Protein 1WYD (pdb70)

Nearest PDB structures (foldseek):
  1wyd-assembly1_A  TM=1.002E+00  e=3.916E-92  Sulfurisphaera tokodaii str. 7
  1wyd-assembly1_B  TM=1.000E+00  e=1.146E-86  Sulfurisphaera tokodaii str. 7
  1b8a-assembly1_B  TM=9.618E-01  e=3.192E-58  Thermococcus kodakarensis KOD1
  3nen-assembly1_B  TM=9.620E-01  e=2.680E-58  Thermococcus kodakarensis
  6od8-assembly1_A  TM=9.080E-01  e=1.311E-40  Leishmania major

CATH classification: 2.40.50.140 (+1 more: 3.30.930.10)

Structure (mmCIF, N/CA/C/O backbone):
data_1WYD
#
_entry.id   1WYD
#
_cell.length_a   116.300
_cell.length_b   139.250
_cell.length_c   75.300
_cell.angle_alpha   90.00
_cell.angle_beta   90.00
_cell.angle_gamma   90.00
#
_symmetry.space_group_name_H-M   'P 21 21 2'
#
loop_
_entity.id
_entity.type
_entity.pdbx_description
1 polymer 'hypothetical aspartyl-tRNA synthetase'
2 non-polymer 'CHLORIDE ION'
3 non-polymer 'SULFATE ION'
4 non-polymer '4-(2-HYDROXYETHYL)-1-PIPERAZINE ETHANESULFONIC ACID'
5 water water
#
loop_
_atom_site.group_PDB
_atom_site.id
_atom_site.type_symbol
_atom_site.label_atom_id
_atom_site.label_alt_id
_atom_site.label_comp_id
_atom_site.label_asym_id
_atom_site.label_entity_id
_atom_site.label_seq_id
_atom_site.pdbx_PDB_ins_code
_atom_site.Cartn_x
_atom_site.Cartn_y
_atom_site.Cartn_z
_atom_site.occupancy
_atom_site.B_iso_or_equiv
_atom_site.auth_seq_id
_atom_site.auth_comp_id
_atom_site.auth_asym_id
_atom_site.auth_atom_id
_atom_site.pdbx_PDB_model_num
ATOM 1 N N . MET A 1 1 ? 11.418 68.794 12.392 1.00 78.20 1 MET A N 1
ATOM 2 C CA . MET A 1 1 ? 12.858 69.164 12.215 1.00 77.70 1 MET A CA 1
ATOM 3 C C . MET A 1 1 ? 13.300 69.077 10.732 1.00 76.26 1 MET A C 1
ATOM 4 O O . MET A 1 1 ? 12.629 69.648 9.849 1.00 76.62 1 MET A O 1
ATOM 9 N N . TYR A 1 2 ? 14.407 68.386 10.459 1.00 73.78 2 TYR A N 1
ATOM 10 C CA . TYR A 1 2 ? 14.929 68.275 9.092 1.00 71.49 2 TYR A CA 1
ATOM 11 C C . TYR A 1 2 ? 14.368 67.081 8.316 1.00 70.69 2 TYR A C 1
ATOM 12 O O . TYR A 1 2 ? 14.320 67.086 7.096 1.00 70.60 2 TYR A O 1
ATOM 21 N N . ARG A 1 3 ? 13.967 66.041 9.020 1.00 69.47 3 ARG A N 1
ATOM 22 C CA . ARG A 1 3 ? 13.423 64.880 8.355 1.00 68.63 3 ARG A CA 1
ATOM 23 C C . ARG A 1 3 ? 12.143 64.479 9.061 1.00 68.68 3 ARG A C 1
ATOM 24 O O . ARG A 1 3 ? 11.787 65.068 10.084 1.00 68.79 3 ARG A O 1
ATOM 32 N N . SER A 1 4 ? 11.442 63.499 8.500 1.00 68.23 4 SER A N 1
ATOM 33 C CA . SER A 1 4 ? 10.230 62.975 9.113 1.00 68.22 4 SER A CA 1
ATOM 34 C C . SER A 1 4 ? 10.469 61.494 9.336 1.00 67.85 4 SER A C 1
ATOM 35 O O . SER A 1 4 ? 9.813 60.857 10.163 1.00 67.99 4 SER A O 1
ATOM 38 N N . HIS A 1 5 ? 11.426 60.964 8.582 1.00 67.11 5 HIS A N 1
ATOM 39 C CA . HIS A 1 5 ? 11.759 59.560 8.607 1.00 66.53 5 HIS A CA 1
ATOM 40 C C . HIS A 1 5 ? 13.213 59.375 8.241 1.00 66.04 5 HIS A C 1
ATOM 41 O O . HIS A 1 5 ? 13.806 60.192 7.533 1.00 65.28 5 HIS A O 1
ATOM 48 N N . PHE A 1 6 ? 13.770 58.273 8.731 1.00 65.80 6 PHE A N 1
ATOM 49 C CA . PHE A 1 6 ? 15.073 57.795 8.303 1.00 65.44 6 PHE A CA 1
ATOM 50 C C . PHE A 1 6 ? 14.865 56.840 7.109 1.00 65.38 6 PHE A C 1
ATOM 51 O O . PHE A 1 6 ? 13.787 56.229 6.950 1.00 64.93 6 PHE A O 1
ATOM 59 N N . ILE A 1 7 ? 15.892 56.699 6.275 1.00 64.93 7 ILE A N 1
ATOM 60 C CA . ILE A 1 7 ? 15.728 55.924 5.065 1.00 64.88 7 ILE A CA 1
ATOM 61 C C . ILE A 1 7 ? 15.281 54.485 5.366 1.00 65.80 7 ILE A C 1
ATOM 62 O O . ILE A 1 7 ? 14.489 53.918 4.625 1.00 66.28 7 ILE A O 1
ATOM 67 N N . ALA A 1 8 ? 15.750 53.904 6.463 1.00 66.82 8 ALA A N 1
ATOM 68 C CA . ALA A 1 8 ? 15.423 52.514 6.766 1.00 68.10 8 ALA A CA 1
ATOM 69 C C . ALA A 1 8 ? 14.011 52.304 7.327 1.00 69.06 8 ALA A C 1
ATOM 70 O O . ALA A 1 8 ? 13.520 51.179 7.371 1.00 68.82 8 ALA A O 1
ATOM 72 N N . ASP A 1 9 ? 13.365 53.379 7.754 1.00 70.47 9 ASP A N 1
ATOM 73 C CA . ASP A 1 9 ? 12.012 53.275 8.288 1.00 72.46 9 ASP A CA 1
ATOM 74 C C . ASP A 1 9 ? 10.995 52.942 7.191 1.00 73.58 9 ASP A C 1
ATOM 75 O O . ASP A 1 9 ? 10.167 52.025 7.347 1.00 74.40 9 ASP A O 1
ATOM 80 N N . VAL A 1 10 ? 11.091 53.692 6.093 1.00 74.40 10 VAL A N 1
ATOM 81 C CA . VAL A 1 10 ? 10.203 53.619 4.935 1.00 75.13 10 VAL A CA 1
ATOM 82 C C . VAL A 1 10 ? 10.151 52.239 4.259 1.00 75.89 10 VAL A C 1
ATOM 83 O O . VAL A 1 10 ? 11.175 51.711 3.801 1.00 75.94 10 VAL A O 1
ATOM 87 N N . THR A 1 11 ? 8.943 51.675 4.199 1.00 76.76 11 THR A N 1
ATOM 88 C CA . THR A 1 11 ? 8.676 50.371 3.565 1.00 77.38 11 THR A CA 1
ATOM 89 C C . THR A 1 11 ? 7.655 50.550 2.430 1.00 77.84 11 THR A C 1
ATOM 90 O O . THR A 1 11 ? 7.059 51.631 2.319 1.00 77.56 11 THR A O 1
ATOM 94 N N . PRO A 1 12 ? 7.445 49.520 1.591 1.00 78.43 12 PRO A N 1
ATOM 95 C CA . PRO A 1 12 ? 6.388 49.565 0.560 1.00 78.96 12 PRO A CA 1
ATOM 96 C C . PRO A 1 12 ? 4.979 49.989 1.047 1.00 79.37 12 PRO A C 1
ATOM 97 O O . PRO A 1 12 ? 4.284 50.646 0.271 1.00 79.34 12 PRO A O 1
ATOM 101 N N . GLU A 1 13 ? 4.584 49.649 2.280 1.00 79.95 13 GLU A N 1
ATOM 102 C CA . GLU A 1 13 ? 3.281 50.050 2.839 1.00 80.51 13 GLU A CA 1
ATOM 103 C C . GLU A 1 13 ? 3.157 51.586 3.034 1.00 81.25 13 GLU A C 1
ATOM 104 O O . GLU A 1 13 ? 2.280 52.088 3.772 1.00 81.30 13 GLU A O 1
ATOM 106 N N . TYR A 1 14 ? 4.041 52.312 2.345 1.00 81.82 14 TYR A N 1
ATOM 107 C CA . TYR A 1 14 ? 4.145 53.770 2.411 1.00 82.39 14 TYR A CA 1
ATOM 108 C C . TYR A 1 14 ? 3.737 54.428 1.089 1.00 82.24 14 TYR A C 1
ATOM 109 O O . TYR A 1 14 ? 3.756 55.665 0.968 1.00 82.05 14 TYR A O 1
ATOM 118 N N . ASP A 1 15 ? 3.376 53.588 0.112 1.00 82.19 15 ASP A N 1
ATOM 119 C CA . ASP A 1 15 ? 3.092 54.015 -1.263 1.00 81.94 15 ASP A CA 1
ATOM 120 C C . ASP A 1 15 ? 2.143 55.189 -1.303 1.00 81.42 15 ASP A C 1
ATOM 121 O O . ASP A 1 15 ? 1.094 55.177 -0.670 1.00 81.24 15 ASP A O 1
ATOM 126 N N . GLY A 1 16 ? 2.541 56.218 -2.033 1.00 81.34 16 GLY A N 1
ATOM 127 C CA . GLY A 1 16 ? 1.717 57.398 -2.199 1.00 81.10 16 GLY A CA 1
ATOM 128 C C . GLY A 1 16 ? 1.908 58.447 -1.124 1.00 80.69 16 GLY A C 1
ATOM 129 O O . GLY A 1 16 ? 1.542 59.610 -1.328 1.00 80.65 16 GLY A O 1
ATOM 130 N N . LYS A 1 17 ? 2.477 58.040 0.012 1.00 80.26 17 LYS A N 1
ATOM 131 C CA . LYS A 1 17 ? 2.679 58.940 1.148 1.00 79.76 17 LYS A CA 1
ATOM 132 C C . LYS A 1 17 ? 3.882 59.880 0.941 1.00 79.09 17 LYS A C 1
ATOM 133 O O . LYS A 1 17 ? 4.857 59.535 0.253 1.00 79.05 17 LYS A O 1
ATOM 139 N N . GLU A 1 18 ? 3.786 61.071 1.530 1.00 77.87 18 GLU A N 1
ATOM 140 C CA . GLU A 1 18 ? 4.882 62.034 1.538 1.00 76.60 18 GLU A CA 1
ATOM 141 C C . GLU A 1 18 ? 5.850 61.782 2.702 1.00 75.65 18 GLU A C 1
ATOM 142 O O . GLU A 1 18 ? 5.449 61.397 3.805 1.00 76.01 18 GLU A O 1
ATOM 148 N N . VAL A 1 19 ? 7.130 62.005 2.443 1.00 74.09 19 VAL A N 1
ATOM 149 C CA . VAL A 1 19 ? 8.185 61.669 3.394 1.00 72.39 19 VAL A CA 1
ATOM 150 C C . VAL A 1 19 ? 9.288 62.716 3.270 1.00 70.92 19 VAL A C 1
ATOM 151 O O . VAL A 1 19 ? 9.612 63.162 2.154 1.00 70.66 19 VAL A O 1
ATOM 155 N N . ILE A 1 20 ? 9.838 63.139 4.409 1.00 68.64 20 ILE A N 1
ATOM 156 C CA . ILE A 1 20 ? 10.994 64.028 4.369 1.00 66.08 20 ILE A CA 1
ATOM 157 C C . ILE A 1 20 ? 12.275 63.309 4.794 1.00 64.79 20 ILE A C 1
ATOM 158 O O . ILE A 1 20 ? 12.374 62.764 5.895 1.00 64.62 20 ILE A O 1
ATOM 163 N N . TRP A 1 21 ? 13.234 63.284 3.876 1.00 62.51 21 TRP A N 1
ATOM 164 C CA . TRP A 1 21 ? 14.556 62.747 4.157 1.00 60.41 21 TRP A CA 1
ATOM 165 C C . TRP A 1 21 ? 15.551 63.871 4.332 1.00 59.15 21 TRP A C 1
ATOM 166 O O . TRP A 1 21 ? 15.405 64.940 3.742 1.00 58.99 21 TRP A O 1
ATOM 177 N N . ALA A 1 22 ? 16.541 63.631 5.182 1.00 57.89 22 ALA A N 1
ATOM 178 C CA . ALA A 1 22 ? 17.697 64.509 5.296 1.00 56.26 22 ALA A CA 1
ATOM 179 C C . ALA A 1 22 ? 18.870 63.601 5.209 1.00 55.04 22 ALA A C 1
ATOM 180 O O . ALA A 1 22 ? 18.842 62.493 5.742 1.00 54.88 22 ALA A O 1
ATOM 182 N N . GLY A 1 23 ? 19.916 64.056 4.541 1.00 54.29 23 GLY A N 1
ATOM 183 C CA . GLY A 1 23 ? 21.116 63.248 4.444 1.00 52.50 23 GLY A CA 1
ATOM 184 C C . GLY A 1 23 ? 22.155 63.783 3.494 1.00 51.58 23 GLY A C 1
ATOM 185 O O . GLY A 1 23 ? 22.137 64.947 3.108 1.00 50.82 23 GLY A O 1
ATOM 186 N N . TRP A 1 24 ? 23.051 62.882 3.112 1.00 50.93 24 TRP A N 1
ATOM 187 C CA . TRP A 1 24 ? 24.222 63.184 2.307 1.00 50.17 24 TRP A CA 1
ATOM 188 C C . TRP A 1 24 ? 24.055 62.668 0.856 1.00 50.12 24 TRP A C 1
ATOM 189 O O . TRP A 1 24 ? 23.525 61.563 0.610 1.00 49.49 24 TRP A O 1
ATOM 200 N N . VAL A 1 25 ? 24.540 63.456 -0.094 1.00 49.35 25 VAL A N 1
ATOM 201 C CA . VAL A 1 25 ? 24.478 63.063 -1.487 1.00 48.78 25 VAL A CA 1
ATOM 202 C C . VAL A 1 25 ? 25.618 62.093 -1.714 1.00 49.13 25 VAL A C 1
ATOM 203 O O . VAL A 1 25 ? 26.755 62.507 -1.904 1.00 49.52 25 VAL A O 1
ATOM 207 N N . HIS A 1 26 ? 25.301 60.802 -1.678 1.00 49.61 26 HIS A N 1
ATOM 208 C CA . HIS A 1 26 ? 26.277 59.732 -1.780 1.00 50.45 26 HIS A CA 1
ATOM 209 C C . HIS A 1 26 ? 26.711 59.555 -3.229 1.00 52.10 26 HIS A C 1
ATOM 210 O O . HIS A 1 26 ? 27.927 59.442 -3.515 1.00 52.02 26 HIS A O 1
ATOM 217 N N . LEU A 1 27 ? 25.719 59.528 -4.130 1.00 53.44 27 LEU A N 1
ATOM 218 C CA . LEU A 1 27 ? 25.926 59.314 -5.576 1.00 55.00 27 LEU A CA 1
ATOM 219 C C . LEU A 1 27 ? 24.899 60.050 -6.414 1.00 55.78 27 LEU A C 1
ATOM 220 O O . LEU A 1 27 ? 23.715 60.132 -6.048 1.00 55.25 27 LEU A O 1
ATOM 225 N N . LEU A 1 28 ? 25.376 60.581 -7.539 1.00 57.41 28 LEU A N 1
ATOM 226 C CA . LEU A 1 28 ? 24.538 61.206 -8.550 1.00 59.30 28 LEU A CA 1
ATOM 227 C C . LEU A 1 28 ? 24.792 60.528 -9.880 1.00 60.97 28 LEU A C 1
ATOM 228 O O . LEU A 1 28 ? 25.946 60.290 -10.259 1.00 61.60 28 LEU A O 1
ATOM 233 N N . ARG A 1 29 ? 23.717 60.216 -10.591 1.00 62.93 29 ARG A N 1
ATOM 234 C CA . ARG A 1 29 ? 23.806 59.734 -11.967 1.00 64.65 29 ARG A CA 1
ATOM 235 C C . ARG A 1 29 ? 22.559 60.211 -12.710 1.00 64.92 29 ARG A C 1
ATOM 236 O O . ARG A 1 29 ? 21.490 60.405 -12.103 1.00 64.74 29 ARG A O 1
ATOM 244 N N . ASP A 1 30 ? 22.711 60.433 -14.015 1.00 65.19 30 ASP A N 1
ATOM 245 C CA . ASP A 1 30 ? 21.585 60.779 -14.865 1.00 65.02 30 ASP A CA 1
ATOM 246 C C . ASP A 1 30 ? 21.286 59.625 -15.805 1.00 64.86 30 ASP A C 1
ATOM 247 O O . ASP A 1 30 ? 22.208 59.051 -16.382 1.00 64.77 30 ASP A O 1
ATOM 252 N N . LEU A 1 31 ? 19.996 59.290 -15.936 1.00 64.83 31 LEU A N 1
ATOM 253 C CA . LEU A 1 31 ? 19.516 58.213 -16.795 1.00 64.60 31 LEU A CA 1
ATOM 254 C C . LEU A 1 31 ? 18.102 58.483 -17.272 1.00 65.18 31 LEU A C 1
ATOM 255 O O . LEU A 1 31 ? 17.170 58.592 -16.461 1.00 65.03 31 LEU A O 1
ATOM 260 N N . GLY A 1 32 ? 17.960 58.583 -18.596 1.00 65.65 32 GLY A N 1
ATOM 261 C CA . GLY A 1 32 ? 16.674 58.703 -19.271 1.00 65.65 32 GLY A CA 1
ATOM 262 C C . GLY A 1 32 ? 15.978 60.032 -19.063 1.00 65.92 32 GLY A C 1
ATOM 263 O O . GLY A 1 32 ? 14.761 60.059 -18.904 1.00 65.82 32 GLY A O 1
ATOM 264 N N . GLY A 1 33 ? 16.744 61.127 -19.073 1.00 66.12 33 GLY A N 1
ATOM 265 C CA . GLY A 1 33 ? 16.232 62.435 -18.692 1.00 66.59 33 GLY A CA 1
ATOM 266 C C . GLY A 1 33 ? 15.927 62.546 -17.195 1.00 66.73 33 GLY A C 1
ATOM 267 O O . GLY A 1 33 ? 15.481 63.583 -16.731 1.00 67.24 33 GLY A O 1
ATOM 268 N N . LYS A 1 34 ? 16.162 61.476 -16.443 1.00 66.67 34 LYS A N 1
ATOM 269 C CA . LYS A 1 34 ? 15.892 61.463 -15.009 1.00 67.25 34 LYS A CA 1
ATOM 270 C C . LYS A 1 34 ? 17.161 61.542 -14.158 1.00 66.70 34 LYS A C 1
ATOM 271 O O . LYS A 1 34 ? 18.159 60.877 -14.472 1.00 66.71 34 LYS A O 1
ATOM 277 N N . LYS A 1 35 ? 17.132 62.344 -13.087 1.00 66.16 35 LYS A N 1
ATOM 278 C CA . LYS A 1 35 ? 18.264 62.381 -12.137 1.00 65.27 35 LYS A CA 1
ATOM 279 C C . LYS A 1 35 ? 18.130 61.379 -11.004 1.00 64.09 35 LYS A C 1
ATOM 280 O O . LYS A 1 35 ? 17.092 61.334 -10.334 1.00 63.92 35 LYS A O 1
ATOM 286 N N . PHE A 1 36 ? 19.188 60.590 -10.800 1.00 62.81 36 PHE A N 1
ATOM 287 C CA . PHE A 1 36 ? 19.266 59.640 -9.676 1.00 62.00 36 PHE A CA 1
ATOM 288 C C . PHE A 1 36 ? 20.183 60.127 -8.532 1.00 60.39 36 PHE A C 1
ATOM 289 O O . PHE A 1 36 ? 21.383 60.379 -8.732 1.00 60.27 36 PHE A O 1
ATOM 297 N N . ILE A 1 37 ? 19.609 60.246 -7.335 1.00 58.53 37 ILE A N 1
ATOM 298 C CA . ILE A 1 37 ? 20.373 60.616 -6.149 1.00 56.56 37 ILE A CA 1
ATOM 299 C C . ILE A 1 37 ? 20.383 59.496 -5.134 1.00 55.47 37 ILE A C 1
ATOM 300 O O . ILE A 1 37 ? 19.373 59.195 -4.503 1.00 54.99 37 ILE A O 1
ATOM 305 N N . ILE A 1 38 ? 21.540 58.877 -4.957 1.00 54.65 38 ILE A N 1
ATOM 306 C CA . ILE A 1 38 ? 21.677 58.015 -3.802 1.00 53.54 38 ILE A CA 1
ATOM 307 C C . ILE A 1 38 ? 21.946 58.864 -2.569 1.00 52.37 38 ILE A C 1
ATOM 308 O O . ILE A 1 38 ? 22.962 59.544 -2.466 1.00 53.08 38 ILE A O 1
ATOM 313 N N . LEU A 1 39 ? 20.979 58.852 -1.672 1.00 51.00 39 LEU A N 1
ATOM 314 C CA . LEU A 1 39 ? 21.018 59.595 -0.438 1.00 50.13 39 LEU A CA 1
ATOM 315 C C . LEU A 1 39 ? 21.539 58.658 0.627 1.00 49.21 39 LEU A C 1
ATOM 316 O O . LEU A 1 39 ? 21.320 57.450 0.560 1.00 48.30 39 LEU A O 1
ATOM 321 N N . ARG A 1 40 ? 22.229 59.232 1.608 1.00 48.29 40 ARG A N 1
ATOM 322 C CA . ARG A 1 40 ? 22.715 58.480 2.763 1.00 47.74 40 ARG A CA 1
ATOM 323 C C . ARG A 1 40 ? 22.372 59.192 4.070 1.00 46.81 40 ARG A C 1
ATOM 324 O O . ARG A 1 40 ? 22.305 60.420 4.111 1.00 45.84 40 ARG A O 1
ATOM 332 N N . ASP A 1 41 ? 22.162 58.400 5.127 1.00 46.60 41 ASP A N 1
ATOM 333 C CA . ASP A 1 41 ? 22.044 58.908 6.496 1.00 45.65 41 ASP A CA 1
ATOM 334 C C . ASP A 1 41 ? 22.453 57.795 7.438 1.00 45.31 41 ASP A C 1
ATOM 335 O O . ASP A 1 41 ? 22.917 56.743 6.966 1.00 44.03 41 ASP A O 1
ATOM 340 N N . LYS A 1 42 ? 22.263 57.993 8.752 1.00 44.88 42 LYS A N 1
ATOM 341 C CA . LYS A 1 42 ? 22.722 57.013 9.723 1.00 45.18 42 LYS A CA 1
ATOM 342 C C . LYS A 1 42 ? 22.169 55.577 9.517 1.00 45.27 42 LYS A C 1
ATOM 343 O O . LYS A 1 42 ? 22.812 54.585 9.905 1.00 44.13 42 LYS A O 1
ATOM 349 N N . THR A 1 43 ? 20.986 55.459 8.907 1.00 46.41 43 THR A N 1
ATOM 350 C CA . THR A 1 43 ? 20.380 54.131 8.681 1.00 47.31 43 THR A CA 1
ATOM 351 C C . THR A 1 43 ? 20.899 53.432 7.444 1.00 47.96 43 THR A C 1
ATOM 352 O O . THR A 1 43 ? 20.843 52.213 7.364 1.00 47.89 43 THR A O 1
ATOM 356 N N . GLY A 1 44 ? 21.368 54.202 6.462 1.00 48.93 44 GLY A N 1
ATOM 357 C CA . GLY A 1 44 ? 21.976 53.636 5.272 1.00 49.15 44 GLY A CA 1
ATOM 358 C C . GLY A 1 44 ? 21.690 54.405 4.001 1.00 49.71 44 GLY A C 1
ATOM 359 O O . GLY A 1 44 ? 21.555 55.623 4.015 1.00 49.37 44 GLY A O 1
ATOM 360 N N . LEU A 1 45 ? 21.604 53.674 2.894 1.00 50.98 45 LEU A N 1
ATOM 361 C CA . LEU A 1 45 ? 21.462 54.283 1.573 1.00 52.20 45 LEU A CA 1
ATOM 362 C C . LEU A 1 45 ? 20.043 54.162 0.981 1.00 53.37 45 LEU A C 1
ATOM 363 O O . LEU A 1 45 ? 19.436 53.077 1.003 1.00 53.37 45 LEU A O 1
ATOM 368 N N . GLY A 1 46 ? 19.547 55.274 0.443 1.00 54.35 46 GLY A N 1
ATOM 369 C CA . GLY A 1 46 ? 18.226 55.348 -0.170 1.00 56.49 46 GLY A CA 1
ATOM 370 C C . GLY A 1 46 ? 18.272 55.949 -1.569 1.00 57.93 46 GLY A C 1
ATOM 371 O O . GLY A 1 46 ? 19.256 56.609 -1.939 1.00 58.04 46 GLY A O 1
ATOM 372 N N . GLN A 1 47 ? 17.220 55.717 -2.359 1.00 58.94 47 GLN A N 1
ATOM 373 C CA . GLN A 1 47 ? 17.219 56.141 -3.761 1.00 59.82 47 GLN A CA 1
ATOM 374 C C . GLN A 1 47 ? 16.210 57.259 -3.964 1.00 60.90 47 GLN A C 1
ATOM 375 O O . GLN A 1 47 ? 15.009 57.077 -3.729 1.00 60.93 47 GLN A O 1
ATOM 381 N N . VAL A 1 48 ? 16.694 58.425 -4.360 1.00 61.55 48 VAL A N 1
ATOM 382 C CA . VAL A 1 48 ? 15.778 59.452 -4.793 1.00 63.28 48 VAL A CA 1
ATOM 383 C C . VAL A 1 48 ? 15.955 59.692 -6.296 1.00 65.01 48 VAL A C 1
ATOM 384 O O . VAL A 1 48 ? 17.075 59.617 -6.848 1.00 64.61 48 VAL A O 1
ATOM 388 N N . VAL A 1 49 ? 14.820 59.917 -6.954 1.00 66.72 49 VAL A N 1
ATOM 389 C CA . VAL A 1 49 ? 14.789 60.227 -8.378 1.00 68.80 49 VAL A CA 1
ATOM 390 C C . VAL A 1 49 ? 14.033 61.532 -8.595 1.00 69.86 49 VAL A C 1
ATOM 391 O O . VAL A 1 49 ? 12.972 61.757 -8.001 1.00 70.18 49 VAL A O 1
ATOM 395 N N . VAL A 1 50 ? 14.619 62.401 -9.413 1.00 71.65 50 VAL A N 1
ATOM 396 C CA . VAL A 1 50 ? 14.013 63.687 -9.756 1.00 73.14 50 VAL A CA 1
ATOM 397 C C . VAL A 1 50 ? 13.658 63.763 -11.250 1.00 74.67 50 VAL A C 1
ATOM 398 O O . VAL A 1 50 ? 14.540 63.729 -12.119 1.00 74.27 50 VAL A O 1
ATOM 402 N N . ASP A 1 51 ? 12.358 63.867 -11.525 1.00 76.72 51 ASP A N 1
ATOM 403 C CA . ASP A 1 51 ? 11.824 64.022 -12.887 1.00 78.58 51 ASP A CA 1
ATOM 404 C C . ASP A 1 51 ? 12.129 65.430 -13.414 1.00 79.05 51 ASP A C 1
ATOM 405 O O . ASP A 1 51 ? 12.267 66.376 -12.627 1.00 78.92 51 ASP A O 1
ATOM 410 N N . LYS A 1 52 ? 12.240 65.559 -14.739 1.00 80.20 52 LYS A N 1
ATOM 411 C CA . LYS A 1 52 ? 12.481 66.859 -15.383 1.00 81.32 52 LYS A CA 1
ATOM 412 C C . LYS A 1 52 ? 11.275 67.763 -15.187 1.00 81.66 52 LYS A C 1
ATOM 413 O O . LYS A 1 52 ? 11.401 68.985 -15.205 1.00 81.73 52 LYS A O 1
ATOM 419 N N . ASN A 1 53 ? 10.116 67.141 -14.975 1.00 82.20 53 ASN A N 1
ATOM 420 C CA . ASN A 1 53 ? 8.869 67.855 -14.727 1.00 83.03 53 ASN A CA 1
ATOM 421 C C . ASN A 1 53 ? 8.754 68.399 -13.293 1.00 83.26 53 ASN A C 1
ATOM 422 O O . ASN A 1 53 ? 7.724 68.981 -12.933 1.00 83.43 53 ASN A O 1
ATOM 424 N N . SER A 1 54 ? 9.803 68.223 -12.484 1.00 83.33 54 SER A N 1
ATOM 425 C CA . SER A 1 54 ? 9.767 68.641 -11.078 1.00 83.11 54 SER A CA 1
ATOM 426 C C . SER A 1 54 ? 10.405 70.003 -10.818 1.00 82.57 54 SER A C 1
ATOM 427 O O . SER A 1 54 ? 11.272 70.446 -11.571 1.00 82.49 54 SER A O 1
ATOM 430 N N . SER A 1 55 ? 9.953 70.667 -9.753 1.00 81.93 55 SER A N 1
ATOM 431 C CA . SER A 1 55 ? 10.524 71.951 -9.328 1.00 81.32 55 SER A CA 1
ATOM 432 C C . SER A 1 55 ? 11.841 71.742 -8.561 1.00 80.77 55 SER A C 1
ATOM 433 O O . SER A 1 55 ? 12.644 72.671 -8.379 1.00 80.46 55 SER A O 1
ATOM 436 N N . ALA A 1 56 ? 12.060 70.503 -8.132 1.00 80.16 56 ALA A N 1
ATOM 437 C CA . ALA A 1 56 ? 13.309 70.111 -7.507 1.00 79.41 56 ALA A CA 1
ATOM 438 C C . ALA A 1 56 ? 14.436 69.976 -8.530 1.00 79.28 56 ALA A C 1
ATOM 439 O O . ALA A 1 56 ? 15.609 70.003 -8.153 1.00 79.58 56 ALA A O 1
ATOM 441 N N . PHE A 1 57 ? 14.085 69.869 -9.817 1.00 78.83 57 PHE A N 1
ATOM 442 C CA . PHE A 1 57 ? 15.059 69.659 -10.906 1.00 78.49 57 PHE A CA 1
ATOM 443 C C . PHE A 1 57 ? 16.269 70.623 -10.969 1.00 78.03 57 PHE A C 1
ATOM 444 O O . PHE A 1 57 ? 17.424 70.182 -11.119 1.00 77.81 57 PHE A O 1
ATOM 452 N N . GLY A 1 58 ? 15.998 71.925 -10.859 1.00 77.26 58 GLY A N 1
ATOM 453 C CA . GLY A 1 58 ? 17.017 72.944 -11.051 1.00 76.39 58 GLY A CA 1
ATOM 454 C C . GLY A 1 58 ? 18.110 72.948 -10.002 1.00 75.70 58 GLY A C 1
ATOM 455 O O . GLY A 1 58 ? 19.291 73.090 -10.320 1.00 75.70 58 GLY A O 1
ATOM 456 N N . ILE A 1 59 ? 17.708 72.803 -8.746 1.00 75.06 59 ILE A N 1
ATOM 457 C CA . ILE A 1 59 ? 18.652 72.716 -7.639 1.00 74.13 59 ILE A CA 1
ATOM 458 C C . ILE A 1 59 ? 19.329 71.352 -7.681 1.00 73.14 59 ILE A C 1
ATOM 459 O O . ILE A 1 59 ? 20.505 71.220 -7.347 1.00 73.15 59 ILE A O 1
ATOM 464 N N . SER A 1 60 ? 18.581 70.353 -8.140 1.00 71.97 60 SER A N 1
ATOM 465 C CA . SER A 1 60 ? 19.100 69.008 -8.339 1.00 71.31 60 SER A CA 1
ATOM 466 C C . SER A 1 60 ? 20.314 69.008 -9.259 1.00 70.77 60 SER A C 1
ATOM 467 O O . SER A 1 60 ? 21.221 68.195 -9.099 1.00 70.39 60 SER A O 1
ATOM 470 N N . GLN A 1 61 ? 20.303 69.928 -10.221 1.00 70.17 61 GLN A N 1
ATOM 471 C CA . GLN A 1 61 ? 21.346 70.073 -11.224 1.00 69.71 61 GLN A CA 1
ATOM 472 C C . GLN A 1 61 ? 22.661 70.564 -10.643 1.00 69.23 61 GLN A C 1
ATOM 473 O O . GLN A 1 61 ? 23.709 70.374 -11.260 1.00 69.74 61 GLN A O 1
ATOM 479 N N . GLU A 1 62 ? 22.615 71.223 -9.487 1.00 68.07 62 GLU A N 1
ATOM 480 C CA . GLU A 1 62 ? 23.825 71.832 -8.929 1.00 67.20 62 GLU A CA 1
ATOM 481 C C . GLU A 1 62 ? 24.383 71.111 -7.705 1.00 65.49 62 GLU A C 1
ATOM 482 O O . GLU A 1 62 ? 25.340 71.575 -7.085 1.00 65.67 62 GLU A O 1
ATOM 488 N N . LEU A 1 63 ? 23.785 69.974 -7.367 1.00 63.20 63 LEU A N 1
ATOM 489 C CA . LEU A 1 63 ? 24.234 69.198 -6.236 1.00 60.86 63 LEU A CA 1
ATOM 490 C C . LEU A 1 63 ? 25.538 68.501 -6.524 1.00 58.97 63 LEU A C 1
ATOM 491 O O . LEU A 1 63 ? 25.759 68.015 -7.623 1.00 58.44 63 LEU A O 1
ATOM 496 N N . THR A 1 64 ? 26.402 68.487 -5.520 1.00 57.26 64 THR A N 1
ATOM 497 C CA . THR A 1 64 ? 27.656 67.724 -5.565 1.00 55.69 64 THR A CA 1
ATOM 498 C C . THR A 1 64 ? 27.647 66.601 -4.506 1.00 54.57 64 THR A C 1
ATOM 499 O O . THR A 1 64 ? 26.858 66.644 -3.547 1.00 54.23 64 THR A O 1
ATOM 503 N N . GLN A 1 65 ? 28.499 65.593 -4.683 1.00 52.96 65 GLN A N 1
ATOM 504 C CA . GLN A 1 65 ? 28.557 64.494 -3.726 1.00 51.84 65 GLN A CA 1
ATOM 505 C C . GLN A 1 65 ? 28.974 64.998 -2.347 1.00 51.28 65 GLN A C 1
ATOM 506 O O . GLN A 1 65 ? 29.775 65.940 -2.244 1.00 50.48 65 GLN A O 1
ATOM 512 N N . GLU A 1 66 ? 28.438 64.350 -1.308 1.00 49.82 66 GLU A N 1
ATOM 513 C CA . GLU A 1 66 ? 28.686 64.713 0.096 1.00 49.43 66 GLU A CA 1
ATOM 514 C C . GLU A 1 66 ? 27.996 66.006 0.612 1.00 48.99 66 GLU A C 1
ATOM 515 O O . GLU A 1 66 ? 28.109 66.366 1.786 1.00 49.07 66 GLU A O 1
ATOM 521 N N . SER A 1 67 ? 27.283 66.702 -0.259 1.00 49.22 67 SER A N 1
ATOM 522 C CA . SER A 1 67 ? 26.437 67.790 0.184 1.00 48.93 67 SER A CA 1
ATOM 523 C C . SER A 1 67 ? 25.346 67.208 1.065 1.00 49.31 67 SER A C 1
ATOM 524 O O . SER A 1 67 ? 24.918 66.062 0.874 1.00 48.32 67 SER A O 1
ATOM 527 N N . VAL A 1 68 ? 24.915 68.008 2.034 1.00 50.17 68 VAL A N 1
ATOM 528 C CA . VAL A 1 68 ? 23.860 67.630 2.944 1.00 50.52 68 VAL A CA 1
ATOM 529 C C . VAL A 1 68 ? 22.602 68.295 2.426 1.00 51.20 68 VAL A C 1
ATOM 530 O O . VAL A 1 68 ? 22.567 69.519 2.251 1.00 50.90 68 VAL A O 1
ATOM 534 N N . ILE A 1 69 ? 21.572 67.490 2.189 1.00 52.10 69 ILE A N 1
ATOM 535 C CA . ILE A 1 69 ? 20.305 68.000 1.686 1.00 53.04 69 ILE A CA 1
ATOM 536 C C . ILE A 1 69 ? 19.082 67.445 2.404 1.00 54.63 69 ILE A C 1
ATOM 537 O O . ILE A 1 69 ? 19.143 66.468 3.179 1.00 54.33 69 ILE A O 1
ATOM 542 N N . GLN A 1 70 ? 17.969 68.097 2.079 1.00 56.11 70 GLN A N 1
ATOM 543 C CA . GLN A 1 70 ? 16.627 67.786 2.541 1.00 57.91 70 GLN A CA 1
ATOM 544 C C . GLN A 1 70 ? 15.759 67.587 1.284 1.00 58.32 70 GLN A C 1
ATOM 545 O O . GLN A 1 70 ? 15.729 68.434 0.396 1.00 58.35 70 GLN A O 1
ATOM 551 N N . VAL A 1 71 ? 15.100 66.448 1.183 1.00 59.15 71 VAL A N 1
ATOM 552 C CA . VAL A 1 71 ? 14.308 66.144 0.015 1.00 59.86 71 VAL A CA 1
ATOM 553 C C . VAL A 1 71 ? 12.944 65.752 0.519 1.00 60.93 71 VAL A C 1
ATOM 554 O O . VAL A 1 71 ? 12.792 64.777 1.252 1.00 60.82 71 VAL A O 1
ATOM 558 N N . ARG A 1 72 ? 11.964 66.576 0.179 1.00 62.50 72 ARG A N 1
ATOM 559 C CA . ARG A 1 72 ? 10.556 66.270 0.410 1.00 63.52 72 ARG A CA 1
ATOM 560 C C . ARG A 1 72 ? 9.968 65.680 -0.869 1.00 64.33 72 ARG A C 1
ATOM 561 O O . ARG A 1 72 ? 9.992 66.336 -1.918 1.00 63.89 72 ARG A O 1
ATOM 569 N N . GLY A 1 73 ? 9.443 64.459 -0.775 1.00 65.47 73 GLY A N 1
ATOM 570 C CA . GLY A 1 73 ? 8.815 63.795 -1.904 1.00 67.47 73 GLY A CA 1
ATOM 571 C C . GLY A 1 73 ? 7.799 62.738 -1.510 1.00 69.11 73 GLY A C 1
ATOM 572 O O . GLY A 1 73 ? 7.408 62.643 -0.343 1.00 69.33 73 GLY A O 1
ATOM 573 N N . ILE A 1 74 ? 7.374 61.935 -2.485 1.00 70.70 74 ILE A N 1
ATOM 574 C CA . ILE A 1 74 ? 6.415 60.842 -2.254 1.00 71.91 74 ILE A CA 1
ATOM 575 C C . ILE A 1 74 ? 7.065 59.471 -2.494 1.00 73.14 74 ILE A C 1
ATOM 576 O O . ILE A 1 74 ? 7.823 59.296 -3.450 1.00 73.47 74 ILE A O 1
ATOM 581 N N . VAL A 1 75 ? 6.784 58.509 -1.616 1.00 74.69 75 VAL A N 1
ATOM 582 C CA . VAL A 1 75 ? 7.283 57.134 -1.774 1.00 76.01 75 VAL A CA 1
ATOM 583 C C . VAL A 1 75 ? 6.502 56.379 -2.854 1.00 77.04 75 VAL A C 1
ATOM 584 O O . VAL A 1 75 ? 5.269 56.439 -2.897 1.00 77.62 75 VAL A O 1
ATOM 588 N N . LYS A 1 76 ? 7.226 55.668 -3.715 1.00 78.16 76 LYS A N 1
ATOM 589 C CA . LYS A 1 76 ? 6.628 54.723 -4.655 1.00 79.24 76 LYS A CA 1
ATOM 590 C C . LYS A 1 76 ? 7.355 53.411 -4.471 1.00 79.76 76 LYS A C 1
ATOM 591 O O . LYS A 1 76 ? 8.576 53.412 -4.328 1.00 80.15 76 LYS A O 1
ATOM 593 N N . ALA A 1 77 ? 6.619 52.299 -4.440 1.00 80.55 77 ALA A N 1
ATOM 594 C CA . ALA A 1 77 ? 7.240 50.971 -4.330 1.00 81.18 77 ALA A CA 1
ATOM 595 C C . ALA A 1 77 ? 7.708 50.495 -5.697 1.00 81.81 77 ALA A C 1
ATOM 596 O O . ALA A 1 77 ? 7.088 50.807 -6.704 1.00 81.64 77 ALA A O 1
ATOM 598 N N . ASP A 1 78 ? 8.813 49.753 -5.729 1.00 83.09 78 ASP A N 1
ATOM 599 C CA . ASP A 1 78 ? 9.426 49.343 -6.991 1.00 84.26 78 ASP A CA 1
ATOM 600 C C . ASP A 1 78 ? 10.031 47.947 -6.933 1.00 84.95 78 ASP A C 1
ATOM 601 O O . ASP A 1 78 ? 10.014 47.227 -7.931 1.00 85.51 78 ASP A O 1
ATOM 606 N N . LYS A 1 79 ? 10.583 47.576 -5.780 1.00 85.63 79 LYS A N 1
ATOM 607 C CA . LYS A 1 79 ? 11.168 46.240 -5.567 1.00 86.16 79 LYS A CA 1
ATOM 608 C C . LYS A 1 79 ? 12.282 45.884 -6.558 1.00 86.40 79 LYS A C 1
ATOM 609 O O . LYS A 1 79 ? 12.848 44.787 -6.505 1.00 86.48 79 LYS A O 1
ATOM 611 N N . ARG A 1 80 ? 12.583 46.815 -7.462 1.00 86.57 80 ARG A N 1
ATOM 612 C CA . ARG A 1 80 ? 13.849 46.805 -8.185 1.00 86.67 80 ARG A CA 1
ATOM 613 C C . ARG A 1 80 ? 14.789 47.774 -7.476 1.00 86.73 80 ARG A C 1
ATOM 614 O O . ARG A 1 80 ? 16.008 47.730 -7.672 1.00 87.06 80 ARG A O 1
ATOM 616 N N . ALA A 1 81 ? 14.199 48.635 -6.642 1.00 86.45 81 ALA A N 1
ATOM 617 C CA . ALA A 1 81 ? 14.918 49.645 -5.858 1.00 86.12 81 ALA A CA 1
ATOM 618 C C . ALA A 1 81 ? 15.307 49.142 -4.447 1.00 85.75 81 ALA A C 1
ATOM 619 O O . ALA A 1 81 ? 14.800 48.105 -4.006 1.00 85.76 81 ALA A O 1
ATOM 621 N N . PRO A 1 82 ? 16.213 49.849 -3.754 1.00 85.29 82 PRO A N 1
ATOM 622 C CA . PRO A 1 82 ? 16.554 49.533 -2.358 1.00 84.76 82 PRO A CA 1
ATOM 623 C C . PRO A 1 82 ? 15.359 49.510 -1.401 1.00 83.82 82 PRO A C 1
ATOM 624 O O . PRO A 1 82 ? 14.530 50.426 -1.402 1.00 83.38 82 PRO A O 1
ATOM 628 N N . ARG A 1 83 ? 15.315 48.444 -0.596 1.00 83.24 83 ARG A N 1
ATOM 629 C CA . ARG A 1 83 ? 14.247 48.154 0.379 1.00 82.44 83 ARG A CA 1
ATOM 630 C C . ARG A 1 83 ? 12.855 48.195 -0.257 1.00 81.72 83 ARG A C 1
ATOM 631 O O . ARG A 1 83 ? 11.857 48.495 0.410 1.00 81.35 83 ARG A O 1
ATOM 639 N N . GLY A 1 84 ? 12.820 47.885 -1.554 1.00 80.95 84 GLY A N 1
ATOM 640 C CA . GLY A 1 84 ? 11.620 47.951 -2.362 1.00 79.75 84 GLY A CA 1
ATOM 641 C C . GLY A 1 84 ? 10.968 49.317 -2.474 1.00 79.03 84 GLY A C 1
ATOM 642 O O . GLY A 1 84 ? 9.757 49.386 -2.688 1.00 79.49 84 GLY A O 1
ATOM 643 N N . ILE A 1 85 ? 11.739 50.396 -2.321 1.00 78.04 85 ILE A N 1
ATOM 644 C CA . ILE A 1 85 ? 11.185 51.755 -2.433 1.00 76.91 85 ILE A CA 1
ATOM 645 C C . ILE A 1 85 ? 12.181 52.779 -2.948 1.00 76.31 85 ILE A C 1
ATOM 646 O O . ILE A 1 85 ? 13.398 52.580 -2.863 1.00 76.19 85 ILE A O 1
ATOM 651 N N . GLU A 1 86 ? 11.627 53.881 -3.454 1.00 75.37 86 GLU A N 1
ATOM 652 C CA . GLU A 1 86 ? 12.379 55.061 -3.851 1.00 74.95 86 GLU A CA 1
ATOM 653 C C . GLU A 1 86 ? 11.548 56.315 -3.596 1.00 74.39 86 GLU A C 1
ATOM 654 O O . GLU A 1 86 ? 10.341 56.236 -3.412 1.00 74.44 86 GLU A O 1
ATOM 660 N N . LEU A 1 87 ? 12.200 57.471 -3.614 1.00 74.03 87 LEU A N 1
ATOM 661 C CA . LEU A 1 87 ? 11.556 58.730 -3.292 1.00 73.56 87 LEU A CA 1
ATOM 662 C C . LEU A 1 87 ? 11.498 59.660 -4.498 1.00 73.62 87 LEU A C 1
ATOM 663 O O . LEU A 1 87 ? 12.528 60.133 -4.965 1.00 73.55 87 LEU A O 1
ATOM 668 N N . HIS A 1 88 ? 10.290 59.937 -4.990 1.00 73.82 88 HIS A N 1
ATOM 669 C CA . HIS A 1 88 ? 10.114 60.886 -6.088 1.00 74.17 88 HIS A CA 1
ATOM 670 C C . HIS A 1 88 ? 10.005 62.271 -5.484 1.00 73.72 88 HIS A C 1
ATOM 671 O O . HIS A 1 88 ? 9.028 62.587 -4.818 1.00 73.94 88 HIS A O 1
ATOM 678 N N . ALA A 1 89 ? 11.027 63.086 -5.715 1.00 73.44 89 ALA A N 1
ATOM 679 C CA . ALA A 1 89 ? 11.220 64.325 -4.971 1.00 72.95 89 ALA A CA 1
ATOM 680 C C . ALA A 1 89 ? 10.369 65.452 -5.505 1.00 72.75 89 ALA A C 1
ATOM 681 O O . ALA A 1 89 ? 10.238 65.603 -6.713 1.00 72.85 89 ALA A O 1
ATOM 683 N N . GLU A 1 90 ? 9.830 66.256 -4.592 1.00 72.48 90 GLU A N 1
ATOM 684 C CA . GLU A 1 90 ? 9.002 67.402 -4.936 1.00 72.44 90 GLU A CA 1
ATOM 685 C C . GLU A 1 90 ? 9.719 68.692 -4.587 1.00 71.51 90 GLU A C 1
ATOM 686 O O . GLU A 1 90 ? 9.648 69.672 -5.348 1.00 71.81 90 GLU A O 1
ATOM 692 N N . GLU A 1 91 ? 10.412 68.692 -3.445 1.00 70.01 91 GLU A N 1
ATOM 693 C CA . GLU A 1 91 ? 11.262 69.829 -3.057 1.00 68.63 91 GLU A CA 1
ATOM 694 C C . GLU A 1 91 ? 12.644 69.366 -2.577 1.00 67.14 91 GLU A C 1
ATOM 695 O O . GLU A 1 91 ? 12.758 68.329 -1.919 1.00 67.24 91 GLU A O 1
ATOM 701 N N . ILE A 1 92 ? 13.690 70.115 -2.919 1.00 65.09 92 ILE A N 1
ATOM 702 C CA . ILE A 1 92 ? 15.035 69.804 -2.430 1.00 62.94 92 ILE A CA 1
ATOM 703 C C . ILE A 1 92 ? 15.657 71.040 -1.802 1.00 61.58 92 ILE A C 1
ATOM 704 O O . ILE A 1 92 ? 15.775 72.075 -2.445 1.00 60.74 92 ILE A O 1
ATOM 709 N N . THR A 1 93 ? 16.040 70.918 -0.534 1.00 60.21 93 THR A N 1
ATOM 710 C CA . THR A 1 93 ? 16.660 72.015 0.196 1.00 59.28 93 THR A CA 1
ATOM 711 C C . THR A 1 93 ? 18.129 71.667 0.432 1.00 58.74 93 THR A C 1
ATOM 712 O O . THR A 1 93 ? 18.457 70.558 0.874 1.00 58.60 93 THR A O 1
ATOM 716 N N . LEU A 1 94 ? 19.001 72.619 0.111 1.00 57.99 94 LEU A N 1
ATOM 717 C CA . LEU A 1 94 ? 20.451 72.456 0.237 1.00 57.33 94 LEU A CA 1
ATOM 718 C C . LEU A 1 94 ? 20.905 72.962 1.596 1.00 56.53 94 LEU A C 1
ATOM 719 O O . LEU A 1 94 ? 21.013 74.164 1.801 1.00 56.63 94 LEU A O 1
ATOM 724 N N . LEU A 1 95 ? 21.199 72.062 2.523 1.00 55.92 95 LEU A N 1
ATOM 725 C CA . LEU A 1 95 ? 21.650 72.502 3.848 1.00 56.02 95 LEU A CA 1
ATOM 726 C C . LEU A 1 95 ? 23.131 72.917 3.888 1.00 56.04 95 LEU A C 1
ATOM 727 O O . LEU A 1 95 ? 23.474 74.005 4.340 1.00 56.15 95 LEU A O 1
ATOM 732 N N . SER A 1 96 ? 24.006 72.049 3.403 1.00 56.51 96 SER A N 1
ATOM 733 C CA . SER A 1 96 ? 25.445 72.298 3.430 1.00 56.02 96 SER A CA 1
ATOM 734 C C . SER A 1 96 ? 25.980 71.895 2.077 1.00 56.53 96 SER A C 1
ATOM 735 O O . SER A 1 96 ? 25.883 70.721 1.690 1.00 56.69 96 SER A O 1
ATOM 738 N N . LYS A 1 97 ? 26.505 72.873 1.349 1.00 56.98 97 LYS A N 1
ATOM 739 C CA . LYS A 1 97 ? 27.173 72.632 0.076 1.00 58.04 97 LYS A CA 1
ATOM 740 C C . LYS A 1 97 ? 28.638 72.207 0.278 1.00 58.27 97 LYS A C 1
ATOM 741 O O . LYS A 1 97 ? 29.410 72.929 0.930 1.00 58.91 97 LYS A O 1
ATOM 747 N N . ALA A 1 98 ? 29.019 71.054 -0.280 1.00 57.78 98 ALA A N 1
ATOM 748 C CA . ALA A 1 98 ? 30.399 70.564 -0.205 1.00 57.35 98 ALA A CA 1
ATOM 749 C C . ALA A 1 98 ? 31.225 70.967 -1.437 1.00 57.48 98 ALA A C 1
ATOM 750 O O . ALA A 1 98 ? 30.703 71.030 -2.531 1.00 58.38 98 ALA A O 1
ATOM 752 N N . LYS A 1 99 ? 32.518 71.223 -1.261 1.00 57.65 99 LYS A N 1
ATOM 753 C CA . LYS A 1 99 ? 33.392 71.588 -2.376 1.00 57.31 99 LYS A CA 1
ATOM 754 C C . LYS A 1 99 ? 33.606 70.404 -3.341 1.00 56.64 99 LYS A C 1
ATOM 755 O O . LYS A 1 99 ? 33.523 69.229 -2.927 1.00 56.66 99 LYS A O 1
ATOM 761 N N . ALA A 1 100 ? 33.823 70.729 -4.622 1.00 55.25 100 ALA A N 1
ATOM 762 C CA . ALA A 1 100 ? 34.110 69.744 -5.675 1.00 54.89 100 ALA A CA 1
ATOM 763 C C . ALA A 1 100 ? 35.514 69.969 -6.312 1.00 54.38 100 ALA A C 1
ATOM 764 O O . ALA A 1 100 ? 35.975 71.091 -6.381 1.00 54.67 100 ALA A O 1
ATOM 766 N N . PRO A 1 101 ? 36.220 68.917 -6.713 1.00 54.07 101 PRO A N 1
ATOM 767 C CA . PRO A 1 101 ? 35.807 67.531 -6.478 1.00 53.73 101 PRO A CA 1
ATOM 768 C C . PRO A 1 101 ? 36.186 67.129 -5.050 1.00 53.00 101 PRO A C 1
ATOM 769 O O . PRO A 1 101 ? 36.865 67.884 -4.352 1.00 52.73 101 PRO A O 1
ATOM 773 N N . LEU A 1 102 ? 35.754 65.938 -4.646 1.00 52.75 102 LEU A N 1
ATOM 774 C CA . LEU A 1 102 ? 36.152 65.333 -3.380 1.00 52.27 102 LEU A CA 1
ATOM 775 C C . LEU A 1 102 ? 37.613 64.860 -3.454 1.00 51.93 102 LEU A C 1
ATOM 776 O O . LEU A 1 102 ? 38.039 64.347 -4.490 1.00 51.98 102 LEU A O 1
ATOM 781 N N . PRO A 1 103 ? 38.384 65.061 -2.384 1.00 51.39 103 PRO A N 1
ATOM 782 C CA . PRO A 1 103 ? 39.763 64.548 -2.310 1.00 51.56 103 PRO A CA 1
ATOM 783 C C . PRO A 1 103 ? 39.847 63.040 -1.950 1.00 52.22 103 PRO A C 1
ATOM 784 O O . PRO A 1 103 ? 40.924 62.436 -1.978 1.00 52.58 103 PRO A O 1
ATOM 788 N N . LEU A 1 104 ? 38.708 62.458 -1.600 1.00 51.99 104 LEU A N 1
ATOM 789 C CA . LEU A 1 104 ? 38.603 61.061 -1.230 1.00 52.31 104 LEU A CA 1
ATOM 790 C C . LEU A 1 104 ? 37.176 60.582 -1.580 1.00 53.81 104 LEU A C 1
ATOM 791 O O . LEU A 1 104 ? 36.206 61.329 -1.438 1.00 53.12 104 LEU A O 1
ATOM 796 N N . ASP A 1 105 ? 37.045 59.344 -2.042 1.00 55.50 105 ASP A N 1
ATOM 797 C CA . ASP A 1 105 ? 35.747 58.854 -2.477 1.00 57.86 105 ASP A CA 1
ATOM 798 C C . ASP A 1 105 ? 35.067 58.089 -1.369 1.00 58.96 105 ASP A C 1
ATOM 799 O O . ASP A 1 105 ? 35.598 57.099 -0.877 1.00 59.89 105 ASP A O 1
ATOM 804 N N . VAL A 1 106 ? 33.887 58.560 -0.991 1.00 60.07 106 VAL A N 1
ATOM 805 C CA . VAL A 1 106 ? 33.069 57.887 -0.006 1.00 61.59 106 VAL A CA 1
ATOM 806 C C . VAL A 1 106 ? 32.314 56.707 -0.636 1.00 63.32 106 VAL A C 1
ATOM 807 O O . VAL A 1 106 ? 32.170 55.655 -0.007 1.00 63.61 106 VAL A O 1
ATOM 811 N N . SER A 1 107 ? 31.844 56.896 -1.871 1.00 65.09 107 SER A N 1
ATOM 812 C CA . SER A 1 107 ? 31.094 55.878 -2.610 1.00 67.03 107 SER A CA 1
ATOM 813 C C . SER A 1 107 ? 31.999 54.773 -3.155 1.00 68.44 107 SER A C 1
ATOM 814 O O . SER A 1 107 ? 31.521 53.707 -3.509 1.00 68.77 107 SER A O 1
ATOM 816 N N . GLY A 1 108 ? 33.298 55.033 -3.216 1.00 70.39 108 GLY A N 1
ATOM 817 C CA . GLY A 1 108 ? 34.231 54.129 -3.868 1.00 73.09 108 GLY A CA 1
ATOM 818 C C . GLY A 1 108 ? 34.803 53.019 -3.002 1.00 74.75 108 GLY A C 1
ATOM 819 O O . GLY A 1 108 ? 34.709 53.047 -1.767 1.00 75.25 108 GLY A O 1
ATOM 820 N N . LYS A 1 109 ? 35.386 52.016 -3.653 1.00 76.07 109 LYS A N 1
ATOM 821 C CA . LYS A 1 109 ? 36.195 51.048 -2.944 1.00 77.07 109 LYS A CA 1
ATOM 822 C C . LYS A 1 109 ? 37.524 51.765 -2.852 1.00 77.81 109 LYS A C 1
ATOM 823 O O . LYS A 1 109 ? 38.328 51.696 -3.779 1.00 78.18 109 LYS A O 1
ATOM 825 N N . VAL A 1 110 ? 37.725 52.496 -1.757 1.00 78.20 110 VAL A N 1
ATOM 826 C CA . VAL A 1 110 ? 38.811 53.464 -1.684 1.00 78.86 110 VAL A CA 1
ATOM 827 C C . VAL A 1 110 ? 40.141 52.850 -1.248 1.00 79.00 110 VAL A C 1
ATOM 828 O O . VAL A 1 110 ? 40.402 52.622 -0.057 1.00 79.35 110 VAL A O 1
ATOM 830 N N . LYS A 1 111 ? 40.948 52.552 -2.260 1.00 78.81 111 LYS A N 1
ATOM 831 C CA . LYS A 1 111 ? 42.307 52.077 -2.086 1.00 78.62 111 LYS A CA 1
ATOM 832 C C . LYS A 1 111 ? 43.220 53.295 -2.095 1.00 78.10 111 LYS A C 1
ATOM 833 O O . LYS A 1 111 ? 43.674 53.742 -3.153 1.00 78.52 111 LYS A O 1
ATOM 835 N N . ALA A 1 112 ? 43.457 53.842 -0.905 1.00 76.89 112 ALA A N 1
ATOM 836 C CA . ALA A 1 112 ? 44.343 54.980 -0.733 1.00 75.28 112 ALA A CA 1
ATOM 837 C C . ALA A 1 112 ? 45.330 54.708 0.411 1.00 74.45 112 ALA A C 1
ATOM 838 O O . ALA A 1 112 ? 45.178 53.746 1.181 1.00 74.47 112 ALA A O 1
ATOM 840 N N . ASP A 1 113 ? 46.348 55.552 0.511 1.00 72.91 113 ASP A N 1
ATOM 841 C CA . ASP A 1 113 ? 47.328 55.467 1.587 1.00 71.45 113 ASP A CA 1
ATOM 842 C C . ASP A 1 113 ? 46.715 55.853 2.961 1.00 69.39 113 ASP A C 1
ATOM 843 O O . ASP A 1 113 ? 45.814 56.689 3.027 1.00 68.64 113 ASP A O 1
ATOM 848 N N . ILE A 1 114 ? 47.199 55.246 4.048 1.00 67.38 114 ILE A N 1
ATOM 849 C CA . ILE A 1 114 ? 46.615 55.494 5.377 1.00 65.52 114 ILE A CA 1
ATOM 850 C C . ILE A 1 114 ? 46.694 56.953 5.804 1.00 64.43 114 ILE A C 1
ATOM 851 O O . ILE A 1 114 ? 45.721 57.507 6.316 1.00 63.87 114 ILE A O 1
ATOM 856 N N . ASP A 1 115 ? 47.853 57.561 5.572 1.00 63.00 115 ASP A N 1
ATOM 857 C CA . ASP A 1 115 ? 48.092 58.918 5.977 1.00 61.99 115 ASP A CA 1
ATOM 858 C C . ASP A 1 115 ? 47.351 59.866 5.060 1.00 60.96 115 ASP A C 1
ATOM 859 O O . ASP A 1 115 ? 46.926 60.957 5.483 1.00 60.57 115 ASP A O 1
ATOM 864 N N . THR A 1 116 ? 47.154 59.416 3.821 1.00 59.56 116 THR A N 1
ATOM 865 C CA . THR A 1 116 ? 46.275 60.096 2.864 1.00 58.12 116 THR A CA 1
ATOM 866 C C . THR A 1 116 ? 44.841 60.100 3.355 1.00 57.00 116 THR A C 1
ATOM 867 O O . THR A 1 116 ? 44.125 61.083 3.204 1.00 57.90 116 THR A O 1
ATOM 871 N N . ARG A 1 117 ? 44.413 58.997 3.935 1.00 55.84 117 ARG A N 1
ATOM 872 C CA . ARG A 1 117 ? 43.053 58.912 4.453 1.00 55.00 117 ARG A CA 1
ATOM 873 C C . ARG A 1 117 ? 42.894 59.699 5.758 1.00 53.74 117 ARG A C 1
ATOM 874 O O . ARG A 1 117 ? 41.826 60.231 6.041 1.00 53.03 117 ARG A O 1
ATOM 882 N N . LEU A 1 118 ? 43.969 59.765 6.539 1.00 52.48 118 LEU A N 1
ATOM 883 C CA . LEU A 1 118 ? 43.995 60.530 7.792 1.00 51.70 118 LEU A CA 1
ATOM 884 C C . LEU A 1 118 ? 43.821 62.018 7.508 1.00 51.00 118 LEU A C 1
ATOM 885 O O . LEU A 1 118 ? 43.029 62.698 8.170 1.00 50.91 118 LEU A O 1
ATOM 890 N N . ARG A 1 119 ? 44.511 62.490 6.474 1.00 50.12 119 ARG A N 1
ATOM 891 C CA . ARG A 1 119 ? 44.328 63.838 5.964 1.00 49.86 119 ARG A CA 1
ATOM 892 C C . ARG A 1 119 ? 42.855 64.175 5.692 1.00 48.66 119 ARG A C 1
ATOM 893 O O . ARG A 1 119 ? 42.461 65.322 5.821 1.00 47.97 119 ARG A O 1
ATOM 901 N N . GLU A 1 120 ? 42.062 63.183 5.286 1.00 48.00 120 GLU A N 1
ATOM 902 C CA . GLU A 1 120 ? 40.623 63.388 5.035 1.00 47.41 120 GLU A CA 1
ATOM 903 C C . GLU A 1 120 ? 39.749 62.381 5.778 1.00 46.40 120 GLU A C 1
ATOM 904 O O . GLU A 1 120 ? 38.837 61.777 5.207 1.00 46.76 120 GLU A O 1
ATOM 910 N N . ARG A 1 121 ? 40.000 62.260 7.073 1.00 45.26 121 ARG A N 1
ATOM 911 C CA . ARG A 1 121 ? 39.401 61.220 7.869 1.00 44.47 121 ARG A CA 1
ATOM 912 C C . ARG A 1 121 ? 37.880 61.258 7.926 1.00 44.26 121 ARG A C 1
ATOM 913 O O . ARG A 1 121 ? 37.260 60.187 7.951 1.00 44.60 121 ARG A O 1
ATOM 921 N N . VAL A 1 122 ? 37.269 62.439 7.937 1.00 43.03 122 VAL A N 1
ATOM 922 C CA . VAL A 1 122 ? 35.796 62.489 7.935 1.00 43.53 122 VAL A CA 1
ATOM 923 C C . VAL A 1 122 ? 35.201 61.768 6.734 1.00 43.01 122 VAL A C 1
ATOM 924 O O . VAL A 1 122 ? 34.313 60.961 6.908 1.00 43.78 122 VAL A O 1
ATOM 928 N N . LEU A 1 123 ? 35.712 62.014 5.527 1.00 42.89 123 LEU A N 1
ATOM 929 C CA . LEU A 1 123 ? 35.202 61.314 4.352 1.00 42.52 123 LEU A CA 1
ATOM 930 C C . LEU A 1 123 ? 35.474 59.811 4.438 1.00 42.94 123 LEU A C 1
ATOM 931 O O . LEU A 1 123 ? 34.615 58.976 4.107 1.00 42.97 123 LEU A O 1
ATOM 936 N N . ASP A 1 124 ? 36.674 59.477 4.891 1.00 42.67 124 ASP A N 1
ATOM 937 C CA . ASP A 1 124 ? 37.056 58.094 5.050 1.00 43.12 124 ASP A CA 1
ATOM 938 C C . ASP A 1 124 ? 36.106 57.311 5.949 1.00 42.59 124 ASP A C 1
ATOM 939 O O . ASP A 1 124 ? 35.638 56.238 5.573 1.00 43.42 124 ASP A O 1
ATOM 944 N N . LEU A 1 125 ? 35.848 57.855 7.134 1.00 41.26 125 LEU A N 1
ATOM 945 C CA . LEU A 1 125 ? 34.990 57.244 8.119 1.00 40.44 125 LEU A CA 1
ATOM 946 C C . LEU A 1 125 ? 33.523 57.125 7.638 1.00 40.16 125 LEU A C 1
ATOM 947 O O . LEU A 1 125 ? 32.759 56.342 8.190 1.00 39.52 125 LEU A O 1
ATOM 952 N N . ARG A 1 126 ? 33.159 57.885 6.612 1.00 40.24 126 ARG A N 1
ATOM 953 C CA . ARG A 1 126 ? 31.788 57.877 6.071 1.00 40.82 126 ARG A CA 1
ATOM 954 C C . ARG A 1 126 ? 31.583 56.667 5.153 1.00 41.24 126 ARG A C 1
ATOM 955 O O . ARG A 1 126 ? 30.460 56.313 4.807 1.00 40.62 126 ARG A O 1
ATOM 963 N N . ARG A 1 127 ? 32.672 56.027 4.757 1.00 41.76 127 ARG A N 1
ATOM 964 C CA . ARG A 1 127 ? 32.516 54.793 3.979 1.00 43.46 127 ARG A CA 1
ATOM 965 C C . ARG A 1 127 ? 31.719 53.784 4.825 1.00 43.81 127 ARG A C 1
ATOM 966 O O . ARG A 1 127 ? 31.864 53.723 6.059 1.00 44.57 127 ARG A O 1
ATOM 974 N N . GLN A 1 128 ? 30.875 53.011 4.168 1.00 44.49 128 GLN A N 1
ATOM 975 C CA . GLN A 1 128 ? 30.033 52.049 4.855 1.00 45.24 128 GLN A CA 1
ATOM 976 C C . GLN A 1 128 ? 30.873 51.138 5.759 1.00 44.85 128 GLN A C 1
ATOM 977 O O . GLN A 1 128 ? 30.503 50.865 6.897 1.00 44.89 128 GLN A O 1
ATOM 983 N N . GLU A 1 129 ? 32.030 50.714 5.269 1.00 44.90 129 GLU A N 1
ATOM 984 C CA . GLU A 1 129 ? 32.875 49.802 6.036 1.00 45.97 129 GLU A CA 1
ATOM 985 C C . GLU A 1 129 ? 33.350 50.389 7.339 1.00 44.27 129 GLU A C 1
ATOM 986 O O . GLU A 1 129 ? 33.437 49.674 8.332 1.00 44.84 129 GLU A O 1
ATOM 992 N N . MET A 1 130 ? 33.618 51.693 7.344 1.00 43.12 130 MET A N 1
ATOM 993 C CA . MET A 1 130 ? 34.066 52.405 8.543 1.00 41.40 130 MET A CA 1
ATOM 994 C C . MET A 1 130 ? 32.910 52.667 9.495 1.00 39.75 130 MET A C 1
ATOM 995 O O . MET A 1 130 ? 33.062 52.520 10.695 1.00 38.83 130 MET A O 1
ATOM 1000 N N . GLN A 1 131 ? 31.755 53.077 8.957 1.00 39.43 131 GLN A N 1
ATOM 1001 C CA . GLN A 1 131 ? 30.549 53.260 9.773 1.00 38.63 131 GLN A CA 1
ATOM 1002 C C . GLN A 1 131 ? 30.227 51.950 10.473 1.00 39.18 131 GLN A C 1
ATOM 1003 O O . GLN A 1 131 ? 29.994 51.919 11.706 1.00 39.50 131 GLN A O 1
ATOM 1009 N N . ALA A 1 132 ? 30.327 50.850 9.715 1.00 38.53 132 ALA A N 1
ATOM 1010 C CA . ALA A 1 132 ? 30.199 49.527 10.284 1.00 38.48 132 ALA A CA 1
ATOM 1011 C C . ALA A 1 132 ? 30.991 49.357 11.545 1.00 38.54 132 ALA A C 1
ATOM 1012 O O . ALA A 1 132 ? 30.410 48.985 12.576 1.00 39.16 132 ALA A O 1
ATOM 1014 N N . VAL A 1 133 ? 32.312 49.623 11.455 1.00 37.76 133 VAL A N 1
ATOM 1015 C CA . VAL A 1 133 ? 33.253 49.445 12.547 1.00 36.58 133 VAL A CA 1
ATOM 1016 C C . VAL A 1 133 ? 32.896 50.306 13.732 1.00 37.28 133 VAL A C 1
ATOM 1017 O O . VAL A 1 133 ? 32.959 49.846 14.883 1.00 38.25 133 VAL A O 1
ATOM 1021 N N . ILE A 1 134 ? 32.560 51.563 13.455 1.00 37.90 134 ILE A N 1
ATOM 1022 C CA . ILE A 1 134 ? 32.138 52.514 14.505 1.00 37.83 134 ILE A CA 1
ATOM 1023 C C . ILE A 1 134 ? 30.929 51.990 15.248 1.00 38.02 134 ILE A C 1
ATOM 1024 O O . ILE A 1 134 ? 30.856 52.034 16.486 1.00 38.38 134 ILE A O 1
ATOM 1029 N N . LYS A 1 135 ? 29.996 51.447 14.484 1.00 39.32 135 LYS A N 1
ATOM 1030 C CA . LYS A 1 135 ? 28.703 51.016 15.064 1.00 39.64 135 LYS A CA 1
ATOM 1031 C C . LYS A 1 135 ? 28.912 49.776 15.895 1.00 39.39 135 LYS A C 1
ATOM 1032 O O . LYS A 1 135 ? 28.339 49.668 16.969 1.00 39.32 135 LYS A O 1
ATOM 1038 N N . ILE A 1 136 ? 29.801 48.889 15.434 1.00 38.97 136 ILE A N 1
ATOM 1039 C CA . ILE A 1 136 ? 30.080 47.635 16.150 1.00 38.69 136 ILE A CA 1
ATOM 1040 C C . ILE A 1 136 ? 30.753 47.859 17.484 1.00 39.40 136 ILE A C 1
ATOM 1041 O O . ILE A 1 136 ? 30.491 47.121 18.435 1.00 39.93 136 ILE A O 1
ATOM 1046 N N . GLN A 1 137 ? 31.633 48.867 17.546 1.00 40.08 137 GLN A N 1
ATOM 1047 C CA . GLN A 1 137 ? 32.378 49.198 18.754 1.00 39.33 137 GLN A CA 1
ATOM 1048 C C . GLN A 1 137 ? 31.421 49.709 19.810 1.00 38.33 137 GLN A C 1
ATOM 1049 O O . GLN A 1 137 ? 31.530 49.402 20.991 1.00 39.31 137 GLN A O 1
ATOM 1055 N N . SER A 1 138 ? 30.439 50.471 19.385 1.00 38.51 138 SER A 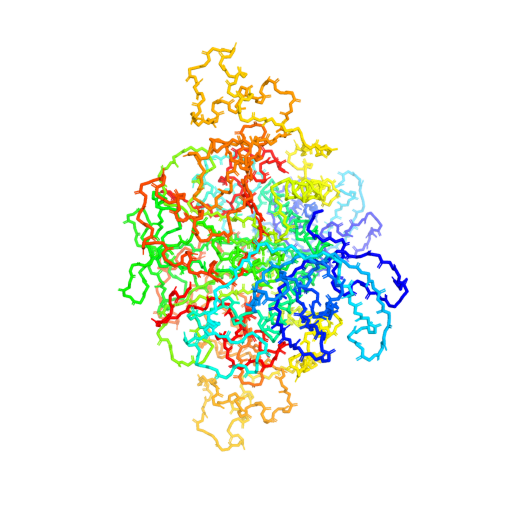N 1
ATOM 1056 C CA . SER A 1 138 ? 29.406 50.932 20.314 1.00 36.65 138 SER A CA 1
ATOM 1057 C C . SER A 1 138 ? 28.678 49.736 20.942 1.00 37.08 138 SER A C 1
ATOM 1058 O O . SER A 1 138 ? 28.528 49.652 22.171 1.00 37.47 138 SER A O 1
ATOM 1061 N N . LEU A 1 139 ? 28.317 48.774 20.095 1.00 37.39 139 LEU A N 1
ATOM 1062 C CA . LEU A 1 139 ? 27.574 47.572 20.486 1.00 37.25 139 LEU A CA 1
ATOM 1063 C C . LEU A 1 139 ? 28.401 46.714 21.401 1.00 37.94 139 LEU A C 1
ATOM 1064 O O . LEU A 1 139 ? 27.898 46.173 22.403 1.00 39.10 139 LEU A O 1
ATOM 1069 N N . ALA A 1 140 ? 29.697 46.598 21.076 1.00 37.93 140 ALA A N 1
ATOM 1070 C CA . ALA A 1 140 ? 30.642 45.890 21.921 1.00 37.16 140 ALA A CA 1
ATOM 1071 C C . ALA A 1 140 ? 30.688 46.470 23.330 1.00 36.79 140 ALA A C 1
ATOM 1072 O O . ALA A 1 140 ? 30.691 45.738 24.305 1.00 37.07 140 ALA A O 1
ATOM 1074 N N . LEU A 1 141 ? 30.683 47.794 23.430 1.00 37.20 141 LEU A N 1
ATOM 1075 C CA . LEU A 1 141 ? 30.804 48.470 24.723 1.00 37.30 141 LEU A CA 1
ATOM 1076 C C . LEU A 1 141 ? 29.576 48.244 25.566 1.00 37.30 141 LEU A C 1
ATOM 1077 O O . LEU A 1 141 ? 29.666 47.871 26.751 1.00 37.74 141 LEU A O 1
ATOM 1082 N N . LYS A 1 142 ? 28.415 48.451 24.955 1.00 37.75 142 LYS A N 1
ATOM 1083 C CA . LYS A 1 142 ? 27.152 48.146 25.622 1.00 38.04 142 LYS A CA 1
ATOM 1084 C C . LYS A 1 142 ? 27.169 46.692 26.103 1.00 37.76 142 LYS A C 1
ATOM 1085 O O . LYS A 1 142 ? 27.007 46.405 27.284 1.00 37.49 142 LYS A O 1
ATOM 1091 N N . ALA A 1 143 ? 27.443 45.754 25.217 1.00 37.41 143 ALA A N 1
ATOM 1092 C CA . ALA A 1 143 ? 27.395 44.380 25.671 1.00 37.22 143 ALA A CA 1
ATOM 1093 C C . ALA A 1 143 ? 28.311 44.117 26.840 1.00 37.48 143 ALA A C 1
ATOM 1094 O O . ALA A 1 143 ? 27.912 43.435 27.814 1.00 37.56 143 ALA A O 1
ATOM 1096 N N . PHE A 1 144 ? 29.551 44.634 26.751 1.00 37.31 144 PHE A N 1
ATOM 1097 C CA . PHE A 1 144 ? 30.536 44.480 27.814 1.00 35.86 144 PHE A CA 1
ATOM 1098 C C . PHE A 1 144 ? 30.007 44.918 29.176 1.00 36.36 144 PHE A C 1
ATOM 1099 O O . PHE A 1 144 ? 30.162 44.228 30.169 1.00 36.55 144 PHE A O 1
ATOM 1107 N N . ARG A 1 145 ? 29.435 46.107 29.241 1.00 37.97 145 ARG A N 1
ATOM 1108 C CA . ARG A 1 145 ? 28.984 46.650 30.522 1.00 39.72 145 ARG A CA 1
ATOM 1109 C C . ARG A 1 145 ? 27.756 45.880 31.003 1.00 41.00 145 ARG A C 1
ATOM 1110 O O . ARG A 1 145 ? 27.607 45.605 32.217 1.00 40.94 145 ARG A O 1
ATOM 1118 N N . GLU A 1 146 ? 26.901 45.505 30.044 1.00 42.11 146 GLU A N 1
ATOM 1119 C CA . GLU A 1 146 ? 25.655 44.752 30.331 1.00 41.98 146 GLU A CA 1
ATOM 1120 C C . GLU A 1 146 ? 25.984 43.491 31.090 1.00 41.61 146 GLU A C 1
ATOM 1121 O O . GLU A 1 146 ? 25.348 43.200 32.107 1.00 41.04 146 GLU A O 1
ATOM 1127 N N . THR A 1 147 ? 27.019 42.770 30.643 1.00 41.12 147 THR A N 1
ATOM 1128 C CA . THR A 1 147 ? 27.373 41.560 31.347 1.00 39.97 147 THR A CA 1
ATOM 1129 C C . THR A 1 147 ? 27.865 41.840 32.730 1.00 40.95 147 THR A C 1
ATOM 1130 O O . THR A 1 147 ? 27.741 40.996 33.615 1.00 42.21 147 THR A O 1
ATOM 1134 N N . LEU A 1 148 ? 28.431 43.025 32.931 1.00 41.50 148 LEU A N 1
ATOM 1135 C CA . LEU A 1 148 ? 29.167 43.267 34.171 1.00 40.47 148 LEU A CA 1
ATOM 1136 C C . LEU A 1 148 ? 28.190 43.795 35.176 1.00 39.45 148 LEU A C 1
ATOM 1137 O O . LEU A 1 148 ? 28.307 43.518 36.350 1.00 39.65 148 LEU A O 1
ATOM 1142 N N . TYR A 1 149 ? 27.230 44.564 34.702 1.00 40.29 149 TYR A N 1
ATOM 1143 C CA . TYR A 1 149 ? 26.085 44.972 35.519 1.00 40.99 149 TYR A CA 1
ATOM 1144 C C . TYR A 1 149 ? 25.364 43.761 36.130 1.00 42.64 149 TYR A C 1
ATOM 1145 O O . TYR A 1 149 ? 25.006 43.783 37.315 1.00 43.89 149 TYR A O 1
ATOM 1154 N N . LYS A 1 150 ? 25.177 42.701 35.339 1.00 43.94 150 LYS A N 1
ATOM 1155 C CA . LYS A 1 150 ? 24.418 41.533 35.767 1.00 44.14 150 LYS A CA 1
ATOM 1156 C C . LYS A 1 150 ? 25.093 40.905 36.953 1.00 44.75 150 LYS A C 1
ATOM 1157 O O . LYS A 1 150 ? 24.450 40.302 37.808 1.00 44.43 150 LYS A O 1
ATOM 1163 N N . GLU A 1 151 ? 26.411 41.063 37.017 1.00 44.94 151 GLU A N 1
ATOM 1164 C CA . GLU A 1 151 ? 27.181 40.464 38.083 1.00 45.02 151 GLU A CA 1
ATOM 1165 C C . GLU A 1 151 ? 27.495 41.433 39.211 1.00 44.55 151 GLU A C 1
ATOM 1166 O O . GLU A 1 151 ? 28.387 41.193 39.996 1.00 46.19 151 GLU A O 1
ATOM 1172 N N . GLY A 1 152 ? 26.781 42.539 39.290 1.00 43.68 152 GLY A N 1
ATOM 1173 C CA . GLY A 1 152 ? 27.036 43.515 40.328 1.00 42.62 152 GLY A CA 1
ATOM 1174 C C . GLY A 1 152 ? 28.237 44.478 40.199 1.00 42.29 152 GLY A C 1
ATOM 1175 O O . GLY A 1 152 ? 28.604 45.097 41.208 1.00 41.45 152 GLY A O 1
ATOM 1176 N N . PHE A 1 153 ? 28.815 44.658 39.003 1.00 40.86 153 PHE A N 1
ATOM 1177 C CA . PHE A 1 153 ? 30.045 45.462 38.899 1.00 40.10 153 PHE A CA 1
ATOM 1178 C C . PHE A 1 153 ? 29.700 46.903 38.798 1.00 39.71 153 PHE A C 1
ATOM 1179 O O . PHE A 1 153 ? 28.686 47.240 38.231 1.00 41.73 153 PHE A O 1
ATOM 1187 N N . ILE A 1 154 ? 30.537 47.748 39.390 1.00 39.09 154 ILE A N 1
ATOM 1188 C CA . ILE A 1 154 ? 30.311 49.195 39.501 1.00 36.76 154 ILE A CA 1
ATOM 1189 C C . ILE A 1 154 ? 31.291 49.945 38.573 1.00 37.37 154 ILE A C 1
ATOM 1190 O O . ILE A 1 154 ? 32.496 49.662 38.550 1.00 37.38 154 ILE A O 1
ATOM 1195 N N . GLU A 1 155 ? 30.795 50.900 37.802 1.00 37.33 155 GLU A N 1
ATOM 1196 C CA . GLU A 1 155 ? 31.668 51.661 36.951 1.00 38.49 155 GLU A CA 1
ATOM 1197 C C . GLU A 1 155 ? 32.469 52.723 37.697 1.00 38.77 155 GLU A C 1
ATOM 1198 O O . GLU A 1 155 ? 31.907 53.590 38.343 1.00 39.26 155 GLU A O 1
ATOM 1204 N N . ILE A 1 156 ? 33.789 52.610 37.617 1.00 38.56 156 ILE A N 1
ATOM 1205 C CA . ILE A 1 156 ? 34.682 53.618 38.145 1.00 38.11 156 ILE A CA 1
ATOM 1206 C C . ILE A 1 156 ? 35.439 54.386 37.053 1.00 38.72 156 ILE A C 1
ATOM 1207 O O . ILE A 1 156 ? 35.536 53.945 35.907 1.00 39.12 156 ILE A O 1
ATOM 1212 N N . PHE A 1 157 ? 35.950 55.555 37.445 1.00 38.69 157 PHE A N 1
ATOM 1213 C CA . PHE A 1 157 ? 36.967 56.313 36.708 1.00 38.04 157 PHE A CA 1
ATOM 1214 C C . PHE A 1 157 ? 38.144 56.570 37.625 1.00 37.44 157 PHE A C 1
ATOM 1215 O O . PHE A 1 157 ? 37.955 57.043 38.742 1.00 36.90 157 PHE A O 1
ATOM 1223 N N . THR A 1 158 ? 39.336 56.215 37.162 1.00 37.34 158 THR A N 1
ATOM 1224 C CA . THR A 1 158 ? 40.580 56.459 37.927 1.00 37.44 158 THR A CA 1
ATOM 1225 C C . THR A 1 158 ? 41.457 57.552 37.300 1.00 36.94 158 THR A C 1
ATOM 1226 O O . THR A 1 158 ? 41.329 57.845 36.089 1.00 36.95 158 THR A O 1
ATOM 1230 N N . PRO A 1 159 ? 42.378 58.109 38.097 1.00 36.73 159 PRO A N 1
ATOM 1231 C CA . PRO A 1 159 ? 43.185 59.252 37.651 1.00 36.70 159 PRO A CA 1
ATOM 1232 C C . PRO A 1 159 ? 44.016 58.872 36.471 1.00 36.23 159 PRO A C 1
ATOM 1233 O O . PRO A 1 159 ? 44.513 57.740 36.421 1.00 35.97 159 PRO A O 1
ATOM 1237 N N . LYS A 1 160 ? 44.140 59.811 35.548 1.00 36.58 160 LYS A N 1
ATOM 1238 C CA . LYS A 1 160 ? 44.930 59.649 34.353 1.00 37.47 160 LYS A CA 1
ATOM 1239 C C . LYS A 1 160 ? 46.326 60.273 34.468 1.00 38.03 160 LYS A C 1
ATOM 1240 O O . LYS A 1 160 ? 47.260 59.777 33.854 1.00 38.00 160 LYS A O 1
ATOM 1246 N N . ILE A 1 161 ? 46.441 61.383 35.209 1.00 39.01 161 ILE A N 1
ATOM 1247 C CA . ILE A 1 161 ? 47.730 62.000 35.534 1.00 39.29 161 ILE A CA 1
ATOM 1248 C C . ILE A 1 161 ? 48.188 61.456 36.882 1.00 40.63 161 ILE A C 1
ATOM 1249 O O . ILE A 1 161 ? 47.434 61.525 37.863 1.00 41.11 161 ILE A O 1
ATOM 1254 N N . ILE A 1 162 ? 49.422 60.946 36.918 1.00 41.22 162 ILE A N 1
ATOM 1255 C CA . ILE A 1 162 ? 50.014 60.288 38.068 1.00 42.26 162 ILE A CA 1
ATOM 1256 C C . ILE A 1 162 ? 51.434 60.787 38.327 1.00 43.40 162 ILE A C 1
ATOM 1257 O O . ILE A 1 162 ? 52.113 61.275 37.406 1.00 42.11 162 ILE A O 1
ATOM 1262 N N . ALA A 1 163 ? 51.847 60.693 39.588 1.00 44.77 163 ALA A N 1
ATOM 1263 C CA . ALA A 1 163 ? 53.147 61.166 40.037 1.00 47.65 163 ALA A CA 1
ATOM 1264 C C . ALA A 1 163 ? 54.267 60.310 39.528 1.00 49.74 163 ALA A C 1
ATOM 1265 O O . ALA A 1 163 ? 55.316 60.832 39.155 1.00 50.48 163 ALA A O 1
ATOM 1267 N N . SER A 1 164 ? 54.077 58.998 39.564 1.00 52.82 164 SER A N 1
ATOM 1268 C CA . SER A 1 164 ? 55.165 58.081 39.254 1.00 56.82 164 SER A CA 1
ATOM 1269 C C . SER A 1 164 ? 54.654 56.716 38.741 1.00 59.07 164 SER A C 1
ATOM 1270 O O . SER A 1 164 ? 53.483 56.365 38.933 1.00 59.64 164 SER A O 1
ATOM 1273 N N . ALA A 1 165 ? 55.544 55.958 38.099 1.00 61.31 165 ALA A N 1
ATOM 1274 C CA . ALA A 1 165 ? 55.176 54.714 37.417 1.00 63.21 165 ALA A CA 1
ATOM 1275 C C . ALA A 1 165 ? 54.954 53.544 38.391 1.00 64.57 165 ALA A C 1
ATOM 1276 O O . ALA A 1 165 ? 55.401 53.598 39.537 1.00 64.81 165 ALA A O 1
ATOM 1278 N N . THR A 1 166 ? 54.254 52.503 37.925 1.00 66.00 166 THR A N 1
ATOM 1279 C CA . THR A 1 166 ? 53.992 51.299 38.719 1.00 67.16 166 THR A CA 1
ATOM 1280 C C . THR A 1 166 ? 54.867 50.176 38.203 1.00 68.63 166 THR A C 1
ATOM 1281 O O . THR A 1 166 ? 55.434 49.394 38.972 1.00 69.17 166 THR A O 1
ATOM 1285 N N . GLU A 1 167 ? 54.917 50.086 36.878 1.00 70.06 167 GLU A N 1
ATOM 1286 C CA . GLU A 1 167 ? 55.864 49.256 36.157 1.00 71.39 167 GLU A CA 1
ATOM 1287 C C . GLU A 1 167 ? 57.072 50.156 35.881 1.00 71.55 167 GLU A C 1
ATOM 1288 O O . GLU A 1 167 ? 56.967 51.091 35.072 1.00 72.01 167 GLU A O 1
ATOM 1294 N N . GLY A 1 168 ? 58.189 49.898 36.581 1.00 71.34 168 GLY A N 1
ATOM 1295 C CA . GLY A 1 168 ? 59.451 50.598 36.358 1.00 70.13 168 GLY A CA 1
ATOM 1296 C C . GLY A 1 168 ? 59.974 50.211 34.990 1.00 69.40 168 GLY A C 1
ATOM 1297 O O . GLY A 1 168 ? 59.669 49.117 34.496 1.00 69.99 168 GLY A O 1
ATOM 1298 N N . GLY A 1 169 ? 60.727 51.097 34.347 1.00 68.06 169 GLY A N 1
ATOM 1299 C CA . GLY A 1 169 ? 61.220 50.801 33.013 1.00 66.26 169 GLY A CA 1
ATOM 1300 C C . GLY A 1 169 ? 60.161 50.871 31.919 1.00 64.99 169 GLY A C 1
ATOM 1301 O O . GLY A 1 169 ? 60.492 50.758 30.730 1.00 65.65 169 GLY A O 1
ATOM 1302 N N . ALA A 1 170 ? 58.893 51.039 32.299 1.00 62.72 170 ALA A N 1
ATOM 1303 C CA . ALA A 1 170 ? 57.852 51.395 31.335 1.00 60.24 170 ALA A CA 1
ATOM 1304 C C . ALA A 1 170 ? 57.954 52.874 31.005 1.00 58.35 170 ALA A C 1
ATOM 1305 O O . ALA A 1 170 ? 58.204 53.704 31.884 1.00 57.78 170 ALA A O 1
ATOM 1307 N N . GLN A 1 171 ? 57.753 53.193 29.734 1.00 55.95 171 GLN A N 1
ATOM 1308 C CA . GLN A 1 171 ? 57.913 54.561 29.255 1.00 53.83 171 GLN A CA 1
ATOM 1309 C C . GLN A 1 171 ? 56.588 55.312 29.231 1.00 50.84 171 GLN A C 1
ATOM 1310 O O . GLN A 1 171 ? 55.661 54.971 28.482 1.00 50.39 171 GLN A O 1
ATOM 1316 N N . LEU A 1 172 ? 56.511 56.351 30.047 1.00 47.61 172 LEU A N 1
ATOM 1317 C CA . LEU A 1 172 ? 55.290 57.138 30.145 1.00 44.82 172 LEU A CA 1
ATOM 1318 C C . LEU A 1 172 ? 55.506 58.538 29.574 1.00 44.03 172 LEU A C 1
ATOM 1319 O O . LEU A 1 172 ? 56.657 59.074 29.585 1.00 42.61 172 LEU A O 1
ATOM 1324 N N . PHE A 1 173 ? 54.410 59.130 29.085 1.00 42.63 173 PHE A N 1
ATOM 1325 C CA . PHE A 1 173 ? 54.411 60.496 28.558 1.00 42.03 173 PHE A CA 1
ATOM 1326 C C . PHE A 1 173 ? 54.479 61.503 29.716 1.00 41.55 173 PHE A C 1
ATOM 1327 O O . PHE A 1 173 ? 53.620 61.496 30.567 1.00 42.58 173 PHE A O 1
ATOM 1335 N N . PRO A 1 174 ? 55.502 62.351 29.758 1.00 40.62 174 PRO A N 1
ATOM 1336 C CA . PRO A 1 174 ? 55.547 63.463 30.714 1.00 39.40 174 PRO A CA 1
ATOM 1337 C C . PRO A 1 174 ? 54.419 64.497 30.519 1.00 37.90 174 PRO A C 1
ATOM 1338 O O . PRO A 1 174 ? 54.160 64.931 29.388 1.00 36.18 174 PRO A O 1
ATOM 1342 N N . VAL A 1 175 ? 53.802 64.900 31.628 1.00 36.27 175 VAL A N 1
ATOM 1343 C CA . VAL A 1 175 ? 52.871 66.019 31.629 1.00 35.69 175 VAL A CA 1
ATOM 1344 C C . VAL A 1 175 ? 53.361 67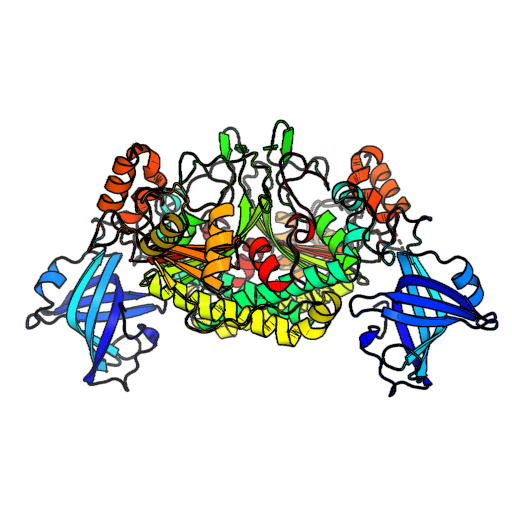.125 32.530 1.00 36.34 175 VAL A C 1
ATOM 1345 O O . VAL A 1 175 ? 53.728 66.861 33.661 1.00 36.92 175 VAL A O 1
ATOM 1349 N N . ILE A 1 176 ? 53.314 68.374 32.066 1.00 37.54 176 ILE A N 1
ATOM 1350 C CA . ILE A 1 176 ? 53.733 69.492 32.910 1.00 37.73 176 ILE A CA 1
ATOM 1351 C C . ILE A 1 176 ? 52.540 69.945 33.701 1.00 38.70 176 ILE A C 1
ATOM 1352 O O . ILE A 1 176 ? 51.648 70.593 33.200 1.00 39.50 176 ILE A O 1
ATOM 1357 N N . TYR A 1 177 ? 52.594 69.621 34.974 1.00 39.45 177 TYR A N 1
ATOM 1358 C CA . TYR A 1 177 ? 51.468 69.632 35.839 1.00 39.49 177 TYR A CA 1
ATOM 1359 C C . TYR A 1 177 ? 51.797 70.548 37.010 1.00 39.90 177 TYR A C 1
ATOM 1360 O O . TYR A 1 177 ? 52.391 70.105 37.989 1.00 40.44 177 TYR A O 1
ATOM 1369 N N . PHE A 1 178 ? 51.398 71.817 36.907 1.00 40.84 178 PHE A N 1
ATOM 1370 C CA . PHE A 1 178 ? 51.611 72.831 37.955 1.00 41.25 178 PHE A CA 1
ATOM 1371 C C . PHE A 1 178 ? 53.049 72.790 38.484 1.00 42.70 178 PHE A C 1
ATOM 1372 O O . PHE A 1 178 ? 53.284 72.591 39.697 1.00 42.62 178 PHE A O 1
ATOM 1380 N N . GLY A 1 179 ? 54.005 72.942 37.578 1.00 42.17 179 GLY A N 1
ATOM 1381 C CA . GLY A 1 179 ? 55.375 73.040 38.007 1.00 44.00 179 GLY A CA 1
ATOM 1382 C C . GLY A 1 179 ? 56.081 71.723 38.176 1.00 45.04 179 GLY A C 1
ATOM 1383 O O . GLY A 1 179 ? 57.319 71.708 38.285 1.00 46.19 179 GLY A O 1
ATOM 1384 N N . LYS A 1 180 ? 55.339 70.617 38.189 1.00 45.40 180 LYS A N 1
ATOM 1385 C CA . LYS A 1 180 ? 55.998 69.315 38.263 1.00 45.55 180 LYS A CA 1
ATOM 1386 C C . LYS A 1 180 ? 55.858 68.474 37.004 1.00 45.27 180 LYS A C 1
ATOM 1387 O O . LYS A 1 180 ? 54.948 68.663 36.192 1.00 45.25 180 LYS A O 1
ATOM 1393 N N . GLU A 1 181 ? 56.797 67.549 36.848 1.00 44.98 181 GLU A N 1
ATOM 1394 C CA . GLU A 1 181 ? 56.783 66.589 35.761 1.00 44.24 181 GLU A CA 1
ATOM 1395 C C . GLU A 1 181 ? 55.984 65.391 36.278 1.00 43.91 181 GLU A C 1
ATOM 1396 O O . GLU A 1 181 ? 56.473 64.640 37.111 1.00 44.01 181 GLU A O 1
ATOM 1402 N N . ALA A 1 182 ? 54.746 65.249 35.810 1.00 42.35 182 ALA A N 1
ATOM 1403 C CA . ALA A 1 182 ? 53.967 64.077 36.119 1.00 41.64 182 ALA A CA 1
ATOM 1404 C C . ALA A 1 182 ? 53.820 63.269 34.833 1.00 40.72 182 ALA A C 1
ATOM 1405 O O . ALA A 1 182 ? 54.410 63.605 33.813 1.00 40.67 182 ALA A O 1
ATOM 1407 N N . PHE A 1 183 ? 53.017 62.212 34.866 1.00 40.11 183 PHE A N 1
ATOM 1408 C CA . PHE A 1 183 ? 52.913 61.318 33.724 1.00 39.15 183 PHE A CA 1
ATOM 1409 C C . PHE A 1 183 ? 51.485 60.925 33.449 1.00 38.67 183 PHE A C 1
ATOM 1410 O O . PHE A 1 183 ? 50.650 61.018 34.325 1.00 37.54 183 PHE A O 1
ATOM 1418 N N . LEU A 1 184 ? 51.233 60.560 32.193 1.00 38.33 184 LEU A N 1
ATOM 1419 C CA . LEU A 1 184 ? 50.029 59.856 31.767 1.00 37.35 184 LEU A CA 1
ATOM 1420 C C . LEU A 1 184 ? 50.106 58.381 32.174 1.00 37.39 184 LEU A C 1
ATOM 1421 O O . LEU A 1 184 ? 51.153 57.704 31.940 1.00 37.98 184 LEU A O 1
ATOM 1426 N N . ALA A 1 185 ? 49.024 57.886 32.782 1.00 36.04 185 ALA A N 1
ATOM 1427 C CA . ALA A 1 185 ? 48.978 56.492 33.212 1.00 37.00 185 ALA A CA 1
ATOM 1428 C C . ALA A 1 185 ? 48.852 55.540 32.037 1.00 37.99 185 ALA A C 1
ATOM 1429 O O . ALA A 1 185 ? 48.270 55.849 31.014 1.00 37.82 185 ALA A O 1
ATOM 1431 N N . GLN A 1 186 ? 49.427 54.361 32.172 1.00 40.85 186 GLN A N 1
ATOM 1432 C CA . GLN A 1 186 ? 49.311 53.395 31.097 1.00 42.69 186 GLN A CA 1
ATOM 1433 C C . GLN A 1 186 ? 48.214 52.394 31.372 1.00 42.89 186 GLN A C 1
ATOM 1434 O O . GLN A 1 186 ? 47.922 51.559 30.526 1.00 44.08 186 GLN A O 1
ATOM 1440 N N . SER A 1 187 ? 47.593 52.478 32.536 1.00 43.12 187 SER A N 1
ATOM 1441 C CA . SER A 1 187 ? 46.541 51.528 32.882 1.00 43.25 187 SER A CA 1
ATOM 1442 C C . SER A 1 187 ? 46.054 51.953 34.246 1.00 43.34 187 SER A C 1
ATOM 1443 O O . SER A 1 187 ? 46.734 52.732 34.915 1.00 44.06 187 SER A O 1
ATOM 1446 N N . PRO A 1 188 ? 44.843 51.558 34.621 1.00 42.72 188 PRO A N 1
ATOM 1447 C CA . PRO A 1 188 ? 44.302 51.865 35.956 1.00 42.28 188 PRO A CA 1
ATOM 1448 C C . PRO A 1 188 ? 44.789 50.970 37.081 1.00 42.03 188 PRO A C 1
ATOM 1449 O O . PRO A 1 188 ? 44.496 51.225 38.261 1.00 42.96 188 PRO A O 1
ATOM 1453 N N . GLN A 1 189 ? 45.528 49.939 36.727 1.00 41.81 189 GLN A N 1
ATOM 1454 C CA . GLN A 1 189 ? 46.077 48.968 37.682 1.00 42.13 189 GLN A CA 1
ATOM 1455 C C . GLN A 1 189 ? 45.928 49.201 39.196 1.00 42.93 189 GLN A C 1
ATOM 1456 O O . GLN A 1 189 ? 44.981 48.680 39.821 1.00 43.66 189 GLN A O 1
ATOM 1462 N N . LEU A 1 190 ? 46.831 49.986 39.792 1.00 42.79 190 LEU A N 1
ATOM 1463 C CA . LEU A 1 190 ? 46.793 50.190 41.244 1.00 42.38 190 LEU A CA 1
ATOM 1464 C C . LEU A 1 190 ? 45.429 50.643 41.645 1.00 41.91 190 LEU A C 1
ATOM 1465 O O . LEU A 1 190 ? 44.881 50.134 42.603 1.00 42.08 190 LEU A O 1
ATOM 1470 N N . TYR A 1 191 ? 44.908 51.622 40.917 1.00 41.85 191 TYR A N 1
ATOM 1471 C CA . TYR A 1 191 ? 43.671 52.293 41.312 1.00 42.57 191 TYR A CA 1
ATOM 1472 C C . TYR A 1 191 ? 42.460 51.393 41.289 1.00 42.18 191 TYR A C 1
ATOM 1473 O O . TYR A 1 191 ? 41.628 51.518 42.176 1.00 43.80 191 TYR A O 1
ATOM 1482 N N . LYS A 1 192 ? 42.334 50.524 40.278 1.00 41.20 192 LYS A N 1
ATOM 1483 C CA . LYS A 1 192 ? 41.195 49.588 40.228 1.00 40.86 192 LYS A CA 1
ATOM 1484 C C . LYS A 1 192 ? 41.325 48.523 41.344 1.00 40.35 192 LYS A C 1
ATOM 1485 O O . LYS A 1 192 ? 40.315 48.120 41.949 1.00 39.80 192 LYS A O 1
ATOM 1491 N N . GLU A 1 193 ? 42.558 48.113 41.644 1.00 38.90 193 GLU A N 1
ATOM 1492 C CA . GLU A 1 193 ? 42.815 47.300 42.837 1.00 39.11 193 GLU A CA 1
ATOM 1493 C C . GLU A 1 193 ? 42.389 47.972 44.121 1.00 38.65 193 GLU A C 1
ATOM 1494 O O . GLU A 1 193 ? 41.803 47.292 44.953 1.00 39.05 193 GLU A O 1
ATOM 1500 N N . LEU A 1 194 ? 42.681 49.277 44.286 1.00 36.73 194 LEU A N 1
ATOM 1501 C CA . LEU A 1 194 ? 42.202 50.011 45.449 1.00 35.63 194 LEU A CA 1
ATOM 1502 C C . LEU A 1 194 ? 40.656 50.155 45.419 1.00 36.34 194 LEU A C 1
ATOM 1503 O O . LEU A 1 194 ? 40.010 50.020 46.460 1.00 34.57 194 LEU A O 1
ATOM 1508 N N . MET A 1 195 ? 40.066 50.460 44.264 1.00 36.01 195 MET A N 1
ATOM 1509 C CA . MET A 1 195 ? 38.597 50.504 44.219 1.00 38.58 195 MET A CA 1
ATOM 1510 C C . MET A 1 195 ? 37.925 49.130 44.569 1.00 38.91 195 MET A C 1
ATOM 1511 O O . MET A 1 195 ? 37.067 49.080 45.416 1.00 39.88 195 MET A O 1
ATOM 1516 N N . ALA A 1 196 ? 38.429 48.014 44.039 1.00 39.68 196 ALA A N 1
ATOM 1517 C CA . ALA A 1 196 ? 37.940 46.692 44.420 1.00 39.25 196 ALA A CA 1
ATOM 1518 C C . ALA A 1 196 ? 38.075 46.485 45.917 1.00 39.35 196 ALA A C 1
ATOM 1519 O O . ALA A 1 196 ? 37.307 45.716 46.519 1.00 40.06 196 ALA A O 1
ATOM 1521 N N . GLY A 1 197 ? 39.062 47.145 46.514 1.00 37.89 197 GLY A N 1
ATOM 1522 C CA . GLY A 1 197 ? 39.260 47.049 47.938 1.00 36.34 197 GLY A CA 1
ATOM 1523 C C . GLY A 1 197 ? 38.305 47.912 48.720 1.00 35.95 197 GLY A C 1
ATOM 1524 O O . GLY A 1 197 ? 38.370 47.916 49.967 1.00 36.14 197 GLY A O 1
ATOM 1525 N N . VAL A 1 198 ? 37.481 48.703 48.025 1.00 35.03 198 VAL A N 1
ATOM 1526 C CA . VAL A 1 198 ? 36.434 49.378 48.733 1.00 35.81 198 VAL A CA 1
ATOM 1527 C C . VAL A 1 198 ? 35.060 48.772 48.451 1.00 36.70 198 VAL A C 1
ATOM 1528 O O . VAL A 1 198 ? 34.374 48.419 49.410 1.00 38.15 198 VAL A O 1
ATOM 1532 N N . VAL A 1 199 ? 34.681 48.616 47.182 1.00 36.55 199 VAL A N 1
ATOM 1533 C CA . VAL A 1 199 ? 33.351 48.089 46.806 1.00 36.12 199 VAL A CA 1
ATOM 1534 C C . VAL A 1 199 ? 33.399 46.788 46.040 1.00 37.45 199 VAL A C 1
ATOM 1535 O O . VAL A 1 199 ? 32.504 46.529 45.284 1.00 39.63 199 VAL A O 1
ATOM 1539 N N . GLU A 1 200 ? 34.457 45.994 46.224 1.00 38.37 200 GLU A N 1
ATOM 1540 C CA . GLU A 1 200 ? 34.679 44.660 45.593 1.00 38.08 200 GLU A CA 1
ATOM 1541 C C . GLU A 1 200 ? 34.683 44.473 44.064 1.00 37.55 200 GLU A C 1
ATOM 1542 O O . GLU A 1 200 ? 35.535 43.701 43.547 1.00 36.48 200 GLU A O 1
ATOM 1548 N N . ARG A 1 201 ? 33.722 45.057 43.351 1.00 35.52 201 ARG A N 1
ATOM 1549 C CA . ARG A 1 201 ? 33.635 44.734 41.924 1.00 34.74 201 ARG A CA 1
ATOM 1550 C C . ARG A 1 201 ? 33.537 45.987 41.087 1.00 33.93 201 ARG A C 1
ATOM 1551 O O . ARG A 1 201 ? 32.551 46.743 41.185 1.00 34.20 201 ARG A O 1
ATOM 1559 N N . VAL A 1 202 ? 34.550 46.201 40.249 1.00 32.98 202 VAL A N 1
ATOM 1560 C CA . VAL A 1 202 ? 34.678 47.447 39.476 1.00 31.98 202 VAL A CA 1
ATOM 1561 C C . VAL A 1 202 ? 35.085 47.213 38.023 1.00 31.20 202 VAL A C 1
ATOM 1562 O O . VAL A 1 202 ? 35.586 46.185 37.687 1.00 30.70 202 VAL A O 1
ATOM 1566 N N . PHE A 1 203 ? 34.835 48.186 37.167 1.00 32.86 203 PHE A N 1
ATOM 1567 C CA . PHE A 1 203 ? 35.317 48.162 35.811 1.00 34.17 203 PHE A CA 1
ATOM 1568 C C . PHE A 1 203 ? 35.416 49.590 35.356 1.00 35.38 203 PHE A C 1
ATOM 1569 O O . PHE A 1 203 ? 34.757 50.467 35.933 1.00 36.75 203 PHE A O 1
ATOM 1577 N N . GLU A 1 204 ? 36.231 49.803 34.316 1.00 35.30 204 GLU A N 1
ATOM 1578 C CA . GLU A 1 204 ? 36.516 51.121 33.771 1.00 35.69 204 GLU A CA 1
ATOM 1579 C C . GLU A 1 204 ? 36.824 50.950 32.297 1.00 34.53 204 GLU A C 1
ATOM 1580 O O . GLU A 1 204 ? 37.349 49.933 31.904 1.00 36.52 204 GLU A O 1
ATOM 1586 N N . VAL A 1 205 ? 36.425 51.902 31.472 1.00 33.67 205 VAL A N 1
ATOM 1587 C CA . VAL A 1 205 ? 36.680 51.831 30.054 1.00 32.15 205 VAL A CA 1
ATOM 1588 C C . VAL A 1 205 ? 37.053 53.239 29.799 1.00 33.61 205 VAL A C 1
ATOM 1589 O O . VAL A 1 205 ? 36.218 54.155 29.886 1.00 30.84 205 VAL A O 1
ATOM 1593 N N . ALA A 1 206 ? 38.357 53.415 29.502 1.00 32.95 206 ALA A N 1
ATOM 1594 C CA . ALA A 1 206 ? 38.951 54.713 29.503 1.00 32.79 206 ALA A CA 1
ATOM 1595 C C . ALA A 1 206 ? 40.363 54.686 28.798 1.00 33.50 206 ALA A C 1
ATOM 1596 O O . ALA A 1 206 ? 40.969 53.593 28.604 1.00 31.51 206 ALA A O 1
ATOM 1598 N N . PRO A 1 207 ? 40.821 55.863 28.361 1.00 33.51 207 PRO A N 1
ATOM 1599 C CA . PRO A 1 207 ? 42.110 55.990 27.645 1.00 34.59 207 PRO A CA 1
ATOM 1600 C C . PRO A 1 207 ? 43.267 55.709 28.553 1.00 34.04 207 PRO A C 1
ATOM 1601 O O . PRO A 1 207 ? 43.233 55.967 29.747 1.00 33.15 207 PRO A O 1
ATOM 1605 N N . ALA A 1 208 ? 44.298 55.150 27.958 1.00 35.89 208 ALA A N 1
ATOM 1606 C CA . ALA A 1 208 ? 45.609 54.969 28.584 1.00 34.94 208 ALA A CA 1
ATOM 1607 C C . ALA A 1 208 ? 46.671 55.273 27.528 1.00 35.92 208 ALA A C 1
ATOM 1608 O O . ALA A 1 208 ? 46.362 55.358 26.344 1.00 35.85 208 ALA A O 1
ATOM 1610 N N . TRP A 1 209 ? 47.935 55.385 27.939 1.00 38.12 209 TRP A N 1
ATOM 1611 C CA . TRP A 1 209 ? 49.005 55.805 27.038 1.00 40.14 209 TRP A CA 1
ATOM 1612 C C . TRP A 1 209 ? 50.316 55.080 27.345 1.00 42.13 209 TRP A C 1
ATOM 1613 O O . TRP A 1 209 ? 50.663 54.826 28.497 1.00 41.92 209 TRP A O 1
ATOM 1624 N N . ARG A 1 210 ? 51.032 54.718 26.298 1.00 45.19 210 ARG A N 1
ATOM 1625 C CA . ARG A 1 210 ? 52.419 54.297 26.462 1.00 47.92 210 ARG A CA 1
ATOM 1626 C C . ARG A 1 210 ? 53.220 55.114 25.477 1.00 49.13 210 ARG A C 1
ATOM 1627 O O . ARG A 1 210 ? 52.710 55.500 24.433 1.00 48.25 210 ARG A O 1
ATOM 1635 N N . ALA A 1 211 ? 54.477 55.366 25.805 1.00 51.59 211 ALA A N 1
ATOM 1636 C CA . ALA A 1 211 ? 55.266 56.294 25.022 1.00 54.18 211 ALA A CA 1
ATOM 1637 C C . ALA A 1 211 ? 56.358 55.601 24.217 1.00 56.30 211 ALA A C 1
ATOM 1638 O O . ALA A 1 211 ? 57.169 56.269 23.567 1.00 57.41 211 ALA A O 1
ATOM 1640 N N . GLU A 1 212 ? 56.378 54.276 24.219 1.00 58.54 212 GLU A N 1
ATOM 1641 C CA . GLU A 1 212 ? 57.411 53.577 23.448 1.00 61.18 212 GLU A CA 1
ATOM 1642 C C . GLU A 1 212 ? 57.218 53.893 21.975 1.00 63.09 212 GLU A C 1
ATOM 1643 O O . GLU A 1 212 ? 56.087 54.200 21.531 1.00 63.19 212 GLU A O 1
ATOM 1649 N N . GLU A 1 213 ? 58.327 53.813 21.234 1.00 64.90 213 GLU A N 1
ATOM 1650 C CA . GLU A 1 213 ? 58.347 54.142 19.817 1.00 66.78 213 GLU A CA 1
ATOM 1651 C C . GLU A 1 213 ? 58.216 52.886 18.985 1.00 66.86 213 GLU A C 1
ATOM 1652 O O . GLU A 1 213 ? 59.066 52.608 18.141 1.00 67.29 213 GLU A O 1
ATOM 1658 N N . SER A 1 214 ? 57.160 52.115 19.195 1.00 67.36 214 SER A N 1
ATOM 1659 C CA . SER A 1 214 ? 57.088 50.861 18.461 1.00 68.07 214 SER A CA 1
ATOM 1660 C C . SER A 1 214 ? 56.873 51.102 16.967 1.00 67.86 214 SER A C 1
ATOM 1661 O O . SER A 1 214 ? 56.577 52.220 16.529 1.00 67.74 214 SER A O 1
ATOM 1664 N N . ASP A 1 215 ? 57.118 50.063 16.184 1.00 67.74 215 ASP A N 1
ATOM 1665 C CA . ASP A 1 215 ? 56.924 50.126 14.745 1.00 66.92 215 ASP A CA 1
ATOM 1666 C C . ASP A 1 215 ? 56.159 48.870 14.331 1.00 66.05 215 ASP A C 1
ATOM 1667 O O . ASP A 1 215 ? 55.872 48.662 13.154 1.00 66.36 215 ASP A O 1
ATOM 1669 N N . THR A 1 216 ? 55.834 48.032 15.311 1.00 64.56 216 THR A N 1
ATOM 1670 C CA . THR A 1 216 ? 55.048 46.843 15.052 1.00 63.54 216 THR A CA 1
ATOM 1671 C C . THR A 1 216 ? 53.561 47.222 14.993 1.00 61.80 216 THR A C 1
ATOM 1672 O O . THR A 1 216 ? 53.164 48.306 15.425 1.00 61.73 216 THR A O 1
ATOM 1676 N N . PRO A 1 217 ? 52.741 46.344 14.430 1.00 60.02 217 PRO A N 1
ATOM 1677 C CA . PRO A 1 217 ? 51.303 46.610 14.345 1.00 57.89 217 PRO A CA 1
ATOM 1678 C C . PRO A 1 217 ? 50.638 46.570 15.711 1.00 54.88 217 PRO A C 1
ATOM 1679 O O . PRO A 1 217 ? 51.156 45.944 16.639 1.00 54.71 217 PRO A O 1
ATOM 1683 N N . PHE A 1 218 ? 49.531 47.294 15.831 1.00 51.93 218 PHE A N 1
ATOM 1684 C CA . PHE A 1 218 ? 48.734 47.349 17.058 1.00 49.11 218 PHE A CA 1
ATOM 1685 C C . PHE A 1 218 ? 49.446 47.916 18.236 1.00 47.23 218 PHE A C 1
ATOM 1686 O O . PHE A 1 218 ? 49.471 47.316 19.304 1.00 46.63 218 PHE A O 1
ATOM 1694 N N . HIS A 1 219 ? 50.021 49.095 18.039 1.00 45.98 219 HIS A N 1
ATOM 1695 C CA . HIS A 1 219 ? 50.762 49.764 19.104 1.00 44.38 219 HIS A CA 1
ATOM 1696 C C . HIS A 1 219 ? 50.634 51.256 19.009 1.00 43.12 219 HIS A C 1
ATOM 1697 O O . HIS A 1 219 ? 51.654 52.012 18.981 1.00 42.62 219 HIS A O 1
ATOM 1704 N N . LEU A 1 220 ? 49.380 51.671 18.990 1.00 40.29 220 LEU A N 1
ATOM 1705 C CA . LEU A 1 220 ? 49.005 53.060 19.222 1.00 38.81 220 LEU A CA 1
ATOM 1706 C C . LEU A 1 220 ? 49.521 53.578 20.559 1.00 38.14 220 LEU A C 1
ATOM 1707 O O . LEU A 1 220 ? 49.690 52.807 21.523 1.00 38.09 220 LEU A O 1
ATOM 1712 N N . ALA A 1 221 ? 49.795 54.880 20.630 1.00 37.59 221 ALA A N 1
ATOM 1713 C CA . ALA A 1 221 ? 50.366 55.441 21.856 1.00 37.62 221 ALA A CA 1
ATOM 1714 C C . ALA A 1 221 ? 49.301 55.807 22.870 1.00 37.66 221 ALA A C 1
ATOM 1715 O O . ALA A 1 221 ? 49.580 55.887 24.082 1.00 37.44 221 ALA A O 1
ATOM 1717 N N . GLU A 1 222 ? 48.088 55.999 22.351 1.00 38.84 222 GLU A N 1
ATOM 1718 C CA . GLU A 1 222 ? 46.869 56.220 23.122 1.00 39.86 222 GLU A CA 1
ATOM 1719 C C . GLU A 1 222 ? 45.858 55.119 22.733 1.00 40.79 222 GLU A C 1
ATOM 1720 O O . GLU A 1 222 ? 45.611 54.885 21.534 1.00 40.91 222 GLU A O 1
ATOM 1726 N N . PHE A 1 223 ? 45.296 54.438 23.734 1.00 39.85 223 PHE A N 1
ATOM 1727 C CA . PHE A 1 223 ? 44.406 53.323 23.464 1.00 38.85 223 PHE A CA 1
ATOM 1728 C C . PHE A 1 223 ? 43.312 53.240 24.516 1.00 38.49 223 PHE A C 1
ATOM 1729 O O . PHE A 1 223 ? 43.532 53.597 25.692 1.00 38.42 223 PHE A O 1
ATOM 1737 N N . ILE A 1 224 ? 42.140 52.785 24.093 1.00 37.68 224 ILE A N 1
ATOM 1738 C CA . ILE A 1 224 ? 41.030 52.557 25.053 1.00 36.57 224 ILE A CA 1
ATOM 1739 C C . ILE A 1 224 ? 41.082 51.171 25.658 1.00 37.02 224 ILE A C 1
ATOM 1740 O O . ILE A 1 224 ? 41.160 50.171 24.958 1.00 36.61 224 ILE A O 1
ATOM 1745 N N . SER A 1 225 ? 41.056 51.128 26.982 1.00 38.01 225 SER A N 1
ATOM 1746 C CA . SER A 1 225 ? 41.436 49.951 27.740 1.00 38.29 225 SER A CA 1
ATOM 1747 C C . SER A 1 225 ? 40.231 49.610 28.607 1.00 37.53 225 SER A C 1
ATOM 1748 O O . SER A 1 225 ? 39.639 50.501 29.207 1.00 38.46 225 SER A O 1
ATOM 1751 N N . MET A 1 226 ? 39.808 48.345 28.597 1.00 36.27 226 MET A N 1
ATOM 1752 C CA . MET A 1 226 ? 38.621 47.915 29.344 1.00 35.75 226 MET A CA 1
ATOM 1753 C C . MET A 1 226 ? 39.115 47.072 30.509 1.00 35.26 226 MET A C 1
ATOM 1754 O O . MET A 1 226 ? 39.669 45.991 30.324 1.00 35.04 226 MET A O 1
ATOM 1759 N N . ASP A 1 227 ? 38.888 47.573 31.708 1.00 34.79 227 ASP A N 1
ATOM 1760 C CA . ASP A 1 227 ? 39.404 46.942 32.888 1.00 34.74 227 ASP A CA 1
ATOM 1761 C C . ASP A 1 227 ? 38.359 46.435 33.822 1.00 34.76 227 ASP A C 1
ATOM 1762 O O . ASP A 1 227 ? 37.359 47.080 34.026 1.00 34.02 227 ASP A O 1
ATOM 1767 N N . VAL A 1 228 ? 38.657 45.314 34.450 1.00 34.67 228 VAL A N 1
ATOM 1768 C CA . VAL A 1 228 ? 37.777 44.745 35.423 1.00 35.09 228 VAL A CA 1
ATOM 1769 C C . VAL A 1 228 ? 38.639 44.353 36.620 1.00 36.28 228 VAL A C 1
ATOM 1770 O O . VAL A 1 228 ? 39.649 43.685 36.423 1.00 38.29 228 VAL A O 1
ATOM 1774 N N . GLU A 1 229 ? 38.268 44.736 37.844 1.00 36.30 229 GLU A N 1
ATOM 1775 C CA . GLU A 1 229 ? 38.886 44.171 39.069 1.00 36.63 229 GLU A CA 1
ATOM 1776 C C . GLU A 1 229 ? 37.817 43.587 40.008 1.00 38.09 229 GLU A C 1
ATOM 1777 O O . GLU A 1 229 ? 36.706 44.155 40.133 1.00 37.78 229 GLU A O 1
ATOM 1783 N N . MET A 1 230 ? 38.146 42.483 40.681 1.00 38.94 230 MET A N 1
ATOM 1784 C CA . MET A 1 230 ? 37.144 41.701 41.423 1.00 39.60 230 MET A CA 1
ATOM 1785 C C . MET A 1 230 ? 37.702 41.154 42.726 1.00 40.05 230 MET A C 1
ATOM 1786 O O . MET A 1 230 ? 38.574 40.241 42.703 1.00 40.27 230 MET A O 1
ATOM 1791 N N . ALA A 1 231 ? 37.205 41.663 43.858 1.00 39.62 231 ALA A N 1
ATOM 1792 C CA . ALA A 1 231 ? 37.622 41.110 45.170 1.00 39.51 231 ALA A CA 1
ATOM 1793 C C . ALA A 1 231 ? 37.029 39.720 45.409 1.00 39.72 231 ALA A C 1
ATOM 1794 O O . ALA A 1 231 ? 36.028 39.358 44.822 1.00 38.66 231 ALA A O 1
ATOM 1796 N N . PHE A 1 232 ? 37.714 38.940 46.239 1.00 40.66 232 PHE A N 1
ATOM 1797 C CA . PHE A 1 232 ? 37.413 37.517 46.504 1.00 41.20 232 PHE A CA 1
ATOM 1798 C C . PHE A 1 232 ? 37.346 36.585 45.284 1.00 41.15 232 PHE A C 1
ATOM 1799 O O . PHE A 1 232 ? 36.637 35.589 45.292 1.00 40.76 232 PHE A O 1
ATOM 1807 N N . ALA A 1 233 ? 38.141 36.905 44.265 1.00 41.06 233 ALA A N 1
ATOM 1808 C CA . ALA A 1 233 ? 38.232 36.112 43.041 1.00 39.86 233 ALA A CA 1
ATOM 1809 C C . ALA A 1 233 ? 39.708 35.824 42.822 1.00 39.29 233 ALA A C 1
ATOM 1810 O O . ALA A 1 233 ? 40.522 36.565 43.302 1.00 38.79 233 ALA A O 1
ATOM 1812 N N . ASP A 1 234 ? 40.013 34.719 42.136 1.00 39.41 234 ASP A N 1
ATOM 1813 C CA . ASP A 1 234 ? 41.347 34.420 41.625 1.00 39.68 234 ASP A CA 1
ATOM 1814 C C . ASP A 1 234 ? 41.244 34.480 40.100 1.00 39.57 234 ASP A C 1
ATOM 1815 O O . ASP A 1 234 ? 40.153 34.834 39.535 1.00 36.89 234 ASP A O 1
ATOM 1820 N N . TYR A 1 235 ? 42.367 34.189 39.425 1.00 39.29 235 TYR A N 1
ATOM 1821 C CA . TYR A 1 235 ? 42.365 34.285 37.966 1.00 39.33 235 TYR A CA 1
ATOM 1822 C C . TYR A 1 235 ? 41.330 33.407 37.237 1.00 39.57 235 TYR A C 1
ATOM 1823 O O . TYR A 1 235 ? 40.856 33.783 36.142 1.00 38.85 235 TYR A O 1
ATOM 1832 N N . ASN A 1 236 ? 41.025 32.240 37.819 1.00 38.78 236 ASN A N 1
ATOM 1833 C CA . ASN A 1 236 ? 40.147 3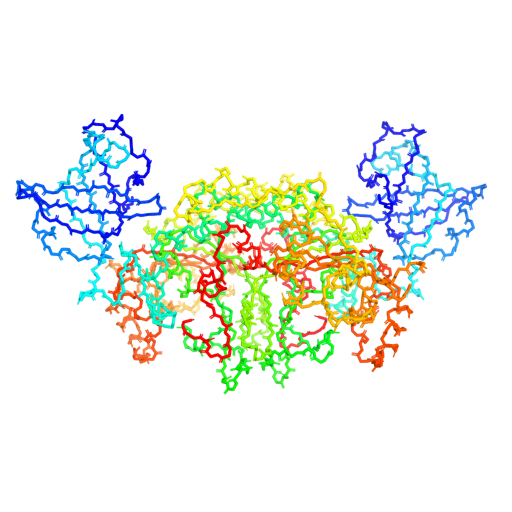1.291 37.168 1.00 39.57 236 ASN A CA 1
ATOM 1834 C C . ASN A 1 236 ? 38.736 31.852 37.201 1.00 39.21 236 ASN A C 1
ATOM 1835 O O . ASN A 1 236 ? 38.027 31.769 36.214 1.00 39.55 236 ASN A O 1
ATOM 1840 N N . ASP A 1 237 ? 38.357 32.463 38.314 1.00 39.40 237 ASP A N 1
ATOM 1841 C CA . ASP A 1 237 ? 37.065 33.193 38.374 1.00 41.47 237 ASP A CA 1
ATOM 1842 C C . ASP A 1 237 ? 36.988 34.341 37.366 1.00 41.95 237 ASP A C 1
ATOM 1843 O O . ASP A 1 237 ? 35.917 34.585 36.793 1.00 42.48 237 ASP A O 1
ATOM 1848 N N . VAL A 1 238 ? 38.094 35.060 37.178 1.00 40.37 238 VAL A N 1
ATOM 1849 C CA . VAL A 1 238 ? 38.043 36.236 36.330 1.00 41.28 238 VAL A CA 1
ATOM 1850 C C . VAL A 1 238 ? 38.083 35.811 34.834 1.00 40.68 238 VAL A C 1
ATOM 1851 O O . VAL A 1 238 ? 37.359 36.390 34.003 1.00 40.53 238 VAL A O 1
ATOM 1855 N N . MET A 1 239 ? 38.856 34.767 34.509 1.00 40.31 239 MET A N 1
ATOM 1856 C CA . MET A 1 239 ? 38.760 34.141 33.185 1.00 40.99 239 MET A CA 1
ATOM 1857 C C . MET A 1 239 ? 37.291 33.666 32.823 1.00 41.28 239 MET A C 1
ATOM 1858 O O . MET A 1 239 ? 36.804 33.925 31.705 1.00 41.07 239 MET A O 1
ATOM 1863 N N . GLN A 1 240 ? 36.597 33.046 33.782 1.00 40.78 240 GLN A N 1
ATOM 1864 C CA . GLN A 1 240 ? 35.186 32.621 33.591 1.00 41.74 240 GLN A CA 1
ATOM 1865 C C . GLN A 1 240 ? 34.311 33.797 33.231 1.00 39.96 240 GLN A C 1
ATOM 1866 O O . GLN A 1 240 ? 33.567 33.720 32.312 1.00 40.10 240 GLN A O 1
ATOM 1872 N N . LEU A 1 241 ? 34.399 34.869 34.000 1.00 39.52 241 LEU A N 1
ATOM 1873 C CA . LEU A 1 241 ? 33.751 36.152 33.697 1.00 39.40 241 LEU A CA 1
ATOM 1874 C C . LEU A 1 241 ? 34.131 36.713 32.331 1.00 38.50 241 LEU A C 1
ATOM 1875 O O . LEU A 1 241 ? 33.262 37.120 31.568 1.00 36.58 241 LEU A O 1
ATOM 1880 N N . LEU A 1 242 ? 35.433 36.714 32.021 1.00 39.23 242 LEU A N 1
ATOM 1881 C CA . LEU A 1 242 ? 35.901 37.203 30.734 1.00 40.28 242 LEU A CA 1
ATOM 1882 C C . LEU A 1 242 ? 35.177 36.476 29.593 1.00 40.88 242 LEU A C 1
ATOM 1883 O O . LEU A 1 242 ? 34.622 37.122 28.719 1.00 41.30 242 LEU A O 1
ATOM 1888 N N . GLU A 1 243 ? 35.179 35.140 29.638 1.00 42.17 243 GLU A N 1
ATOM 1889 C CA . GLU A 1 243 ? 34.409 34.296 28.714 1.00 43.98 243 GLU A CA 1
ATOM 1890 C C . GLU A 1 243 ? 32.965 34.755 28.620 1.00 43.86 243 GLU A C 1
ATOM 1891 O O . GLU A 1 243 ? 32.446 34.971 27.527 1.00 44.19 243 GLU A O 1
ATOM 1897 N N . LYS A 1 244 ? 32.315 34.888 29.766 1.00 44.16 244 LYS A N 1
ATOM 1898 C CA . LYS A 1 244 ? 30.892 35.269 29.793 1.00 45.85 244 LYS A CA 1
ATOM 1899 C C . LYS A 1 244 ? 30.669 36.629 29.098 1.00 44.88 244 LYS A C 1
ATOM 1900 O O . LYS A 1 244 ? 29.684 36.815 28.416 1.00 44.68 244 LYS A O 1
ATOM 1906 N N . ILE A 1 245 ? 31.664 37.525 29.195 1.00 44.35 245 ILE A N 1
ATOM 1907 C CA . ILE A 1 245 ? 31.615 38.837 28.568 1.00 42.66 245 ILE A CA 1
ATOM 1908 C C . ILE A 1 245 ? 31.743 38.718 27.047 1.00 42.72 245 ILE A C 1
ATOM 1909 O O . ILE A 1 245 ? 31.022 39.371 26.299 1.00 41.53 245 ILE A O 1
ATOM 1914 N N . LEU A 1 246 ? 32.688 37.883 26.612 1.00 42.80 246 LEU A N 1
ATOM 1915 C CA . LEU A 1 246 ? 33.077 37.817 25.215 1.00 43.27 246 LEU A CA 1
ATOM 1916 C C . LEU A 1 246 ? 31.967 37.107 24.456 1.00 43.24 246 LEU A C 1
ATOM 1917 O O . LEU A 1 246 ? 31.633 37.489 23.349 1.00 42.74 246 LEU A O 1
ATOM 1922 N N . HIS A 1 247 ? 31.397 36.085 25.103 1.00 44.32 247 HIS A N 1
ATOM 1923 C CA . HIS A 1 247 ? 30.183 35.398 24.625 1.00 44.33 247 HIS A CA 1
ATOM 1924 C C . HIS A 1 247 ? 29.077 36.388 24.332 1.00 43.21 247 HIS A C 1
ATOM 1925 O O . HIS A 1 247 ? 28.494 36.356 23.260 1.00 44.51 247 HIS A O 1
ATOM 1932 N N . ASN A 1 248 ? 28.785 37.269 25.276 1.00 42.46 248 ASN A N 1
ATOM 1933 C CA . ASN A 1 248 ? 27.705 38.243 25.079 1.00 41.96 248 ASN A CA 1
ATOM 1934 C C . ASN A 1 248 ? 28.037 39.286 24.000 1.00 41.75 248 ASN A C 1
ATOM 1935 O O . ASN A 1 248 ? 27.139 39.766 23.276 1.00 41.30 248 ASN A O 1
ATOM 1940 N N . ILE A 1 249 ? 29.322 39.643 23.886 1.00 41.09 249 ILE A N 1
ATOM 1941 C CA . ILE A 1 249 ? 29.694 40.671 22.930 1.00 40.69 249 ILE A CA 1
ATOM 1942 C C . ILE A 1 249 ? 29.486 40.109 21.513 1.00 40.63 249 ILE A C 1
ATOM 1943 O O . ILE A 1 249 ? 28.887 40.777 20.651 1.00 39.47 249 ILE A O 1
ATOM 1948 N N . VAL A 1 250 ? 29.943 38.864 21.316 1.00 40.75 250 VAL A N 1
ATOM 1949 C CA . VAL A 1 250 ? 29.859 38.194 20.022 1.00 41.13 250 VAL A CA 1
ATOM 1950 C C . VAL A 1 250 ? 28.384 37.992 19.633 1.00 42.08 250 VAL A C 1
ATOM 1951 O O . VAL A 1 250 ? 27.991 38.245 18.498 1.00 41.20 250 VAL A O 1
ATOM 1955 N N . LYS A 1 251 ? 27.571 37.591 20.602 1.00 43.54 251 LYS A N 1
ATOM 1956 C CA . LYS A 1 251 ? 26.140 37.399 20.394 1.00 45.52 251 LYS A CA 1
ATOM 1957 C C . LYS A 1 251 ? 25.458 38.695 20.038 1.00 45.43 251 LYS A C 1
ATOM 1958 O O . LYS A 1 251 ? 24.691 38.745 19.109 1.00 47.40 251 LYS A O 1
ATOM 1964 N N . THR A 1 252 ? 25.742 39.756 20.771 1.00 45.43 252 THR A N 1
ATOM 1965 C CA . THR A 1 252 ? 25.146 41.053 20.485 1.00 44.30 252 THR A CA 1
ATOM 1966 C C . THR A 1 252 ? 25.551 41.593 19.121 1.00 44.51 252 THR A C 1
ATOM 1967 O O . THR A 1 252 ? 24.722 42.175 18.403 1.00 44.29 252 THR A O 1
ATOM 1971 N N . ILE A 1 253 ? 26.824 41.409 18.762 1.00 43.86 253 ILE A N 1
ATOM 1972 C CA . ILE A 1 253 ? 27.299 41.836 17.461 1.00 43.94 253 ILE A CA 1
ATOM 1973 C C . ILE A 1 253 ? 26.582 41.018 16.385 1.00 44.07 253 ILE A C 1
ATOM 1974 O O . ILE A 1 253 ? 26.114 41.577 15.407 1.00 43.59 253 ILE A O 1
ATOM 1979 N N . LYS A 1 254 ? 26.478 39.700 16.583 1.00 45.23 254 LYS A N 1
ATOM 1980 C CA . LYS A 1 254 ? 25.833 38.825 15.585 1.00 46.66 254 LYS A CA 1
ATOM 1981 C C . LYS A 1 254 ? 24.349 39.102 15.439 1.00 47.39 254 LYS A C 1
ATOM 1982 O O . LYS A 1 254 ? 23.838 39.041 14.325 1.00 48.07 254 LYS A O 1
ATOM 1988 N N . GLU A 1 255 ? 23.669 39.432 16.533 1.00 48.10 255 GLU A N 1
ATOM 1989 C CA . GLU A 1 255 ? 22.226 39.756 16.469 1.00 50.20 255 GLU A CA 1
ATOM 1990 C C . GLU A 1 255 ? 21.955 41.213 16.114 1.00 50.13 255 GLU A C 1
ATOM 1991 O O . GLU A 1 255 ? 21.307 41.488 15.121 1.00 50.89 255 GLU A O 1
ATOM 1997 N N . GLU A 1 256 ? 22.479 42.144 16.909 1.00 50.44 256 GLU A N 1
ATOM 1998 C CA . GLU A 1 256 ? 22.308 43.577 16.632 1.00 49.91 256 GLU A CA 1
ATOM 1999 C C . GLU A 1 256 ? 23.199 44.194 15.552 1.00 49.36 256 GLU A C 1
ATOM 2000 O O . GLU A 1 256 ? 22.912 45.295 15.105 1.00 48.60 256 GLU A O 1
ATOM 2006 N N . GLY A 1 257 ? 24.284 43.522 15.144 1.00 49.59 257 GLY A N 1
ATOM 2007 C CA . GLY A 1 257 ? 25.181 44.107 14.157 1.00 49.52 257 GLY A CA 1
ATOM 2008 C C . GLY A 1 257 ? 25.226 43.395 12.812 1.00 50.52 257 GLY A C 1
ATOM 2009 O O . GLY A 1 257 ? 26.257 43.432 12.127 1.00 50.37 257 GLY A O 1
ATOM 2010 N N . LYS A 1 258 ? 24.107 42.767 12.441 1.00 51.05 258 LYS A N 1
ATOM 2011 C CA . LYS A 1 258 ? 23.968 41.911 11.267 1.00 51.49 258 LYS A CA 1
ATOM 2012 C C . LYS A 1 258 ? 24.457 42.573 10.000 1.00 51.23 258 LYS A C 1
ATOM 2013 O O . LYS A 1 258 ? 25.279 42.019 9.269 1.00 51.51 258 LYS A O 1
ATOM 2019 N N . GLU A 1 259 ? 23.900 43.741 9.718 1.00 50.99 259 GLU A N 1
ATOM 2020 C CA . GLU A 1 259 ? 24.231 44.463 8.504 1.00 50.57 259 GLU A CA 1
ATOM 2021 C C . GLU A 1 259 ? 25.699 44.912 8.522 1.00 49.98 259 GLU A C 1
ATOM 2022 O O . GLU A 1 259 ? 26.378 44.910 7.479 1.00 49.77 259 GLU A O 1
ATOM 2028 N N . GLU A 1 260 ? 26.194 45.239 9.715 1.00 48.07 260 GLU A N 1
ATOM 2029 C CA . GLU A 1 260 ? 27.576 45.630 9.863 1.00 46.53 260 GLU A CA 1
ATOM 2030 C C . GLU A 1 260 ? 28.520 44.472 9.489 1.00 45.73 260 GLU A C 1
ATOM 2031 O O . GLU A 1 260 ? 29.425 44.659 8.670 1.00 43.82 260 GLU A O 1
ATOM 2037 N N . LEU A 1 261 ? 28.280 43.281 10.034 1.00 45.14 261 LEU A N 1
ATOM 2038 C CA . LEU A 1 261 ? 29.072 42.106 9.655 1.00 45.78 261 LEU A CA 1
ATOM 2039 C C . LEU A 1 261 ? 28.952 41.765 8.158 1.00 46.29 261 LEU A C 1
ATOM 2040 O O . LEU A 1 261 ? 29.940 41.332 7.533 1.00 45.98 261 LEU A O 1
ATOM 2045 N N . LYS A 1 262 ? 27.756 41.964 7.604 1.00 46.42 262 LYS A N 1
ATOM 2046 C CA . LYS A 1 262 ? 27.515 41.823 6.178 1.00 48.14 262 LYS A CA 1
ATOM 2047 C C . LYS A 1 262 ? 28.450 42.753 5.372 1.00 48.09 262 LYS A C 1
ATOM 2048 O O . LYS A 1 262 ? 29.231 42.284 4.525 1.00 48.81 262 LYS A O 1
ATOM 2054 N N . ILE A 1 263 ? 28.400 44.055 5.667 1.00 46.55 263 ILE A N 1
ATOM 2055 C CA . ILE A 1 263 ? 29.210 45.059 4.982 1.00 44.88 263 ILE A CA 1
ATOM 2056 C C . ILE A 1 263 ? 30.684 44.740 5.089 1.00 44.27 263 ILE A C 1
ATOM 2057 O O . ILE A 1 263 ? 31.456 44.938 4.155 1.00 44.69 263 ILE A O 1
ATOM 2062 N N . LEU A 1 264 ? 31.047 44.166 6.208 1.00 43.33 264 LEU A N 1
ATOM 2063 C CA . LEU A 1 264 ? 32.413 43.853 6.508 1.00 42.23 264 LEU A CA 1
ATOM 2064 C C . LEU A 1 264 ? 32.859 42.477 6.007 1.00 41.90 264 LEU A C 1
ATOM 2065 O O . LEU A 1 264 ? 34.039 42.180 6.039 1.00 40.07 264 LEU A O 1
ATOM 2070 N N . ASN A 1 265 ? 31.925 41.645 5.525 1.00 42.59 265 ASN A N 1
ATOM 2071 C CA . ASN A 1 265 ? 32.266 40.290 5.040 1.00 42.64 265 ASN A CA 1
ATOM 2072 C C . ASN A 1 265 ? 32.953 39.414 6.083 1.00 43.30 265 ASN A C 1
ATOM 2073 O O . ASN A 1 265 ? 33.942 38.700 5.785 1.00 43.63 265 ASN A O 1
ATOM 2078 N N . TYR A 1 266 ? 32.421 39.449 7.299 1.00 43.35 266 TYR A N 1
ATOM 2079 C CA . TYR A 1 266 ? 33.115 38.879 8.425 1.00 43.56 266 TYR A CA 1
ATOM 2080 C C . TYR A 1 266 ? 32.198 38.152 9.383 1.00 45.04 266 TYR A C 1
ATOM 2081 O O . TYR A 1 266 ? 31.054 38.586 9.656 1.00 45.92 266 TYR A O 1
ATOM 2090 N N . GLU A 1 267 ? 32.720 37.069 9.939 1.00 46.25 267 GLU A N 1
ATOM 2091 C CA . GLU A 1 267 ? 32.007 36.317 10.961 1.00 47.39 267 GLU A CA 1
ATOM 2092 C C . GLU A 1 267 ? 32.890 36.237 12.205 1.00 46.97 267 GLU A C 1
ATOM 2093 O O . GLU A 1 267 ? 34.020 35.745 12.098 1.00 46.74 267 GLU A O 1
ATOM 2099 N N . PRO A 1 268 ? 32.436 36.764 13.353 1.00 47.27 268 PRO A N 1
ATOM 2100 C CA . PRO A 1 268 ? 33.173 36.613 14.628 1.00 47.65 268 PRO A CA 1
ATOM 2101 C C . PRO A 1 268 ? 33.404 35.155 15.020 1.00 48.81 268 PRO A C 1
ATOM 2102 O O . PRO A 1 268 ? 32.569 34.286 14.702 1.00 48.17 268 PRO A O 1
ATOM 2106 N N . PRO A 1 269 ? 34.529 34.861 15.678 1.00 50.23 269 PRO A N 1
ATOM 2107 C CA . PRO A 1 269 ? 34.776 33.485 16.126 1.00 51.62 269 PRO A CA 1
ATOM 2108 C C . PRO A 1 269 ? 33.674 33.043 17.083 1.00 52.70 269 PRO A C 1
ATOM 2109 O O . PRO A 1 269 ? 32.891 33.841 17.644 1.00 52.95 269 PRO A O 1
ATOM 2113 N N . GLU A 1 270 ? 33.596 31.744 17.259 1.00 54.04 270 GLU A N 1
ATOM 2114 C CA . GLU A 1 270 ? 32.675 31.230 18.232 1.00 55.80 270 GLU A CA 1
ATOM 2115 C C . GLU A 1 270 ? 33.409 31.193 19.560 1.00 55.45 270 GLU A C 1
ATOM 2116 O O . GLU A 1 270 ? 34.536 30.676 19.650 1.00 55.77 270 GLU A O 1
ATOM 2122 N N . VAL A 1 271 ? 32.775 31.780 20.568 1.00 55.04 271 VAL A N 1
ATOM 2123 C CA . VAL A 1 271 ? 33.249 31.723 21.937 1.00 55.30 271 VAL A CA 1
ATOM 2124 C C . VAL A 1 271 ? 32.740 30.427 22.547 1.00 55.98 271 VAL A C 1
ATOM 2125 O O . VAL A 1 271 ? 31.629 30.379 23.070 1.00 56.42 271 VAL A O 1
ATOM 2129 N N . LYS A 1 272 ? 33.560 29.388 22.468 1.00 57.04 272 LYS A N 1
ATOM 2130 C CA . LYS A 1 272 ? 33.198 28.061 22.949 1.00 58.75 272 LYS A CA 1
ATOM 2131 C C . LYS A 1 272 ? 33.501 27.954 24.442 1.00 59.79 272 LYS A C 1
ATOM 2132 O O . LYS A 1 272 ? 34.663 27.993 24.837 1.00 60.93 272 LYS A O 1
ATOM 2134 N N . ILE A 1 273 ? 32.462 27.826 25.271 1.00 60.51 273 ILE A N 1
ATOM 2135 C CA . ILE A 1 273 ? 32.641 27.751 26.736 1.00 60.72 273 ILE A CA 1
ATOM 2136 C C . ILE A 1 273 ? 32.812 26.301 27.252 1.00 59.82 273 ILE A C 1
ATOM 2137 O O . ILE A 1 273 ? 31.875 25.521 27.149 1.00 59.47 273 ILE A O 1
ATOM 2142 N N . PRO A 1 274 ? 33.987 25.943 27.806 1.00 58.83 274 PRO A N 1
ATOM 2143 C CA . PRO A 1 274 ? 35.114 26.869 28.079 1.00 57.87 274 PRO A CA 1
ATOM 2144 C C . PRO A 1 274 ? 36.139 27.055 26.951 1.00 56.99 274 PRO A C 1
ATOM 2145 O O . PRO A 1 274 ? 36.429 26.119 26.181 1.00 57.19 274 PRO A O 1
ATOM 2149 N N . ILE A 1 275 ? 36.690 28.266 26.869 1.00 55.74 275 ILE A N 1
ATOM 2150 C CA . ILE A 1 275 ? 37.784 28.564 25.944 1.00 54.62 275 ILE A CA 1
ATOM 2151 C C . ILE A 1 275 ? 39.015 27.790 26.365 1.00 54.23 275 ILE A C 1
ATOM 2152 O O . ILE A 1 275 ? 39.306 27.636 27.570 1.00 53.74 275 ILE A O 1
ATOM 2157 N N . LYS A 1 276 ? 39.739 27.307 25.369 1.00 53.87 276 LYS A N 1
ATOM 2158 C CA . LYS A 1 276 ? 40.931 26.509 25.613 1.00 53.78 276 LYS A CA 1
ATOM 2159 C C . LYS A 1 276 ? 41.923 27.201 26.535 1.00 53.00 276 LYS A C 1
ATOM 2160 O O . LYS A 1 276 ? 42.255 28.337 26.329 1.00 52.93 276 LYS A O 1
ATOM 2166 N N . ARG A 1 277 ? 42.377 26.506 27.560 1.00 53.15 277 ARG A N 1
ATOM 2167 C CA . ARG A 1 277 ? 43.438 26.999 28.435 1.00 53.35 277 ARG A CA 1
ATOM 2168 C C . ARG A 1 277 ? 44.757 26.266 28.157 1.00 53.66 277 ARG A C 1
ATOM 2169 O O . ARG A 1 277 ? 44.894 25.088 28.452 1.00 54.48 277 ARG A O 1
ATOM 2177 N N . LEU A 1 278 ? 45.727 26.949 27.576 1.00 54.17 278 LEU A N 1
ATOM 2178 C CA . LEU A 1 278 ? 47.014 26.319 27.296 1.00 54.55 278 LEU A CA 1
ATOM 2179 C C . LEU A 1 278 ? 48.062 26.786 28.304 1.00 55.06 278 LEU A C 1
ATOM 2180 O O . LEU A 1 278 ? 48.379 27.977 28.393 1.00 54.86 278 LEU A O 1
ATOM 2185 N N . LYS A 1 279 ? 48.562 25.857 29.100 1.00 55.60 279 LYS A N 1
ATOM 2186 C CA . LYS A 1 279 ? 49.592 26.194 30.070 1.00 57.00 279 LYS A CA 1
ATOM 2187 C C . LYS A 1 279 ? 50.839 26.689 29.344 1.00 57.65 279 LYS A C 1
ATOM 2188 O O . LYS A 1 279 ? 51.241 26.124 28.319 1.00 57.88 279 LYS A O 1
ATOM 2194 N N . TYR A 1 280 ? 51.440 27.756 29.869 1.00 58.29 280 TYR A N 1
ATOM 2195 C CA . TYR A 1 280 ? 52.661 28.288 29.289 1.00 58.80 280 TYR A CA 1
ATOM 2196 C C . TYR A 1 280 ? 53.606 27.136 29.110 1.00 59.90 280 TYR A C 1
ATOM 2197 O O . TYR A 1 280 ? 54.108 26.926 28.029 1.00 60.24 280 TYR A O 1
ATOM 2206 N N . THR A 1 281 ? 53.808 26.368 30.179 1.00 61.39 281 THR A N 1
ATOM 2207 C CA . THR A 1 281 ? 54.720 25.239 30.166 1.00 62.20 281 THR A CA 1
ATOM 2208 C C . THR A 1 281 ? 54.487 24.358 28.941 1.00 63.44 281 THR A C 1
ATOM 2209 O O . THR A 1 281 ? 55.443 24.035 28.226 1.00 63.27 281 THR A O 1
ATOM 2213 N N . GLU A 1 282 ? 53.227 24.000 28.681 1.00 64.67 282 GLU A N 1
ATOM 2214 C CA . GLU A 1 282 ? 52.918 23.206 27.496 1.00 66.12 282 GLU A CA 1
ATOM 2215 C C . GLU A 1 282 ? 53.101 23.951 26.177 1.00 66.12 282 GLU A C 1
ATOM 2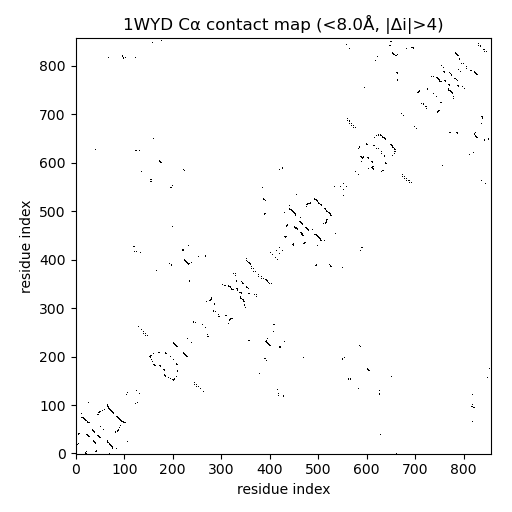216 O O . GLU A 1 282 ? 53.407 23.333 25.147 1.00 65.74 282 GLU A O 1
ATOM 2222 N N . ALA A 1 283 ? 52.926 25.270 26.214 1.00 66.34 283 ALA A N 1
ATOM 2223 C CA . ALA A 1 283 ? 53.104 26.088 25.022 1.00 66.86 283 ALA A CA 1
ATOM 2224 C C . ALA A 1 283 ? 54.545 26.003 24.510 1.00 67.52 283 ALA A C 1
ATOM 2225 O O . ALA A 1 283 ? 54.772 25.905 23.306 1.00 67.40 283 ALA A O 1
ATOM 2227 N N . ILE A 1 284 ? 55.499 26.022 25.436 1.00 68.89 284 ILE A N 1
ATOM 2228 C CA . ILE A 1 284 ? 56.921 25.871 25.133 1.00 70.86 284 ILE A CA 1
ATOM 2229 C C . ILE A 1 284 ? 57.229 24.473 24.600 1.00 71.95 284 ILE A C 1
ATOM 2230 O O . ILE A 1 284 ? 58.046 24.320 23.702 1.00 72.20 284 ILE A O 1
ATOM 2235 N N . GLU A 1 285 ? 56.567 23.464 25.160 1.00 73.43 285 GLU A N 1
ATOM 2236 C CA . GLU A 1 285 ? 56.786 22.073 24.770 1.00 74.78 285 GLU A CA 1
ATOM 2237 C C . GLU A 1 285 ? 56.249 21.771 23.377 1.00 75.33 285 GLU A C 1
ATOM 2238 O O . GLU A 1 285 ? 56.853 20.978 22.657 1.00 75.31 285 GLU A O 1
ATOM 2244 N N . ILE A 1 286 ? 55.124 22.395 23.007 1.00 75.98 286 ILE A N 1
ATOM 2245 C CA . ILE A 1 286 ? 54.597 22.297 21.647 1.00 76.53 286 ILE A CA 1
ATOM 2246 C C . ILE A 1 286 ? 55.581 22.950 20.685 1.00 77.59 286 ILE A C 1
ATOM 2247 O O . ILE A 1 286 ? 55.973 22.343 19.686 1.00 77.97 286 ILE A O 1
ATOM 2252 N N . LEU A 1 287 ? 55.989 24.180 20.992 1.00 78.70 287 LEU A N 1
ATOM 2253 C CA . LEU A 1 287 ? 56.904 24.913 20.122 1.00 79.96 287 LEU A CA 1
ATOM 2254 C C . LEU A 1 287 ? 58.199 24.103 19.874 1.00 81.25 287 LEU A C 1
ATOM 2255 O O . LEU A 1 287 ? 58.779 24.142 18.785 1.00 81.22 287 LEU A O 1
ATOM 2260 N N . ARG A 1 288 ? 58.600 23.338 20.887 1.00 82.84 288 ARG A N 1
ATOM 2261 C CA . ARG A 1 288 ? 59.729 22.415 20.807 1.00 84.35 288 ARG A CA 1
ATOM 2262 C C . ARG A 1 288 ? 59.396 21.109 20.056 1.00 85.50 288 ARG A C 1
ATOM 2263 O O . ARG A 1 288 ? 60.272 20.543 19.394 1.00 85.65 288 ARG A O 1
ATOM 2271 N N . SER A 1 289 ? 58.141 20.648 20.159 1.00 86.91 289 SER A N 1
ATOM 2272 C CA . SER A 1 289 ? 57.667 19.408 19.501 1.00 88.28 289 SER A CA 1
ATOM 2273 C C . SER A 1 289 ? 57.581 19.540 17.976 1.00 89.22 289 SER A C 1
ATOM 2274 O O . SER A 1 289 ? 57.681 18.550 17.253 1.00 89.39 289 SER A O 1
ATOM 2277 N N . LYS A 1 290 ? 57.360 20.764 17.507 1.00 90.27 290 LYS A N 1
ATOM 2278 C CA . LYS A 1 290 ? 57.685 21.134 16.139 1.00 90.99 290 LYS A CA 1
ATOM 2279 C C . LYS A 1 290 ? 59.065 21.795 16.209 1.00 91.54 290 LYS A C 1
ATOM 2280 O O . LYS A 1 290 ? 59.595 22.010 17.294 1.00 91.38 290 LYS A O 1
ATOM 2286 N N . GLY A 1 291 ? 59.664 22.090 15.066 1.00 92.38 291 GLY A N 1
ATOM 2287 C CA . GLY A 1 291 ? 61.052 22.518 15.058 1.00 93.55 291 GLY A CA 1
ATOM 2288 C C . GLY A 1 291 ? 61.276 23.973 15.420 1.00 94.25 291 GLY A C 1
ATOM 2289 O O . GLY A 1 291 ? 61.284 24.829 14.526 1.00 94.65 291 GLY A O 1
ATOM 2290 N N . TYR A 1 292 ? 61.471 24.257 16.711 1.00 94.50 292 TYR A N 1
ATOM 2291 C CA . TYR A 1 292 ? 61.726 25.633 17.138 1.00 94.91 292 TYR A CA 1
ATOM 2292 C C . TYR A 1 292 ? 62.789 25.825 18.226 1.00 94.54 292 TYR A C 1
ATOM 2293 O O . TYR A 1 292 ? 63.087 24.919 19.004 1.00 94.76 292 TYR A O 1
ATOM 2302 N N . ASN A 1 293 ? 63.337 27.036 18.261 1.00 93.94 293 ASN A N 1
ATOM 2303 C CA . ASN A 1 293 ? 64.524 27.372 19.034 1.00 93.23 293 ASN A CA 1
ATOM 2304 C C . ASN A 1 293 ? 64.188 28.133 20.321 1.00 92.41 293 ASN A C 1
ATOM 2305 O O . ASN A 1 293 ? 64.693 29.240 20.552 1.00 92.42 293 ASN A O 1
ATOM 2310 N N . ILE A 1 294 ? 63.339 27.522 21.152 1.00 91.22 294 ILE A N 1
ATOM 2311 C CA . ILE A 1 294 ? 62.823 28.135 22.392 1.00 89.92 294 ILE A CA 1
ATOM 2312 C C . ILE A 1 294 ? 63.038 27.252 23.654 1.00 88.88 294 ILE A C 1
ATOM 2313 O O . ILE A 1 294 ? 63.040 26.017 23.564 1.00 88.63 294 ILE A O 1
ATOM 2318 N N . LYS A 1 295 ? 63.238 27.893 24.810 1.00 87.46 295 LYS A N 1
ATOM 2319 C CA . LYS A 1 295 ? 63.439 27.192 26.085 1.00 86.34 295 LYS A CA 1
ATOM 2320 C C . LYS A 1 295 ? 62.481 27.721 27.163 1.00 85.33 295 LYS A C 1
ATOM 2321 O O . LYS A 1 295 ? 62.049 28.876 27.102 1.00 85.80 295 LYS A O 1
ATOM 2323 N N . PHE A 1 296 ? 62.145 26.884 28.143 1.00 83.68 296 PHE A N 1
ATOM 2324 C CA . PHE A 1 296 ? 61.258 27.288 29.238 1.00 81.98 296 PHE A CA 1
ATOM 2325 C C . PHE A 1 296 ? 61.776 28.552 29.919 1.00 80.66 296 PHE A C 1
ATOM 2326 O O . PHE A 1 296 ? 62.910 28.588 30.355 1.00 80.64 296 PHE A O 1
ATOM 2334 N N . GLY A 1 297 ? 60.945 29.584 30.013 1.00 79.33 297 GLY A N 1
ATOM 2335 C CA . GLY A 1 297 ? 61.353 30.827 30.651 1.00 77.40 297 GLY A CA 1
ATOM 2336 C C . GLY A 1 297 ? 61.468 31.962 29.661 1.00 76.39 297 GLY A C 1
ATOM 2337 O O . GLY A 1 297 ? 61.495 33.129 30.057 1.00 75.69 297 GLY A O 1
ATOM 2338 N N . ASP A 1 298 ? 61.537 31.600 28.376 1.00 75.61 298 ASP A N 1
ATOM 2339 C CA . ASP A 1 298 ? 61.618 32.550 27.261 1.00 74.95 298 ASP A CA 1
ATOM 2340 C C . ASP A 1 298 ? 60.246 33.138 26.991 1.00 74.21 298 ASP A C 1
ATOM 2341 O O . ASP A 1 298 ? 59.235 32.515 27.322 1.00 74.30 298 ASP A O 1
ATOM 2346 N N . ASP A 1 299 ? 60.199 34.327 26.386 1.00 73.32 299 ASP A N 1
ATOM 2347 C CA . ASP A 1 299 ? 58.919 34.951 26.035 1.00 72.01 299 ASP A CA 1
ATOM 2348 C C . ASP A 1 299 ? 58.288 34.309 24.812 1.00 70.97 299 ASP A C 1
ATOM 2349 O O . ASP A 1 299 ? 59.003 33.914 23.889 1.00 71.37 299 ASP A O 1
ATOM 2354 N N . ILE A 1 300 ? 56.959 34.184 24.810 1.00 69.23 300 ILE A N 1
ATOM 2355 C CA . ILE A 1 300 ? 56.248 33.792 23.598 1.00 67.63 300 ILE A CA 1
ATOM 2356 C C . ILE A 1 300 ? 55.781 35.063 22.908 1.00 67.32 300 ILE A C 1
ATOM 2357 O O . ILE A 1 300 ? 54.991 35.832 23.481 1.00 67.35 300 ILE A O 1
ATOM 2362 N N . GLY A 1 301 ? 56.273 35.265 21.685 1.00 66.46 301 GLY A N 1
ATOM 2363 C CA . GLY A 1 301 ? 55.918 36.407 20.865 1.00 66.25 301 GLY A CA 1
ATOM 2364 C C . GLY A 1 301 ? 55.058 36.041 19.669 1.00 66.19 301 GLY A C 1
ATOM 2365 O O . GLY A 1 301 ? 54.624 34.900 19.521 1.00 66.26 301 GLY A O 1
ATOM 2366 N N . THR A 1 302 ? 54.820 37.029 18.815 1.00 66.10 302 THR A N 1
ATOM 2367 C CA . THR A 1 302 ? 53.985 36.898 17.620 1.00 66.20 302 THR A CA 1
ATOM 2368 C C . THR A 1 302 ? 54.400 35.778 16.674 1.00 66.46 302 THR A C 1
ATOM 2369 O O . THR A 1 302 ? 53.538 35.086 16.138 1.00 66.58 302 THR A O 1
ATOM 2373 N N . PRO A 1 303 ? 55.698 35.585 16.435 1.00 67.18 303 PRO A N 1
ATOM 2374 C CA . PRO A 1 303 ? 56.095 34.456 15.586 1.00 67.27 303 PRO A CA 1
ATOM 2375 C C . PRO A 1 303 ? 55.557 33.179 16.237 1.00 67.17 303 PRO A C 1
ATOM 2376 O O . PRO A 1 303 ? 54.812 32.409 15.602 1.00 66.82 303 PRO A O 1
ATOM 2380 N N . GLU A 1 304 ? 55.878 33.021 17.524 1.00 66.89 304 GLU A N 1
ATOM 2381 C CA . GLU A 1 304 ? 55.526 31.847 18.305 1.00 66.48 304 GLU A CA 1
ATOM 2382 C C . GLU A 1 304 ? 54.010 31.650 18.359 1.00 66.36 304 GLU A C 1
ATOM 2383 O O . GLU A 1 304 ? 53.521 30.524 18.366 1.00 66.24 304 GLU A O 1
ATOM 2389 N N . LEU A 1 305 ? 53.272 32.757 18.380 1.00 66.49 305 LEU A N 1
ATOM 2390 C CA . LEU A 1 305 ? 51.815 32.722 18.441 1.00 66.16 305 LEU A CA 1
ATOM 2391 C C . LEU A 1 305 ? 51.192 32.274 17.124 1.00 67.49 305 LEU A C 1
ATOM 2392 O O . LEU A 1 305 ? 50.229 31.505 17.145 1.00 67.65 305 LEU A O 1
ATOM 2397 N N . ARG A 1 306 ? 51.716 32.750 15.988 1.00 69.05 306 ARG A N 1
ATOM 2398 C CA . ARG A 1 306 ? 51.211 32.296 14.672 1.00 70.98 306 ARG A CA 1
ATOM 2399 C C . ARG A 1 306 ? 51.282 30.772 14.651 1.00 71.69 306 ARG A C 1
ATOM 2400 O O . ARG A 1 306 ? 50.320 30.093 14.289 1.00 71.73 306 ARG A O 1
ATOM 2408 N N . ILE A 1 307 ? 52.419 30.257 15.111 1.00 72.86 307 ILE A N 1
ATOM 2409 C CA . ILE A 1 307 ? 52.670 28.822 15.198 1.00 74.20 307 ILE A CA 1
ATOM 2410 C C . ILE A 1 307 ? 51.690 28.121 16.153 1.00 74.71 307 ILE A C 1
ATOM 2411 O O . ILE A 1 307 ? 51.133 27.065 15.810 1.00 75.38 307 ILE A O 1
ATOM 2416 N N . LEU A 1 308 ? 51.460 28.712 17.327 1.00 74.99 308 LEU A N 1
ATOM 2417 C CA . LEU A 1 308 ? 50.499 28.160 18.289 1.00 75.03 308 LEU A CA 1
ATOM 2418 C C . LEU A 1 308 ? 49.078 28.162 17.745 1.00 75.39 308 LEU A C 1
ATOM 2419 O O . LEU A 1 308 ? 48.316 27.233 18.015 1.00 75.98 308 LEU A O 1
ATOM 2424 N N . ASN A 1 309 ? 48.727 29.190 16.975 1.00 75.56 309 ASN A N 1
ATOM 2425 C CA . ASN A 1 309 ? 47.406 29.254 16.354 1.00 75.75 309 ASN A CA 1
ATOM 2426 C C . ASN A 1 309 ? 47.132 28.002 15.503 1.00 75.94 309 ASN A C 1
ATOM 2427 O O . ASN A 1 309 ? 46.020 27.451 15.531 1.00 75.93 309 ASN A O 1
ATOM 2432 N N . GLU A 1 310 ? 48.157 27.563 14.770 1.00 75.89 310 GLU A N 1
ATOM 2433 C CA . GLU A 1 310 ? 48.074 26.368 13.925 1.00 76.19 310 GLU A CA 1
ATOM 2434 C C . GLU A 1 310 ? 47.958 25.099 14.763 1.00 75.63 310 GLU A C 1
ATOM 2435 O O . GLU A 1 310 ? 46.943 24.405 14.677 1.00 75.64 310 GLU A O 1
ATOM 2441 N N . GLU A 1 311 ? 48.974 24.833 15.593 1.00 74.87 311 GLU A N 1
ATOM 2442 C CA . GLU A 1 311 ? 49.058 23.607 16.402 1.00 73.72 311 GLU A CA 1
ATOM 2443 C C . GLU A 1 311 ? 47.811 23.299 17.234 1.00 73.12 311 GLU A C 1
ATOM 2444 O O . GLU A 1 311 ? 47.533 22.129 17.531 1.00 73.46 311 GLU A O 1
ATOM 2446 N N . LEU A 1 312 ? 47.057 24.339 17.595 1.00 72.03 312 LEU A N 1
ATOM 2447 C CA . LEU A 1 312 ? 45.965 24.204 18.565 1.00 70.47 312 LEU A CA 1
ATOM 2448 C C . LEU A 1 312 ? 44.590 24.081 17.937 1.00 69.30 312 LEU A C 1
ATOM 2449 O O . LEU A 1 312 ? 43.622 23.734 18.629 1.00 69.50 312 LEU A O 1
ATOM 2454 N N . LYS A 1 313 ? 44.495 24.394 16.645 1.00 67.50 313 LYS A N 1
ATOM 2455 C CA . LYS A 1 313 ? 43.222 24.375 15.924 1.00 65.93 313 LYS A CA 1
ATOM 2456 C C . LYS A 1 313 ? 42.116 25.103 16.708 1.00 64.58 313 LYS A C 1
ATOM 2457 O O . LYS A 1 313 ? 40.914 24.859 16.532 1.00 64.34 313 LYS A O 1
ATOM 2459 N N . GLU A 1 314 ? 42.541 25.991 17.591 1.00 62.44 314 GLU A N 1
ATOM 2460 C CA . GLU A 1 314 ? 41.620 26.858 18.291 1.00 60.91 314 GLU A CA 1
ATOM 2461 C C . GLU A 1 314 ? 42.054 28.290 17.971 1.00 59.14 314 GLU A C 1
ATOM 2462 O O . GLU A 1 314 ? 43.233 28.629 18.102 1.00 58.64 314 GLU A O 1
ATOM 2468 N N . ASP A 1 315 ? 41.121 29.104 17.494 1.00 56.78 315 ASP A N 1
ATOM 2469 C CA . ASP A 1 315 ? 41.401 30.527 17.267 1.00 55.73 315 ASP A CA 1
ATOM 2470 C C . ASP A 1 315 ? 41.389 31.425 18.513 1.00 54.98 315 ASP A C 1
ATOM 2471 O O . ASP A 1 315 ? 42.001 32.493 18.509 1.00 55.65 315 ASP A O 1
ATOM 2476 N N . LEU A 1 316 ? 40.669 31.021 19.555 1.00 53.50 316 LEU A N 1
ATOM 2477 C CA . LEU A 1 316 ? 40.606 31.779 20.783 1.00 51.70 316 LEU A CA 1
ATOM 2478 C C . LEU A 1 316 ? 41.155 30.908 21.885 1.00 51.30 316 LEU A C 1
ATOM 2479 O O . LEU A 1 316 ? 40.698 29.777 22.074 1.00 52.16 316 LEU A O 1
ATOM 2484 N N . TYR A 1 317 ? 42.159 31.395 22.603 1.00 49.93 317 TYR A N 1
ATOM 2485 C CA . TYR A 1 317 ? 42.762 30.570 23.641 1.00 48.24 317 TYR A CA 1
ATOM 2486 C C . TYR A 1 317 ? 43.564 31.362 24.650 1.00 46.98 317 TYR A C 1
ATOM 2487 O O . TYR A 1 317 ? 44.167 32.370 24.319 1.00 47.05 317 TYR A O 1
ATOM 2496 N N . PHE A 1 318 ? 43.555 30.879 25.879 1.00 45.03 318 PHE A N 1
ATOM 2497 C CA . PHE A 1 318 ? 44.315 31.441 26.969 1.00 44.27 318 PHE A CA 1
ATOM 2498 C C . PHE A 1 318 ? 45.698 30.774 27.011 1.00 43.37 318 PHE A C 1
ATOM 2499 O O . PHE A 1 318 ? 45.802 29.563 26.845 1.00 43.33 318 PHE A O 1
ATOM 2507 N N . ILE A 1 319 ? 46.752 31.554 27.210 1.00 42.90 319 ILE A N 1
ATOM 2508 C CA . ILE A 1 319 ? 48.028 30.991 27.680 1.00 42.30 319 ILE A CA 1
ATOM 2509 C C . ILE A 1 319 ? 48.121 31.340 29.161 1.00 42.61 319 ILE A C 1
ATOM 2510 O O . ILE A 1 319 ? 47.926 32.490 29.527 1.00 41.81 319 ILE A O 1
ATOM 2515 N N . VAL A 1 320 ? 48.333 30.336 30.017 1.00 43.32 320 VAL A N 1
ATOM 2516 C CA . VAL A 1 320 ? 48.202 30.527 31.471 1.00 44.30 320 VAL A CA 1
ATOM 2517 C C . VAL A 1 320 ? 49.459 30.108 32.225 1.00 45.77 320 VAL A C 1
ATOM 2518 O O . VAL A 1 320 ? 50.299 29.410 31.692 1.00 45.70 320 VAL A O 1
ATOM 2522 N N . ASP A 1 321 ? 49.584 30.539 33.467 1.00 47.86 321 ASP A N 1
ATOM 2523 C CA . ASP A 1 321 ? 50.732 30.143 34.296 1.00 50.19 321 ASP A CA 1
ATOM 2524 C C . ASP A 1 321 ? 52.048 30.502 33.629 1.00 50.57 321 ASP A C 1
ATOM 2525 O O . ASP A 1 321 ? 52.853 29.648 33.297 1.00 50.90 321 ASP A O 1
ATOM 2530 N N . TRP A 1 322 ? 52.234 31.799 33.427 1.00 51.58 322 TRP A N 1
ATOM 2531 C CA . TRP A 1 322 ? 53.441 32.321 32.816 1.00 51.75 322 TRP A CA 1
ATOM 2532 C C . TRP A 1 322 ? 54.479 32.273 33.892 1.00 53.06 322 TRP A C 1
ATOM 2533 O O . TRP A 1 322 ? 54.126 32.190 35.076 1.00 53.47 322 TRP A O 1
ATOM 2544 N N . PRO A 1 323 ? 55.756 32.279 33.526 1.00 53.97 323 PRO A N 1
ATOM 2545 C CA . PRO A 1 323 ? 56.787 32.250 34.567 1.00 54.60 323 PRO A CA 1
ATOM 2546 C C . PRO A 1 323 ? 56.570 33.465 35.451 1.00 55.10 323 PRO A C 1
ATOM 2547 O O . PRO A 1 323 ? 56.303 34.562 34.952 1.00 55.26 323 PRO A O 1
ATOM 2551 N N . SER A 1 324 ? 56.634 33.262 36.752 1.00 55.75 324 SER A N 1
ATOM 2552 C CA . SER A 1 324 ? 56.438 34.355 37.676 1.00 56.96 324 SER A CA 1
ATOM 2553 C C . SER A 1 324 ? 57.393 35.543 37.404 1.00 58.05 324 SER A C 1
ATOM 2554 O O . SER A 1 324 ? 56.983 36.705 37.536 1.00 58.16 324 SER A O 1
ATOM 2557 N N . ASP A 1 325 ? 58.632 35.270 36.990 1.00 58.33 325 ASP A N 1
ATOM 2558 C CA . ASP A 1 325 ? 59.557 36.369 36.701 1.00 58.81 325 ASP A CA 1
ATOM 2559 C C . ASP A 1 325 ? 59.331 37.076 35.354 1.00 58.15 325 ASP A C 1
ATOM 2560 O O . ASP A 1 325 ? 59.858 38.160 35.146 1.00 58.79 325 ASP A O 1
ATOM 2565 N N . ALA A 1 326 ? 58.539 36.502 34.451 1.00 57.16 326 ALA A N 1
ATOM 2566 C CA . ALA A 1 326 ? 58.036 37.280 33.296 1.00 55.87 326 ALA A CA 1
ATOM 2567 C C . ALA A 1 326 ? 56.811 38.196 33.605 1.00 55.17 326 ALA A C 1
ATOM 2568 O O . ALA A 1 326 ? 56.267 38.862 32.712 1.00 54.62 326 ALA A O 1
ATOM 2570 N N . ARG A 1 327 ? 56.384 38.227 34.862 1.00 53.76 327 ARG A N 1
ATOM 2571 C CA . ARG A 1 327 ? 55.123 38.847 35.223 1.00 52.79 327 ARG A CA 1
ATOM 2572 C C . ARG A 1 327 ? 55.297 39.928 36.278 1.00 52.12 327 ARG A C 1
ATOM 2573 O O . ARG A 1 327 ? 56.258 39.877 37.037 1.00 52.41 327 ARG A O 1
ATOM 2581 N N . PRO A 1 328 ? 54.391 40.908 36.323 1.00 51.70 328 PRO A N 1
ATOM 2582 C CA . PRO A 1 328 ? 54.546 42.053 37.222 1.00 51.93 328 PRO A CA 1
ATOM 2583 C C . PRO A 1 328 ? 54.704 41.651 38.697 1.00 52.13 328 PRO A C 1
ATOM 2584 O O . PRO A 1 328 ? 54.425 40.500 39.055 1.00 52.74 328 PRO A O 1
ATOM 2588 N N . PHE A 1 329 ? 55.169 42.579 39.538 1.00 51.81 329 PHE A N 1
ATOM 2589 C CA . PHE A 1 329 ? 55.389 42.278 40.952 1.00 51.00 329 PHE A CA 1
ATOM 2590 C C . PHE A 1 329 ? 54.099 42.038 41.708 1.00 50.85 329 PHE A C 1
ATOM 2591 O O . PHE A 1 329 ? 54.108 41.346 42.708 1.00 52.06 329 PHE A O 1
ATOM 2599 N N . TYR A 1 330 ? 53.005 42.630 41.237 1.00 50.05 330 TYR A N 1
ATOM 2600 C CA . TYR A 1 330 ? 51.705 42.519 41.873 1.00 48.80 330 TYR A CA 1
ATOM 2601 C C . TYR A 1 330 ? 50.943 41.246 41.482 1.00 48.88 330 TYR A C 1
ATOM 2602 O O . TYR A 1 330 ? 49.825 41.030 41.947 1.00 49.31 330 TYR A O 1
ATOM 2611 N N . THR A 1 331 ? 51.538 40.396 40.650 1.00 48.96 331 THR A N 1
ATOM 2612 C CA . THR A 1 331 ? 50.897 39.138 40.272 1.00 48.45 331 THR A CA 1
ATOM 2613 C C . THR A 1 331 ? 51.293 38.034 41.253 1.00 49.72 331 THR A C 1
ATOM 2614 O O . THR A 1 331 ? 52.486 37.854 41.584 1.00 49.21 331 THR A O 1
ATOM 2618 N N . LYS A 1 332 ? 50.287 37.299 41.721 1.00 50.39 332 LYS A N 1
ATOM 2619 C CA . LYS A 1 332 ? 50.498 36.296 42.751 1.00 52.32 332 LYS A CA 1
ATOM 2620 C C . LYS A 1 332 ? 51.116 35.055 42.143 1.00 53.45 332 LYS A C 1
ATOM 2621 O O . LYS A 1 332 ? 50.712 34.613 41.061 1.00 52.50 332 LYS A O 1
ATOM 2627 N N . SER A 1 333 ? 52.133 34.539 42.833 1.00 55.76 333 SER A N 1
ATOM 2628 C CA . SER A 1 333 ? 52.813 33.320 42.430 1.00 58.55 333 SER A CA 1
ATOM 2629 C C . SER A 1 333 ? 51.947 32.131 42.798 1.00 60.16 333 SER A C 1
ATOM 2630 O O . SER A 1 333 ? 51.112 32.230 43.707 1.00 60.88 333 SER A O 1
ATOM 2633 N N . LYS A 1 334 ? 52.131 31.020 42.085 1.00 62.15 334 LYS A N 1
ATOM 2634 C CA . LYS A 1 334 ? 51.394 29.787 42.365 1.00 64.21 334 LYS A CA 1
ATOM 2635 C C . LYS A 1 334 ? 51.840 29.144 43.685 1.00 66.03 334 LYS A C 1
ATOM 2636 O O . LYS A 1 334 ? 53.038 29.118 43.992 1.00 65.76 334 LYS A O 1
ATOM 2642 N N . SER A 1 335 ? 50.854 28.655 44.450 1.00 68.62 335 SER A N 1
ATOM 2643 C CA . SER A 1 335 ? 51.038 28.031 45.769 1.00 71.35 335 SER A CA 1
ATOM 2644 C C . SER A 1 335 ? 52.084 26.915 45.758 1.00 72.90 335 SER A C 1
ATOM 2645 O O . SER A 1 335 ? 52.937 26.834 46.645 1.00 73.28 335 SER A O 1
ATOM 2648 N N . GLU A 1 336 ? 52.010 26.077 44.730 1.00 74.60 336 GLU A N 1
ATOM 2649 C CA . GLU A 1 336 ? 52.901 24.940 44.549 1.00 76.39 336 GLU A CA 1
ATOM 2650 C C . GLU A 1 336 ? 53.888 25.194 43.398 1.00 76.62 336 GLU A C 1
ATOM 2651 O O . GLU A 1 336 ? 55.026 24.726 43.436 1.00 76.96 336 GLU A O 1
ATOM 2657 N N . PRO A 1 338 ? 55.805 28.365 42.281 1.00 67.92 338 PRO A N 1
ATOM 2658 C CA . PRO A 1 338 ? 56.288 29.735 42.520 1.00 67.60 338 PRO A CA 1
ATOM 2659 C C . PRO A 1 338 ? 57.221 30.232 41.432 1.00 67.38 338 PRO A C 1
ATOM 2660 O O . PRO A 1 338 ? 57.422 31.445 41.301 1.00 67.76 338 PRO A O 1
ATOM 2664 N N . GLU A 1 339 ? 57.803 29.316 40.667 1.00 66.72 339 GLU A N 1
ATOM 2665 C CA . GLU A 1 339 ? 58.489 29.704 39.439 1.00 65.92 339 GLU A CA 1
ATOM 2666 C C . GLU A 1 339 ? 57.380 30.104 38.456 1.00 64.32 339 GLU A C 1
ATOM 2667 O O . GLU A 1 339 ? 57.617 30.813 37.481 1.00 64.16 339 GLU A O 1
ATOM 2673 N N . LEU A 1 340 ? 56.164 29.649 38.751 1.00 62.10 340 LEU A N 1
ATOM 2674 C CA . LEU A 1 340 ? 54.991 29.962 37.958 1.00 59.90 340 LEU A CA 1
ATOM 2675 C C . LEU A 1 340 ? 54.111 30.982 38.661 1.00 57.90 340 LEU A C 1
ATOM 2676 O O . LEU A 1 340 ? 54.144 31.123 39.883 1.00 58.06 340 LEU A O 1
ATOM 2681 N N . SER A 1 341 ? 53.313 31.701 37.892 1.00 54.92 341 SER A N 1
ATOM 2682 C CA . SER A 1 341 ? 52.416 32.689 38.490 1.00 52.38 341 SER A CA 1
ATOM 2683 C C . SER A 1 341 ? 50.985 32.450 38.016 1.00 50.30 341 SER A C 1
ATOM 2684 O O . SER A 1 341 ? 50.779 31.835 36.977 1.00 50.22 341 SER A O 1
ATOM 2687 N N . GLU A 1 342 ? 50.012 32.933 38.784 1.00 48.77 342 GLU A N 1
ATOM 2688 C CA . GLU A 1 342 ? 48.575 32.886 38.412 1.00 46.60 342 GLU A CA 1
ATOM 2689 C C . GLU A 1 342 ? 48.242 34.027 37.481 1.00 45.21 342 GLU A C 1
ATOM 2690 O O . GLU A 1 342 ? 47.757 35.083 37.904 1.00 44.93 342 GLU A O 1
ATOM 2696 N N . SER A 1 343 ? 48.506 33.795 36.206 1.00 43.77 343 SER A N 1
ATOM 2697 C CA . SER A 1 343 ? 48.434 34.817 35.187 1.00 43.63 343 SER A CA 1
ATOM 2698 C C . SER A 1 343 ? 47.797 34.228 33.947 1.00 43.21 343 SER A C 1
ATOM 2699 O O . SER A 1 343 ? 47.775 33.000 33.787 1.00 43.58 343 SER A O 1
ATOM 2702 N N . PHE A 1 344 ? 47.265 35.068 33.063 1.00 41.24 344 PHE A N 1
ATOM 2703 C CA . PHE A 1 344 ? 46.818 34.530 31.780 1.00 40.43 344 PHE A CA 1
ATOM 2704 C C . PHE A 1 344 ? 46.876 35.612 30.731 1.00 39.99 344 PHE A C 1
ATOM 2705 O O . PHE A 1 344 ? 46.785 36.777 31.049 1.00 40.22 344 PHE A O 1
ATOM 2713 N N . ASP A 1 345 ? 47.000 35.217 29.480 1.00 41.00 345 ASP A N 1
ATOM 2714 C CA . ASP A 1 345 ? 46.789 36.133 28.363 1.00 42.96 345 ASP A CA 1
ATOM 2715 C C . ASP A 1 345 ? 45.740 35.477 27.515 1.00 42.75 345 ASP A C 1
ATOM 2716 O O . ASP A 1 345 ? 45.820 34.270 27.304 1.00 43.08 345 ASP A O 1
ATOM 2721 N N . LEU A 1 346 ? 44.754 36.247 27.054 1.00 42.15 346 LEU A N 1
ATOM 2722 C CA . LEU A 1 346 ? 43.830 35.751 26.049 1.00 43.04 346 LEU A CA 1
ATOM 2723 C C . LEU A 1 346 ? 44.321 36.089 24.654 1.00 43.90 346 LEU A C 1
ATOM 2724 O O . LEU A 1 346 ? 44.623 37.258 24.370 1.00 44.69 346 LEU A O 1
ATOM 2729 N N . ILE A 1 347 ? 44.356 35.071 23.783 1.00 44.13 347 ILE A N 1
ATOM 2730 C CA . ILE A 1 347 ? 44.855 35.203 22.415 1.00 44.55 347 ILE A CA 1
ATOM 2731 C C . ILE A 1 347 ? 43.798 34.927 21.365 1.00 44.80 347 ILE A C 1
ATOM 2732 O O . ILE A 1 347 ? 43.045 33.956 21.445 1.00 44.00 347 ILE A O 1
ATOM 2737 N N . TYR A 1 348 ? 43.779 35.770 20.349 1.00 45.39 348 TYR A N 1
ATOM 2738 C CA . TYR A 1 348 ? 42.995 35.484 19.189 1.00 46.17 348 TYR A CA 1
ATOM 2739 C C . TYR A 1 348 ? 43.955 35.297 18.050 1.00 46.51 348 TYR A C 1
ATOM 2740 O O . TYR A 1 348 ? 44.435 36.278 17.499 1.00 46.96 348 TYR A O 1
ATOM 2749 N N . LYS A 1 349 ? 44.229 34.030 17.728 1.00 46.93 349 LYS A N 1
ATOM 2750 C CA . LYS A 1 349 ? 45.024 33.648 16.576 1.00 47.97 349 LYS A CA 1
ATOM 2751 C C . LYS A 1 349 ? 46.477 33.890 16.931 1.00 48.67 349 LYS A C 1
ATOM 2752 O O . LYS A 1 349 ? 47.109 33.027 17.543 1.00 48.24 349 LYS A O 1
ATOM 2758 N N . PHE A 1 350 ? 46.958 35.100 16.618 1.00 49.41 350 PHE A N 1
ATOM 2759 C CA . PHE A 1 350 ? 48.319 35.531 16.922 1.00 50.48 350 PHE A CA 1
ATOM 2760 C C . PHE A 1 350 ? 48.379 36.899 17.638 1.00 49.47 350 PHE A C 1
ATOM 2761 O O . PHE A 1 350 ? 49.462 37.497 17.741 1.00 49.28 350 PHE A O 1
ATOM 2769 N N . LEU A 1 351 ? 47.232 37.421 18.076 1.00 47.06 351 LEU A N 1
ATOM 2770 C CA . LEU A 1 351 ? 47.192 38.743 18.693 1.00 44.87 351 LEU A CA 1
ATOM 2771 C C . LEU A 1 351 ? 46.750 38.691 20.162 1.00 44.95 351 LEU A C 1
ATOM 2772 O O . LEU A 1 351 ? 45.641 38.211 20.452 1.00 44.43 351 LEU A O 1
ATOM 2777 N N . GLU A 1 352 ? 47.572 39.215 21.083 1.00 43.76 352 GLU A N 1
ATOM 2778 C CA . GLU A 1 352 ? 47.191 39.258 22.502 1.00 42.81 352 GLU A CA 1
ATOM 2779 C C . GLU A 1 352 ? 45.992 40.175 22.717 1.00 41.91 352 GLU A C 1
ATOM 2780 O O . GLU A 1 352 ? 46.065 41.340 22.422 1.00 42.58 352 GLU A O 1
ATOM 2786 N N . ILE A 1 353 ? 44.880 39.664 23.221 1.00 41.56 353 ILE A N 1
ATOM 2787 C CA . ILE A 1 353 ? 43.707 40.530 23.421 1.00 40.36 353 ILE A CA 1
ATOM 2788 C C . ILE A 1 353 ? 43.506 41.035 24.874 1.00 38.80 353 ILE A C 1
ATOM 2789 O O . ILE A 1 353 ? 43.212 42.189 25.094 1.00 38.77 353 ILE A O 1
ATOM 2794 N N . VAL A 1 354 ? 43.706 40.179 25.855 1.00 36.54 354 VAL A N 1
ATOM 2795 C CA . VAL A 1 354 ? 43.501 40.538 27.247 1.00 35.16 354 VAL A CA 1
ATOM 2796 C C . VAL A 1 354 ? 44.668 39.938 28.025 1.00 34.90 354 VAL A C 1
ATOM 2797 O O . VAL A 1 354 ? 45.235 38.906 27.614 1.00 33.59 354 VAL A O 1
ATOM 2801 N N . SER A 1 355 ? 45.011 40.569 29.144 1.00 33.66 355 SER A N 1
ATOM 2802 C CA . SER A 1 355 ? 45.853 39.911 30.147 1.00 35.63 355 SER A CA 1
ATOM 2803 C C . SER A 1 355 ? 45.348 40.177 31.578 1.00 34.96 355 SER A C 1
ATOM 2804 O O . SER A 1 355 ? 44.791 41.214 31.859 1.00 34.20 355 SER A O 1
ATOM 2807 N N . GLY A 1 356 ? 45.527 39.220 32.481 1.00 37.17 356 GLY A N 1
ATOM 2808 C CA . GLY A 1 356 ? 45.159 39.464 33.867 1.00 38.51 356 GLY A CA 1
ATOM 2809 C C . GLY A 1 356 ? 45.795 38.460 34.787 1.00 40.10 356 GLY A C 1
ATOM 2810 O O . GLY A 1 356 ? 46.652 37.687 34.373 1.00 40.99 356 GLY A O 1
ATOM 2811 N N . SER A 1 357 ? 45.373 38.458 36.043 1.00 40.66 357 SER A N 1
ATOM 2812 C CA . SER A 1 357 ? 45.966 37.548 36.995 1.00 41.89 357 SER A CA 1
ATOM 2813 C C . SER A 1 357 ? 45.316 37.758 38.333 1.00 42.32 357 SER A C 1
ATOM 2814 O O . SER A 1 357 ? 44.671 38.783 38.555 1.00 43.93 357 SER A O 1
ATOM 2817 N N . THR A 1 358 ? 45.521 36.824 39.254 1.00 42.72 358 THR A N 1
ATOM 2818 C CA . THR A 1 358 ? 45.232 37.153 40.645 1.00 41.83 358 THR A CA 1
ATOM 2819 C C . THR A 1 358 ? 46.335 37.966 41.318 1.00 43.25 358 THR A C 1
ATOM 2820 O O . THR A 1 358 ? 47.511 37.821 41.005 1.00 42.98 358 THR A O 1
ATOM 2824 N N . ARG A 1 359 ? 45.948 38.865 42.209 1.00 43.98 359 ARG A N 1
ATOM 2825 C CA . ARG A 1 359 ? 46.910 39.844 42.673 1.00 44.98 359 ARG A CA 1
ATOM 2826 C C . ARG A 1 359 ? 47.375 39.395 44.002 1.00 46.05 359 ARG A C 1
ATOM 2827 O O . ARG A 1 359 ? 46.727 38.564 44.636 1.00 46.59 359 ARG A O 1
ATOM 2835 N N . ASN A 1 360 ? 48.528 39.906 44.404 1.00 47.73 360 ASN A N 1
ATOM 2836 C CA . ASN A 1 360 ? 48.973 39.754 45.774 1.00 49.32 360 ASN A CA 1
ATOM 2837 C C . ASN A 1 360 ? 48.150 40.730 46.625 1.00 49.98 360 ASN A C 1
ATOM 2838 O O . ASN A 1 360 ? 47.621 41.704 46.103 1.00 49.49 360 ASN A O 1
ATOM 2843 N N . HIS A 1 361 ? 48.027 40.465 47.918 1.00 51.35 361 HIS A N 1
ATOM 2844 C CA . HIS A 1 361 ? 47.243 41.326 48.817 1.00 53.40 361 HIS A CA 1
ATOM 2845 C C . HIS A 1 361 ? 47.914 41.483 50.184 1.00 54.18 361 HIS A C 1
ATOM 2846 O O . HIS A 1 361 ? 47.339 42.067 51.093 1.00 54.70 361 HIS A O 1
ATOM 2853 N N . LYS A 1 362 ? 49.113 40.923 50.328 1.00 55.23 362 LYS A N 1
ATOM 2854 C CA . LYS A 1 362 ? 49.910 41.042 51.546 1.00 56.86 362 LYS A CA 1
ATOM 2855 C C . LYS A 1 362 ? 51.088 41.964 51.268 1.00 56.93 362 LYS A C 1
ATOM 2856 O O . LYS A 1 362 ? 51.779 41.807 50.249 1.00 56.99 362 LYS A O 1
ATOM 2862 N N . ARG A 1 363 ? 51.323 42.921 52.166 1.00 57.47 363 ARG A N 1
ATOM 2863 C CA . ARG A 1 363 ? 52.443 43.859 52.023 1.00 57.82 363 ARG A CA 1
ATOM 2864 C C . ARG A 1 363 ? 53.766 43.115 51.886 1.00 58.60 363 ARG A C 1
ATOM 2865 O O . ARG A 1 363 ? 54.525 43.403 50.981 1.00 58.41 363 ARG A O 1
ATOM 2873 N N . GLU A 1 364 ? 54.012 42.166 52.787 1.00 59.88 364 GLU A N 1
ATOM 2874 C CA . GLU A 1 364 ? 55.249 41.375 52.813 1.00 62.35 364 GLU A CA 1
ATOM 2875 C C . GLU A 1 364 ? 55.611 40.739 51.464 1.00 61.93 364 GLU A C 1
ATOM 2876 O O . GLU A 1 364 ? 56.755 40.862 50.992 1.00 62.01 364 GLU A O 1
ATOM 2882 N N . VAL A 1 365 ? 54.641 40.062 50.850 1.00 61.57 365 VAL A N 1
ATOM 2883 C CA . VAL A 1 365 ? 54.908 39.337 49.613 1.00 61.19 365 VAL A CA 1
ATOM 2884 C C . VAL A 1 365 ? 55.086 40.266 48.420 1.00 61.16 365 VAL A C 1
ATOM 2885 O O . VAL A 1 365 ? 55.860 39.963 47.510 1.00 61.27 365 VAL A O 1
ATOM 2889 N N . LEU A 1 366 ? 54.406 41.410 48.452 1.00 60.90 366 LEU A N 1
ATOM 2890 C CA . LEU A 1 366 ? 54.597 42.456 47.446 1.00 61.17 366 LEU A CA 1
ATOM 2891 C C . LEU A 1 366 ? 56.022 43.035 47.514 1.00 61.61 366 LEU A C 1
ATOM 2892 O O . LEU A 1 366 ? 56.641 43.312 46.495 1.00 61.22 366 LEU A O 1
ATOM 2897 N N . GLU A 1 367 ? 56.507 43.242 48.735 1.00 62.48 367 GLU A N 1
ATOM 2898 C CA . GLU A 1 367 ? 57.827 43.796 48.978 1.00 63.22 367 GLU A CA 1
ATOM 2899 C C . GLU A 1 367 ? 58.874 42.828 48.482 1.00 64.20 367 GLU A C 1
ATOM 2900 O O . GLU A 1 367 ? 59.702 43.200 47.661 1.00 63.54 367 GLU A O 1
ATOM 2906 N N . GLU A 1 368 ? 58.797 41.580 48.962 1.00 65.85 368 GLU A N 1
ATOM 2907 C CA . GLU A 1 368 ? 59.658 40.509 48.496 1.00 67.59 368 GLU A CA 1
ATOM 2908 C C . GLU A 1 368 ? 59.671 40.481 46.971 1.00 69.04 368 GLU A C 1
ATOM 2909 O O . GLU A 1 368 ? 60.714 40.695 46.354 1.00 69.96 368 GLU A O 1
ATOM 2911 N N . ALA A 1 369 ? 58.515 40.255 46.355 1.00 70.27 369 ALA A N 1
ATOM 2912 C CA . ALA A 1 369 ? 58.434 40.243 44.901 1.00 70.93 369 ALA A CA 1
ATOM 2913 C C . ALA A 1 369 ? 59.216 41.396 44.267 1.00 71.81 369 ALA A C 1
ATOM 2914 O O . ALA A 1 369 ? 59.780 41.233 43.185 1.00 72.05 369 ALA A O 1
ATOM 2916 N N . LEU A 1 370 ? 59.252 42.550 44.935 1.00 72.45 370 LEU A N 1
ATOM 2917 C CA . LEU A 1 370 ? 59.958 43.712 44.409 1.00 73.47 370 LEU A CA 1
ATOM 2918 C C . LEU A 1 370 ? 61.481 43.614 44.602 1.00 74.82 370 LEU A C 1
ATOM 2919 O O . LEU A 1 370 ? 62.251 44.120 43.775 1.00 74.79 370 LEU A O 1
ATOM 2924 N N . LYS A 1 371 ? 61.896 42.981 45.701 1.00 75.93 371 LYS A N 1
ATOM 2925 C CA . LYS A 1 371 ? 63.300 42.695 45.972 1.00 77.05 371 LYS A CA 1
ATOM 2926 C C . LYS A 1 371 ? 63.837 41.694 44.946 1.00 77.92 371 LYS A C 1
ATOM 2927 O O . LYS A 1 371 ? 64.812 41.990 44.257 1.00 78.46 371 LYS A O 1
ATOM 2929 N N . LYS A 1 372 ? 63.172 40.542 44.817 1.00 78.87 372 LYS A N 1
ATOM 2930 C CA . LYS A 1 372 ? 63.522 39.483 43.850 1.00 79.53 372 LYS A CA 1
ATOM 2931 C C . LYS A 1 372 ? 63.483 39.860 42.353 1.00 79.77 372 LYS A C 1
ATOM 2932 O O . LYS A 1 372 ? 64.004 39.129 41.505 1.00 80.06 372 LYS A O 1
ATOM 2938 N N . LYS A 1 373 ? 62.850 40.976 42.025 1.00 79.87 373 LYS A N 1
ATOM 2939 C CA . LYS A 1 373 ? 62.968 41.530 40.687 1.00 79.95 373 LYS A CA 1
ATOM 2940 C C . LYS A 1 373 ? 64.073 42.590 40.672 1.00 80.12 373 LYS A C 1
ATOM 2941 O O . LYS A 1 373 ? 64.347 43.187 39.635 1.00 80.27 373 LYS A O 1
ATOM 2943 N N . GLY A 1 374 ? 64.707 42.817 41.825 1.00 80.36 374 GLY A N 1
ATOM 2944 C CA . GLY A 1 374 ? 65.780 43.796 41.951 1.00 80.53 374 GLY A CA 1
ATOM 2945 C C . GLY A 1 374 ? 65.325 45.244 41.877 1.00 80.76 374 GLY A C 1
ATOM 2946 O O . GLY A 1 374 ? 65.954 46.086 41.217 1.00 80.73 374 GLY A O 1
ATOM 2947 N N . LEU A 1 375 ? 64.205 45.525 42.543 1.00 80.93 375 LEU A N 1
ATOM 2948 C CA . LEU A 1 375 ? 63.702 46.886 42.731 1.00 80.49 375 LEU A CA 1
ATOM 2949 C C . LEU A 1 375 ? 63.729 47.175 44.246 1.00 80.08 375 LEU A C 1
ATOM 2950 O O . LEU A 1 375 ? 63.815 46.242 45.062 1.00 79.76 375 LEU A O 1
ATOM 2955 N N . LYS A 1 376 ? 63.684 48.455 44.621 1.00 79.51 376 LYS A N 1
ATOM 2956 C CA . LYS A 1 376 ? 63.744 48.840 46.034 1.00 78.84 376 LYS A CA 1
ATOM 2957 C C . LYS A 1 376 ? 62.366 49.257 46.557 1.00 78.07 376 LYS A C 1
ATOM 2958 O O . LYS A 1 376 ? 61.842 50.299 46.173 1.00 77.86 376 LYS A O 1
ATOM 2960 N N . PRO A 1 377 ? 61.788 48.431 47.433 1.00 77.68 377 PRO A N 1
ATOM 2961 C CA . PRO A 1 377 ? 60.456 48.675 48.012 1.00 77.32 377 PRO A CA 1
ATOM 2962 C C . PRO A 1 377 ? 60.150 50.124 48.371 1.00 76.88 377 PRO A C 1
ATOM 2963 O O . PRO A 1 377 ? 59.034 50.564 48.103 1.00 76.90 377 PRO A O 1
ATOM 2967 N N . GLU A 1 378 ? 61.108 50.855 48.933 1.00 76.32 378 GLU A N 1
ATOM 2968 C CA . GLU A 1 378 ? 60.864 52.249 49.321 1.00 76.06 378 GLU A CA 1
ATOM 2969 C C . GLU A 1 378 ? 60.330 53.127 48.167 1.00 75.62 378 GLU A C 1
ATOM 2970 O O . GLU A 1 378 ? 59.573 54.085 48.396 1.00 75.61 378 GLU A O 1
ATOM 2972 N N . SER A 1 379 ? 60.702 52.773 46.936 1.00 74.67 379 SER A N 1
ATOM 2973 C CA . SER A 1 379 ? 60.319 53.530 45.741 1.00 73.54 379 SER A CA 1
ATOM 2974 C C . SER A 1 379 ? 58.898 53.195 45.299 1.00 72.54 379 SER A C 1
ATOM 2975 O O . SER A 1 379 ? 58.299 53.891 44.461 1.00 72.31 379 SER A O 1
ATOM 2978 N N . PHE A 1 380 ? 58.374 52.117 45.872 1.00 71.32 380 PHE A N 1
ATOM 2979 C CA . PHE A 1 380 ? 57.058 51.611 45.521 1.00 70.22 380 PHE A CA 1
ATOM 2980 C C . PHE A 1 380 ? 56.069 51.740 46.669 1.00 68.57 380 PHE A C 1
ATOM 2981 O O . PHE A 1 380 ? 54.952 51.228 46.602 1.00 68.57 380 PHE A O 1
ATOM 2989 N N . GLU A 1 381 ? 56.495 52.459 47.702 1.00 66.22 381 GLU A N 1
ATOM 2990 C CA . GLU A 1 381 ? 55.711 52.718 48.897 1.00 64.35 381 GLU A CA 1
ATOM 2991 C C . GLU A 1 381 ? 54.291 53.250 48.641 1.00 63.08 381 GLU A C 1
ATOM 2992 O O . GLU A 1 381 ? 53.433 53.040 49.472 1.00 62.86 381 GLU A O 1
ATOM 2998 N N . PHE A 1 382 ? 54.048 53.926 47.513 1.00 61.71 382 PHE A N 1
ATOM 2999 C CA . PHE A 1 382 ? 52.711 54.471 47.196 1.00 60.51 382 PHE A CA 1
ATOM 3000 C C . PHE A 1 382 ? 51.767 53.366 46.714 1.00 59.72 382 PHE A C 1
ATOM 3001 O O . PHE A 1 382 ? 50.531 53.532 46.705 1.00 60.38 382 PHE A O 1
ATOM 3009 N N . PHE A 1 383 ? 52.355 52.249 46.303 1.00 57.68 383 PHE A N 1
ATOM 3010 C CA . PHE A 1 383 ? 51.589 51.057 46.006 1.00 56.29 383 PHE A CA 1
ATOM 3011 C C . PHE A 1 383 ? 51.354 50.285 47.309 1.00 55.00 383 PHE A C 1
ATOM 3012 O O . PHE A 1 383 ? 50.225 49.995 47.683 1.00 54.77 383 PHE A O 1
ATOM 3020 N N . LEU A 1 384 ? 52.444 49.959 47.991 1.00 53.31 384 LEU A N 1
ATOM 3021 C CA . LEU A 1 384 ? 52.404 49.107 49.178 1.00 52.10 384 LEU A CA 1
ATOM 3022 C C . LEU A 1 384 ? 51.517 49.589 50.339 1.00 51.06 384 LEU A C 1
ATOM 3023 O O . LEU A 1 384 ? 50.931 48.779 51.032 1.00 50.38 384 LEU A O 1
ATOM 3028 N N . LYS A 1 385 ? 51.450 50.898 50.554 1.00 50.10 385 LYS A N 1
ATOM 3029 C CA . LYS A 1 385 ? 50.862 51.456 51.764 1.00 50.25 385 LYS A CA 1
ATOM 3030 C C . LYS A 1 385 ? 49.447 50.971 52.038 1.00 49.57 385 LYS A C 1
ATOM 3031 O O . LYS A 1 385 ? 49.077 50.753 53.190 1.00 49.16 385 LYS A O 1
ATOM 3037 N N . TRP A 1 386 ? 48.679 50.763 50.974 1.00 49.16 386 TRP A N 1
ATOM 3038 C CA . TRP A 1 386 ? 47.246 50.480 51.111 1.00 48.33 386 TRP A CA 1
ATOM 3039 C C . TRP A 1 386 ? 47.042 49.086 51.601 1.00 47.64 386 TRP A C 1
ATOM 3040 O O . TRP A 1 386 ? 46.007 48.756 52.198 1.00 48.70 386 TRP A O 1
ATOM 3051 N N . PHE A 1 387 ? 48.040 48.253 51.364 1.00 46.28 387 PHE A N 1
ATOM 3052 C CA . PHE A 1 387 ? 47.926 46.859 51.707 1.00 45.54 387 PHE A CA 1
ATOM 3053 C C . PHE A 1 387 ? 48.134 46.609 53.194 1.00 45.60 387 PHE A C 1
ATOM 3054 O O . PHE A 1 387 ? 48.100 45.464 53.643 1.00 45.43 387 PHE A O 1
ATOM 3062 N N . ASP A 1 388 ? 48.312 47.692 53.955 1.00 45.45 388 ASP A N 1
ATOM 3063 C CA . ASP A 1 388 ? 48.444 47.629 55.406 1.00 45.53 388 ASP A CA 1
ATOM 3064 C C . ASP A 1 388 ? 47.108 47.533 56.138 1.00 46.31 388 ASP A C 1
ATOM 3065 O O . ASP A 1 388 ? 47.069 47.270 57.355 1.00 46.09 388 ASP A O 1
ATOM 3070 N N . TYR A 1 389 ? 46.017 47.764 55.407 1.00 46.36 389 TYR A N 1
ATOM 3071 C CA . TYR A 1 389 ? 44.714 47.935 56.024 1.00 46.49 389 TYR A CA 1
ATOM 3072 C C . TYR A 1 389 ? 43.656 47.147 55.300 1.00 45.50 389 TYR A C 1
ATOM 3073 O O . TYR A 1 389 ? 42.652 47.683 54.834 1.00 44.81 389 TYR A O 1
ATOM 3082 N N . GLY A 1 390 ? 43.923 45.857 55.170 1.00 45.32 390 GLY A N 1
ATOM 3083 C CA . GLY A 1 390 ? 42.956 44.919 54.632 1.00 43.46 390 GLY A CA 1
ATOM 3084 C C . GLY A 1 390 ? 42.640 44.958 53.158 1.00 42.16 390 GLY A C 1
ATOM 3085 O O . GLY A 1 390 ? 41.489 45.062 52.736 1.00 42.35 390 GLY A O 1
ATOM 3086 N N . MET A 1 391 ? 43.642 44.794 52.331 1.00 41.98 391 MET A N 1
ATOM 3087 C CA . MET A 1 391 ? 43.309 44.489 50.951 1.00 41.05 391 MET A CA 1
ATOM 3088 C C . MET A 1 391 ? 42.944 43.004 50.946 1.00 40.73 391 MET A C 1
ATOM 3089 O O . MET A 1 391 ? 43.656 42.183 51.558 1.00 39.66 391 MET A O 1
ATOM 3094 N N . PRO A 1 392 ? 41.795 42.709 50.324 1.00 40.00 392 PRO A N 1
ATOM 3095 C CA . PRO A 1 392 ? 41.283 41.366 50.197 1.00 39.93 392 PRO A CA 1
ATOM 3096 C C . PRO A 1 392 ? 41.880 40.694 48.986 1.00 39.14 392 PRO A C 1
ATOM 3097 O O . PRO A 1 392 ? 42.371 41.355 48.053 1.00 41.12 392 PRO A O 1
ATOM 3101 N N . PRO A 1 393 ? 41.785 39.386 48.946 1.00 36.93 393 PRO A N 1
ATOM 3102 C CA . PRO A 1 393 ? 42.090 38.691 47.714 1.00 36.49 393 PRO A CA 1
ATOM 3103 C C . PRO A 1 393 ? 41.320 39.286 46.547 1.00 36.68 393 PRO A C 1
ATOM 3104 O O . PRO A 1 393 ? 40.116 39.595 46.641 1.00 36.70 393 PRO A O 1
ATOM 3108 N N . HIS A 1 394 ? 42.010 39.393 45.424 1.00 37.76 394 HIS A N 1
ATOM 3109 C CA . HIS A 1 394 ? 41.434 39.939 44.223 1.00 38.14 394 HIS A CA 1
ATOM 3110 C C . HIS A 1 394 ? 42.173 39.541 43.005 1.00 38.48 394 HIS A C 1
ATOM 3111 O O . HIS A 1 394 ? 43.292 39.018 43.089 1.00 39.53 394 HIS A O 1
ATOM 3118 N N . ALA A 1 395 ? 41.556 39.826 41.863 1.00 38.42 395 ALA A N 1
ATOM 3119 C CA . ALA A 1 395 ? 42.122 39.529 40.564 1.00 38.37 395 ALA A CA 1
ATOM 3120 C C . ALA A 1 395 ? 41.436 40.384 39.535 1.00 38.25 395 ALA A C 1
ATOM 3121 O O . ALA A 1 395 ? 40.425 41.042 39.827 1.00 39.22 395 ALA A O 1
ATOM 3123 N N . GLY A 1 396 ? 41.957 40.362 38.310 1.00 37.31 396 GLY A N 1
ATOM 3124 C CA . GLY A 1 396 ? 41.415 41.242 37.295 1.00 37.06 396 GLY A CA 1
ATOM 3125 C C . GLY A 1 396 ? 42.077 41.099 35.951 1.00 36.20 396 GLY A C 1
ATOM 3126 O O . GLY A 1 396 ? 42.849 40.170 35.751 1.00 37.35 396 GLY A O 1
ATOM 3127 N N . PHE A 1 397 ? 41.778 42.015 35.041 1.00 35.68 397 PHE A N 1
ATOM 3128 C CA . PHE A 1 397 ? 42.295 41.962 33.681 1.00 35.62 397 PHE A CA 1
ATOM 3129 C C . PHE A 1 397 ? 42.090 43.271 32.949 1.00 35.81 397 PHE A C 1
ATOM 3130 O O . PHE A 1 397 ? 41.423 44.169 33.418 1.00 36.88 397 PHE A O 1
ATOM 3138 N N . GLY A 1 398 ? 42.685 43.378 31.779 1.00 36.58 398 GLY A N 1
ATOM 3139 C CA . GLY A 1 398 ? 42.611 44.605 31.004 1.00 35.26 398 GLY A CA 1
ATOM 3140 C C . GLY A 1 398 ? 42.543 44.079 29.592 1.00 35.90 398 GLY A C 1
ATOM 3141 O O . GLY A 1 398 ? 43.301 43.199 29.233 1.00 34.75 398 GLY A O 1
ATOM 3142 N N . MET A 1 399 ? 41.600 44.590 28.822 1.00 36.19 399 MET A N 1
ATOM 3143 C CA . MET A 1 399 ? 41.406 44.189 27.459 1.00 36.65 399 MET A CA 1
ATOM 3144 C C . MET A 1 399 ? 41.505 45.460 26.596 1.00 37.93 399 MET A C 1
ATOM 3145 O O . MET A 1 399 ? 40.780 46.473 26.843 1.00 39.02 399 MET A O 1
ATOM 3150 N N . GLY A 1 400 ? 42.335 45.401 25.551 1.00 37.56 400 GLY A N 1
ATOM 3151 C CA . GLY A 1 400 ? 42.392 46.474 24.582 1.00 36.03 400 GLY A CA 1
ATOM 3152 C C . GLY A 1 400 ? 41.160 46.491 23.689 1.00 35.71 400 GLY A C 1
ATOM 3153 O O . GLY A 1 400 ? 40.872 45.518 22.992 1.00 35.32 400 GLY A O 1
ATOM 3154 N N . LEU A 1 401 ? 40.445 47.608 23.696 1.00 35.48 401 LEU A N 1
ATOM 3155 C CA . LEU A 1 401 ? 39.211 47.744 22.909 1.00 35.24 401 LEU A CA 1
ATOM 3156 C C . LEU A 1 401 ? 39.495 47.529 21.424 1.00 37.32 401 LEU A C 1
ATOM 3157 O O . LEU A 1 401 ? 38.703 46.842 20.726 1.00 36.65 401 LEU A O 1
ATOM 3162 N N . ALA A 1 402 ? 40.651 48.069 20.956 1.00 37.28 402 ALA A N 1
ATOM 3163 C CA . ALA A 1 402 ? 40.961 48.065 19.523 1.00 37.56 402 ALA A CA 1
ATOM 3164 C C . ALA A 1 402 ? 41.354 46.664 19.093 1.00 37.67 402 ALA A C 1
ATOM 3165 O O . ALA A 1 402 ? 41.044 46.238 17.993 1.00 37.15 402 ALA A O 1
ATOM 3167 N N . ARG A 1 403 ? 42.030 45.957 19.985 1.00 38.61 403 ARG A N 1
ATOM 3168 C CA . ARG A 1 403 ? 42.488 44.591 19.717 1.00 38.68 403 ARG A CA 1
ATOM 3169 C C . ARG A 1 403 ? 41.260 43.655 19.759 1.00 38.22 403 ARG A C 1
ATOM 3170 O O . ARG A 1 403 ? 41.048 42.850 18.852 1.00 37.98 403 ARG A O 1
ATOM 3178 N N . LEU A 1 404 ? 40.416 43.796 20.771 1.00 37.67 404 LEU A N 1
ATOM 3179 C CA . LEU A 1 404 ? 39.107 43.123 20.709 1.00 36.31 404 LEU A CA 1
ATOM 3180 C C . LEU A 1 404 ? 38.528 43.347 19.330 1.00 36.93 404 LEU A C 1
ATOM 3181 O O . LEU A 1 404 ? 38.068 42.431 18.668 1.00 38.51 404 LEU A O 1
ATOM 3186 N N . MET A 1 405 ? 38.598 44.565 18.856 1.00 37.99 405 MET A N 1
ATOM 3187 C CA . MET A 1 405 ? 37.868 44.944 17.650 1.00 38.22 405 MET A CA 1
ATOM 3188 C C . MET A 1 405 ? 38.224 44.135 16.397 1.00 38.95 405 MET A C 1
ATOM 3189 O O . MET A 1 405 ? 37.416 43.995 15.459 1.00 38.35 405 MET A O 1
ATOM 3194 N N . VAL A 1 406 ? 39.458 43.636 16.382 1.00 39.65 406 VAL A N 1
ATOM 3195 C CA . VAL A 1 406 ? 39.975 42.791 15.326 1.00 40.88 406 VAL A CA 1
ATOM 3196 C C . VAL A 1 406 ? 39.201 41.474 15.287 1.00 41.76 406 VAL A C 1
ATOM 3197 O O . VAL A 1 406 ? 38.869 40.972 14.210 1.00 42.98 406 VAL A O 1
ATOM 3201 N N . MET A 1 407 ? 38.928 40.927 16.465 1.00 42.48 407 MET A N 1
ATOM 3202 C CA . MET A 1 407 ? 38.101 39.733 16.643 1.00 43.28 407 MET A CA 1
ATOM 3203 C C . MET A 1 407 ? 36.672 39.981 16.165 1.00 42.95 407 MET A C 1
ATOM 3204 O O . MET A 1 407 ? 35.994 39.028 15.733 1.00 43.35 407 MET A O 1
ATOM 3209 N N . LEU A 1 408 ? 36.207 41.230 16.254 1.00 41.14 408 LEU A N 1
ATOM 3210 C CA . LEU A 1 408 ? 34.796 41.531 15.918 1.00 41.33 408 LEU A CA 1
ATOM 3211 C C . LEU A 1 408 ? 34.572 41.955 14.465 1.00 41.97 408 LEU A C 1
ATOM 3212 O O . LEU A 1 408 ? 33.435 42.025 14.021 1.00 42.38 408 LEU A O 1
ATOM 3217 N N . THR A 1 409 ? 35.648 42.249 13.727 1.00 42.47 409 THR A N 1
ATOM 3218 C CA . THR A 1 409 ? 35.498 42.938 12.440 1.00 41.87 409 THR A CA 1
ATOM 3219 C C . THR A 1 409 ? 36.403 42.306 11.405 1.00 42.62 409 THR A C 1
ATOM 3220 O O . THR A 1 409 ? 36.238 42.489 10.211 1.00 42.74 409 THR A O 1
ATOM 3224 N N . GLY A 1 410 ? 37.406 41.593 11.872 1.00 43.49 410 GLY A N 1
ATOM 3225 C CA . GLY A 1 410 ? 38.386 41.062 10.949 1.00 44.11 410 GLY A CA 1
ATOM 3226 C C . GLY A 1 410 ? 39.416 42.027 10.420 1.00 43.98 410 GLY A C 1
ATOM 3227 O O . GLY A 1 410 ? 40.316 41.562 9.733 1.00 44.46 410 GLY A O 1
ATOM 3228 N N . ILE A 1 411 ? 39.325 43.320 10.769 1.00 43.49 411 ILE A N 1
ATOM 3229 C CA . ILE A 1 411 ? 40.262 44.317 10.286 1.00 43.94 411 ILE A CA 1
ATOM 3230 C C . ILE A 1 411 ? 41.652 44.124 10.916 1.00 44.86 411 ILE A C 1
ATOM 3231 O O . ILE A 1 411 ? 41.761 43.928 12.129 1.00 45.24 411 ILE A O 1
ATOM 3236 N N . GLN A 1 412 ? 42.702 44.160 10.099 1.00 45.32 412 GLN A N 1
ATOM 3237 C CA . GLN A 1 412 ? 44.053 43.786 10.564 1.00 46.37 412 GLN A CA 1
ATOM 3238 C C . GLN A 1 412 ? 44.932 44.979 10.868 1.00 47.02 412 GLN A C 1
ATOM 3239 O O . GLN A 1 412 ? 46.091 44.827 11.261 1.00 47.86 412 GLN A O 1
ATOM 3245 N N . SER A 1 413 ? 44.408 46.180 10.678 1.00 47.55 413 SER A N 1
ATOM 3246 C CA . SER A 1 413 ? 45.185 47.354 11.058 1.00 47.58 413 SER A CA 1
ATOM 3247 C C . SER A 1 413 ? 44.471 48.173 12.144 1.00 46.58 413 SER A C 1
ATOM 3248 O O . SER A 1 413 ? 43.312 48.567 11.993 1.00 46.01 413 SER A O 1
ATOM 3251 N N . VAL A 1 414 ? 45.153 48.366 13.263 1.00 46.20 414 VAL A N 1
ATOM 3252 C CA . VAL A 1 414 ? 44.682 49.248 14.332 1.00 47.09 414 VAL A CA 1
ATOM 3253 C C . VAL A 1 414 ? 44.360 50.665 13.846 1.00 48.30 414 VAL A C 1
ATOM 3254 O O . VAL A 1 414 ? 43.358 51.247 14.247 1.00 49.54 414 VAL A O 1
ATOM 3258 N N . LYS A 1 415 ? 45.152 51.211 12.932 1.00 49.22 415 LYS A N 1
ATOM 3259 C CA . LYS A 1 415 ? 44.777 52.503 12.359 1.00 49.77 415 LYS A CA 1
ATOM 3260 C C . LYS A 1 415 ? 43.564 52.475 11.429 1.00 49.82 415 LYS A C 1
ATOM 3261 O O . LYS A 1 415 ? 43.102 53.536 10.983 1.00 49.64 415 LYS A O 1
ATOM 3267 N N . GLU A 1 416 ? 43.063 51.287 11.108 1.00 49.75 416 GLU A N 1
ATOM 3268 C CA . GLU A 1 416 ? 41.797 51.229 10.381 1.00 50.38 416 GLU A CA 1
ATOM 3269 C C . GLU A 1 416 ? 40.642 51.000 11.343 1.00 48.63 416 GLU A C 1
ATOM 3270 O O . GLU A 1 416 ? 39.505 50.849 10.915 1.00 50.40 416 GLU A O 1
ATOM 3276 N N . ILE A 1 417 ? 40.919 50.969 12.639 1.00 46.14 417 ILE A N 1
ATOM 3277 C CA . ILE A 1 417 ? 39.852 50.724 13.596 1.00 43.27 417 ILE A CA 1
ATOM 3278 C C . ILE A 1 417 ? 39.608 51.988 14.414 1.00 42.84 417 ILE A C 1
ATOM 3279 O O . ILE A 1 417 ? 38.467 52.424 14.593 1.00 42.55 417 ILE A O 1
ATOM 3284 N N . VAL A 1 418 ? 40.694 52.596 14.863 1.00 40.84 418 VAL A N 1
ATOM 3285 C CA . VAL A 1 418 ? 40.627 53.796 15.668 1.00 39.96 418 VAL A CA 1
ATOM 3286 C C . VAL A 1 418 ? 40.428 55.020 14.747 1.00 39.67 418 VAL A C 1
ATOM 3287 O O . VAL A 1 418 ? 41.182 55.234 13.825 1.00 39.31 418 VAL A O 1
ATOM 3291 N N . PRO A 1 419 ? 39.381 55.797 14.984 1.00 39.00 419 PRO A N 1
ATOM 3292 C CA . PRO A 1 419 ? 39.106 56.984 14.170 1.00 38.73 419 PRO A CA 1
ATOM 3293 C C . PRO A 1 419 ? 40.318 57.932 14.100 1.00 39.10 419 PRO A C 1
ATOM 3294 O O . PRO A 1 419 ? 40.817 58.229 13.008 1.00 38.73 419 PRO A O 1
ATOM 3298 N N . PHE A 1 420 ? 40.755 58.422 15.256 1.00 38.97 420 PHE A N 1
ATOM 3299 C CA . PHE A 1 420 ? 41.847 59.374 15.296 1.00 40.15 420 PHE A CA 1
ATOM 3300 C C . PHE A 1 420 ? 43.044 58.763 16.009 1.00 39.76 420 PHE A C 1
ATOM 3301 O O . PHE A 1 420 ? 43.226 58.929 17.223 1.00 40.96 420 PHE A O 1
ATOM 3309 N N . PRO A 1 421 ? 43.812 57.979 15.263 1.00 39.61 421 PRO A N 1
ATOM 3310 C CA . PRO A 1 421 ? 44.908 57.186 15.846 1.00 40.31 421 PRO A CA 1
ATOM 3311 C C . PRO A 1 421 ? 46.040 58.067 16.350 1.00 40.30 421 PRO A C 1
ATOM 3312 O O . PRO A 1 421 ? 46.169 59.157 15.837 1.00 40.17 421 PRO A O 1
ATOM 3316 N N . ARG A 1 422 ? 46.821 57.599 17.322 1.00 40.83 422 ARG A N 1
ATOM 3317 C CA . ARG A 1 422 ? 47.951 58.341 17.896 1.00 41.23 422 ARG A CA 1
ATOM 3318 C C . ARG A 1 422 ? 49.158 57.437 17.993 1.00 42.24 422 ARG A C 1
ATOM 3319 O O . ARG A 1 422 ? 49.073 56.390 18.642 1.00 42.70 422 ARG A O 1
ATOM 3327 N N . ASP A 1 423 ? 50.274 57.844 17.372 1.00 43.71 423 ASP A N 1
ATOM 3328 C CA . ASP A 1 423 ? 51.587 57.168 17.504 1.00 44.99 423 ASP A CA 1
ATOM 3329 C C . ASP A 1 423 ? 52.789 58.107 17.210 1.00 45.89 423 ASP A C 1
ATOM 3330 O O . ASP A 1 423 ? 52.604 59.309 16.969 1.00 45.70 423 ASP A O 1
ATOM 3335 N N . LYS A 1 424 ? 54.008 57.561 17.183 1.00 47.24 424 LYS A N 1
ATOM 3336 C CA . LYS A 1 424 ? 55.207 58.393 17.047 1.00 48.89 424 LYS A CA 1
ATOM 3337 C C . LYS A 1 424 ? 55.158 59.370 15.865 1.00 49.47 424 LYS A C 1
ATOM 3338 O O . LYS A 1 424 ? 55.616 60.502 15.962 1.00 49.80 424 LYS A O 1
ATOM 3344 N N . LYS A 1 425 ? 54.597 58.965 14.746 1.00 49.73 425 LYS A N 1
ATOM 3345 C CA . LYS A 1 425 ? 54.506 59.951 13.686 1.00 49.85 425 LYS A CA 1
ATOM 3346 C C . LYS A 1 425 ? 53.073 60.402 13.379 1.00 49.26 425 LYS A C 1
ATOM 3347 O O . LYS A 1 425 ? 52.812 60.934 12.306 1.00 49.48 425 LYS A O 1
ATOM 3353 N N . ARG A 1 426 ? 52.154 60.211 14.328 1.00 48.62 426 ARG A N 1
ATOM 3354 C CA . ARG A 1 426 ? 50.761 60.657 14.123 1.00 47.97 426 ARG A CA 1
ATOM 3355 C C . ARG A 1 426 ? 50.155 61.378 15.332 1.00 47.03 426 ARG A C 1
ATOM 3356 O O . ARG A 1 426 ? 50.016 60.796 16.417 1.00 45.93 426 ARG A O 1
ATOM 3364 N N . LEU A 1 427 ? 49.812 62.654 15.117 1.00 46.81 427 LEU A N 1
ATOM 3365 C CA . LEU A 1 427 ? 49.267 63.532 16.164 1.00 47.07 427 LEU A CA 1
ATOM 3366 C C . LEU A 1 427 ? 48.031 64.313 15.706 1.00 46.60 427 LEU A C 1
ATOM 3367 O O . LEU A 1 427 ? 47.176 64.675 16.511 1.00 46.16 427 LEU A O 1
ATOM 3372 N N . THR A 1 428 ? 47.958 64.593 14.413 1.00 46.72 428 THR A N 1
ATOM 3373 C CA . THR A 1 428 ? 46.802 65.278 13.856 1.00 46.43 428 THR A CA 1
ATOM 3374 C C . THR A 1 428 ? 46.423 64.572 12.572 1.00 46.43 428 THR A C 1
ATOM 3375 O O . THR A 1 428 ? 47.310 64.236 11.800 1.00 46.66 428 THR A O 1
ATOM 3379 N N . PRO A 1 429 ? 45.124 64.359 12.343 1.00 45.56 429 PRO A N 1
ATOM 3380 C CA . PRO A 1 429 ? 44.071 64.874 13.219 1.00 45.81 429 PRO A CA 1
ATOM 3381 C C . PRO A 1 429 ? 44.033 64.179 14.574 1.00 46.44 429 PRO A C 1
ATOM 3382 O O . PRO A 1 429 ? 43.640 64.781 15.570 1.00 46.40 429 PRO A O 1
ATOM 3387 N N . MET B 1 1 ? 33.265 31.153 45.722 1.00 62.43 1 MET B N 1
ATOM 3388 C CA . MET B 1 1 ? 34.620 31.774 45.884 1.00 62.45 1 MET B CA 1
ATOM 3389 C C . MET B 1 1 ? 34.989 31.822 47.376 1.00 61.24 1 MET B C 1
ATOM 3390 O O . MET B 1 1 ? 35.411 30.804 47.932 1.00 61.68 1 MET B O 1
ATOM 3395 N N . TYR B 1 2 ? 34.811 32.954 48.046 1.00 59.14 2 TYR B N 1
ATOM 3396 C CA . TYR B 1 2 ? 35.197 32.977 49.459 1.00 57.21 2 TYR B CA 1
ATOM 3397 C C . TYR B 1 2 ? 33.987 32.993 50.380 1.00 56.03 2 TYR B C 1
ATOM 3398 O O . TYR B 1 2 ? 34.109 33.080 51.601 1.00 55.68 2 TYR B O 1
ATOM 3407 N N . ARG B 1 3 ? 32.821 32.917 49.774 1.00 55.24 3 ARG B N 1
ATOM 3408 C CA . ARG B 1 3 ? 31.571 33.023 50.486 1.00 54.74 3 ARG B CA 1
ATOM 3409 C C . ARG B 1 3 ? 30.553 32.207 49.732 1.00 55.44 3 ARG B C 1
ATOM 3410 O O . ARG B 1 3 ? 30.780 31.881 48.578 1.00 55.20 3 ARG B O 1
ATOM 3418 N N . SER B 1 4 ? 29.430 31.909 50.390 1.00 56.21 4 SER B N 1
ATOM 3419 C CA . SER B 1 4 ? 28.247 31.379 49.723 1.00 56.66 4 SER B CA 1
ATOM 3420 C C . SER B 1 4 ? 27.244 32.506 49.516 1.00 56.35 4 SER B C 1
ATOM 3421 O O . SER B 1 4 ? 26.580 32.553 48.481 1.00 57.20 4 SER B O 1
ATOM 3424 N N . HIS B 1 5 ? 27.113 33.405 50.491 1.00 55.30 5 HIS B N 1
ATOM 3425 C CA . HIS B 1 5 ? 26.147 34.505 50.363 1.00 54.53 5 HIS B CA 1
ATOM 3426 C C . HIS B 1 5 ? 26.746 35.868 50.704 1.00 54.30 5 HIS B C 1
ATOM 3427 O O . HIS B 1 5 ? 27.631 35.990 51.563 1.00 54.53 5 HIS B O 1
ATOM 3434 N N . PHE B 1 6 ? 26.264 36.888 50.015 1.00 53.83 6 PHE B N 1
ATOM 3435 C CA . PHE B 1 6 ? 26.444 38.258 50.444 1.00 54.03 6 PHE B CA 1
ATOM 3436 C C . PHE B 1 6 ? 25.526 38.511 51.621 1.00 54.74 6 PHE B C 1
ATOM 3437 O O . PHE B 1 6 ? 24.444 37.924 51.704 1.00 54.89 6 PHE B O 1
ATOM 3445 N N . ILE B 1 7 ? 25.934 39.398 52.521 1.00 54.98 7 ILE B N 1
ATOM 3446 C CA . ILE B 1 7 ? 25.198 39.602 53.761 1.00 55.73 7 ILE B CA 1
ATOM 3447 C C . ILE B 1 7 ? 23.714 39.823 53.481 1.00 56.84 7 ILE B C 1
ATOM 3448 O O . ILE B 1 7 ? 22.861 39.168 54.076 1.00 57.51 7 ILE B O 1
ATOM 3453 N N . ALA B 1 8 ? 23.434 40.721 52.548 1.00 57.86 8 ALA B N 1
ATOM 3454 C CA . ALA B 1 8 ? 22.087 41.132 52.192 1.00 59.54 8 ALA B CA 1
ATOM 3455 C C . ALA B 1 8 ? 21.223 40.002 51.572 1.00 60.48 8 ALA B C 1
ATOM 3456 O O . ALA B 1 8 ? 20.003 40.111 51.536 1.00 60.87 8 ALA B O 1
ATOM 3458 N N . ASP B 1 9 ? 21.869 38.938 51.102 1.00 61.48 9 ASP B N 1
ATOM 3459 C CA . ASP B 1 9 ? 21.208 37.769 50.511 1.00 62.57 9 ASP B CA 1
ATOM 3460 C C . ASP B 1 9 ? 20.390 36.925 51.510 1.00 64.31 9 ASP B C 1
ATOM 3461 O O . ASP B 1 9 ? 19.514 36.138 51.099 1.00 64.71 9 ASP B O 1
ATOM 3466 N N . VAL B 1 10 ? 20.720 37.059 52.801 1.00 65.42 10 VAL B N 1
ATOM 3467 C CA . VAL B 1 10 ? 20.152 36.256 53.889 1.00 66.33 10 VAL B CA 1
ATOM 3468 C C . VAL B 1 10 ? 18.875 36.894 54.478 1.00 67.01 10 VAL B C 1
ATOM 3469 O O . VAL B 1 10 ? 18.870 38.078 54.823 1.00 67.28 10 VAL B O 1
ATOM 3473 N N . THR B 1 11 ? 17.796 36.110 54.566 1.00 67.67 11 THR B N 1
ATOM 3474 C CA . THR B 1 11 ? 16.520 36.551 55.166 1.00 68.33 11 THR B CA 1
ATOM 3475 C C . THR B 1 11 ? 16.179 35.673 56.376 1.00 68.66 11 THR B C 1
ATOM 3476 O O . THR B 1 11 ? 16.742 34.572 56.500 1.00 68.17 11 THR B O 1
ATOM 3480 N N . PRO B 1 12 ? 15.262 36.137 57.251 1.00 69.39 12 PRO B N 1
ATOM 3481 C CA . PRO B 1 12 ? 14.781 35.318 58.387 1.00 69.86 12 PRO B CA 1
ATOM 3482 C C . PRO B 1 12 ? 14.421 33.902 57.957 1.00 70.46 12 PRO B C 1
ATOM 3483 O O . PRO B 1 12 ? 14.624 32.965 58.737 1.00 70.32 12 PRO B O 1
ATOM 3487 N N . GLU B 1 13 ? 13.952 33.758 56.713 1.00 71.36 13 GLU B N 1
ATOM 3488 C CA . GLU B 1 13 ? 13.692 32.457 56.097 1.00 72.05 13 GLU B CA 1
ATOM 3489 C C . GLU B 1 13 ? 14.934 31.578 55.930 1.00 71.52 13 GLU B C 1
ATOM 3490 O O . GLU B 1 13 ? 14.912 30.626 55.151 1.00 71.38 13 GLU B O 1
ATOM 3496 N N . TYR B 1 14 ? 16.008 31.898 56.658 1.00 71.59 14 TYR B N 1
ATOM 3497 C CA . TYR B 1 14 ? 17.286 31.176 56.561 1.00 71.06 14 TYR B CA 1
ATOM 3498 C C . TYR B 1 14 ? 17.682 30.558 57.899 1.00 70.65 14 TYR B C 1
ATOM 3499 O O . TYR B 1 14 ? 18.758 29.941 58.022 1.00 69.94 14 TYR B O 1
ATOM 3508 N N . ASP B 1 15 ? 16.801 30.731 58.888 1.00 70.20 15 ASP B N 1
ATOM 3509 C CA . ASP B 1 15 ? 16.994 30.218 60.251 1.00 70.07 15 ASP B CA 1
ATOM 3510 C C . ASP B 1 15 ? 17.463 28.770 60.230 1.00 69.21 15 ASP B C 1
ATOM 3511 O O . ASP B 1 15 ? 16.981 27.948 59.447 1.00 68.66 15 ASP B O 1
ATOM 3516 N N . GLY B 1 16 ? 18.428 28.483 61.090 1.00 68.64 16 GLY B N 1
ATOM 3517 C CA . GLY B 1 16 ? 19.035 27.171 61.161 1.00 67.88 16 GLY B CA 1
ATOM 3518 C C . GLY B 1 16 ? 19.931 26.807 59.993 1.00 67.45 16 GLY B C 1
ATOM 3519 O O . GLY B 1 16 ? 20.492 25.718 59.988 1.00 67.46 16 GLY B O 1
ATOM 3520 N N . LYS B 1 17 ? 20.085 27.689 59.009 1.00 67.35 17 LYS B N 1
ATOM 3521 C CA . LYS B 1 17 ? 20.905 27.331 57.847 1.00 67.82 17 LYS B CA 1
ATOM 3522 C C . LYS B 1 17 ? 22.387 27.757 57.934 1.00 66.85 17 LYS B C 1
ATOM 3523 O O . LYS B 1 17 ? 22.720 28.761 58.563 1.00 66.77 17 LYS B O 1
ATOM 3529 N N . GLU B 1 18 ? 23.268 26.961 57.331 1.00 65.87 18 GLU B N 1
ATOM 3530 C CA . GLU B 1 18 ? 24.690 27.302 57.269 1.00 65.26 18 GLU B CA 1
ATOM 3531 C C . GLU B 1 18 ? 25.034 28.211 56.091 1.00 64.31 18 GLU B C 1
ATOM 3532 O O . GLU B 1 18 ? 24.707 27.919 54.940 1.00 64.49 18 GLU B O 1
ATOM 3538 N N . VAL B 1 19 ? 25.710 29.310 56.397 1.00 63.06 19 VAL B N 1
ATOM 3539 C CA . VAL B 1 19 ? 26.052 30.311 55.396 1.00 61.74 19 VAL B CA 1
ATOM 3540 C C . VAL B 1 19 ? 27.534 30.650 55.534 1.00 60.39 19 VAL B C 1
ATOM 3541 O O . VAL B 1 19 ? 28.120 30.510 56.619 1.00 60.33 19 VAL B O 1
ATOM 3545 N N . ILE B 1 20 ? 28.156 31.052 54.429 1.00 58.74 20 ILE B N 1
ATOM 3546 C CA . ILE B 1 20 ? 29.510 31.589 54.494 1.00 56.84 20 ILE B CA 1
ATOM 3547 C C . ILE B 1 20 ? 29.512 33.037 54.042 1.00 55.84 20 ILE B C 1
ATOM 3548 O O . ILE B 1 20 ? 29.182 33.337 52.894 1.00 55.39 20 ILE B O 1
ATOM 3553 N N . TRP B 1 21 ? 29.847 33.926 54.974 1.00 54.45 21 TRP B N 1
ATOM 3554 C CA . TRP B 1 21 ? 30.062 35.335 54.677 1.00 53.15 21 TRP B CA 1
ATOM 3555 C C . TRP B 1 21 ? 31.540 35.604 54.488 1.00 52.51 21 TRP B C 1
ATOM 3556 O O . TRP B 1 21 ? 32.384 34.903 55.092 1.00 53.18 21 TRP B O 1
ATOM 3567 N N . ALA B 1 22 ? 31.860 36.598 53.649 1.00 50.67 22 ALA B N 1
ATOM 3568 C CA . ALA B 1 22 ? 33.229 37.145 53.610 1.00 49.15 22 ALA B CA 1
ATOM 3569 C C . ALA B 1 22 ? 33.214 38.670 53.616 1.00 47.89 22 ALA B C 1
ATOM 3570 O O . ALA B 1 22 ? 32.267 39.305 53.116 1.00 47.70 22 ALA B O 1
ATOM 3572 N N . GLY B 1 23 ? 34.251 39.259 54.193 1.00 45.73 23 GLY B N 1
ATOM 3573 C CA . GLY B 1 23 ? 34.319 40.700 54.200 1.00 44.36 23 GLY B CA 1
ATOM 3574 C C . GLY B 1 23 ? 35.221 41.297 55.240 1.00 43.32 23 GLY B C 1
ATOM 3575 O O . GLY B 1 23 ? 36.159 40.662 55.695 1.00 43.72 23 GLY B O 1
ATOM 3576 N N . TRP B 1 24 ? 34.903 42.537 55.598 1.00 42.86 24 TRP B N 1
ATOM 3577 C CA . TRP B 1 24 ? 35.704 43.369 56.474 1.00 41.96 24 TRP B CA 1
ATOM 3578 C C . TRP B 1 24 ? 35.114 43.461 57.876 1.00 41.68 24 TRP B C 1
ATOM 3579 O O . TRP B 1 24 ? 33.908 43.642 58.068 1.00 41.14 24 TRP B O 1
ATOM 3590 N N . VAL B 1 25 ? 35.990 43.323 58.855 1.00 41.94 25 VAL B N 1
ATOM 3591 C CA . VAL B 1 25 ? 35.696 43.643 60.236 1.00 41.44 25 VAL B CA 1
ATOM 3592 C C . VAL B 1 25 ? 35.398 45.134 60.375 1.00 42.08 25 VAL B C 1
ATOM 3593 O O . VAL B 1 25 ? 36.309 45.959 60.485 1.00 40.89 25 VAL B O 1
ATOM 3597 N N . HIS B 1 26 ? 34.101 45.460 60.394 1.00 42.26 26 HIS B N 1
ATOM 3598 C CA . HIS B 1 26 ? 33.623 46.830 60.597 1.00 42.38 26 HIS B CA 1
ATOM 3599 C C . HIS B 1 26 ? 33.686 47.329 62.057 1.00 43.43 26 HIS B C 1
ATOM 3600 O O . HIS B 1 26 ? 34.109 48.466 62.318 1.00 43.21 26 HIS B O 1
ATOM 3607 N N . LEU B 1 27 ? 33.199 46.508 62.992 1.00 44.47 27 LEU B N 1
ATOM 3608 C CA . LEU B 1 27 ? 33.215 46.821 64.420 1.00 46.15 27 LEU B CA 1
ATOM 3609 C C . LEU B 1 27 ? 33.360 45.550 65.204 1.00 46.69 27 LEU B C 1
ATOM 3610 O O . LEU B 1 27 ? 33.021 44.473 64.723 1.00 47.15 27 LEU B O 1
ATOM 3615 N N . LEU B 1 28 ? 33.811 45.706 66.442 1.00 47.66 28 LEU B N 1
ATOM 3616 C CA . LEU B 1 28 ? 34.146 44.603 67.310 1.00 49.32 28 LEU B CA 1
ATOM 3617 C C . LEU B 1 28 ? 33.718 45.046 68.718 1.00 50.59 28 LEU B C 1
ATOM 3618 O O . LEU B 1 28 ? 34.267 46.010 69.264 1.00 50.55 28 LEU B O 1
ATOM 3623 N N . ARG B 1 29 ? 32.700 44.388 69.283 1.00 52.29 29 ARG B N 1
ATOM 3624 C CA . ARG B 1 29 ? 32.312 44.650 70.670 1.00 54.05 29 ARG B CA 1
ATOM 3625 C C . ARG B 1 29 ? 32.167 43.352 71.453 1.00 54.36 29 ARG B C 1
ATOM 3626 O O . ARG B 1 29 ? 31.965 42.280 70.877 1.00 53.67 29 ARG B O 1
ATOM 3634 N N . ASP B 1 30 ? 32.309 43.455 72.771 1.00 55.54 30 ASP B N 1
ATOM 3635 C CA . ASP B 1 30 ? 32.154 42.310 73.671 1.00 56.54 30 ASP B CA 1
ATOM 3636 C C . ASP B 1 30 ? 31.069 42.609 74.691 1.00 57.05 30 ASP B C 1
ATOM 3637 O O . ASP B 1 30 ? 31.105 43.646 75.358 1.00 57.36 30 ASP B O 1
ATOM 3642 N N . LEU B 1 31 ? 30.097 41.708 74.799 1.00 57.35 31 LEU B N 1
ATOM 3643 C CA . LEU B 1 31 ? 29.002 41.855 75.762 1.00 57.22 31 LEU B CA 1
ATOM 3644 C C . LEU B 1 31 ? 28.519 40.490 76.253 1.00 57.51 31 LEU B C 1
ATOM 3645 O O . LEU B 1 31 ? 28.157 39.613 75.452 1.00 58.05 31 LEU B O 1
ATOM 3650 N N . GLY B 1 32 ? 28.557 40.308 77.567 1.00 57.15 32 GLY B N 1
ATOM 3651 C CA . GLY B 1 32 ? 28.091 39.085 78.190 1.00 57.74 32 GLY B CA 1
ATOM 3652 C C . GLY B 1 32 ? 28.930 37.862 77.847 1.00 58.16 32 GLY B C 1
ATOM 3653 O O . GLY B 1 32 ? 28.391 36.758 77.733 1.00 57.77 32 GLY B O 1
ATOM 3654 N N . GLY B 1 33 ? 30.252 38.046 77.720 1.00 58.08 33 GLY B N 1
ATOM 3655 C CA . GLY B 1 33 ? 31.127 36.979 77.276 1.00 57.95 33 GLY B CA 1
ATOM 3656 C C . GLY B 1 33 ? 30.939 36.581 75.807 1.00 58.58 33 GLY B C 1
ATOM 3657 O O . GLY B 1 33 ? 31.551 35.624 75.343 1.00 58.62 33 GLY B O 1
ATOM 3658 N N . LYS B 1 34 ? 30.091 37.302 75.075 1.00 58.98 34 LYS B N 1
ATOM 3659 C CA . LYS B 1 34 ? 29.968 37.102 73.625 1.00 59.23 34 LYS B CA 1
ATOM 3660 C C . LYS B 1 34 ? 30.691 38.199 72.851 1.00 58.57 34 LYS B C 1
ATOM 3661 O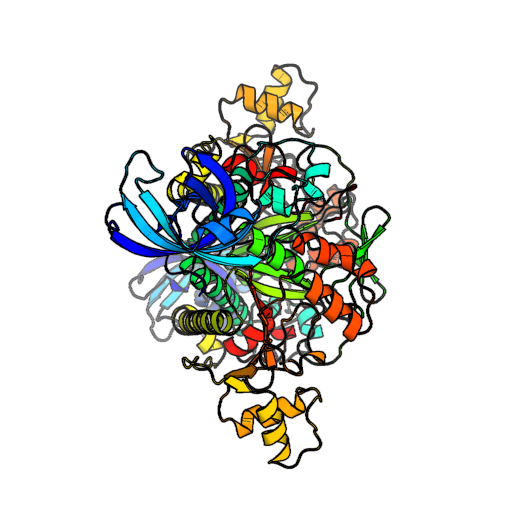 O . LYS B 1 34 ? 30.720 39.356 73.275 1.00 58.38 34 LYS B O 1
ATOM 3667 N N . LYS B 1 35 ? 31.284 37.805 71.728 1.00 57.72 35 LYS B N 1
ATOM 3668 C CA . LYS B 1 35 ? 31.948 38.727 70.821 1.00 57.14 35 LYS B CA 1
ATOM 3669 C C . LYS B 1 35 ? 31.025 39.031 69.657 1.00 56.17 35 LYS B C 1
ATOM 3670 O O . LYS B 1 35 ? 30.550 38.121 68.970 1.00 55.35 35 LYS B O 1
ATOM 3676 N N . PHE B 1 36 ? 30.786 40.315 69.432 1.00 55.08 36 PHE B N 1
ATOM 3677 C CA . PHE B 1 36 ? 29.958 40.720 68.326 1.00 54.58 36 PHE B CA 1
ATOM 3678 C C . PHE B 1 36 ? 30.822 41.324 67.217 1.00 53.18 36 PHE B C 1
ATOM 3679 O O . PHE B 1 36 ? 31.569 42.252 67.456 1.00 52.98 36 PHE B O 1
ATOM 3687 N N . ILE B 1 37 ? 30.735 40.776 66.012 1.00 51.55 37 ILE B N 1
ATOM 3688 C CA . ILE B 1 37 ? 31.440 41.359 64.882 1.00 50.15 37 ILE B CA 1
ATOM 3689 C C . ILE B 1 37 ? 30.445 41.921 63.895 1.00 49.41 37 ILE B C 1
ATOM 3690 O O . ILE B 1 37 ? 29.687 41.161 63.319 1.00 48.84 37 ILE B O 1
ATOM 3695 N N . ILE B 1 38 ? 30.435 43.249 63.704 1.00 48.48 38 ILE B N 1
ATOM 3696 C CA . ILE B 1 38 ? 29.760 43.804 62.551 1.00 47.21 38 ILE B CA 1
ATOM 3697 C C . ILE B 1 38 ? 30.718 43.595 61.355 1.00 47.28 38 ILE B C 1
ATOM 3698 O O . ILE B 1 38 ? 31.858 44.094 61.331 1.00 47.13 38 ILE B O 1
ATOM 3703 N N . LEU B 1 39 ? 30.254 42.811 60.392 1.00 46.14 39 LEU B N 1
ATOM 3704 C CA . LEU B 1 39 ? 30.992 42.542 59.175 1.00 45.28 39 LEU B CA 1
ATOM 3705 C C . LEU B 1 39 ? 30.454 43.409 58.054 1.00 45.30 39 LEU B C 1
ATOM 3706 O O . LEU B 1 39 ? 29.256 43.756 58.043 1.00 46.12 39 LEU B O 1
ATOM 3711 N N . ARG B 1 40 ? 31.334 43.781 57.118 1.00 44.80 40 ARG B N 1
ATOM 3712 C CA . ARG B 1 40 ? 30.958 44.599 55.953 1.00 43.72 40 ARG B CA 1
ATOM 3713 C C . ARG B 1 40 ? 31.382 43.911 54.674 1.00 43.43 40 ARG B C 1
ATOM 3714 O O . ARG B 1 40 ? 32.506 43.414 54.586 1.00 44.20 40 ARG B O 1
ATOM 3722 N N . ASP B 1 41 ? 30.483 43.886 53.702 1.00 42.83 41 ASP B N 1
ATOM 3723 C CA . ASP B 1 41 ? 30.734 43.401 52.346 1.00 42.71 41 ASP B CA 1
ATOM 3724 C C . ASP B 1 41 ? 30.065 44.394 51.430 1.00 43.08 41 ASP B C 1
ATOM 3725 O O . ASP B 1 41 ? 29.508 45.391 51.915 1.00 43.32 41 ASP B O 1
ATOM 3730 N N . LYS B 1 42 ? 30.107 44.155 50.124 1.00 44.04 42 LYS B N 1
ATOM 3731 C CA . LYS B 1 42 ? 29.603 45.171 49.190 1.00 45.04 42 LYS B CA 1
ATOM 3732 C C . LYS B 1 42 ? 28.080 45.425 49.322 1.00 45.30 42 LYS B C 1
ATOM 3733 O O . LYS B 1 42 ? 27.609 46.470 48.903 1.00 45.18 42 LYS B O 1
ATOM 3739 N N . THR B 1 43 ? 27.315 44.482 49.895 1.00 46.13 43 THR B N 1
ATOM 3740 C CA . THR B 1 43 ? 25.847 44.700 50.090 1.00 46.52 43 THR B CA 1
ATOM 3741 C C . THR B 1 43 ? 25.458 45.426 51.369 1.00 46.79 43 THR B C 1
ATOM 3742 O O . THR B 1 43 ? 24.343 45.935 51.480 1.00 46.91 43 THR B O 1
ATOM 3746 N N . GLY B 1 44 ? 26.365 45.440 52.345 1.00 47.19 44 GLY B N 1
ATOM 3747 C CA . GLY B 1 44 ? 26.199 46.256 53.536 1.00 46.05 44 GLY B CA 1
ATOM 3748 C C . GLY B 1 44 ? 26.751 45.552 54.741 1.00 46.13 44 GLY B C 1
ATOM 3749 O O . GLY B 1 44 ? 27.775 44.836 54.656 1.00 46.29 44 GLY B O 1
ATOM 3750 N N . LEU B 1 45 ? 26.057 45.736 55.857 1.00 45.72 45 LEU B N 1
ATOM 3751 C CA . LEU B 1 45 ? 26.562 45.383 57.175 1.00 45.76 45 LEU B CA 1
ATOM 3752 C C . LEU B 1 45 ? 25.734 44.290 57.816 1.00 46.55 45 LEU B C 1
ATOM 3753 O O . LEU B 1 45 ? 24.521 44.434 57.975 1.00 47.26 45 LEU B O 1
ATOM 3758 N N . GLY B 1 46 ? 26.379 43.190 58.165 1.00 46.71 46 GLY B N 1
ATOM 3759 C CA . GLY B 1 46 ? 25.750 42.163 58.954 1.00 47.99 46 GLY B CA 1
ATOM 3760 C C . GLY B 1 46 ? 26.270 42.117 60.378 1.00 48.72 46 GLY B C 1
ATOM 3761 O O . GLY B 1 46 ? 27.184 42.850 60.739 1.00 49.05 46 GLY B O 1
ATOM 3762 N N . GLN B 1 47 ? 25.680 41.243 61.188 1.00 49.96 47 GLN B N 1
ATOM 3763 C CA . GLN B 1 47 ? 26.068 41.060 62.590 1.00 50.52 47 GLN B CA 1
ATOM 3764 C C . GLN B 1 47 ? 26.438 39.608 62.756 1.00 50.94 47 GLN B C 1
ATOM 3765 O O . GLN B 1 47 ? 25.642 38.734 62.431 1.00 51.28 47 GLN B O 1
ATOM 3771 N N . VAL B 1 48 ? 27.640 39.340 63.243 1.00 51.44 48 VAL B N 1
ATOM 3772 C CA . VAL B 1 48 ? 27.992 37.979 63.576 1.00 52.21 48 VAL B CA 1
ATOM 3773 C C . VAL B 1 48 ? 28.251 37.864 65.068 1.00 53.47 48 VAL B C 1
ATOM 3774 O O . VAL B 1 48 ? 28.737 38.800 65.698 1.00 54.01 48 VAL B O 1
ATOM 3778 N N . VAL B 1 49 ? 27.890 36.716 65.626 1.00 55.17 49 VAL B N 1
ATOM 3779 C CA . VAL B 1 49 ? 28.108 36.414 67.034 1.00 56.42 49 VAL B CA 1
ATOM 3780 C C . VAL B 1 49 ? 29.082 35.222 67.174 1.00 57.14 49 VAL B C 1
ATOM 3781 O O . VAL B 1 49 ? 29.048 34.269 66.397 1.00 56.55 49 VAL B O 1
ATOM 3785 N N . VAL B 1 50 ? 29.979 35.329 68.144 1.00 58.97 50 VAL B N 1
ATOM 3786 C CA . VAL B 1 50 ? 30.891 34.255 68.505 1.00 61.32 50 VAL B CA 1
ATOM 3787 C C . VAL B 1 50 ? 30.719 34.082 70.001 1.00 63.66 50 VAL B C 1
ATOM 3788 O O . VAL B 1 50 ? 31.192 34.917 70.779 1.00 63.80 50 VAL B O 1
ATOM 3792 N N . ASP B 1 51 ? 30.022 33.024 70.413 1.00 66.77 51 ASP B N 1
ATOM 3793 C CA . ASP B 1 51 ? 29.881 32.756 71.839 1.00 69.37 51 ASP B CA 1
ATOM 3794 C C . ASP B 1 51 ? 31.125 32.068 72.378 1.00 70.49 51 ASP B C 1
ATOM 3795 O O . ASP B 1 51 ? 31.981 31.623 71.607 1.00 70.20 51 ASP B O 1
ATOM 3800 N N . LYS B 1 52 ? 31.218 32.018 73.705 1.00 72.13 52 LYS B N 1
ATOM 3801 C CA . LYS B 1 52 ? 32.398 31.521 74.403 1.00 73.74 52 LYS B CA 1
ATOM 3802 C C . LYS B 1 52 ? 32.877 30.142 73.942 1.00 73.99 52 LYS B C 1
ATOM 3803 O O . LYS B 1 52 ? 34.074 29.934 73.782 1.00 74.31 52 LYS B O 1
ATOM 3809 N N . ASN B 1 53 ? 31.960 29.205 73.739 1.00 74.52 53 ASN B N 1
ATOM 3810 C CA . ASN B 1 53 ? 32.382 27.819 73.533 1.00 75.60 53 ASN B CA 1
ATOM 3811 C C . ASN B 1 53 ? 32.565 27.397 72.065 1.00 75.39 53 ASN B C 1
ATOM 3812 O O . ASN B 1 53 ? 32.836 26.224 71.783 1.00 75.58 53 ASN B O 1
ATOM 3817 N N . SER B 1 54 ? 32.465 28.362 71.144 1.00 74.73 54 SER B N 1
ATOM 3818 C CA . SER B 1 54 ? 32.764 28.131 69.723 1.00 73.73 54 SER B CA 1
ATOM 3819 C C . SER B 1 54 ? 34.284 27.973 69.476 1.00 72.98 54 SER B C 1
ATOM 3820 O O . SER B 1 54 ? 35.094 28.545 70.212 1.00 72.43 54 SER B O 1
ATOM 3823 N N . SER B 1 55 ? 34.671 27.196 68.458 1.00 72.09 55 SER B N 1
ATOM 3824 C CA . SER B 1 55 ? 36.097 27.083 68.097 1.00 71.39 55 SER B CA 1
ATOM 3825 C C . SER B 1 55 ? 36.631 28.360 67.418 1.00 70.39 55 SER B C 1
ATOM 3826 O O . SER B 1 55 ? 37.839 28.563 67.347 1.00 70.39 55 SER B O 1
ATOM 3829 N N . ALA B 1 56 ? 35.725 29.226 66.955 1.00 68.92 56 ALA B N 1
ATOM 3830 C CA . ALA B 1 56 ? 36.094 30.513 66.348 1.00 67.35 56 ALA B CA 1
ATOM 3831 C C . ALA B 1 56 ? 36.428 31.620 67.365 1.00 66.40 56 ALA B C 1
ATOM 3832 O O . ALA B 1 56 ? 36.902 32.701 66.993 1.00 65.58 56 ALA B O 1
ATOM 3834 N N . PHE B 1 57 ? 36.187 31.349 68.648 1.00 65.28 57 PHE B N 1
ATOM 3835 C CA . PHE B 1 57 ? 36.380 32.360 69.680 1.00 64.03 57 PHE B CA 1
ATOM 3836 C C . PHE B 1 57 ? 37.834 32.806 69.752 1.00 63.04 57 PHE B C 1
ATOM 3837 O O . PHE B 1 57 ? 38.111 33.997 69.873 1.00 63.63 57 PHE B O 1
ATOM 3845 N N . GLY B 1 58 ? 38.749 31.848 69.651 1.00 61.81 58 GLY B N 1
ATOM 3846 C CA . GLY B 1 58 ? 40.174 32.098 69.788 1.00 60.50 58 GLY B CA 1
ATOM 3847 C C . GLY B 1 58 ? 40.696 33.078 68.756 1.00 60.00 58 GLY B C 1
ATOM 3848 O O . GLY B 1 58 ? 41.351 34.062 69.109 1.00 59.84 58 GLY B O 1
ATOM 3849 N N . ILE B 1 59 ? 40.397 32.825 67.484 1.00 59.21 59 ILE B N 1
ATOM 3850 C CA . ILE B 1 59 ? 40.869 33.708 66.435 1.00 58.62 59 ILE B CA 1
ATOM 3851 C C . ILE B 1 59 ? 40.141 35.059 66.489 1.00 58.28 59 ILE B C 1
ATOM 3852 O O . ILE B 1 59 ? 40.768 36.093 66.342 1.00 58.13 59 ILE B O 1
ATOM 3857 N N . SER B 1 60 ? 38.851 35.050 66.811 1.00 58.09 60 SER B N 1
ATOM 3858 C CA . SER B 1 60 ? 38.062 36.287 66.881 1.00 57.87 60 SER B CA 1
ATOM 3859 C C . SER B 1 60 ? 38.681 37.318 67.827 1.00 57.89 60 SER B C 1
ATOM 3860 O O . SER B 1 60 ? 38.418 38.511 67.704 1.00 57.70 60 SER B O 1
ATOM 3863 N N . GLN B 1 61 ? 39.518 36.846 68.746 1.00 58.29 61 GLN B N 1
ATOM 3864 C CA . GLN B 1 61 ? 40.128 37.692 69.768 1.00 58.61 61 GLN B CA 1
ATOM 3865 C C . GLN B 1 61 ? 41.318 38.456 69.229 1.00 57.93 61 GLN B C 1
ATOM 3866 O O . GLN B 1 61 ? 41.745 39.432 69.829 1.00 58.12 61 GLN B O 1
ATOM 3872 N N . GLU B 1 62 ? 41.859 38.019 68.099 1.00 57.16 62 GLU B N 1
ATOM 3873 C CA . GLU B 1 62 ? 43.037 38.679 67.550 1.00 56.29 62 GLU B CA 1
ATOM 3874 C C . GLU B 1 62 ? 42.691 39.617 66.375 1.00 53.84 62 GLU B C 1
ATOM 3875 O O . GLU B 1 62 ? 43.550 40.357 65.882 1.00 52.83 62 GLU B O 1
ATOM 3881 N N . LEU B 1 63 ? 41.410 39.591 65.992 1.00 50.36 63 LEU B N 1
ATOM 3882 C CA . LEU B 1 63 ? 40.850 40.387 64.908 1.00 47.38 63 LEU B CA 1
ATOM 3883 C C . LEU B 1 63 ? 40.859 41.890 65.186 1.00 45.78 63 LEU B C 1
ATOM 3884 O O . LEU B 1 63 ? 40.699 42.343 66.324 1.00 45.16 63 LEU B O 1
ATOM 3889 N N . THR B 1 64 ? 41.011 42.672 64.127 1.00 44.80 64 THR B N 1
ATOM 3890 C CA . THR B 1 64 ? 41.148 44.112 64.245 1.00 44.34 64 THR B CA 1
ATOM 3891 C C . THR B 1 64 ? 40.322 44.694 63.163 1.00 44.51 64 THR B C 1
ATOM 3892 O O . THR B 1 64 ? 40.072 44.017 62.167 1.00 45.34 64 THR B O 1
ATOM 3896 N N . GLN B 1 65 ? 39.926 45.953 63.319 1.00 44.86 65 GLN B N 1
ATOM 3897 C CA . GLN B 1 65 ? 39.066 46.593 62.332 1.00 44.82 65 GLN B CA 1
ATOM 3898 C C . GLN B 1 65 ? 39.795 46.684 60.994 1.00 44.27 65 GLN B C 1
ATOM 3899 O O . GLN B 1 65 ? 41.023 46.926 60.940 1.00 44.57 65 GLN B O 1
ATOM 3905 N N . GLU B 1 66 ? 39.024 46.447 59.937 1.00 43.03 66 GLU B N 1
ATOM 3906 C CA . GLU B 1 66 ? 39.444 46.427 58.520 1.00 41.39 66 GLU B CA 1
ATOM 3907 C C . GLU B 1 66 ? 40.210 45.187 58.052 1.00 41.02 66 GLU B C 1
ATOM 3908 O O . GLU B 1 66 ? 40.533 45.081 56.872 1.00 41.35 66 GLU B O 1
ATOM 3914 N N . SER B 1 67 ? 40.485 44.244 58.942 1.00 40.70 67 SER B N 1
ATOM 3915 C CA . SER B 1 67 ? 40.910 42.912 58.507 1.00 40.31 67 SER B CA 1
ATOM 3916 C C . SER B 1 67 ? 39.848 42.229 57.664 1.00 40.75 67 SER B C 1
ATOM 3917 O O . SER B 1 67 ? 38.621 42.435 57.840 1.00 39.24 67 SER B O 1
ATOM 3920 N N . VAL B 1 68 ? 40.315 41.412 56.740 1.00 41.23 68 VAL B N 1
ATOM 3921 C CA . VAL B 1 68 ? 39.423 40.736 55.829 1.00 42.07 68 VAL B CA 1
ATOM 3922 C C . VAL B 1 68 ? 39.249 39.313 56.320 1.00 43.32 68 VAL B C 1
ATOM 3923 O O . VAL B 1 68 ? 40.240 38.588 56.507 1.00 42.76 68 VAL B O 1
ATOM 3927 N N . ILE B 1 69 ? 37.993 38.918 56.556 1.00 43.88 69 ILE B N 1
ATOM 3928 C CA . ILE B 1 69 ? 37.742 37.580 57.050 1.00 45.15 69 ILE B CA 1
ATOM 3929 C C . ILE B 1 69 ? 36.721 36.795 56.233 1.00 46.99 69 ILE B C 1
ATOM 3930 O O . ILE B 1 69 ? 35.914 37.359 55.487 1.00 47.45 69 ILE B O 1
ATOM 3935 N N . GLN B 1 70 ? 36.809 35.478 56.387 1.00 49.11 70 GLN B N 1
ATOM 3936 C CA . GLN B 1 70 ? 35.802 34.519 55.965 1.00 51.29 70 GLN B CA 1
ATOM 3937 C C . GLN B 1 70 ? 35.127 34.045 57.237 1.00 51.70 70 GLN B C 1
ATOM 3938 O O . GLN B 1 70 ? 35.800 33.699 58.213 1.00 50.81 70 GLN B O 1
ATOM 3944 N N . VAL B 1 71 ? 33.799 34.039 57.245 1.00 53.14 71 VAL B N 1
ATOM 3945 C CA . VAL B 1 71 ? 33.070 33.453 58.376 1.00 54.42 71 VAL B CA 1
ATOM 3946 C C . VAL B 1 71 ? 31.965 32.460 57.969 1.00 54.76 71 VAL B C 1
ATOM 3947 O O . VAL B 1 71 ? 31.029 32.793 57.252 1.00 55.66 71 VAL B O 1
ATOM 3951 N N . ARG B 1 72 ? 32.126 31.218 58.413 1.00 55.26 72 ARG B N 1
ATOM 3952 C CA . ARG B 1 72 ? 31.119 30.176 58.280 1.00 54.88 72 ARG B CA 1
ATOM 3953 C C . ARG B 1 72 ? 30.360 30.024 59.607 1.00 55.17 72 ARG B C 1
ATOM 3954 O O . ARG B 1 72 ? 30.973 29.819 60.660 1.00 54.55 72 ARG B O 1
ATOM 3962 N N . GLY B 1 73 ? 29.035 30.150 59.562 1.00 55.05 73 GLY B N 1
ATOM 3963 C CA . GLY B 1 73 ? 28.215 29.902 60.731 1.00 56.05 73 GLY B CA 1
ATOM 3964 C C . GLY B 1 73 ? 26.757 29.573 60.397 1.00 57.38 73 GLY B C 1
ATOM 3965 O O . GLY B 1 73 ? 26.395 29.353 59.231 1.00 56.84 73 GLY B O 1
ATOM 3966 N N . ILE B 1 74 ? 25.910 29.557 61.424 1.00 57.99 74 ILE B N 1
ATOM 3967 C CA . ILE B 1 74 ? 24.513 29.192 61.240 1.00 59.41 74 ILE B CA 1
ATOM 3968 C C . ILE B 1 74 ? 23.647 30.408 61.444 1.00 59.87 74 ILE B C 1
ATOM 3969 O O . ILE B 1 74 ? 23.801 31.118 62.413 1.00 60.28 74 ILE B O 1
ATOM 3974 N N . VAL B 1 75 ? 22.750 30.664 60.506 1.00 61.55 75 VAL B N 1
ATOM 3975 C CA . VAL B 1 75 ? 21.814 31.796 60.616 1.00 62.50 75 VAL B CA 1
ATOM 3976 C C . VAL B 1 75 ? 20.853 31.631 61.807 1.00 63.37 75 VAL B C 1
ATOM 3977 O O . VAL B 1 75 ? 20.434 30.512 62.125 1.00 63.13 75 VAL B O 1
ATOM 3981 N N . LYS B 1 76 ? 20.567 32.750 62.475 1.00 64.65 76 LYS B N 1
ATOM 3982 C CA . LYS B 1 76 ? 19.640 32.819 63.592 1.00 66.39 76 LYS B CA 1
ATOM 3983 C C . LYS B 1 76 ? 18.741 34.012 63.351 1.00 67.47 76 LYS B C 1
ATOM 3984 O O . LYS B 1 76 ? 19.237 35.127 63.254 1.00 67.98 76 LYS B O 1
ATOM 3986 N N . ALA B 1 77 ? 17.430 33.791 63.240 1.00 68.86 77 ALA B N 1
ATOM 3987 C CA . ALA B 1 77 ? 16.471 34.899 63.072 1.00 70.26 77 ALA B CA 1
ATOM 3988 C C . ALA B 1 77 ? 16.250 35.589 64.424 1.00 71.30 77 ALA B C 1
ATOM 3989 O O . ALA B 1 77 ? 16.358 34.932 65.452 1.00 71.76 77 ALA B O 1
ATOM 3991 N N . ASP B 1 78 ? 15.975 36.898 64.434 1.00 72.59 78 ASP B N 1
ATOM 3992 C CA . ASP B 1 78 ? 15.913 37.656 65.698 1.00 73.87 78 ASP B CA 1
ATOM 3993 C C . ASP B 1 78 ? 14.997 38.885 65.705 1.00 74.70 78 ASP B C 1
ATOM 3994 O O . ASP B 1 78 ? 14.255 39.098 66.668 1.00 74.86 78 ASP B O 1
ATOM 3999 N N . LYS B 1 79 ? 15.073 39.699 64.655 1.00 75.62 79 LYS B N 1
ATOM 4000 C CA . LYS B 1 79 ? 14.279 40.935 64.557 1.00 76.38 79 LYS B CA 1
ATOM 4001 C C . LYS B 1 79 ? 14.861 42.083 65.396 1.00 76.68 79 LYS B C 1
ATOM 4002 O O . LYS B 1 79 ? 14.795 43.254 64.984 1.00 77.11 79 LYS B O 1
ATOM 4004 N N . ARG B 1 80 ? 15.435 41.757 66.557 1.00 76.43 80 ARG B N 1
ATOM 4005 C CA . ARG B 1 80 ? 16.260 42.721 67.287 1.00 76.13 80 ARG B CA 1
ATOM 4006 C C . ARG B 1 80 ? 17.588 42.945 66.537 1.00 76.10 80 ARG B C 1
ATOM 4007 O O . ARG B 1 80 ? 18.347 43.867 66.859 1.00 76.49 80 ARG B O 1
ATOM 4009 N N . ALA B 1 81 ? 17.851 42.102 65.533 1.00 75.24 81 ALA B N 1
ATOM 4010 C CA . ALA B 1 81 ? 19.097 42.123 64.770 1.00 74.34 81 ALA B CA 1
ATOM 4011 C C . ALA B 1 81 ? 18.890 42.675 63.345 1.00 73.86 81 ALA B C 1
ATOM 4012 O O . ALA B 1 81 ? 17.758 42.673 62.856 1.00 73.88 81 ALA B O 1
ATOM 4014 N N . PRO B 1 82 ? 19.971 43.106 62.671 1.00 73.14 82 PRO B N 1
ATOM 4015 C CA . PRO B 1 82 ? 19.872 43.755 61.352 1.00 72.32 82 PRO B CA 1
ATOM 4016 C C . PRO B 1 82 ? 19.136 42.892 60.332 1.00 71.65 82 PRO B C 1
ATOM 4017 O O . PRO B 1 82 ? 19.447 41.691 60.221 1.00 71.33 82 PRO B O 1
ATOM 4021 N N . ARG B 1 83 ? 18.188 43.491 59.605 1.00 70.57 83 ARG B N 1
ATOM 4022 C CA . ARG B 1 83 ? 17.394 42.755 58.614 1.00 70.12 83 ARG B CA 1
ATOM 4023 C C . ARG B 1 83 ? 16.762 41.497 59.213 1.00 69.15 83 ARG B C 1
ATOM 4024 O O . ARG B 1 83 ? 16.384 40.574 58.484 1.00 69.14 83 ARG B O 1
ATOM 4032 N N . GLY B 1 84 ? 16.691 41.450 60.539 1.00 68.14 84 GLY B N 1
ATOM 4033 C CA . GLY B 1 84 ? 16.112 40.319 61.241 1.00 67.26 84 GLY B CA 1
ATOM 4034 C C . GLY B 1 84 ? 16.994 39.098 61.459 1.00 66.24 84 GLY B C 1
ATOM 4035 O O . GLY B 1 84 ? 16.493 38.069 61.917 1.00 66.75 84 GLY B O 1
ATOM 4036 N N . ILE B 1 85 ? 18.288 39.194 61.155 1.00 65.00 85 ILE B N 1
ATOM 4037 C CA . ILE B 1 85 ? 19.190 38.059 61.358 1.00 63.72 85 ILE B CA 1
ATOM 4038 C C . ILE B 1 85 ? 20.572 38.388 61.916 1.00 63.15 85 ILE B C 1
ATOM 4039 O O . ILE B 1 85 ? 20.981 39.550 62.022 1.00 62.89 85 ILE B O 1
ATOM 4044 N N . GLU B 1 86 ? 21.269 37.305 62.253 1.00 62.19 86 GLU B N 1
ATOM 4045 C CA . GLU B 1 86 ? 22.655 37.310 62.655 1.00 61.54 86 GLU B CA 1
ATOM 4046 C C . GLU B 1 86 ? 23.243 35.929 62.359 1.00 60.89 86 GLU B C 1
ATOM 4047 O O . GLU B 1 86 ? 22.518 34.934 62.305 1.00 59.86 86 GLU B O 1
ATOM 4053 N N . LEU B 1 87 ? 24.564 35.904 62.167 1.00 60.58 87 LEU B N 1
ATOM 4054 C CA . LEU B 1 87 ? 25.339 34.712 61.877 1.00 59.91 87 LEU B CA 1
ATOM 4055 C C . LEU B 1 87 ? 26.036 34.280 63.145 1.00 60.56 87 LEU B C 1
ATOM 4056 O O . LEU B 1 87 ? 26.756 35.070 63.750 1.00 60.42 87 LEU B O 1
ATOM 4061 N N . HIS B 1 88 ? 25.844 33.025 63.545 1.00 61.11 88 HIS B N 1
ATOM 4062 C CA . HIS B 1 88 ? 26.482 32.509 64.747 1.00 61.82 88 HIS B CA 1
ATOM 4063 C C . HIS B 1 88 ? 27.747 31.802 64.317 1.00 61.54 88 HIS B C 1
ATOM 4064 O O . HIS B 1 88 ? 27.694 30.747 63.708 1.00 62.03 88 HIS B O 1
ATOM 4071 N N . ALA B 1 89 ? 28.895 32.393 64.603 1.00 61.50 89 ALA B N 1
ATOM 4072 C CA . ALA B 1 89 ? 30.119 31.931 63.962 1.00 61.49 89 ALA B CA 1
ATOM 4073 C C . ALA B 1 89 ? 30.560 30.545 64.446 1.00 61.97 89 ALA B C 1
ATOM 4074 O O . ALA B 1 89 ? 30.470 30.240 65.655 1.00 62.48 89 ALA B O 1
ATOM 4076 N N . GLU B 1 90 ? 31.030 29.714 63.511 1.00 61.58 90 GLU B N 1
ATOM 4077 C CA . GLU B 1 90 ? 31.616 28.418 63.853 1.00 62.16 90 GLU B CA 1
ATOM 4078 C C . GLU B 1 90 ? 33.091 28.372 63.461 1.00 61.41 90 GLU B C 1
ATOM 4079 O O . GLU B 1 90 ? 33.916 27.721 64.122 1.00 61.09 90 GLU B O 1
ATOM 4085 N N . GLU B 1 91 ? 33.413 29.068 62.372 1.00 60.61 91 GLU B N 1
ATOM 4086 C CA . GLU B 1 91 ? 34.774 29.114 61.844 1.00 59.55 91 GLU B CA 1
ATOM 4087 C C . GLU B 1 91 ? 35.029 30.455 61.184 1.00 58.12 91 GLU B C 1
ATOM 4088 O O . GLU B 1 91 ? 34.178 30.944 60.430 1.00 57.42 91 GLU B O 1
ATOM 4094 N N . ILE B 1 92 ? 36.198 31.030 61.488 1.00 56.18 92 ILE B N 1
ATOM 4095 C CA . ILE B 1 92 ? 36.644 32.282 60.921 1.00 54.72 92 ILE B CA 1
ATOM 4096 C C . ILE B 1 92 ? 38.070 32.121 60.388 1.00 55.46 92 ILE B C 1
ATOM 4097 O O . ILE B 1 92 ? 38.975 31.635 61.085 1.00 55.42 92 ILE B O 1
ATOM 4102 N N . THR B 1 93 ? 38.260 32.515 59.139 1.00 55.12 93 THR B N 1
ATOM 4103 C CA . THR B 1 93 ? 39.576 32.519 58.540 1.00 55.37 93 THR B CA 1
ATOM 4104 C C . THR B 1 93 ? 40.048 33.951 58.306 1.00 54.82 93 THR B C 1
ATOM 4105 O O . THR B 1 93 ? 39.285 34.802 57.831 1.00 55.06 93 THR B O 1
ATOM 4109 N N . LEU B 1 94 ? 41.297 34.207 58.676 1.00 54.02 94 LEU B N 1
ATOM 4110 C CA . LEU B 1 94 ? 41.947 35.493 58.478 1.00 53.22 94 LEU B CA 1
ATOM 4111 C C . LEU B 1 94 ? 42.559 35.519 57.077 1.00 53.20 94 LEU B C 1
ATOM 4112 O O . LEU B 1 94 ? 43.505 34.770 56.784 1.00 53.44 94 LEU B O 1
ATOM 4117 N N . LEU B 1 95 ? 42.015 36.356 56.199 1.00 52.41 95 LEU B N 1
ATOM 4118 C CA . LEU B 1 95 ? 42.494 36.380 54.820 1.00 51.61 95 LEU B CA 1
ATOM 4119 C C . LEU B 1 95 ? 43.614 37.379 54.725 1.00 52.64 95 LEU B C 1
ATOM 4120 O O . LEU B 1 95 ? 44.624 37.140 54.067 1.00 53.18 95 LEU B O 1
ATOM 4125 N N . SER B 1 96 ? 43.424 38.502 55.406 1.00 53.08 96 SER B N 1
ATOM 4126 C CA . SER B 1 96 ? 44.344 39.614 55.360 1.00 53.71 96 SER B CA 1
ATOM 4127 C C . SER B 1 96 ? 44.161 40.462 56.650 1.00 54.30 96 SER B C 1
ATOM 4128 O O . SER B 1 96 ? 43.088 41.055 56.887 1.00 53.28 96 SER B O 1
ATOM 4131 N N . LYS B 1 97 ? 45.209 40.488 57.472 1.00 54.58 97 LYS B N 1
ATOM 4132 C CA . LYS B 1 97 ? 45.179 41.153 58.767 1.00 56.02 97 LYS B CA 1
ATOM 4133 C C . LYS B 1 97 ? 45.553 42.615 58.560 1.00 55.91 97 LYS B C 1
ATOM 4134 O O . LYS B 1 97 ? 46.381 42.917 57.733 1.00 56.53 97 LYS B O 1
ATOM 4140 N N . ALA B 1 98 ? 44.900 43.523 59.265 1.00 56.04 98 ALA B N 1
ATOM 4141 C CA . ALA B 1 98 ? 45.213 44.945 59.155 1.00 56.12 98 ALA B CA 1
ATOM 4142 C C . ALA B 1 98 ? 46.008 45.429 60.368 1.00 56.36 98 ALA B C 1
ATO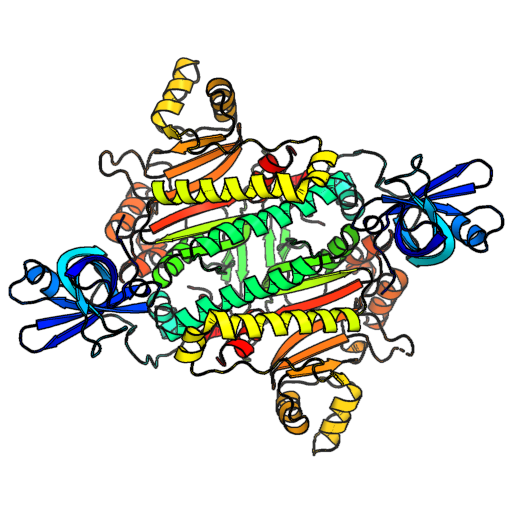M 4143 O O . ALA B 1 98 ? 45.704 45.071 61.496 1.00 56.49 98 ALA B O 1
ATOM 4145 N N . LYS B 1 99 ? 47.032 46.237 60.123 1.00 57.00 99 LYS B N 1
ATOM 4146 C CA . LYS B 1 99 ? 47.703 46.975 61.186 1.00 57.73 99 LYS B CA 1
ATOM 4147 C C . LYS B 1 99 ? 46.699 47.751 62.059 1.00 57.19 99 LYS B C 1
ATOM 4148 O O . LYS B 1 99 ? 45.615 48.160 61.610 1.00 57.11 99 LYS B O 1
ATOM 4154 N N . ALA B 1 100 ? 47.073 47.938 63.320 1.00 56.59 100 ALA B N 1
ATOM 4155 C CA . ALA B 1 100 ? 46.221 48.607 64.291 1.00 55.22 100 ALA B CA 1
ATOM 4156 C C . ALA B 1 100 ? 47.122 49.551 65.066 1.00 54.49 100 ALA B C 1
ATOM 4157 O O . ALA B 1 100 ? 48.293 49.237 65.250 1.00 53.83 100 ALA B O 1
ATOM 4159 N N . PRO B 1 101 ? 46.600 50.703 65.492 1.00 53.48 101 PRO B N 1
ATOM 4160 C CA . PRO B 1 101 ? 45.223 51.107 65.206 1.00 52.84 101 PRO B CA 1
ATOM 4161 C C . PRO B 1 101 ? 45.138 51.705 63.816 1.00 52.31 101 PRO B C 1
ATOM 4162 O O . PRO B 1 101 ? 46.173 51.958 63.169 1.00 52.86 101 PRO B O 1
ATOM 4166 N N . LEU B 1 102 ? 43.911 51.969 63.385 1.00 51.30 102 LEU B N 1
ATOM 4167 C CA . LEU B 1 102 ? 43.637 52.587 62.090 1.00 49.80 102 LEU B CA 1
ATOM 4168 C C . LEU B 1 102 ? 43.953 54.067 62.151 1.00 49.11 102 LEU B C 1
ATOM 4169 O O . LEU B 1 102 ? 43.734 54.714 63.185 1.00 48.92 102 LEU B O 1
ATOM 4174 N N . PRO B 1 103 ? 44.460 54.602 61.049 1.00 48.35 103 PRO B N 1
ATOM 4175 C CA . PRO B 1 103 ? 44.671 56.045 60.929 1.00 49.00 103 PRO B CA 1
ATOM 4176 C C . PRO B 1 103 ? 43.372 56.776 60.560 1.00 49.62 103 PRO B C 1
ATOM 4177 O O . PRO B 1 103 ? 43.280 58.000 60.702 1.00 49.53 103 PRO B O 1
ATOM 4181 N N . LEU B 1 104 ? 42.391 56.040 60.061 1.00 50.06 104 LEU B N 1
ATOM 4182 C CA . LEU B 1 104 ? 41.100 56.635 59.756 1.00 51.37 104 LEU B CA 1
ATOM 4183 C C . LEU B 1 104 ? 40.012 55.661 60.164 1.00 51.96 104 LEU B C 1
ATOM 4184 O O . LEU B 1 104 ? 40.109 54.470 59.884 1.00 51.62 104 LEU B O 1
ATOM 4189 N N . ASP B 1 105 ? 38.969 56.179 60.804 1.00 53.44 105 ASP B N 1
ATOM 4190 C CA . ASP B 1 105 ? 37.870 55.353 61.290 1.00 54.98 105 ASP B CA 1
ATOM 4191 C C . ASP B 1 105 ? 36.780 55.155 60.258 1.00 55.11 105 ASP B C 1
ATOM 4192 O O . ASP B 1 105 ? 36.029 56.085 59.942 1.00 55.44 105 ASP B O 1
ATOM 4197 N N . VAL B 1 106 ? 36.679 53.931 59.751 1.00 55.24 106 VAL B N 1
ATOM 4198 C CA . VAL B 1 106 ? 35.706 53.624 58.701 1.00 56.19 106 VAL B CA 1
ATOM 4199 C C . VAL B 1 106 ? 34.249 53.763 59.192 1.00 57.60 106 VAL B C 1
ATOM 4200 O O . VAL B 1 106 ? 33.327 53.989 58.407 1.00 57.34 106 VAL B O 1
ATOM 4204 N N . SER B 1 107 ? 34.050 53.644 60.494 1.00 59.97 107 SER B N 1
ATOM 4205 C CA . SER B 1 107 ? 32.714 53.846 61.074 1.00 62.18 107 SER B CA 1
ATOM 4206 C C . SER B 1 107 ? 32.595 55.012 62.062 1.00 63.99 107 SER B C 1
ATOM 4207 O O . SER B 1 107 ? 31.533 55.180 62.661 1.00 64.68 107 SER B O 1
ATOM 4210 N N . GLY B 1 108 ? 33.661 55.805 62.228 1.00 65.91 108 GLY B N 1
ATOM 4211 C CA . GLY B 1 108 ? 33.693 56.885 63.214 1.00 68.40 108 GLY B CA 1
ATOM 4212 C C . GLY B 1 108 ? 33.035 58.252 62.947 1.00 70.19 108 GLY B C 1
ATOM 4213 O O . GLY B 1 108 ? 32.955 59.085 63.872 1.00 70.68 108 GLY B O 1
ATOM 4214 N N . LYS B 1 109 ? 32.542 58.481 61.726 1.00 71.66 109 LYS B N 1
ATOM 4215 C CA . LYS B 1 109 ? 32.114 59.819 61.238 1.00 73.19 109 LYS B CA 1
ATOM 4216 C C . LYS B 1 109 ? 33.292 60.714 60.825 1.00 74.01 109 LYS B C 1
ATOM 4217 O O . LYS B 1 109 ? 34.406 60.597 61.365 1.00 74.22 109 LYS B O 1
ATOM 4219 N N . VAL B 1 110 ? 33.021 61.601 59.868 1.00 74.59 110 VAL B N 1
ATOM 4220 C CA . VAL B 1 110 ? 34.041 62.449 59.255 1.00 75.50 110 VAL B CA 1
ATOM 4221 C C . VAL B 1 110 ? 34.850 63.264 60.267 1.00 75.58 110 VAL B C 1
ATOM 4222 O O . VAL B 1 110 ? 34.389 64.292 60.778 1.00 75.68 110 VAL B O 1
ATOM 4226 N N . LYS B 1 111 ? 36.056 62.790 60.557 1.00 75.67 111 LYS B N 1
ATOM 4227 C CA . LYS B 1 111 ? 37.025 63.607 61.276 1.00 75.74 111 LYS B CA 1
ATOM 4228 C C . LYS B 1 111 ? 38.197 63.906 60.338 1.00 75.64 111 LYS B C 1
ATOM 4229 O O . LYS B 1 111 ? 38.485 63.134 59.391 1.00 75.76 111 LYS B O 1
ATOM 4231 N N . ALA B 1 112 ? 38.856 65.032 60.617 1.00 75.02 112 ALA B N 1
ATOM 4232 C CA . ALA B 1 112 ? 39.954 65.568 59.805 1.00 73.97 112 ALA B CA 1
ATOM 4233 C C . ALA B 1 112 ? 39.516 66.076 58.424 1.00 72.89 112 ALA B C 1
ATOM 4234 O O . ALA B 1 112 ? 38.478 65.670 57.880 1.00 73.19 112 ALA B O 1
ATOM 4236 N N . ASP B 1 113 ? 40.325 66.981 57.889 1.00 70.99 113 ASP B N 1
ATOM 4237 C CA . ASP B 1 113 ? 40.109 67.595 56.590 1.00 69.04 113 ASP B CA 1
ATOM 4238 C C . ASP B 1 113 ? 40.283 66.601 55.445 1.00 67.06 113 ASP B C 1
ATOM 4239 O O . ASP B 1 113 ? 40.882 65.522 55.596 1.00 66.40 113 ASP B O 1
ATOM 4244 N N . ILE B 1 114 ? 39.787 67.028 54.289 1.00 64.54 114 ILE B N 1
ATOM 4245 C CA . ILE B 1 114 ? 39.992 66.368 53.015 1.00 61.93 114 ILE B CA 1
ATOM 4246 C C . ILE B 1 114 ? 41.432 65.811 52.811 1.00 60.26 114 ILE B C 1
ATOM 4247 O O . ILE B 1 114 ? 41.634 64.639 52.452 1.00 58.98 114 ILE B O 1
ATOM 4252 N N . ASP B 1 115 ? 42.435 66.631 53.086 1.00 58.58 115 ASP B N 1
ATOM 4253 C CA . ASP B 1 115 ? 43.811 66.208 52.806 1.00 56.59 115 ASP B CA 1
ATOM 4254 C C . ASP B 1 115 ? 44.331 65.101 53.687 1.00 55.16 115 ASP B C 1
ATOM 4255 O O . ASP B 1 115 ? 45.054 64.239 53.203 1.00 55.32 115 ASP B O 1
ATOM 4260 N N . THR B 1 116 ? 43.927 65.095 54.954 1.00 54.01 116 THR B N 1
ATOM 4261 C CA . THR B 1 116 ? 44.175 63.964 55.856 1.00 53.07 116 THR B CA 1
ATOM 4262 C C . THR B 1 116 ? 43.462 62.676 55.439 1.00 52.91 116 THR B C 1
ATOM 4263 O O . THR B 1 116 ? 43.977 61.584 55.651 1.00 52.96 116 THR B O 1
ATOM 4267 N N . ARG B 1 117 ? 42.259 62.811 54.894 1.00 52.22 117 ARG B N 1
ATOM 4268 C CA . ARG B 1 117 ? 41.526 61.672 54.383 1.00 52.02 117 ARG B CA 1
ATOM 4269 C C . ARG B 1 117 ? 42.113 61.092 53.098 1.00 51.35 117 ARG B C 1
ATOM 4270 O O . ARG B 1 117 ? 42.119 59.872 52.914 1.00 50.76 117 ARG B O 1
ATOM 4278 N N . LEU B 1 118 ? 42.578 61.971 52.208 1.00 50.81 118 LEU B N 1
ATOM 4279 C CA . LEU B 1 118 ? 43.275 61.570 50.991 1.00 50.05 118 LEU B CA 1
ATOM 4280 C C . LEU B 1 118 ? 44.578 60.795 51.247 1.00 50.38 118 LEU B C 1
ATOM 4281 O O . LEU B 1 118 ? 45.011 60.015 50.393 1.00 50.97 118 LEU B O 1
ATOM 4286 N N . ARG B 1 119 ? 45.208 60.976 52.401 1.00 50.29 119 ARG B N 1
ATOM 4287 C CA . ARG B 1 119 ? 46.339 60.095 52.745 1.00 51.01 119 ARG B CA 1
ATOM 4288 C C . ARG B 1 119 ? 45.846 58.679 53.049 1.00 50.09 119 ARG B C 1
ATOM 4289 O O . ARG B 1 119 ? 46.626 57.713 53.020 1.00 49.32 119 ARG B O 1
ATOM 4297 N N . GLU B 1 120 ? 44.557 58.562 53.378 1.00 48.87 120 GLU B N 1
ATOM 4298 C CA . GLU B 1 120 ? 43.982 57.266 53.739 1.00 48.37 120 GLU B CA 1
ATOM 4299 C C . GLU B 1 120 ? 42.647 57.136 53.031 1.00 47.11 120 GLU B C 1
ATOM 4300 O O . GLU B 1 120 ? 41.591 56.872 53.623 1.00 46.23 120 GLU B O 1
ATOM 4306 N N . ARG B 1 121 ? 42.728 57.340 51.726 1.00 45.95 121 ARG B N 1
ATOM 4307 C CA . ARG B 1 121 ? 41.559 57.526 50.903 1.00 44.93 121 ARG B CA 1
ATOM 4308 C C . ARG B 1 121 ? 40.707 56.262 50.828 1.00 43.84 121 ARG B C 1
ATOM 4309 O O . ARG B 1 121 ? 39.480 56.329 50.875 1.00 43.58 121 ARG B O 1
ATOM 4317 N N . VAL B 1 122 ? 41.371 55.118 50.724 1.00 43.21 122 VAL B N 1
ATOM 4318 C CA . VAL B 1 122 ? 40.702 53.822 50.752 1.00 42.48 122 VAL B CA 1
ATOM 4319 C C . VAL B 1 122 ? 39.862 53.643 52.016 1.00 42.49 122 VAL B C 1
ATOM 4320 O O . VAL B 1 122 ? 38.698 53.242 51.957 1.00 43.25 122 VAL B O 1
ATOM 4324 N N . LEU B 1 123 ? 40.436 53.972 53.155 1.00 41.41 123 LEU B N 1
ATOM 4325 C CA . LEU B 1 123 ? 39.693 53.868 54.371 1.00 41.34 123 LEU B CA 1
ATOM 4326 C C . LEU B 1 123 ? 38.547 54.864 54.347 1.00 41.68 123 LEU B C 1
ATOM 4327 O O . LEU B 1 123 ? 37.434 54.548 54.753 1.00 42.18 123 LEU B O 1
ATOM 4332 N N . ASP B 1 124 ? 38.816 56.053 53.840 1.00 41.65 124 ASP B N 1
ATOM 4333 C CA . ASP B 1 124 ? 37.781 57.039 53.724 1.00 42.70 124 ASP B CA 1
ATOM 4334 C C . ASP B 1 124 ? 36.679 56.605 52.753 1.00 42.72 124 ASP B C 1
ATOM 4335 O O . ASP B 1 124 ? 35.537 56.762 53.054 1.00 43.65 124 ASP B O 1
ATOM 4340 N N . LEU B 1 125 ? 37.044 56.057 51.598 1.00 42.98 125 LEU B N 1
ATOM 4341 C CA . LEU B 1 125 ? 36.093 55.609 50.576 1.00 41.85 125 LEU B CA 1
ATOM 4342 C C . LEU B 1 125 ? 35.220 54.472 51.077 1.00 41.69 125 LEU B C 1
ATOM 4343 O O . LEU B 1 125 ? 34.061 54.340 50.636 1.00 40.21 125 LEU B O 1
ATOM 4348 N N . ARG B 1 126 ? 35.777 53.660 51.990 1.00 40.38 126 ARG B N 1
ATOM 4349 C CA . ARG B 1 126 ? 35.009 52.546 52.551 1.00 40.88 126 ARG B CA 1
ATOM 4350 C C . ARG B 1 126 ? 33.806 52.981 53.401 1.00 40.59 126 ARG B C 1
ATOM 4351 O O . ARG B 1 126 ? 32.976 52.169 53.742 1.00 39.13 126 ARG B O 1
ATOM 4359 N N . ARG B 1 127 ? 33.723 54.261 53.749 1.00 41.08 127 ARG B N 1
ATOM 4360 C CA . ARG B 1 127 ? 32.684 54.671 54.651 1.00 42.35 127 ARG B CA 1
ATOM 4361 C C . ARG B 1 127 ? 31.356 54.543 53.888 1.00 42.48 127 ARG B C 1
ATOM 4362 O O . ARG B 1 127 ? 31.303 54.772 52.673 1.00 41.94 127 ARG B O 1
ATOM 4370 N N . GLN B 1 128 ? 30.284 54.207 54.604 1.00 43.81 128 GLN B N 1
ATOM 4371 C CA . GLN B 1 128 ? 28.959 54.028 53.968 1.00 44.14 128 GLN B CA 1
ATOM 4372 C C . GLN B 1 128 ? 28.657 55.148 52.988 1.00 43.80 128 GLN B C 1
ATOM 4373 O O . GLN B 1 128 ? 28.402 54.905 51.811 1.00 44.19 128 GLN B O 1
ATOM 4379 N N . GLU B 1 129 ? 28.760 56.374 53.468 1.00 44.94 129 GLU B N 1
ATOM 4380 C CA . GLU B 1 129 ? 28.514 57.579 52.691 1.00 46.20 129 GLU B CA 1
ATOM 4381 C C . GLU B 1 129 ? 29.267 57.633 51.346 1.00 45.10 129 GLU B C 1
ATOM 4382 O O . GLU B 1 129 ? 28.691 58.002 50.331 1.00 44.97 129 GLU B O 1
ATOM 4388 N N . MET B 1 130 ? 30.546 57.271 51.340 1.00 44.00 130 MET B N 1
ATOM 4389 C CA . MET B 1 130 ? 31.338 57.363 50.122 1.00 43.40 130 MET B CA 1
ATOM 4390 C C . MET B 1 130 ? 30.965 56.213 49.208 1.00 42.56 130 MET B C 1
ATOM 4391 O O . MET B 1 130 ? 30.770 56.396 47.996 1.00 42.42 130 MET B O 1
ATOM 4396 N N . GLN B 1 131 ? 30.876 55.033 49.796 1.00 41.45 131 GLN B N 1
ATOM 4397 C CA . GLN B 1 131 ? 30.360 53.865 49.085 1.00 41.79 131 GLN B CA 1
ATOM 4398 C C . GLN B 1 131 ? 29.072 54.168 48.323 1.00 41.23 131 GLN B C 1
ATOM 4399 O O . GLN B 1 131 ? 28.955 53.800 47.156 1.00 41.03 131 GLN B O 1
ATOM 4405 N N . ALA B 1 132 ? 28.159 54.912 48.951 1.00 41.63 132 ALA B N 1
ATOM 4406 C CA . ALA B 1 132 ? 26.881 55.297 48.311 1.00 41.88 132 ALA B CA 1
ATOM 440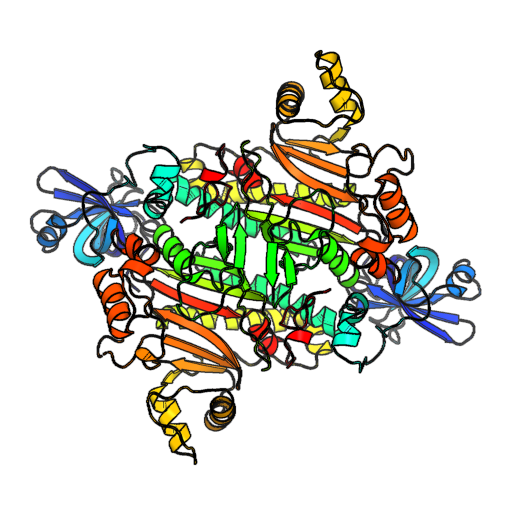7 C C . ALA B 1 132 ? 27.098 56.230 47.114 1.00 41.97 132 ALA B C 1
ATOM 4408 O O . ALA B 1 132 ? 26.399 56.148 46.091 1.00 41.65 132 ALA B O 1
ATOM 4410 N N . VAL B 1 133 ? 28.087 57.109 47.243 1.00 41.98 133 VAL B N 1
ATOM 4411 C CA . VAL B 1 133 ? 28.447 58.011 46.156 1.00 41.48 133 VAL B CA 1
ATOM 4412 C C . VAL B 1 133 ? 28.968 57.213 44.977 1.00 41.36 133 VAL B C 1
ATOM 4413 O O . VAL B 1 133 ? 28.587 57.443 43.845 1.00 42.24 133 VAL B O 1
ATOM 4417 N N . ILE B 1 134 ? 29.812 56.236 45.260 1.00 41.59 134 ILE B N 1
ATOM 4418 C CA . ILE B 1 134 ? 30.480 55.473 44.224 1.00 40.86 134 ILE B CA 1
ATOM 4419 C C . ILE B 1 134 ? 29.410 54.681 43.464 1.00 40.46 134 ILE B C 1
ATOM 4420 O O . ILE B 1 134 ? 29.409 54.596 42.237 1.00 40.86 134 ILE B O 1
ATOM 4425 N N . LYS B 1 135 ? 28.482 54.126 44.219 1.00 40.00 135 LYS B N 1
ATOM 4426 C CA . LYS B 1 135 ? 27.351 53.387 43.647 1.00 38.87 135 LYS B CA 1
ATOM 4427 C C . LYS B 1 135 ? 26.420 54.229 42.779 1.00 37.96 135 LYS B C 1
ATOM 4428 O O . LYS B 1 135 ? 26.028 53.795 41.703 1.00 37.73 135 LYS B O 1
ATOM 4434 N N . ILE B 1 136 ? 26.119 55.448 43.213 1.00 38.03 136 ILE B N 1
ATOM 4435 C CA . ILE B 1 136 ? 25.168 56.314 42.504 1.00 37.12 136 ILE B CA 1
ATOM 4436 C C . ILE B 1 136 ? 25.735 56.792 41.180 1.00 38.03 136 ILE B C 1
ATOM 4437 O O . ILE B 1 136 ? 24.989 56.910 40.185 1.00 38.10 136 ILE B O 1
ATOM 4442 N N . GLN B 1 137 ? 27.033 57.129 41.184 1.00 37.07 137 GLN B N 1
ATOM 4443 C CA . GLN B 1 137 ? 27.713 57.528 39.984 1.00 36.50 137 GLN B CA 1
ATOM 4444 C C . GLN B 1 137 ? 27.574 56.456 38.910 1.00 36.36 137 GLN B C 1
ATOM 4445 O O . GLN B 1 137 ? 27.357 56.777 37.759 1.00 36.61 137 GLN B O 1
ATOM 4451 N N . SER B 1 138 ? 27.680 55.185 39.291 1.00 37.01 138 SER B N 1
ATOM 4452 C CA . SER B 1 138 ? 27.708 54.098 38.330 1.00 38.13 138 SER B CA 1
ATOM 4453 C C . SER B 1 138 ? 26.334 53.916 37.696 1.00 39.88 138 SER B C 1
ATOM 4454 O O . SER B 1 138 ? 26.199 53.658 36.477 1.00 39.94 138 SER B O 1
ATOM 4457 N N . LEU B 1 139 ? 25.322 54.093 38.537 1.00 40.55 139 LEU B N 1
ATOM 4458 C CA . LEU B 1 139 ? 23.930 54.022 38.142 1.00 40.78 139 LEU B CA 1
ATOM 4459 C C . LEU B 1 139 ? 23.634 55.238 37.314 1.00 41.44 139 LEU B C 1
ATOM 4460 O O . LEU B 1 139 ? 22.770 55.200 36.437 1.00 42.06 139 LEU B O 1
ATOM 4465 N N . ALA B 1 140 ? 24.318 56.354 37.591 1.00 41.05 140 ALA B N 1
ATOM 4466 C CA . ALA B 1 140 ? 24.006 57.545 36.833 1.00 41.19 140 ALA B CA 1
ATOM 4467 C C . ALA B 1 140 ? 24.512 57.409 35.394 1.00 41.26 140 ALA B C 1
ATOM 4468 O O . ALA B 1 140 ? 23.939 57.967 34.463 1.00 41.31 140 ALA B O 1
ATOM 4470 N N . LEU B 1 141 ? 25.590 56.669 35.222 1.00 41.27 141 LEU B N 1
ATOM 4471 C CA . LEU B 1 141 ? 26.175 56.536 33.900 1.00 42.62 141 LEU B CA 1
ATOM 4472 C C . LEU B 1 141 ? 25.359 55.558 33.041 1.00 42.42 141 LEU B C 1
ATOM 4473 O O . LEU B 1 141 ? 25.167 55.758 31.818 1.00 42.78 141 LEU B O 1
ATOM 4478 N N . LYS B 1 142 ? 24.910 54.498 33.701 1.00 41.87 142 LYS B N 1
ATOM 4479 C CA . LYS B 1 142 ? 24.066 53.487 33.104 1.00 42.77 142 LYS B CA 1
ATOM 4480 C C . LYS B 1 142 ? 22.806 54.182 32.559 1.00 42.00 142 LYS B C 1
ATOM 4481 O O . LYS B 1 142 ? 22.465 54.008 31.397 1.00 42.04 142 LYS B O 1
ATOM 4487 N N . ALA B 1 143 ? 22.180 55.026 33.372 1.00 41.58 143 ALA B N 1
ATOM 4488 C CA . ALA B 1 143 ? 20.905 55.648 32.993 1.00 42.45 143 ALA B CA 1
ATOM 4489 C C . ALA B 1 143 ? 21.133 56.640 31.888 1.00 42.95 143 ALA B C 1
ATOM 4490 O O . ALA B 1 143 ? 20.238 56.867 31.051 1.00 43.78 143 ALA B O 1
ATOM 4492 N N . PHE B 1 144 ? 22.333 57.221 31.877 1.00 42.18 144 PHE B N 1
ATOM 4493 C CA . PHE B 1 144 ? 22.701 58.203 30.870 1.00 41.33 144 PHE B CA 1
ATOM 4494 C C . PHE B 1 144 ? 22.776 57.496 29.528 1.00 41.29 144 PHE B C 1
ATOM 4495 O O . PHE B 1 144 ? 22.258 57.975 28.547 1.00 40.81 144 PHE B O 1
ATOM 4503 N N . ARG B 1 145 ? 23.453 56.354 29.483 1.00 42.23 145 ARG B N 1
ATOM 4504 C CA . ARG B 1 145 ? 23.701 55.707 28.212 1.00 42.21 145 ARG B CA 1
ATOM 4505 C C . ARG B 1 145 ? 22.396 55.068 27.721 1.00 42.58 145 ARG B C 1
ATOM 4506 O O . ARG B 1 145 ? 22.065 55.130 26.536 1.00 42.38 145 ARG B O 1
ATOM 4514 N N . GLU B 1 146 ? 21.647 54.487 28.647 1.00 42.58 146 GLU B N 1
ATOM 4515 C CA . GLU B 1 146 ? 20.367 53.844 28.331 1.00 43.56 146 GLU B CA 1
ATOM 4516 C C . GLU B 1 146 ? 19.441 54.748 27.516 1.00 42.82 146 GLU B C 1
ATOM 4517 O O . GLU B 1 146 ? 18.988 54.362 26.443 1.00 43.13 146 GLU B O 1
ATOM 4523 N N . THR B 1 147 ? 19.230 55.980 27.993 1.00 42.87 147 THR B N 1
ATOM 4524 C CA . THR B 1 147 ? 18.410 56.960 27.306 1.00 41.91 147 THR B CA 1
ATOM 4525 C C . THR B 1 147 ? 18.937 57.223 25.915 1.00 42.05 147 THR B C 1
ATOM 4526 O O . THR B 1 147 ? 18.154 57.348 24.949 1.00 41.85 147 THR B O 1
ATOM 4530 N N . LEU B 1 148 ? 20.269 57.297 25.814 1.00 41.25 148 LEU B N 1
ATOM 4531 C CA . LEU B 1 148 ? 20.926 57.650 24.567 1.00 39.94 148 LEU B CA 1
ATOM 4532 C C . LEU B 1 148 ? 20.825 56.558 23.510 1.00 39.74 148 LEU B C 1
ATOM 4533 O O . LEU B 1 148 ? 20.643 56.871 22.313 1.00 38.91 148 LEU B O 1
ATOM 4538 N N . TYR B 1 149 ? 20.951 55.294 23.947 1.00 39.99 149 TYR B N 1
ATOM 4539 C CA . TYR B 1 149 ? 20.816 54.129 23.077 1.00 41.54 149 TYR B CA 1
ATOM 4540 C C . TYR B 1 149 ? 19.417 54.064 22.543 1.00 43.50 149 TYR B C 1
ATOM 4541 O O . TYR B 1 149 ? 19.220 53.715 21.396 1.00 44.38 149 TYR B O 1
ATOM 4550 N N . LYS B 1 150 ? 18.442 54.407 23.381 1.00 45.88 150 LYS B N 1
ATOM 4551 C CA . LYS B 1 150 ? 17.032 54.450 22.953 1.00 47.97 150 LYS B CA 1
ATOM 4552 C C . LYS B 1 150 ? 16.831 55.445 21.811 1.00 47.75 150 LYS B C 1
ATOM 4553 O O . LYS B 1 150 ? 15.932 55.265 20.996 1.00 46.83 150 LYS B O 1
ATOM 4559 N N . GLU B 1 151 ? 17.680 56.478 21.741 1.00 47.72 151 GLU B N 1
ATOM 4560 C CA . GLU B 1 151 ? 17.541 57.497 20.689 1.00 47.67 151 GLU B CA 1
ATOM 4561 C C . GLU B 1 151 ? 18.468 57.204 19.531 1.00 47.08 151 GLU B C 1
ATOM 4562 O O . GLU B 1 151 ? 18.596 57.992 18.592 1.00 47.35 151 GLU B O 1
ATOM 4568 N N . GLY B 1 152 ? 19.087 56.035 19.587 1.00 46.50 152 GLY B N 1
ATOM 4569 C CA . GLY B 1 152 ? 20.047 55.621 18.585 1.00 45.54 152 GLY B CA 1
ATOM 4570 C C . GLY B 1 152 ? 21.372 56.381 18.619 1.00 44.05 152 GLY B C 1
ATOM 4571 O O . GLY B 1 152 ? 22.001 56.562 17.587 1.00 44.44 152 GLY B O 1
ATOM 4572 N N . PHE B 1 153 ? 21.801 56.817 19.795 1.00 41.98 153 PHE B N 1
ATOM 4573 C CA . PHE B 1 153 ? 23.125 57.410 19.902 1.00 40.33 153 PHE B CA 1
ATOM 4574 C C . PHE B 1 153 ? 24.230 56.331 19.962 1.00 39.65 153 PHE B C 1
ATOM 4575 O O . PHE B 1 153 ? 24.055 55.275 20.545 1.00 40.16 153 PHE B O 1
ATOM 4583 N N . ILE B 1 154 ? 25.345 56.606 19.309 1.00 38.31 154 ILE B N 1
ATOM 4584 C CA . ILE B 1 154 ? 26.481 55.690 19.201 1.00 37.03 154 ILE B CA 1
ATOM 4585 C C . ILE B 1 154 ? 27.567 56.196 20.139 1.00 36.63 154 ILE B C 1
ATOM 4586 O O . ILE B 1 154 ? 27.810 57.411 20.179 1.00 35.60 154 ILE B O 1
ATOM 4591 N N . GLU B 1 155 ? 28.130 55.294 20.949 1.00 35.68 155 GLU B N 1
ATOM 4592 C CA . GLU B 1 155 ? 29.182 55.642 21.884 1.00 37.10 155 GLU B CA 1
ATOM 4593 C C . GLU B 1 155 ? 30.532 55.712 21.144 1.00 37.00 155 GLU B C 1
ATOM 4594 O O . GLU B 1 155 ? 30.815 54.829 20.300 1.00 35.63 155 GLU B O 1
ATOM 4600 N N . ILE B 1 156 ? 31.335 56.757 21.465 1.00 37.07 156 ILE B N 1
ATOM 4601 C CA . ILE B 1 156 ? 32.672 56.999 20.849 1.00 35.84 156 ILE B CA 1
ATOM 4602 C C . ILE B 1 156 ? 33.841 57.331 21.823 1.00 36.56 156 ILE B C 1
ATOM 4603 O O . ILE B 1 156 ? 33.632 57.609 23.001 1.00 36.80 156 ILE B O 1
ATOM 4608 N N . PHE B 1 157 ? 35.071 57.309 21.302 1.00 36.58 157 PHE B N 1
ATOM 4609 C CA . PHE B 1 157 ? 36.263 57.707 22.058 1.00 37.70 157 PHE B CA 1
ATOM 4610 C C . PHE B 1 157 ? 37.172 58.560 21.144 1.00 37.39 157 PHE B C 1
ATOM 4611 O O . PHE B 1 157 ? 37.647 58.060 20.118 1.00 36.63 157 PHE B O 1
ATOM 4619 N N . THR B 1 158 ? 37.334 59.845 21.498 1.00 35.74 158 THR B N 1
ATOM 4620 C CA . THR B 1 158 ? 38.109 60.776 20.711 1.00 34.97 158 THR B CA 1
ATOM 4621 C C . THR B 1 158 ? 39.513 61.021 21.359 1.00 34.60 158 THR B C 1
ATOM 4622 O O . THR B 1 158 ? 39.755 60.640 22.530 1.00 33.32 158 THR B O 1
ATOM 4626 N N . PRO B 1 159 ? 40.452 61.560 20.577 1.00 34.24 159 PRO B N 1
ATOM 4627 C CA . PRO B 1 159 ? 41.843 61.705 21.068 1.00 34.42 159 PRO B CA 1
ATOM 4628 C C . PRO B 1 159 ? 41.895 62.628 22.275 1.00 34.87 159 PRO B C 1
ATOM 4629 O O . PRO B 1 159 ? 41.203 63.662 22.338 1.00 34.02 159 PRO B O 1
ATOM 4633 N N . LYS B 1 160 ? 42.686 62.224 23.251 1.00 35.45 160 LYS B N 1
ATOM 4634 C CA . LYS B 1 160 ? 42.860 63.038 24.431 1.00 35.72 160 LYS B CA 1
ATOM 4635 C C . LYS B 1 160 ? 44.118 63.926 24.310 1.00 36.27 160 LYS B C 1
ATOM 4636 O O . LYS B 1 160 ? 44.171 65.003 24.905 1.00 36.05 160 LYS B O 1
ATOM 4642 N N . ILE B 1 161 ? 45.113 63.464 23.565 1.00 36.35 161 ILE B N 1
ATOM 4643 C CA . ILE B 1 161 ? 46.291 64.272 23.272 1.00 35.89 161 ILE B CA 1
ATOM 4644 C C . ILE B 1 161 ? 46.143 64.933 21.921 1.00 36.40 161 ILE B C 1
ATOM 4645 O O . ILE B 1 161 ? 45.964 64.233 20.915 1.00 36.31 161 ILE B O 1
ATOM 4650 N N . ILE B 1 162 ? 46.241 66.268 21.898 1.00 36.62 162 ILE B N 1
ATOM 4651 C CA . ILE B 1 162 ? 45.985 67.043 20.691 1.00 37.77 162 ILE B CA 1
ATOM 4652 C C . ILE B 1 162 ? 47.115 68.016 20.378 1.00 39.85 162 ILE B C 1
ATOM 4653 O O . ILE B 1 162 ? 47.891 68.357 21.263 1.00 39.64 162 ILE B O 1
ATOM 4658 N N . ALA B 1 163 ? 47.196 68.461 19.133 1.00 41.24 163 ALA B N 1
ATOM 4659 C CA . ALA B 1 163 ? 48.252 69.362 18.742 1.00 43.94 163 ALA B CA 1
ATOM 4660 C C . ALA B 1 163 ? 48.056 70.783 19.279 1.00 45.86 163 ALA B C 1
ATOM 4661 O O . ALA B 1 163 ? 48.954 71.333 19.874 1.00 45.49 163 ALA B O 1
ATOM 4663 N N . SER B 1 164 ? 46.895 71.383 19.042 1.00 49.10 164 SER B N 1
ATOM 4664 C CA . SER B 1 164 ? 46.673 72.758 19.471 1.00 52.56 164 SER B CA 1
ATOM 4665 C C . SER B 1 164 ? 45.270 72.898 19.999 1.00 54.04 164 SER B C 1
ATOM 4666 O O . SER B 1 164 ? 44.422 72.090 19.689 1.00 55.36 164 SER B O 1
ATOM 4669 N N . ALA B 1 165 ? 45.035 73.929 20.799 1.00 56.37 165 ALA B N 1
ATOM 4670 C CA . ALA B 1 165 ? 43.760 74.149 21.474 1.00 57.44 165 ALA B CA 1
ATOM 4671 C C . ALA B 1 165 ? 42.658 74.555 20.517 1.00 58.99 165 ALA B C 1
ATOM 4672 O O . ALA B 1 165 ? 42.921 75.170 19.473 1.00 59.44 165 ALA B O 1
ATOM 4674 N N . THR B 1 166 ? 41.416 74.256 20.893 1.00 60.40 166 THR B N 1
ATOM 4675 C CA . THR B 1 166 ? 40.269 74.600 20.060 1.00 61.39 166 THR B CA 1
ATOM 4676 C C . THR B 1 166 ? 39.803 76.015 20.376 1.00 62.59 166 THR B C 1
ATOM 4677 O O . THR B 1 166 ? 39.393 76.757 19.486 1.00 63.15 166 THR B O 1
ATOM 4681 N N . GLU B 1 167 ? 39.877 76.389 21.645 1.00 64.02 167 GLU B N 1
ATOM 4682 C CA . GLU B 1 167 ? 39.613 77.767 22.048 1.00 66.08 167 GLU B CA 1
ATOM 4683 C C . GLU B 1 167 ? 40.836 78.387 22.742 1.00 66.23 167 GLU B C 1
ATOM 4684 O O . GLU B 1 167 ? 41.116 78.065 23.898 1.00 66.36 167 GLU B O 1
ATOM 4690 N N . GLY B 1 168 ? 41.560 79.255 22.015 1.00 66.81 168 GLY B N 1
ATOM 4691 C CA . GLY B 1 168 ? 42.708 80.009 22.537 1.00 66.26 168 GLY B CA 1
ATOM 4692 C C . GLY B 1 168 ? 42.316 80.857 23.738 1.00 65.85 168 GLY B C 1
ATOM 4693 O O . GLY B 1 168 ? 41.242 81.465 23.736 1.00 66.65 168 GLY B O 1
ATOM 4694 N N . GLY B 1 169 ? 43.162 80.881 24.770 1.00 65.30 169 GLY B N 1
ATOM 4695 C CA . GLY B 1 169 ? 42.782 81.436 26.066 1.00 63.92 169 GLY B CA 1
ATOM 4696 C C . GLY B 1 169 ? 42.585 80.357 27.127 1.00 63.34 169 GLY B C 1
ATOM 4697 O O . GLY B 1 169 ? 42.871 80.570 28.319 1.00 63.33 169 GLY B O 1
ATOM 4698 N N . ALA B 1 170 ? 42.087 79.194 26.703 1.00 61.90 170 ALA B N 1
ATOM 4699 C CA . ALA B 1 170 ? 42.034 78.033 27.581 1.00 60.33 170 ALA B CA 1
ATOM 4700 C C . ALA B 1 170 ? 43.455 77.553 27.847 1.00 59.08 170 ALA B C 1
ATOM 4701 O O . ALA B 1 170 ? 44.311 77.534 26.947 1.00 58.43 170 ALA B O 1
ATOM 4703 N N . GLN B 1 171 ? 43.689 77.176 29.095 1.00 57.32 171 GLN B N 1
ATOM 4704 C CA . GLN B 1 171 ? 44.997 76.749 29.542 1.00 55.66 171 GLN B CA 1
ATOM 4705 C C . GLN B 1 171 ? 45.012 75.231 29.607 1.00 53.89 171 GLN B C 1
ATOM 4706 O O . GLN B 1 171 ? 44.207 74.614 30.327 1.00 53.76 171 GLN B O 1
ATOM 4712 N N . LEU B 1 172 ? 45.944 74.635 28.866 1.00 51.30 172 LEU B N 1
ATOM 4713 C CA . LEU B 1 172 ? 46.010 73.192 28.692 1.00 48.33 172 LEU B CA 1
ATOM 4714 C C . LEU B 1 172 ? 47.290 72.637 29.250 1.00 47.24 172 LEU B C 1
ATOM 4715 O O . LEU B 1 172 ? 48.315 73.315 29.289 1.00 47.60 172 LEU B O 1
ATOM 4720 N N . PHE B 1 173 ? 47.249 71.397 29.712 1.00 45.44 173 PHE B N 1
ATOM 4721 C CA . PHE B 1 173 ? 48.469 70.773 30.180 1.00 43.90 173 PHE B CA 1
ATOM 4722 C C . PHE B 1 173 ? 49.377 70.384 29.030 1.00 42.25 173 PHE B C 1
ATOM 4723 O O . PHE B 1 173 ? 48.956 69.713 28.095 1.00 41.45 173 PHE B O 1
ATOM 4731 N N . PRO B 1 174 ? 50.622 70.860 29.070 1.00 41.67 174 PRO B N 1
ATOM 4732 C CA . PRO B 1 174 ? 51.661 70.392 28.142 1.00 39.60 174 PRO B CA 1
ATOM 4733 C C . PRO B 1 174 ? 51.878 68.886 28.267 1.00 37.96 174 PRO B C 1
ATOM 4734 O O . PRO B 1 174 ? 52.036 68.396 29.376 1.00 37.13 174 PRO B O 1
ATOM 4738 N N . VAL B 1 175 ? 51.843 68.176 27.149 1.00 36.60 175 VAL B N 1
ATOM 4739 C CA . VAL B 1 175 ? 52.322 66.798 27.087 1.00 37.11 175 VAL B CA 1
ATOM 4740 C C . VAL B 1 175 ? 53.585 66.731 26.186 1.00 36.22 175 VAL B C 1
ATOM 4741 O O . VAL B 1 175 ? 53.590 67.208 25.048 1.00 36.61 175 VAL B O 1
ATOM 4745 N N . ILE B 1 176 ? 54.676 66.195 26.705 1.00 36.25 176 ILE B N 1
ATOM 4746 C CA . ILE B 1 176 ? 55.857 66.040 25.853 1.00 35.66 176 ILE B CA 1
ATOM 4747 C C . ILE B 1 176 ? 55.649 64.740 25.046 1.00 37.00 176 ILE B C 1
ATOM 4748 O O . ILE B 1 176 ? 55.708 63.632 25.592 1.00 35.63 176 ILE B O 1
ATOM 4753 N N . TYR B 1 177 ? 55.418 64.897 23.746 1.00 37.86 177 TYR B N 1
ATOM 4754 C CA . TYR B 1 177 ? 54.913 63.827 22.894 1.00 39.15 177 TYR B CA 1
ATOM 4755 C C . TYR B 1 177 ? 55.846 63.538 21.696 1.00 39.68 177 TYR B C 1
ATOM 4756 O O . TYR B 1 177 ? 55.793 64.207 20.658 1.00 40.83 177 TYR B O 1
ATOM 4765 N N . PHE B 1 178 ? 56.720 62.551 21.842 1.00 40.31 178 PHE B N 1
ATOM 4766 C CA . PHE B 1 178 ? 57.668 62.216 20.774 1.00 40.65 178 PHE B CA 1
ATOM 4767 C C . PHE B 1 178 ? 58.350 63.513 20.200 1.00 40.85 178 PHE B C 1
ATOM 4768 O O . PHE B 1 178 ? 58.405 63.744 18.968 1.00 39.30 178 PHE B O 1
ATOM 4776 N N . GLY B 1 179 ? 58.804 64.372 21.118 1.00 40.75 179 GLY B N 1
ATOM 4777 C CA . GLY B 1 179 ? 59.577 65.561 20.757 1.00 41.13 179 GLY B CA 1
ATOM 4778 C C . GLY B 1 179 ? 58.800 66.838 20.488 1.00 41.62 179 GLY B C 1
ATOM 4779 O O . GLY B 1 179 ? 59.351 67.839 20.010 1.00 41.92 179 GLY B O 1
ATOM 4780 N N . LYS B 1 180 ? 57.497 66.802 20.746 1.00 41.98 180 LYS B N 1
ATOM 4781 C CA . LYS B 1 180 ? 56.658 67.939 20.460 1.00 40.89 180 LYS B CA 1
ATOM 4782 C C . LYS B 1 180 ? 55.943 68.322 21.735 1.00 39.14 180 LYS B C 1
ATOM 4783 O O . LYS B 1 180 ? 55.787 67.523 22.641 1.00 38.34 180 LYS B O 1
ATOM 4789 N N . GLU B 1 181 ? 55.584 69.583 21.845 1.00 37.28 181 GLU B N 1
ATOM 4790 C CA . GLU B 1 181 ? 54.852 69.991 22.983 1.00 37.49 181 GLU B CA 1
ATOM 4791 C C . GLU B 1 181 ? 53.386 69.812 22.520 1.00 37.38 181 GLU B C 1
ATOM 4792 O O . GLU B 1 181 ? 52.899 70.611 21.741 1.00 36.78 181 GLU B O 1
ATOM 4798 N N . ALA B 1 182 ? 52.753 68.707 22.899 1.00 37.44 182 ALA B N 1
ATOM 4799 C CA . ALA B 1 182 ? 51.277 68.591 22.689 1.00 37.89 182 ALA B CA 1
ATOM 4800 C C . ALA B 1 182 ? 50.550 68.874 23.977 1.00 37.60 182 ALA B C 1
ATOM 4801 O O . ALA B 1 182 ? 51.162 69.251 24.977 1.00 38.49 182 ALA B O 1
ATOM 4803 N N . PHE B 1 183 ? 49.238 68.718 23.962 1.00 39.30 183 PHE B N 1
ATOM 4804 C CA . PHE B 1 183 ? 48.424 69.033 25.116 1.00 38.92 183 PHE B CA 1
ATOM 4805 C C . PHE B 1 183 ? 47.239 68.034 25.384 1.00 38.90 183 PHE B C 1
ATOM 4806 O O . PHE B 1 183 ? 46.780 67.281 24.502 1.00 37.83 183 PHE B O 1
ATOM 4814 N N . LEU B 1 184 ? 46.759 68.084 26.622 1.00 36.86 184 LEU B N 1
ATOM 4815 C CA . LEU B 1 184 ? 45.649 67.324 27.060 1.00 36.78 184 LEU B CA 1
ATOM 4816 C C . LEU B 1 184 ? 44.334 68.088 26.681 1.00 35.46 184 LEU B C 1
ATOM 4817 O O . LEU B 1 184 ? 44.127 69.285 27.027 1.00 35.00 184 LEU B O 1
ATOM 4822 N N . ALA B 1 185 ? 43.469 67.400 25.961 1.00 34.24 185 ALA B N 1
ATOM 4823 C CA . ALA B 1 185 ? 42.184 67.983 25.539 1.00 34.75 185 ALA B CA 1
ATOM 4824 C C . ALA B 1 185 ? 41.348 68.481 26.706 1.00 34.01 185 ALA B C 1
ATOM 4825 O O . ALA B 1 185 ? 41.362 67.884 27.764 1.00 33.67 185 ALA B O 1
ATOM 4827 N N . GLN B 1 186 ? 40.590 69.558 26.518 1.00 35.16 186 GLN B N 1
ATOM 4828 C CA . GLN B 1 186 ? 39.637 69.970 27.574 1.00 35.28 186 GLN B CA 1
ATOM 4829 C C . GLN B 1 186 ? 38.220 69.474 27.317 1.00 36.57 186 GLN B C 1
ATOM 4830 O O . GLN B 1 186 ? 37.333 69.649 28.143 1.00 36.94 186 GLN B O 1
ATOM 4836 N N . SER B 1 187 ? 37.982 68.888 26.159 1.00 38.45 187 SER B N 1
ATOM 4837 C CA . SER B 1 187 ? 36.632 68.475 25.829 1.00 40.54 187 SER B CA 1
ATOM 4838 C C . SER B 1 187 ? 36.760 67.775 24.501 1.00 41.42 187 SER B C 1
ATOM 4839 O O . SER B 1 187 ? 37.745 68.008 23.817 1.00 43.35 187 SER B O 1
ATOM 4842 N N . PRO B 1 188 ? 35.842 66.890 24.133 1.00 41.07 188 PRO B N 1
ATOM 4843 C CA . PRO B 1 188 ? 35.950 66.243 22.829 1.00 41.72 188 PRO B CA 1
ATOM 4844 C C . PRO B 1 188 ? 35.449 67.131 21.680 1.00 42.94 188 PRO B C 1
ATOM 4845 O O . PRO B 1 188 ? 35.503 66.661 20.520 1.00 43.60 188 PRO B O 1
ATOM 4849 N N . GLN B 1 189 ? 35.028 68.375 22.003 1.00 43.20 189 GLN B N 1
ATOM 4850 C CA . GLN B 1 189 ? 34.349 69.321 21.094 1.00 42.72 189 GLN B CA 1
ATOM 4851 C C . GLN B 1 189 ? 34.471 69.093 19.581 1.00 43.13 189 GLN B C 1
ATOM 4852 O O . GLN B 1 189 ? 33.476 68.752 18.927 1.00 44.09 189 GLN B O 1
ATOM 4858 N N . LEU B 1 190 ? 35.644 69.339 19.020 1.00 42.60 190 LEU B N 1
ATOM 4859 C CA . LEU B 1 190 ? 35.833 69.218 17.588 1.00 43.58 190 LEU B CA 1
ATOM 4860 C C . LEU B 1 190 ? 35.564 67.803 17.096 1.00 43.28 190 LEU B C 1
ATOM 4861 O O . LEU B 1 190 ? 34.904 67.625 16.071 1.00 44.16 190 LEU B O 1
ATOM 4866 N N . TYR B 1 191 ? 36.041 66.804 17.839 1.00 43.04 191 TYR B N 1
ATOM 4867 C CA . TYR B 1 191 ? 35.968 65.421 17.387 1.00 42.83 191 TYR B CA 1
ATOM 4868 C C . TYR B 1 191 ? 34.549 64.862 17.365 1.00 43.28 191 TYR B C 1
ATOM 4869 O O . TYR B 1 191 ? 34.212 64.084 16.455 1.00 43.65 191 TYR B O 1
ATOM 4878 N N . LYS B 1 192 ? 33.717 65.282 18.316 1.00 42.04 192 LYS B N 1
ATOM 4879 C CA . LYS B 1 192 ? 32.361 64.754 18.404 1.00 42.33 192 LYS B CA 1
ATOM 4880 C C . LYS B 1 192 ? 31.505 65.407 17.331 1.00 42.52 192 LYS B C 1
ATOM 4881 O O . LYS B 1 192 ? 30.621 64.771 16.766 1.00 43.49 192 LYS B O 1
ATOM 4887 N N . GLU B 1 193 ? 31.815 66.659 16.995 1.00 42.84 193 GLU B N 1
ATOM 4888 C CA . GLU B 1 193 ? 31.171 67.304 15.851 1.00 41.89 193 GLU B CA 1
ATOM 4889 C C . GLU B 1 193 ? 31.493 66.518 14.603 1.00 42.02 193 GLU B C 1
ATOM 4890 O O . GLU B 1 193 ? 30.600 66.213 13.813 1.00 42.44 193 GLU B O 1
ATOM 4896 N N . LEU B 1 194 ? 32.775 66.177 14.448 1.00 40.93 194 LEU B N 1
ATOM 4897 C CA . LEU B 1 194 ? 33.247 65.410 13.314 1.00 40.04 194 LEU B CA 1
ATOM 4898 C C . LEU B 1 194 ? 32.527 64.079 13.197 1.00 39.75 194 LEU B C 1
ATOM 4899 O O . LEU B 1 194 ? 32.106 63.695 12.093 1.00 38.95 194 LEU B O 1
ATOM 4904 N N . MET B 1 195 ? 32.448 63.364 14.319 1.00 39.00 195 MET B N 1
ATOM 4905 C CA . MET B 1 195 ? 31.827 62.052 14.348 1.00 39.42 195 MET B CA 1
ATOM 4906 C C . MET B 1 195 ? 30.319 62.193 14.210 1.00 40.09 195 MET B C 1
ATOM 4907 O O . MET B 1 195 ? 29.668 61.264 13.757 1.00 40.77 195 MET B O 1
ATOM 4912 N N . ALA B 1 196 ? 29.762 63.341 14.596 1.00 40.10 196 ALA B N 1
ATOM 4913 C CA . ALA B 1 196 ? 28.359 63.589 14.291 1.00 40.69 196 ALA B CA 1
ATOM 4914 C C . ALA B 1 196 ? 28.213 63.760 12.774 1.00 40.89 196 ALA B C 1
ATOM 4915 O O . ALA B 1 196 ? 27.128 63.507 12.202 1.00 41.46 196 ALA B O 1
ATOM 4917 N N . GLY B 1 197 ? 29.304 64.160 12.114 1.00 39.35 197 GLY B N 1
ATOM 4918 C CA . GLY B 1 197 ? 29.259 64.475 10.699 1.00 38.43 197 GLY B CA 1
ATOM 4919 C C . GLY B 1 197 ? 29.422 63.213 9.879 1.00 39.22 197 GLY B C 1
ATOM 4920 O O . GLY B 1 197 ? 29.462 63.268 8.665 1.00 39.74 197 GLY B O 1
ATOM 4921 N N . VAL B 1 198 ? 29.526 62.075 10.552 1.00 40.01 198 VAL B N 1
ATOM 4922 C CA . VAL B 1 198 ? 29.661 60.789 9.908 1.00 40.89 198 VAL B CA 1
ATOM 4923 C C . VAL B 1 198 ? 28.534 59.833 10.334 1.00 41.82 198 VAL B C 1
ATOM 4924 O O . VAL B 1 198 ? 27.853 59.248 9.477 1.00 42.27 198 VAL B O 1
ATOM 4928 N N . VAL B 1 199 ? 28.332 59.656 11.637 1.00 40.88 199 VAL B N 1
ATOM 4929 C CA . VAL B 1 199 ? 27.238 58.798 12.039 1.00 40.78 199 VAL B CA 1
ATOM 4930 C C . VAL B 1 199 ? 26.101 59.500 12.734 1.00 39.92 199 VAL B C 1
ATOM 4931 O O . VAL B 1 199 ? 25.371 58.844 13.415 1.00 41.51 199 VAL B O 1
ATOM 4935 N N . GLU B 1 200 ? 25.997 60.819 12.607 1.00 39.27 200 GLU B N 1
ATOM 4936 C CA . GLU B 1 200 ? 24.870 61.610 13.149 1.00 38.68 200 GLU B CA 1
ATOM 4937 C C . GLU B 1 200 ? 24.702 61.734 14.673 1.00 38.09 200 GLU B C 1
ATOM 4938 O O . GLU B 1 200 ? 24.526 62.844 15.195 1.00 36.75 200 GLU B O 1
ATOM 4944 N N . ARG B 1 201 ? 24.720 60.620 15.393 1.00 37.33 201 ARG B N 1
ATOM 4945 C CA . ARG B 1 201 ? 24.330 60.674 16.809 1.00 37.60 201 ARG B CA 1
ATOM 4946 C C . ARG B 1 201 ? 25.348 60.022 17.712 1.00 36.30 201 ARG B C 1
ATOM 4947 O O . ARG B 1 201 ? 25.427 58.819 17.723 1.00 36.02 201 ARG B O 1
ATOM 4955 N N . VAL B 1 202 ? 26.091 60.811 18.505 1.00 35.89 202 VAL B N 1
ATOM 4956 C CA . VAL B 1 202 ? 27.236 60.248 19.249 1.00 35.02 202 VAL B CA 1
ATOM 4957 C C . VAL B 1 202 ? 27.334 60.704 20.694 1.00 34.26 202 VAL B C 1
ATOM 4958 O O . VAL B 1 202 ? 27.066 61.822 20.996 1.00 35.30 202 VAL B O 1
ATOM 4962 N N . PHE B 1 203 ? 27.738 59.847 21.597 1.00 34.13 203 PHE B N 1
ATOM 4963 C CA . PHE B 1 203 ? 28.146 60.370 22.897 1.00 34.35 203 PHE B CA 1
ATOM 4964 C C . PHE B 1 203 ? 29.540 59.875 23.316 1.00 34.64 203 PHE B C 1
ATOM 4965 O O . PHE B 1 203 ? 30.023 58.868 22.803 1.00 33.61 203 PHE B O 1
ATOM 4973 N N . GLU B 1 204 ? 30.114 60.551 24.313 1.00 34.52 204 GLU B N 1
ATOM 4974 C CA . GLU B 1 204 ? 31.296 60.045 24.959 1.00 35.40 204 GLU B CA 1
ATOM 4975 C C . GLU B 1 204 ? 31.294 60.436 26.434 1.00 35.63 204 GLU B C 1
ATOM 4976 O O . GLU B 1 204 ? 30.943 61.551 26.801 1.00 36.46 204 GLU B O 1
ATOM 4982 N N . VAL B 1 205 ? 31.644 59.501 27.292 1.00 35.65 205 VAL B N 1
ATOM 4983 C CA . VAL B 1 205 ? 31.866 59.802 28.694 1.00 36.14 205 VAL B CA 1
ATOM 4984 C C . VAL B 1 205 ? 33.368 59.504 28.867 1.00 35.39 205 VAL B C 1
ATOM 4985 O O . VAL B 1 205 ? 33.801 58.380 28.603 1.00 34.82 205 VAL B O 1
ATOM 4989 N N . ALA B 1 206 ? 34.150 60.482 29.309 1.00 34.71 206 ALA B N 1
ATOM 4990 C CA . ALA B 1 206 ? 35.618 60.294 29.313 1.00 34.40 206 ALA B CA 1
ATOM 4991 C C . ALA B 1 206 ? 36.324 61.438 30.011 1.00 34.46 206 ALA B C 1
ATOM 4992 O O . ALA B 1 206 ? 35.753 62.534 30.153 1.00 33.99 206 ALA B O 1
ATOM 4994 N N . PRO B 1 207 ? 37.588 61.220 30.405 1.00 34.20 207 PRO B N 1
ATOM 4995 C CA . PRO B 1 207 ? 38.347 62.274 31.074 1.00 32.92 207 PRO B CA 1
ATOM 4996 C C . PRO B 1 207 ? 38.580 63.469 30.146 1.00 33.02 207 PRO B C 1
ATOM 4997 O O . PRO B 1 207 ? 38.665 63.321 28.928 1.00 31.75 207 PRO B O 1
ATOM 5001 N N . ALA B 1 208 ? 38.599 64.659 30.748 1.00 33.21 208 ALA B N 1
ATOM 5002 C CA . ALA B 1 208 ? 39.171 65.867 30.164 1.00 34.15 208 ALA B CA 1
ATOM 5003 C C . ALA B 1 208 ? 40.032 66.668 31.218 1.00 34.75 208 ALA B C 1
ATOM 5004 O O . ALA B 1 208 ? 40.119 66.335 32.418 1.00 33.01 208 ALA B O 1
ATOM 5006 N N . TRP B 1 209 ? 40.677 67.737 30.773 1.00 36.30 209 TRP B N 1
ATOM 5007 C CA . TRP B 1 209 ? 41.600 68.421 31.685 1.00 36.67 209 TRP B CA 1
ATOM 5008 C C . TRP B 1 209 ? 41.734 69.908 31.442 1.00 38.89 209 TRP B C 1
ATOM 5009 O O . TRP B 1 209 ? 41.717 70.380 30.310 1.00 37.48 209 TRP B O 1
ATOM 5020 N N . ARG B 1 210 ? 41.888 70.646 32.532 1.00 42.75 210 ARG B N 1
ATOM 5021 C CA . ARG B 1 210 ? 42.085 72.093 32.426 1.00 46.47 210 ARG B CA 1
ATOM 5022 C C . ARG B 1 210 ? 43.194 72.537 33.339 1.00 48.17 210 ARG B C 1
ATOM 5023 O O . ARG B 1 210 ? 43.266 72.090 34.492 1.00 49.62 210 ARG B O 1
ATOM 5031 N N . ALA B 1 211 ? 44.050 73.430 32.856 1.00 51.15 211 ALA B N 1
ATOM 5032 C CA . ALA B 1 211 ? 45.242 73.805 33.652 1.00 53.71 211 ALA B CA 1
ATOM 5033 C C . ALA B 1 211 ? 45.205 75.100 34.491 1.00 55.65 211 ALA B C 1
ATOM 5034 O O . ALA B 1 211 ? 46.257 75.571 34.898 1.00 56.39 211 ALA B O 1
ATOM 5036 N N . GLU B 1 212 ? 44.036 75.672 34.765 1.00 58.12 212 GLU B N 1
ATOM 5037 C CA . GLU B 1 212 ? 43.996 76.929 35.526 1.00 60.95 212 GLU B CA 1
ATOM 5038 C C . GLU B 1 212 ? 44.221 76.674 36.988 1.00 62.71 212 GLU B C 1
ATOM 5039 O O . GLU B 1 212 ? 44.065 75.544 37.472 1.00 63.09 212 GLU B O 1
ATOM 5045 N N . GLU B 1 213 ? 44.550 77.745 37.703 1.00 64.92 213 GLU B N 1
ATOM 5046 C CA . GLU B 1 213 ? 44.726 77.659 39.144 1.00 66.47 213 GLU B CA 1
ATOM 5047 C C . GLU B 1 213 ? 43.529 78.197 39.978 1.00 67.15 213 GLU B C 1
ATOM 5048 O O . GLU B 1 213 ? 43.665 78.453 41.174 1.00 67.78 213 GLU B O 1
ATOM 5054 N N . SER B 1 214 ? 42.349 78.318 39.358 1.00 67.92 214 SER B N 1
ATOM 5055 C CA . SER B 1 214 ? 41.135 78.743 40.077 1.00 68.33 214 SER B CA 1
ATOM 5056 C C . SER B 1 214 ? 40.889 77.835 41.299 1.00 68.48 214 SER B C 1
ATOM 5057 O O . SER B 1 214 ? 40.794 76.610 41.150 1.00 69.12 214 SER B O 1
ATOM 5060 N N . ASP B 1 215 ? 40.817 78.448 42.485 1.00 67.87 215 ASP B N 1
ATOM 5061 C CA . ASP B 1 215 ? 40.626 77.757 43.763 1.00 66.87 215 ASP B CA 1
ATOM 5062 C C . ASP B 1 215 ? 39.175 77.768 44.270 1.00 66.50 215 ASP B C 1
ATOM 5063 O O . ASP B 1 215 ? 38.935 77.513 45.450 1.00 67.08 215 ASP B O 1
ATOM 5065 N N . THR B 1 216 ? 38.210 78.092 43.415 1.00 65.45 216 THR B N 1
ATOM 5066 C CA . THR B 1 216 ? 36.799 78.043 43.818 1.00 64.65 216 THR B CA 1
ATOM 5067 C C . THR B 1 216 ? 36.316 76.586 43.939 1.00 63.29 216 THR B C 1
ATOM 5068 O O . THR B 1 216 ? 37.045 75.653 43.609 1.00 63.14 216 THR B O 1
ATOM 5072 N N . PRO B 1 217 ? 35.115 76.369 44.457 1.00 62.06 217 PRO B N 1
ATOM 5073 C CA . PRO B 1 217 ? 34.586 75.006 44.517 1.00 60.46 217 PRO B CA 1
ATOM 5074 C C . PRO B 1 217 ? 34.352 74.441 43.126 1.00 59.06 217 PRO B C 1
ATOM 5075 O O . PRO B 1 217 ? 34.140 75.203 42.166 1.00 59.08 217 PRO B O 1
ATOM 5079 N N . PHE B 1 218 ? 34.472 73.119 43.016 1.00 56.57 218 PHE B N 1
ATOM 5080 C CA . PHE B 1 218 ? 34.207 72.413 41.773 1.00 54.55 218 PHE B CA 1
ATOM 5081 C C . PHE B 1 218 ? 35.064 72.817 40.619 1.00 52.87 218 PHE B C 1
ATOM 5082 O O . PHE B 1 218 ? 34.561 73.156 39.551 1.00 52.56 218 PHE B O 1
ATOM 5090 N N . HIS B 1 219 ? 36.375 72.763 40.825 1.00 50.92 219 HIS B N 1
ATOM 5091 C CA . HIS B 1 219 ? 37.275 73.087 39.761 1.00 49.05 219 HIS B CA 1
ATOM 5092 C C . HIS B 1 219 ? 38.493 72.178 39.742 1.00 47.94 219 HIS B C 1
ATOM 5093 O O . HIS B 1 219 ? 39.625 72.676 39.674 1.00 47.92 219 HIS B O 1
ATOM 5100 N N . LEU B 1 220 ? 38.263 70.867 39.765 1.00 45.16 220 LEU B N 1
ATOM 5101 C CA . LEU B 1 220 ? 39.343 69.883 39.571 1.00 42.54 220 LEU B CA 1
ATOM 5102 C C . LEU B 1 220 ? 40.085 70.067 38.229 1.00 40.33 220 LEU B C 1
ATOM 5103 O O . LEU B 1 220 ? 39.507 70.583 37.289 1.00 38.92 220 LEU B O 1
ATOM 5108 N N . ALA B 1 221 ? 41.375 69.708 38.164 1.00 37.23 221 ALA B N 1
ATOM 5109 C CA . ALA B 1 221 ? 42.125 69.860 36.932 1.00 36.24 221 ALA B CA 1
ATOM 5110 C C . ALA B 1 221 ? 41.855 68.708 35.964 1.00 35.27 221 ALA B C 1
ATOM 5111 O O . ALA B 1 221 ? 41.924 68.872 34.732 1.00 34.40 221 ALA B O 1
ATOM 5113 N N . GLU B 1 222 ? 41.589 67.539 36.542 1.00 34.86 222 GLU B N 1
ATOM 5114 C CA . GLU B 1 222 ? 41.045 66.385 35.823 1.00 35.10 222 GLU B CA 1
ATOM 5115 C C . GLU B 1 222 ? 39.548 66.127 36.144 1.00 34.92 222 GLU B C 1
ATOM 5116 O O . GLU B 1 222 ? 39.131 66.155 37.289 1.00 33.30 222 GLU B O 1
ATOM 5122 N N . PHE B 1 223 ? 38.770 65.800 35.122 1.00 36.02 223 PHE B N 1
ATOM 5123 C CA . PHE B 1 223 ? 37.330 65.683 35.299 1.00 36.62 223 PHE B CA 1
ATOM 5124 C C . PHE B 1 223 ? 36.700 64.860 34.184 1.00 36.99 223 PHE B C 1
ATOM 5125 O O . PHE B 1 223 ? 37.163 64.904 33.054 1.00 38.09 223 PHE B O 1
ATOM 5133 N N . ILE B 1 224 ? 35.641 64.133 34.516 1.00 36.29 224 ILE B N 1
ATOM 5134 C CA . ILE B 1 224 ? 34.892 63.356 33.535 1.00 37.34 224 ILE B CA 1
ATOM 5135 C C . ILE B 1 224 ? 33.777 64.165 32.910 1.00 38.05 224 ILE B C 1
ATOM 5136 O O . ILE B 1 224 ? 32.967 64.764 33.600 1.00 38.84 224 ILE B O 1
ATOM 5141 N N . SER B 1 225 ? 33.753 64.180 31.587 1.00 39.05 225 SER B N 1
ATOM 5142 C CA . SER B 1 225 ? 32.833 64.966 30.820 1.00 38.88 225 SER B CA 1
ATOM 5143 C C . SER B 1 225 ? 31.906 63.975 30.085 1.00 39.78 225 SER B C 1
ATOM 5144 O O . SER B 1 225 ? 32.356 62.936 29.578 1.00 39.61 225 SER B O 1
ATOM 5147 N N . MET B 1 226 ? 30.605 64.305 30.084 1.00 39.13 226 MET B N 1
ATOM 5148 C CA . MET B 1 226 ? 29.546 63.505 29.476 1.00 38.61 226 MET B CA 1
ATOM 5149 C C . MET B 1 226 ? 28.996 64.309 28.301 1.00 38.43 226 MET B C 1
ATOM 5150 O O . MET B 1 226 ? 28.215 65.259 28.490 1.00 38.11 226 MET B O 1
ATOM 5155 N N . ASP B 1 227 ? 29.369 63.889 27.096 1.00 38.32 227 ASP B N 1
ATOM 5156 C CA . ASP B 1 227 ? 29.190 64.680 25.867 1.00 39.02 227 ASP B CA 1
ATOM 5157 C C . ASP B 1 227 ? 28.294 64.023 24.866 1.00 39.39 227 ASP B C 1
ATOM 5158 O O . ASP B 1 227 ? 28.327 62.781 24.686 1.00 40.20 227 ASP B O 1
ATOM 5163 N N . VAL B 1 228 ? 27.556 64.865 24.151 1.00 39.63 228 VAL B N 1
ATOM 5164 C CA . VAL B 1 228 ? 26.542 64.413 23.223 1.00 39.21 228 VAL B CA 1
ATOM 5165 C C . VAL B 1 228 ? 26.499 65.366 22.072 1.00 39.50 228 VAL B C 1
ATOM 5166 O O . VAL B 1 228 ? 26.500 66.570 22.277 1.00 40.56 228 VAL B O 1
ATOM 5170 N N . GLU B 1 229 ? 26.456 64.838 20.861 1.00 39.15 229 GLU B N 1
ATOM 5171 C CA . GLU B 1 229 ? 26.464 65.674 19.676 1.00 40.02 229 GLU B CA 1
ATOM 5172 C C . GLU B 1 229 ? 25.448 65.054 18.733 1.00 40.80 229 GLU B C 1
ATOM 5173 O O . GLU B 1 229 ? 25.451 63.843 18.540 1.00 42.45 229 GLU B O 1
ATOM 5179 N N . MET B 1 230 ? 24.552 65.866 18.187 1.00 41.29 230 MET B N 1
ATOM 5180 C CA . MET B 1 230 ? 23.397 65.365 17.451 1.00 41.67 230 MET B CA 1
ATOM 5181 C C . MET B 1 230 ? 23.242 66.102 16.123 1.00 41.44 230 MET B C 1
ATOM 5182 O O . MET B 1 230 ? 22.998 67.295 16.092 1.00 40.67 230 MET B O 1
ATOM 5187 N N . ALA B 1 231 ? 23.452 65.394 15.019 1.00 41.93 231 ALA B N 1
ATOM 5188 C CA . ALA B 1 231 ? 23.202 65.980 13.705 1.00 42.48 231 ALA B CA 1
ATOM 5189 C C . ALA B 1 231 ? 21.698 66.139 13.429 1.00 43.23 231 ALA B C 1
ATOM 5190 O O . ALA B 1 231 ? 20.869 65.356 13.949 1.00 42.34 231 ALA B O 1
ATOM 5192 N N . PHE B 1 232 ? 21.391 67.189 12.653 1.00 44.17 232 PHE B N 1
ATOM 5193 C CA . PHE B 1 232 ? 20.024 67.622 12.298 1.00 46.01 232 PHE B CA 1
ATOM 5194 C C . PHE B 1 232 ? 19.220 67.933 13.536 1.00 46.59 232 PHE B C 1
ATOM 5195 O O . PHE B 1 232 ? 18.125 67.426 13.737 1.00 48.28 232 PHE B O 1
ATOM 5203 N N . ALA B 1 233 ? 19.785 68.799 14.359 1.00 46.47 233 ALA B N 1
ATOM 5204 C CA . ALA B 1 233 ? 19.233 69.110 15.647 1.00 45.93 233 ALA B CA 1
ATOM 5205 C C . ALA B 1 233 ? 19.799 70.463 15.928 1.00 46.21 233 ALA B C 1
ATOM 5206 O O . ALA B 1 233 ? 20.948 70.750 15.508 1.00 46.90 233 ALA B O 1
ATOM 5208 N N . ASP B 1 234 ? 19.016 71.308 16.609 1.00 45.29 234 ASP B N 1
ATOM 5209 C CA . ASP B 1 234 ? 19.548 72.546 17.155 1.00 44.35 234 ASP B CA 1
ATOM 5210 C C . ASP B 1 234 ? 19.482 72.465 18.650 1.00 43.74 234 ASP B C 1
ATOM 5211 O O . ASP B 1 234 ? 19.194 71.389 19.184 1.00 42.97 234 ASP B O 1
ATOM 5216 N N . TYR B 1 235 ? 19.703 73.596 19.319 1.00 43.97 235 TYR B N 1
ATOM 5217 C CA . TYR B 1 235 ? 19.817 73.592 20.765 1.00 45.44 235 TYR B CA 1
ATOM 5218 C C . TYR B 1 235 ? 18.523 73.287 21.502 1.00 46.18 235 TYR B C 1
ATOM 5219 O O . TYR B 1 235 ? 18.559 72.709 22.589 1.00 47.19 235 TYR B O 1
ATOM 5228 N N . ASN B 1 236 ? 17.375 73.619 20.918 1.00 46.77 236 ASN B N 1
ATOM 5229 C CA . ASN B 1 236 ? 16.122 73.229 21.544 1.00 46.74 236 ASN B CA 1
ATOM 5230 C C . ASN B 1 236 ? 15.962 71.715 21.537 1.00 47.27 236 ASN B C 1
ATOM 5231 O O . ASN B 1 236 ? 15.519 71.127 22.524 1.00 47.65 236 ASN B O 1
ATOM 5236 N N . ASP B 1 237 ? 16.381 71.060 20.452 1.00 48.34 237 ASP B N 1
ATOM 5237 C CA . ASP B 1 237 ? 16.279 69.591 20.373 1.00 48.80 237 ASP B CA 1
ATOM 5238 C C . ASP B 1 237 ? 17.079 68.850 21.440 1.00 48.77 237 ASP B C 1
ATOM 5239 O O . ASP B 1 237 ? 16.581 67.898 22.063 1.00 48.19 237 ASP B O 1
ATOM 5244 N N . VAL B 1 238 ? 18.335 69.278 21.610 1.00 48.11 238 VAL B N 1
ATOM 5245 C CA . VAL B 1 238 ? 19.232 68.657 22.560 1.00 47.41 238 VAL B CA 1
ATOM 5246 C C . VAL B 1 238 ? 18.835 68.977 24.009 1.00 47.29 238 VAL B C 1
ATOM 5247 O O . VAL B 1 238 ? 18.910 68.110 24.902 1.00 46.49 238 VAL B O 1
ATOM 5251 N N . MET B 1 239 ? 18.380 70.200 24.240 1.00 47.43 239 MET B N 1
ATOM 5252 C CA . MET B 1 239 ? 17.815 70.523 25.553 1.00 48.65 239 MET B CA 1
ATOM 5253 C C . MET B 1 239 ? 16.680 69.544 25.936 1.00 49.31 239 MET B C 1
ATOM 5254 O O . MET B 1 239 ? 16.657 69.027 27.061 1.00 50.25 239 MET B O 1
ATOM 5259 N N . GLN B 1 240 ? 15.807 69.222 24.984 1.00 49.38 240 GLN B N 1
ATOM 5260 C CA . GLN B 1 240 ? 14.774 68.194 25.203 1.00 50.33 240 GLN B CA 1
ATOM 5261 C C . GLN B 1 240 ? 15.292 66.762 25.345 1.00 49.64 240 GLN B C 1
ATOM 5262 O O . GLN B 1 240 ? 14.669 65.921 25.999 1.00 49.41 240 GLN B O 1
ATOM 5268 N N . LEU B 1 241 ? 16.400 66.462 24.675 1.00 49.48 241 LEU B N 1
ATOM 5269 C CA . LEU B 1 241 ? 17.057 65.169 24.862 1.00 48.16 241 LEU B CA 1
ATOM 5270 C C . LEU B 1 241 ? 17.578 65.092 26.301 1.00 47.78 241 LEU B C 1
ATOM 5271 O O . LEU B 1 241 ? 17.369 64.088 27.003 1.00 48.08 241 LEU B O 1
ATOM 5276 N N . LEU B 1 242 ? 18.244 66.164 26.740 1.00 46.33 242 LEU B N 1
ATOM 5277 C CA . LEU B 1 242 ? 18.910 66.168 28.033 1.00 45.57 242 LEU B CA 1
ATOM 5278 C C . LEU B 1 242 ? 17.862 66.053 29.138 1.00 45.53 242 LEU B C 1
ATOM 5279 O O . LEU B 1 242 ? 18.025 65.268 30.057 1.00 45.30 242 LEU B O 1
ATOM 5284 N N . GLU B 1 243 ? 16.782 66.817 29.016 1.00 46.00 243 GLU B N 1
ATOM 5285 C CA . GLU B 1 243 ? 15.615 66.701 29.895 1.00 46.61 243 GLU B CA 1
ATOM 5286 C C . GLU B 1 243 ? 15.257 65.230 30.108 1.00 46.84 243 GLU B C 1
ATOM 5287 O O . GLU B 1 243 ? 15.155 64.753 31.240 1.00 47.42 243 GLU B O 1
ATOM 5293 N N . LYS B 1 244 ? 15.103 64.496 29.023 1.00 46.58 244 LYS B N 1
ATOM 5294 C CA . LYS B 1 244 ? 14.737 63.093 29.138 1.00 47.53 244 LYS B CA 1
ATOM 5295 C C . LYS B 1 244 ? 15.813 62.232 29.805 1.00 46.41 244 LYS B C 1
ATOM 5296 O O . LYS B 1 244 ? 15.500 61.309 30.565 1.00 46.49 244 LYS B O 1
ATOM 5302 N N . ILE B 1 245 ? 17.076 62.529 29.479 1.00 45.86 245 ILE B N 1
ATOM 5303 C CA . ILE B 1 245 ? 18.254 61.922 30.105 1.00 44.11 245 ILE B CA 1
ATOM 5304 C C . ILE B 1 245 ? 18.228 62.129 31.629 1.00 43.50 245 ILE B C 1
ATOM 5305 O O . ILE B 1 245 ? 18.258 61.178 32.399 1.00 42.48 245 ILE B O 1
ATOM 5310 N N . LEU B 1 246 ? 18.147 63.386 32.041 1.00 43.89 246 LEU B N 1
ATOM 5311 C CA . LEU B 1 246 ? 18.190 63.757 33.458 1.00 45.08 246 LEU B CA 1
ATOM 5312 C C . LEU B 1 246 ? 17.052 63.141 34.222 1.00 45.60 246 LEU B C 1
ATOM 5313 O O . LEU B 1 246 ? 17.206 62.715 35.356 1.00 46.51 246 LEU B O 1
ATOM 5318 N N . HIS B 1 247 ? 15.907 63.079 33.570 1.00 46.52 247 HIS B N 1
ATOM 5319 C CA . HIS B 1 247 ? 14.737 62.451 34.129 1.00 46.41 247 HIS B CA 1
ATOM 5320 C C . HIS B 1 247 ? 14.988 60.969 34.346 1.00 46.21 247 HIS B C 1
ATOM 5321 O O . HIS B 1 247 ? 14.639 60.411 35.401 1.00 46.98 247 HIS B O 1
ATOM 5328 N N . ASN B 1 248 ? 15.594 60.304 33.376 1.00 45.30 248 ASN B N 1
ATOM 5329 C CA . ASN B 1 248 ? 15.835 58.871 33.571 1.00 45.04 248 ASN B CA 1
ATOM 5330 C C . ASN B 1 248 ? 16.898 58.616 34.647 1.00 45.43 248 ASN B C 1
ATOM 5331 O O . ASN B 1 248 ? 16.863 57.577 35.354 1.00 46.21 248 ASN B O 1
ATOM 5336 N N . ILE B 1 249 ? 17.830 59.575 34.764 1.00 44.79 249 ILE B N 1
ATOM 5337 C CA . ILE B 1 249 ? 18.880 59.550 35.758 1.00 44.06 249 ILE B CA 1
ATOM 5338 C C . ILE B 1 249 ? 18.266 59.633 37.151 1.00 44.35 249 ILE B C 1
ATOM 5339 O O . ILE B 1 249 ? 18.402 58.717 37.935 1.00 43.77 249 ILE B O 1
ATOM 5344 N N . VAL B 1 250 ? 17.587 60.725 37.464 1.00 45.69 250 VAL B N 1
ATOM 5345 C CA . VAL B 1 250 ? 17.006 60.855 38.802 1.00 47.25 250 VAL B CA 1
ATOM 5346 C C . VAL B 1 250 ? 16.021 59.721 39.122 1.00 48.28 250 VAL B C 1
ATOM 5347 O O . VAL B 1 250 ? 16.012 59.173 40.253 1.00 48.27 250 VAL B O 1
ATOM 5351 N N . LYS B 1 251 ? 15.258 59.305 38.113 1.00 48.85 251 LYS B N 1
ATOM 5352 C CA . LYS B 1 251 ? 14.364 58.156 38.282 1.00 50.36 251 LYS B CA 1
ATOM 5353 C C . LYS B 1 251 ? 15.127 56.878 38.633 1.00 50.24 251 LYS B C 1
ATOM 5354 O O . LYS B 1 251 ? 14.693 56.107 39.483 1.00 50.84 251 LYS B O 1
ATOM 5360 N N . THR B 1 252 ? 16.261 56.639 37.985 1.00 50.09 252 THR B N 1
ATOM 5361 C CA . THR B 1 252 ? 17.051 55.451 38.322 1.00 49.26 252 THR B CA 1
ATOM 5362 C C . THR B 1 252 ? 17.631 55.516 39.741 1.00 50.17 252 THR B C 1
ATOM 5363 O O . THR B 1 252 ? 17.663 54.506 40.467 1.00 50.13 252 THR B O 1
ATOM 5367 N N . ILE B 1 253 ? 18.107 56.693 40.135 1.00 51.12 253 ILE B N 1
ATOM 5368 C CA . ILE B 1 253 ? 18.686 56.854 41.454 1.00 51.89 253 ILE B CA 1
ATOM 5369 C C . ILE B 1 253 ? 17.571 56.591 42.465 1.00 52.78 253 ILE B C 1
ATOM 5370 O O . ILE B 1 253 ? 17.754 55.788 43.375 1.00 53.27 253 ILE B O 1
ATOM 5375 N N . LYS B 1 254 ? 16.414 57.235 42.272 1.00 53.93 254 LYS B N 1
ATOM 5376 C CA . LYS B 1 254 ? 15.207 57.025 43.119 1.00 54.88 254 LYS B CA 1
ATOM 5377 C C . LYS B 1 254 ? 14.703 55.589 43.299 1.00 55.08 254 LYS B C 1
ATOM 5378 O O . LYS B 1 254 ? 14.215 55.242 44.365 1.00 55.66 254 LYS B O 1
ATOM 5384 N N . GLU B 1 255 ? 14.846 54.746 42.286 1.00 56.11 255 GLU B N 1
ATOM 5385 C CA . GLU B 1 255 ? 14.408 53.351 42.369 1.00 56.86 255 GLU B CA 1
ATOM 5386 C C . GLU B 1 255 ? 15.505 52.362 42.734 1.00 56.80 255 GLU B C 1
ATOM 5387 O O . GLU B 1 255 ? 15.319 51.508 43.592 1.00 58.40 255 GLU B O 1
ATOM 5393 N N . GLU B 1 256 ? 16.634 52.458 42.053 1.00 56.55 256 GLU B N 1
ATOM 5394 C CA . GLU B 1 256 ? 17.738 51.520 42.211 1.00 55.70 256 GLU B CA 1
ATOM 5395 C C . GLU B 1 256 ? 18.778 51.976 43.242 1.00 55.26 256 GLU B C 1
ATOM 5396 O O . GLU B 1 256 ? 19.603 51.192 43.671 1.00 53.63 256 GLU B O 1
ATOM 5402 N N . GLY B 1 257 ? 18.727 53.246 43.633 1.00 55.50 257 GLY B N 1
ATOM 5403 C CA . GLY B 1 257 ? 19.574 53.737 44.701 1.00 57.24 257 GLY B CA 1
ATOM 5404 C C . GLY B 1 257 ? 18.864 54.219 45.956 1.00 57.79 257 GLY B C 1
ATOM 5405 O O . GLY B 1 257 ? 19.341 55.143 46.623 1.00 58.63 257 GLY B O 1
ATOM 5406 N N . LYS B 1 258 ? 17.722 53.607 46.259 1.00 58.36 258 LYS B N 1
ATOM 5407 C CA . LYS B 1 258 ? 16.868 53.954 47.394 1.00 58.41 258 LYS B CA 1
ATOM 5408 C C . LYS B 1 258 ? 17.683 53.943 48.667 1.00 57.76 258 LYS B C 1
ATOM 5409 O O . LYS B 1 258 ? 17.655 54.904 49.441 1.00 57.50 258 LYS B O 1
ATOM 5415 N N . GLU B 1 259 ? 18.420 52.843 48.844 1.00 56.99 259 GLU B N 1
ATOM 5416 C CA . GLU B 1 259 ? 19.246 52.569 50.020 1.00 56.13 259 GLU B CA 1
ATOM 5417 C C . GLU B 1 259 ? 20.396 53.581 50.133 1.00 54.22 259 GLU B C 1
ATOM 5418 O O . GLU B 1 259 ? 20.699 54.075 51.221 1.00 53.75 259 GLU B O 1
ATOM 5424 N N . GLU B 1 260 ? 20.975 53.939 48.992 1.00 52.71 260 GLU B N 1
ATOM 5425 C CA . GLU B 1 260 ? 22.113 54.846 48.934 1.00 51.02 260 GLU B CA 1
ATOM 5426 C C . GLU B 1 260 ? 21.678 56.259 49.292 1.00 50.35 260 GLU B C 1
ATOM 5427 O O . GLU B 1 260 ? 22.317 56.924 50.112 1.00 50.12 260 GLU B O 1
ATOM 5433 N N . LEU B 1 261 ? 20.559 56.694 48.729 1.00 49.27 261 LEU B N 1
ATOM 5434 C CA . LEU B 1 261 ? 19.957 57.969 49.108 1.00 49.16 261 LEU B CA 1
ATOM 5435 C C . LEU B 1 261 ? 19.599 58.056 50.606 1.00 49.43 261 LEU B C 1
ATOM 5436 O O . LEU B 1 261 ? 19.733 59.126 51.257 1.00 48.94 261 LEU B O 1
ATOM 5441 N N . LYS B 1 262 ? 19.142 56.921 51.137 1.00 49.39 262 LYS B N 1
ATOM 5442 C CA . LYS B 1 262 ? 18.824 56.779 52.549 1.00 49.38 262 LYS B CA 1
ATOM 5443 C C . LYS B 1 262 ? 20.086 57.060 53.381 1.00 48.35 262 LYS B C 1
ATOM 5444 O O . LYS B 1 262 ? 20.083 57.958 54.211 1.00 47.63 262 LYS B O 1
ATOM 5450 N N . ILE B 1 263 ? 21.166 56.331 53.124 1.00 47.59 263 ILE B N 1
ATOM 5451 C CA . ILE B 1 263 ? 22.465 56.614 53.768 1.00 47.59 263 ILE B CA 1
ATOM 5452 C C . ILE B 1 263 ? 22.901 58.082 53.643 1.00 47.84 263 ILE B C 1
ATOM 5453 O O . ILE B 1 263 ? 23.530 58.628 54.549 1.00 48.48 263 ILE B O 1
ATOM 5458 N N . LEU B 1 264 ? 22.522 58.724 52.544 1.00 47.87 264 LEU B N 1
ATOM 5459 C CA . LEU B 1 264 ? 22.890 60.111 52.262 1.00 48.00 264 LEU B CA 1
ATOM 5460 C C . LEU B 1 264 ? 21.941 61.213 52.803 1.00 47.79 264 LEU B C 1
ATOM 5461 O O . LEU B 1 264 ? 22.246 62.415 52.718 1.00 45.52 264 LEU B O 1
ATOM 5466 N N . ASN B 1 265 ? 20.785 60.801 53.328 1.00 48.79 265 ASN B N 1
ATOM 5467 C CA . ASN B 1 265 ? 19.727 61.738 53.748 1.00 49.19 265 ASN B CA 1
ATOM 5468 C C . ASN B 1 265 ? 19.369 62.739 52.667 1.00 49.19 265 ASN B C 1
ATOM 5469 O O . ASN B 1 265 ? 19.330 63.945 52.894 1.00 49.24 265 ASN B O 1
ATOM 5474 N N . TYR B 1 266 ? 19.120 62.242 51.468 1.00 49.58 266 TYR B N 1
ATOM 5475 C CA . TYR B 1 266 ? 19.061 63.131 50.321 1.00 49.62 266 TYR B CA 1
ATOM 5476 C C . TYR B 1 266 ? 18.002 62.658 49.334 1.00 50.89 266 TYR B C 1
ATOM 5477 O O . TYR B 1 266 ? 17.776 61.463 49.162 1.00 50.82 266 TYR B O 1
ATOM 5486 N N . GLU B 1 267 ? 17.350 63.625 48.704 1.00 53.20 267 GLU B N 1
ATOM 5487 C CA . GLU B 1 267 ? 16.312 63.380 47.713 1.00 54.22 267 GLU B CA 1
ATOM 5488 C C . GLU B 1 267 ? 16.655 64.266 46.530 1.00 53.78 267 GLU B C 1
ATOM 5489 O O . GLU B 1 267 ? 16.615 65.483 46.659 1.00 54.37 267 GLU B O 1
ATOM 5495 N N . PRO B 1 268 ? 17.047 63.687 45.394 1.00 53.39 268 PRO B N 1
ATOM 5496 C CA . PRO B 1 268 ? 17.333 64.493 44.194 1.00 53.59 268 PRO B CA 1
ATOM 5497 C C . PRO B 1 268 ? 16.098 65.274 43.734 1.00 54.15 268 PRO B C 1
ATOM 5498 O O . PRO B 1 268 ? 14.987 64.818 43.955 1.00 54.38 268 PRO B O 1
ATOM 5502 N N . PRO B 1 269 ? 16.265 66.431 43.110 1.00 55.44 269 PRO B N 1
ATOM 5503 C CA . PRO B 1 269 ? 15.093 67.213 42.681 1.00 56.38 269 PRO B CA 1
ATOM 5504 C C . PRO B 1 269 ? 14.199 66.422 41.727 1.00 57.11 269 PRO B C 1
ATOM 5505 O O . PRO B 1 269 ? 14.663 65.454 41.123 1.00 57.41 269 PRO B O 1
ATOM 5509 N N . GLU B 1 270 ? 12.930 66.821 41.620 1.00 57.84 270 GLU B N 1
ATOM 5510 C CA . GLU B 1 270 ? 12.079 66.416 40.505 1.00 57.71 270 GLU B CA 1
ATOM 5511 C C . GLU B 1 270 ? 12.567 67.123 39.253 1.00 57.35 270 GLU B C 1
ATOM 5512 O O . GLU B 1 270 ? 12.924 68.315 39.283 1.00 56.55 270 GLU B O 1
ATOM 5514 N N . VAL B 1 271 ? 12.584 66.362 38.164 1.00 57.42 271 VAL B N 1
ATOM 5515 C CA . VAL B 1 271 ? 12.797 66.895 36.830 1.00 57.23 271 VAL B CA 1
ATOM 5516 C C . VAL B 1 271 ? 11.415 67.044 36.185 1.00 57.90 271 VAL B C 1
ATOM 5517 O O . VAL B 1 271 ? 10.830 66.071 35.673 1.00 57.17 271 VAL B O 1
ATOM 5521 N N . LYS B 1 272 ? 10.907 68.276 36.250 1.00 58.64 272 LYS B N 1
ATOM 5522 C CA . LYS B 1 272 ? 9.649 68.648 35.622 1.00 59.74 272 LYS B CA 1
ATOM 5523 C C . LYS B 1 272 ? 9.965 69.001 34.167 1.00 60.06 272 LYS B C 1
ATOM 5524 O O . LYS B 1 272 ? 11.004 69.614 33.886 1.00 61.24 272 LYS B O 1
ATOM 5526 N N . ILE B 1 273 ? 9.104 68.569 33.251 1.00 59.61 273 ILE B N 1
ATOM 5527 C CA . ILE B 1 273 ? 9.300 68.750 31.819 1.00 59.42 273 ILE B CA 1
ATOM 5528 C C . ILE B 1 273 ? 8.138 69.587 31.290 1.00 59.42 273 ILE B C 1
ATOM 5529 O O . ILE B 1 273 ? 6.980 69.162 31.368 1.00 59.44 273 ILE B O 1
ATOM 5534 N N . PRO B 1 274 ? 8.439 70.766 30.749 1.00 59.03 274 PRO B N 1
ATOM 5535 C CA . PRO B 1 274 ? 9.823 71.206 30.521 1.00 58.27 274 PRO B CA 1
ATOM 5536 C C . PRO B 1 274 ? 10.466 71.821 31.756 1.00 57.69 274 PRO B C 1
ATOM 5537 O O . PRO B 1 274 ? 9.759 72.261 32.678 1.00 58.28 274 PRO B O 1
ATOM 5541 N N . ILE B 1 275 ? 11.797 71.824 31.782 1.00 56.39 275 ILE B N 1
ATOM 5542 C CA . ILE B 1 275 ? 12.526 72.557 32.787 1.00 55.28 275 ILE B CA 1
ATOM 5543 C C . ILE B 1 275 ? 12.326 74.044 32.477 1.00 55.58 275 ILE B C 1
ATOM 5544 O O . ILE B 1 275 ? 12.294 74.435 31.321 1.00 55.69 275 ILE B O 1
ATOM 5549 N N . LYS B 1 276 ? 12.172 74.869 33.506 1.00 55.79 276 LYS B N 1
ATOM 5550 C CA . LYS B 1 276 ? 12.054 76.307 33.305 1.00 56.29 276 LYS B CA 1
ATOM 5551 C C . LYS B 1 276 ? 13.186 76.841 32.418 1.00 56.20 276 LYS B C 1
ATOM 5552 O O . LYS B 1 276 ? 14.356 76.518 32.674 1.00 56.22 276 LYS B O 1
ATOM 5558 N N . ARG B 1 277 ? 12.842 77.602 31.363 1.00 55.91 277 ARG B N 1
ATOM 5559 C CA . ARG B 1 277 ? 13.843 78.362 30.582 1.00 55.47 277 ARG B CA 1
ATOM 5560 C C . ARG B 1 277 ? 13.781 79.824 30.924 1.00 55.45 277 ARG B C 1
ATOM 5561 O O . ARG B 1 277 ? 12.703 80.410 31.003 1.00 55.87 277 ARG B O 1
ATOM 5569 N N . LEU B 1 278 ? 14.952 80.411 31.110 1.00 54.30 278 LEU B N 1
ATOM 5570 C CA . LEU B 1 278 ? 15.068 81.800 31.411 1.00 53.43 278 LEU B CA 1
ATOM 5571 C C . LEU B 1 278 ? 16.084 82.332 30.440 1.00 54.12 278 LEU B C 1
ATOM 5572 O O . LEU B 1 278 ? 17.206 81.801 30.363 1.00 54.76 278 LEU B O 1
ATOM 5577 N N . LYS B 1 279 ? 15.705 83.354 29.673 1.00 53.90 279 LYS B N 1
ATOM 5578 C CA . LYS B 1 279 ? 16.634 83.999 28.743 1.00 53.80 279 LYS B CA 1
ATOM 5579 C C . LYS B 1 279 ? 17.661 84.736 29.551 1.00 53.43 279 LYS B C 1
ATOM 5580 O O . LYS B 1 279 ? 17.368 85.189 30.647 1.00 53.20 279 LYS B O 1
ATOM 5586 N N . TYR B 1 280 ? 18.879 84.825 29.014 1.00 53.85 280 TYR B N 1
ATOM 5587 C CA . TYR B 1 280 ? 19.983 85.524 29.666 1.00 53.79 280 TYR B CA 1
ATOM 5588 C C . TYR B 1 280 ? 19.591 86.996 29.895 1.00 55.17 280 TYR B C 1
ATOM 5589 O O . TYR B 1 280 ? 19.789 87.534 30.977 1.00 54.64 280 TYR B O 1
ATOM 5598 N N . THR B 1 281 ? 19.028 87.611 28.849 1.00 56.61 281 THR B N 1
ATOM 5599 C CA . THR B 1 281 ? 18.446 88.970 28.869 1.00 58.13 281 THR B CA 1
ATOM 5600 C C . THR B 1 281 ? 17.598 89.258 30.118 1.00 58.63 281 THR B C 1
ATOM 5601 O O . THR B 1 281 ? 17.765 90.288 30.790 1.00 59.22 281 THR B O 1
ATOM 5605 N N . GLU B 1 282 ? 16.697 88.327 30.401 1.00 59.20 282 GLU B N 1
ATOM 5606 C CA . GLU B 1 282 ? 15.802 88.358 31.538 1.00 60.33 282 GLU B CA 1
ATOM 5607 C C . GLU B 1 282 ? 16.546 88.145 32.862 1.00 60.21 282 GLU B C 1
ATOM 5608 O O . GLU B 1 282 ? 16.208 88.772 33.877 1.00 60.61 282 GLU B O 1
ATOM 5614 N N . ALA B 1 283 ? 17.534 87.244 32.858 1.00 59.73 283 ALA B N 1
ATOM 5615 C CA . ALA B 1 283 ? 18.380 87.015 34.030 1.00 59.03 283 ALA B CA 1
ATOM 5616 C C . ALA B 1 283 ? 19.094 88.300 34.380 1.00 58.45 283 ALA B C 1
ATOM 5617 O O . ALA B 1 283 ? 19.180 88.682 35.541 1.00 57.95 283 ALA B O 1
ATOM 5619 N N . ILE B 1 284 ? 19.605 88.975 33.363 1.00 58.18 284 ILE B N 1
ATOM 5620 C CA . ILE B 1 284 ? 20.269 90.241 33.587 1.00 58.01 284 ILE B CA 1
ATOM 5621 C C . ILE B 1 284 ? 19.323 91.266 34.239 1.00 58.38 284 ILE B C 1
ATOM 5622 O O . ILE B 1 284 ? 19.732 91.982 35.162 1.00 58.10 284 ILE B O 1
ATOM 5627 N N . GLU B 1 285 ? 18.071 91.317 33.773 1.00 58.14 285 GLU B N 1
ATOM 5628 C CA . GLU B 1 285 ? 17.099 92.251 34.347 1.00 58.74 285 GLU B CA 1
ATOM 5629 C C . GLU B 1 285 ? 16.700 91.905 35.798 1.00 57.95 285 GLU B C 1
ATOM 5630 O O . GLU B 1 285 ? 16.548 92.808 36.626 1.00 58.83 285 GLU B O 1
ATOM 5636 N N . ILE B 1 286 ? 16.550 90.620 36.118 1.00 56.89 286 ILE B N 1
ATOM 5637 C CA . ILE B 1 286 ? 16.235 90.240 37.495 1.00 54.90 286 ILE B CA 1
ATOM 5638 C C . ILE B 1 286 ? 17.346 90.738 38.390 1.00 54.75 286 ILE B C 1
ATOM 5639 O O . ILE B 1 286 ? 17.096 91.279 39.472 1.00 54.87 286 ILE B O 1
ATOM 5644 N N . LEU B 1 287 ? 18.581 90.598 37.917 1.00 54.25 287 LEU B N 1
ATOM 5645 C CA . LEU B 1 287 ? 19.720 91.018 38.715 1.00 53.34 287 LEU B CA 1
ATOM 5646 C C . LEU B 1 287 ? 19.739 92.523 38.902 1.00 53.33 287 LEU B C 1
ATOM 5647 O O . LEU B 1 287 ? 19.793 93.014 40.037 1.00 53.23 287 LEU B O 1
ATOM 5652 N N . ARG B 1 288 ? 19.660 93.244 37.789 1.00 53.09 288 ARG B N 1
ATOM 5653 C CA . ARG B 1 288 ? 19.675 94.697 37.794 1.00 53.21 288 ARG B CA 1
ATOM 5654 C C . ARG B 1 288 ? 18.615 95.291 38.727 1.00 53.25 288 ARG B C 1
ATOM 5655 O O . ARG B 1 288 ? 18.887 96.234 39.470 1.00 52.07 288 ARG B O 1
ATOM 5663 N N . SER B 1 289 ? 17.423 94.706 38.671 1.00 53.57 289 SER B N 1
ATOM 5664 C CA . SER B 1 289 ? 16.274 95.179 39.405 1.00 54.67 289 SER B CA 1
ATOM 5665 C C . SER B 1 289 ? 16.373 94.896 40.906 1.00 55.65 289 SER B C 1
ATOM 5666 O O . SER B 1 289 ? 15.590 95.421 41.687 1.00 56.21 289 SER B O 1
ATOM 5669 N N . LYS B 1 290 ? 17.322 94.049 41.298 1.00 57.01 290 LYS B N 1
ATOM 5670 C CA . LYS B 1 290 ? 17.650 93.810 42.711 1.00 57.27 290 LYS B CA 1
ATOM 5671 C C . LYS B 1 290 ? 18.859 94.633 43.153 1.00 57.29 290 LYS B C 1
ATOM 5672 O O . LYS B 1 290 ? 19.249 94.577 44.328 1.00 57.42 290 LYS B O 1
ATOM 5678 N N . GLY B 1 291 ? 19.457 95.368 42.216 1.00 56.83 291 GLY B N 1
ATOM 5679 C CA . GLY B 1 291 ? 20.510 96.320 42.531 1.00 57.34 291 GLY B CA 1
ATOM 5680 C C . GLY B 1 291 ? 21.960 95.932 42.298 1.00 58.29 291 GLY B C 1
ATOM 5681 O O . GLY B 1 291 ? 22.870 96.595 42.805 1.00 58.66 291 GLY B O 1
ATOM 5682 N N . TYR B 1 292 ? 22.186 94.865 41.538 1.00 58.96 292 TYR B N 1
ATOM 5683 C CA . TYR B 1 292 ? 23.541 94.405 41.250 1.00 59.35 292 TYR B CA 1
ATOM 5684 C C . TYR B 1 292 ? 24.057 95.144 40.051 1.00 60.16 292 TYR B C 1
ATOM 5685 O O . TYR B 1 292 ? 23.300 95.477 39.124 1.00 60.25 292 TYR B O 1
ATOM 5694 N N . ASN B 1 293 ? 25.348 95.440 40.103 1.00 61.26 293 ASN B N 1
ATOM 5695 C CA . ASN B 1 293 ? 26.006 96.163 39.030 1.00 62.59 293 ASN B CA 1
ATOM 5696 C C . ASN B 1 293 ? 26.355 95.218 37.882 1.00 62.44 293 ASN B C 1
ATOM 5697 O O . ASN B 1 293 ? 27.505 94.752 37.766 1.00 62.27 293 ASN B O 1
ATOM 5702 N N . ILE B 1 294 ? 25.339 94.954 37.054 1.00 62.11 294 ILE B N 1
ATOM 5703 C CA . ILE B 1 294 ? 25.422 93.978 35.976 1.00 61.88 294 ILE B CA 1
ATOM 5704 C C . ILE B 1 294 ? 24.756 94.499 34.688 1.00 61.82 294 ILE B C 1
ATOM 5705 O O . ILE B 1 294 ? 23.566 94.851 34.662 1.00 61.21 294 ILE B O 1
ATOM 5710 N N . LYS B 1 295 ? 25.564 94.568 33.633 1.00 61.65 295 LYS B N 1
ATOM 5711 C CA . LYS B 1 295 ? 25.157 95.096 32.339 1.00 61.40 295 LYS B CA 1
ATOM 5712 C C . LYS B 1 295 ? 24.997 93.952 31.355 1.00 61.34 295 LYS B C 1
ATOM 5713 O O . LYS B 1 295 ? 25.785 92.999 31.380 1.00 61.38 295 LYS B O 1
ATOM 5715 N N . PHE B 1 296 ? 24.017 94.062 30.462 1.00 60.66 296 PHE B N 1
ATOM 5716 C CA . PHE B 1 296 ? 23.990 93.190 29.297 1.00 60.54 296 PHE B CA 1
ATOM 5717 C C . PHE B 1 296 ? 25.416 92.950 28.739 1.00 60.70 296 PHE B C 1
ATOM 5718 O O . PHE B 1 296 ? 26.194 93.889 28.531 1.00 60.19 296 PHE B O 1
ATOM 5726 N N . GLY B 1 297 ? 25.741 91.682 28.507 1.00 60.63 297 GLY B N 1
ATOM 5727 C CA . GLY B 1 297 ? 27.058 91.316 28.031 1.00 61.20 297 GLY B CA 1
ATOM 5728 C C . GLY B 1 297 ? 27.949 90.736 29.123 1.00 61.16 297 GLY B C 1
ATOM 5729 O O . GLY B 1 297 ? 28.854 89.974 28.826 1.00 61.29 297 GLY B O 1
ATOM 5730 N N . ASP B 1 298 ? 27.694 91.089 30.379 1.00 61.39 298 ASP B N 1
ATOM 5731 C CA . ASP B 1 298 ? 28.486 90.591 31.502 1.00 61.63 298 ASP B CA 1
ATOM 5732 C C . ASP B 1 298 ? 28.233 89.124 31.783 1.00 61.57 298 ASP B C 1
ATOM 5733 O O . ASP B 1 298 ? 27.208 88.576 31.420 1.00 61.94 298 ASP B O 1
ATOM 5738 N N . ASP B 1 299 ? 29.185 88.488 32.442 1.00 61.87 299 ASP B N 1
ATOM 5739 C CA . ASP B 1 299 ? 29.035 87.098 32.835 1.00 61.41 299 ASP B CA 1
ATOM 5740 C C . ASP B 1 299 ? 28.061 86.993 33.998 1.00 60.73 299 ASP B C 1
ATOM 5741 O O . ASP B 1 299 ? 27.767 87.982 34.649 1.00 60.98 299 ASP B O 1
ATOM 5746 N N . ILE B 1 300 ? 27.538 85.796 34.236 1.00 60.20 300 ILE B N 1
ATOM 5747 C CA . ILE B 1 300 ? 26.672 85.543 35.373 1.00 59.13 300 ILE B CA 1
ATOM 5748 C C . ILE B 1 300 ? 27.389 84.584 36.325 1.00 59.16 300 ILE B C 1
ATOM 5749 O O . ILE B 1 300 ? 27.352 83.378 36.155 1.00 59.19 300 ILE B O 1
ATOM 5754 N N . GLY B 1 301 ? 28.047 85.146 37.329 1.00 59.34 301 GLY B N 1
ATOM 5755 C CA . GLY B 1 301 ? 28.817 84.367 38.274 1.00 59.37 301 GLY B CA 1
ATOM 5756 C C . GLY B 1 301 ? 27.985 83.638 39.310 1.00 59.16 301 GLY B C 1
ATOM 5757 O O . GLY B 1 301 ? 26.756 83.827 39.410 1.00 58.96 301 GLY B O 1
ATOM 5758 N N . THR B 1 302 ? 28.674 82.801 40.091 1.00 58.58 302 THR B N 1
ATOM 5759 C CA . THR B 1 302 ? 28.037 82.056 41.169 1.00 57.74 302 THR B CA 1
ATOM 5760 C C . THR B 1 302 ? 27.215 82.970 42.057 1.00 57.83 302 THR B C 1
ATOM 5761 O O . THR B 1 302 ? 26.016 82.686 42.281 1.00 57.39 302 THR B O 1
ATOM 5765 N N . PRO B 1 303 ? 27.824 84.067 42.548 1.00 57.85 303 PRO B N 1
ATOM 5766 C CA . PRO B 1 303 ? 27.090 85.035 43.379 1.00 57.99 303 PRO B CA 1
ATOM 5767 C C . PRO B 1 303 ? 25.756 85.390 42.720 1.00 57.88 303 PRO B C 1
ATOM 5768 O O . PRO B 1 303 ? 24.753 85.335 43.432 1.00 58.43 303 PRO B O 1
ATOM 5772 N N . GLU B 1 304 ? 25.730 85.651 41.404 1.00 57.60 304 GLU B N 1
ATOM 5773 C CA . GLU B 1 304 ? 24.475 85.905 40.668 1.00 57.38 304 GLU B CA 1
ATOM 5774 C C . GLU B 1 304 ? 23.516 84.712 40.587 1.00 56.95 304 GLU B C 1
ATOM 5775 O O . GLU B 1 304 ? 22.283 84.880 40.705 1.00 56.43 304 GLU B O 1
ATOM 5781 N N . LEU B 1 305 ? 24.075 83.518 40.370 1.00 57.01 305 LEU B N 1
ATOM 5782 C CA . LEU B 1 305 ? 23.273 82.292 40.292 1.00 56.70 305 LEU B CA 1
ATOM 5783 C C . LEU B 1 305 ? 22.547 82.044 41.603 1.00 57.23 305 LEU B C 1
ATOM 5784 O O . LEU B 1 305 ? 21.412 81.551 41.614 1.00 57.05 305 LEU B O 1
ATOM 5789 N N . ARG B 1 306 ? 23.185 82.415 42.706 1.00 58.19 306 ARG B N 1
ATOM 5790 C CA . ARG B 1 306 ? 22.514 82.354 44.012 1.00 59.92 306 ARG B CA 1
ATOM 5791 C C . ARG B 1 306 ? 21.230 83.179 44.047 1.00 59.82 306 ARG B C 1
ATOM 5792 O O . ARG B 1 306 ? 20.183 82.670 44.441 1.00 59.66 306 ARG B O 1
ATOM 5800 N N . ILE B 1 307 ? 21.318 84.428 43.593 1.00 60.14 307 ILE B N 1
ATOM 5801 C CA . ILE B 1 307 ? 20.179 85.334 43.603 1.00 59.94 307 ILE B CA 1
ATOM 5802 C C . ILE B 1 307 ? 19.160 84.826 42.587 1.00 60.27 307 ILE B C 1
ATOM 5803 O O . ILE B 1 307 ? 17.942 84.830 42.850 1.00 60.03 307 ILE B O 1
ATOM 5808 N N . LEU B 1 308 ? 19.650 84.361 41.434 1.00 60.14 308 LEU B N 1
ATOM 5809 C CA . LEU B 1 308 ? 18.745 83.805 40.419 1.00 59.56 308 LEU B CA 1
ATOM 5810 C C . LEU B 1 308 ? 17.971 82.634 40.996 1.00 60.12 308 LEU B C 1
ATOM 5811 O O . LEU B 1 308 ? 16.760 82.528 40.819 1.00 59.84 308 LEU B O 1
ATOM 5816 N N . ASN B 1 309 ? 18.687 81.769 41.703 1.00 61.44 309 ASN B N 1
ATOM 5817 C CA . ASN B 1 309 ? 18.092 80.629 42.400 1.00 63.11 309 ASN B CA 1
ATOM 5818 C C . ASN B 1 309 ? 17.094 81.084 43.474 1.00 64.70 309 ASN B C 1
ATOM 5819 O O . ASN B 1 309 ? 15.956 80.576 43.538 1.00 64.80 309 ASN B O 1
ATOM 5824 N N . GLU B 1 310 ? 17.520 82.049 44.295 1.00 66.13 310 GLU B N 1
ATOM 5825 C CA . GLU B 1 310 ? 16.670 82.610 45.351 1.00 67.99 310 GLU B CA 1
ATOM 5826 C C . GLU B 1 310 ? 15.394 83.311 44.830 1.00 68.39 310 GLU B C 1
ATOM 5827 O O . GLU B 1 310 ? 14.492 83.601 45.609 1.00 68.98 310 GLU B O 1
ATOM 5833 N N . GLU B 1 311 ? 15.327 83.566 43.523 1.00 68.74 311 GLU B N 1
ATOM 5834 C CA . GLU B 1 311 ? 14.259 84.357 42.921 1.00 69.03 311 GLU B CA 1
ATOM 5835 C C . GLU B 1 311 ? 13.334 83.566 42.021 1.00 68.98 311 GLU B C 1
ATOM 5836 O O . GLU B 1 311 ? 12.206 83.993 41.746 1.00 69.23 311 GLU B O 1
ATOM 5842 N N . LEU B 1 312 ? 13.811 82.429 41.534 1.00 68.73 312 LEU B N 1
ATOM 5843 C CA . LEU B 1 312 ? 13.059 81.675 40.549 1.00 68.11 312 LEU B CA 1
ATOM 5844 C C . LEU B 1 312 ? 12.130 80.661 41.194 1.00 67.75 312 LEU B C 1
ATOM 5845 O O . LEU B 1 312 ? 11.173 80.203 40.567 1.00 67.90 312 LEU B O 1
ATOM 5850 N N . LYS B 1 313 ? 12.404 80.302 42.444 1.00 66.90 313 LYS B N 1
ATOM 5851 C CA . LYS B 1 313 ? 11.608 79.268 43.106 1.00 65.96 313 LYS B CA 1
ATOM 5852 C C . LYS B 1 313 ? 11.740 77.955 42.329 1.00 65.06 313 LYS B C 1
ATOM 5853 O O . LYS B 1 313 ? 10.909 77.050 42.438 1.00 64.98 313 LYS B O 1
ATOM 5855 N N . GLU B 1 314 ? 12.814 77.886 41.540 1.00 63.36 314 GLU B N 1
ATOM 5856 C CA . GLU B 1 314 ? 13.205 76.699 40.808 1.00 61.50 314 GLU B CA 1
ATOM 5857 C C . GLU B 1 314 ? 14.663 76.422 41.122 1.00 59.73 314 GLU B C 1
ATOM 5858 O O . GLU B 1 314 ? 15.496 77.337 41.116 1.00 59.42 314 GLU B O 1
ATOM 5864 N N . ASP B 1 315 ? 14.956 75.162 41.422 1.00 57.51 315 ASP B N 1
ATOM 5865 C CA . ASP B 1 315 ? 16.331 74.696 41.612 1.00 55.66 315 ASP B CA 1
ATOM 5866 C C . ASP B 1 315 ? 16.975 74.307 40.285 1.00 53.95 315 ASP B C 1
ATOM 5867 O O . ASP B 1 315 ? 18.189 74.241 40.168 1.00 53.77 315 ASP B O 1
ATOM 5872 N N . LEU B 1 316 ? 16.148 74.053 39.283 1.00 52.16 316 LEU B N 1
ATOM 5873 C CA . LEU B 1 316 ? 16.617 73.461 38.052 1.00 51.08 316 LEU B CA 1
ATOM 5874 C C . LEU B 1 316 ? 16.067 74.231 36.868 1.00 50.48 316 LEU B C 1
ATOM 5875 O O . LEU B 1 316 ? 14.868 74.141 36.552 1.00 50.92 316 LEU B O 1
ATOM 5880 N N . TYR B 1 317 ? 16.938 75.023 36.252 1.00 48.63 317 TYR B N 1
ATOM 5881 C CA . TYR B 1 317 ? 16.556 75.868 35.159 1.00 47.61 317 TYR B CA 1
ATOM 5882 C C . TYR B 1 317 ? 17.688 75.991 34.122 1.00 48.57 317 TYR B C 1
ATOM 5883 O O . TYR B 1 317 ? 18.884 75.888 34.459 1.00 48.78 317 TYR B O 1
ATOM 5892 N N . PHE B 1 318 ? 17.316 76.198 32.864 1.00 48.26 318 PHE B N 1
ATOM 5893 C CA . PHE B 1 318 ? 18.275 76.544 31.813 1.00 48.21 318 PHE B CA 1
ATOM 5894 C C . PHE B 1 318 ? 18.441 78.062 31.729 1.00 48.73 318 PHE B C 1
ATOM 5895 O O . PHE B 1 318 ? 17.461 78.794 31.792 1.00 48.71 318 PHE B O 1
ATOM 5903 N N . ILE B 1 319 ? 19.674 78.542 31.561 1.00 49.29 319 ILE B N 1
ATOM 5904 C CA . ILE B 1 319 ? 19.879 79.885 31.042 1.00 48.81 319 ILE B CA 1
ATOM 5905 C C . ILE B 1 319 ? 20.264 79.840 29.551 1.00 49.47 319 ILE B C 1
ATOM 5906 O O . ILE B 1 319 ? 21.426 79.556 29.191 1.00 49.40 319 ILE B O 1
ATOM 5911 N N . VAL B 1 320 ? 19.283 80.180 28.714 1.00 49.90 320 VAL B N 1
ATOM 5912 C CA . VAL B 1 320 ? 19.365 80.120 27.253 1.00 49.55 320 VAL B CA 1
ATOM 5913 C C . VAL B 1 320 ? 19.690 81.461 26.571 1.00 50.05 320 VAL B C 1
ATOM 5914 O O . VAL B 1 320 ? 19.625 82.533 27.180 1.00 50.19 320 VAL B O 1
ATOM 5918 N N . ASP B 1 321 ? 20.027 81.390 25.293 1.00 50.49 321 ASP B N 1
ATOM 5919 C CA . ASP B 1 321 ? 20.236 82.573 24.481 1.00 51.93 321 ASP B CA 1
ATOM 5920 C C . ASP B 1 321 ? 21.279 83.577 25.056 1.00 52.13 321 ASP B C 1
ATOM 5921 O O . ASP B 1 321 ? 20.996 84.778 25.149 1.00 52.12 321 ASP B O 1
ATOM 5926 N N . TRP B 1 322 ? 22.486 83.108 25.396 1.00 51.85 322 TRP B N 1
ATOM 5927 C CA . TRP B 1 322 ? 23.583 84.031 25.802 1.00 51.92 322 TRP B CA 1
ATOM 5928 C C . TRP B 1 322 ? 24.086 84.994 24.674 1.00 52.14 322 TRP B C 1
ATOM 5929 O O . TRP B 1 322 ? 23.842 84.740 23.488 1.00 51.76 322 TRP B O 1
ATOM 5940 N N . PRO B 1 323 ? 24.781 86.091 25.020 1.00 52.54 323 PRO B N 1
ATOM 5941 C CA . PRO B 1 323 ? 25.488 86.891 23.998 1.00 52.91 323 PRO B CA 1
ATOM 5942 C C . PRO B 1 323 ? 26.529 86.094 23.220 1.00 53.19 323 PRO B C 1
ATOM 5943 O O . PRO B 1 323 ? 27.313 85.335 23.816 1.00 53.56 323 PRO B O 1
ATOM 5947 N N . SER B 1 324 ? 26.517 86.277 21.903 1.00 53.33 324 SER B N 1
ATOM 5948 C CA . SER B 1 324 ? 27.416 85.595 20.988 1.00 54.23 324 SER B CA 1
ATOM 5949 C C . SER B 1 324 ? 28.842 85.885 21.360 1.00 54.80 324 SER B C 1
ATOM 5950 O O . SER B 1 324 ? 29.729 85.073 21.169 1.00 55.31 324 SER B O 1
ATOM 5953 N N . ASP B 1 325 ? 29.045 87.063 21.918 1.00 55.55 325 ASP B N 1
ATOM 5954 C CA . ASP B 1 325 ? 30.367 87.579 22.201 1.00 56.16 325 ASP B CA 1
ATOM 5955 C C . ASP B 1 325 ? 31.013 86.848 23.389 1.00 54.60 325 ASP B C 1
ATOM 5956 O O . ASP B 1 325 ? 32.218 86.939 23.589 1.00 55.03 325 ASP B O 1
ATOM 5961 N N . ALA B 1 326 ? 30.209 86.106 24.153 1.00 52.60 326 ALA B N 1
ATOM 5962 C CA . ALA B 1 326 ? 30.686 85.351 25.314 1.00 50.85 326 ALA B CA 1
ATOM 5963 C C . ALA B 1 326 ? 30.710 83.808 25.109 1.00 49.63 326 ALA B C 1
ATOM 5964 O O . ALA B 1 326 ? 30.897 83.057 26.051 1.00 48.10 326 ALA B O 1
ATOM 5966 N N . ARG B 1 327 ? 30.508 83.356 23.879 1.00 48.98 327 ARG B N 1
ATOM 5967 C CA . ARG B 1 327 ? 30.396 81.933 23.580 1.00 48.86 327 ARG B CA 1
ATOM 5968 C C . ARG B 1 327 ? 31.385 81.621 22.463 1.00 48.74 327 ARG B C 1
ATOM 5969 O O . ARG B 1 327 ? 31.746 82.521 21.734 1.00 48.20 327 ARG B O 1
ATOM 5977 N N . PRO B 1 328 ? 31.854 80.372 22.344 1.00 48.75 328 PRO B N 1
ATOM 5978 C CA . PRO B 1 328 ? 32.832 80.009 21.310 1.00 48.54 328 PRO B CA 1
ATOM 5979 C C . PRO B 1 328 ? 32.466 80.415 19.885 1.00 48.40 328 PRO B C 1
ATOM 5980 O O . PRO B 1 328 ? 31.308 80.702 19.582 1.00 49.07 328 PRO B O 1
ATOM 5984 N N . PHE B 1 329 ? 33.471 80.432 19.018 1.00 48.26 329 PHE B N 1
ATOM 5985 C CA . PHE B 1 329 ? 33.279 80.699 17.593 1.00 48.02 329 PHE B CA 1
ATOM 5986 C C . PHE B 1 329 ? 32.439 79.609 16.928 1.00 47.31 329 PHE B C 1
ATOM 5987 O O . PHE B 1 329 ? 31.906 79.808 15.838 1.00 47.88 329 PHE B O 1
ATOM 5995 N N . TYR B 1 330 ? 32.377 78.434 17.542 1.00 46.37 330 TYR B N 1
ATOM 5996 C CA . TYR B 1 330 ? 31.710 77.306 16.902 1.00 45.68 330 TYR B CA 1
ATOM 5997 C C . TYR B 1 330 ? 30.201 77.310 17.187 1.00 46.25 330 TYR B C 1
ATOM 5998 O O . TYR B 1 330 ? 29.478 76.458 16.678 1.00 45.59 330 TYR B O 1
ATOM 6007 N N . THR B 1 331 ? 29.742 78.283 17.981 1.00 47.50 331 THR B N 1
ATOM 6008 C CA . THR B 1 331 ? 28.331 78.402 18.387 1.00 48.39 331 THR B CA 1
ATOM 6009 C C . THR B 1 331 ? 27.508 79.280 17.414 1.00 49.47 331 THR B C 1
ATOM 6010 O O . THR B 1 331 ? 27.877 80.392 17.120 1.00 48.54 331 THR B O 1
ATOM 6014 N N . LYS B 1 332 ? 26.408 78.742 16.889 1.00 52.47 332 LYS B N 1
ATOM 6015 C CA . LYS B 1 332 ? 25.536 79.481 15.953 1.00 54.81 332 LYS B CA 1
ATOM 6016 C C . LYS B 1 332 ? 24.907 80.704 16.632 1.00 55.96 332 LYS B C 1
ATOM 6017 O O . LYS B 1 332 ? 24.503 80.633 17.790 1.00 55.80 332 LYS B O 1
ATOM 6023 N N . SER B 1 333 ? 24.897 81.837 15.930 1.00 57.93 333 SER B N 1
ATOM 6024 C CA . SER B 1 333 ? 24.295 83.071 16.447 1.00 59.59 333 SER B CA 1
ATOM 6025 C C . SER B 1 333 ? 22.812 83.030 16.137 1.00 60.73 333 SER B C 1
ATOM 6026 O O . SER B 1 333 ? 22.373 82.224 15.326 1.00 60.61 333 SER B O 1
ATOM 6029 N N . LYS B 1 334 ? 22.030 83.879 16.787 1.00 62.77 334 LYS B N 1
ATOM 6030 C CA . LYS B 1 334 ? 20.600 83.913 16.492 1.00 64.29 334 LYS B CA 1
ATOM 6031 C C . LYS B 1 334 ? 20.402 84.697 15.197 1.00 65.36 334 LYS B C 1
ATOM 6032 O O . LYS B 1 334 ? 21.100 85.689 14.952 1.00 65.76 334 LYS B O 1
ATOM 6038 N N . SER B 1 335 ? 19.486 84.206 14.364 1.00 67.09 335 SER B N 1
ATOM 6039 C CA . SER B 1 335 ? 19.172 84.779 13.052 1.00 68.45 335 SER B CA 1
ATOM 6040 C C . SER B 1 335 ? 18.466 86.127 13.201 1.00 69.40 335 SER B C 1
ATOM 6041 O O . SER B 1 335 ? 18.829 87.098 12.530 1.00 69.29 335 SER B O 1
ATOM 6043 N N . GLU B 1 336 ? 17.477 86.170 14.103 1.00 70.76 336 GLU B N 1
ATOM 6044 C CA . GLU B 1 336 ? 16.743 87.399 14.451 1.00 71.78 336 GLU B CA 1
ATOM 6045 C C . GLU B 1 336 ? 17.543 88.438 15.282 1.00 72.34 336 GLU B C 1
ATOM 6046 O O . GLU B 1 336 ? 17.079 89.576 15.445 1.00 73.09 336 GLU B O 1
ATOM 6048 N N . ASN B 1 337 ? 18.724 88.058 15.788 1.00 72.23 337 ASN B N 1
ATOM 6049 C CA . ASN B 1 337 ? 19.667 88.991 16.431 1.00 72.07 337 ASN B CA 1
ATOM 6050 C C . ASN B 1 337 ? 21.087 88.407 16.582 1.00 71.60 337 ASN B C 1
ATOM 6051 O O . ASN B 1 337 ? 21.330 87.513 17.406 1.00 71.19 337 ASN B O 1
ATOM 6056 N N . PRO B 1 338 ? 22.024 88.935 15.799 1.00 70.99 338 PRO B N 1
ATOM 6057 C CA . PRO B 1 338 ? 23.404 88.442 15.818 1.00 70.36 338 PRO B CA 1
ATOM 6058 C C . PRO B 1 338 ? 24.108 88.582 17.181 1.00 69.58 338 PRO B C 1
ATOM 6059 O O . PRO B 1 338 ? 25.105 87.894 17.448 1.00 70.14 338 PRO B O 1
ATOM 6061 N N . GLU B 1 339 ? 23.600 89.465 18.035 1.00 67.93 339 GLU B N 1
ATOM 6062 C CA . GLU B 1 339 ? 24.232 89.740 19.321 1.00 65.80 339 GLU B CA 1
ATOM 6063 C C . GLU B 1 339 ? 24.019 88.593 20.319 1.00 64.31 339 GLU B C 1
ATOM 6064 O O . GLU B 1 339 ? 24.814 88.424 21.253 1.00 64.33 339 GLU B O 1
ATOM 6066 N N . LEU B 1 340 ? 22.943 87.832 20.119 1.00 62.11 340 LEU B N 1
ATOM 6067 C CA . LEU B 1 340 ? 22.616 86.674 20.948 1.00 60.46 340 LEU B CA 1
ATOM 6068 C C . LEU B 1 340 ? 23.073 85.352 20.298 1.00 59.77 340 LEU B C 1
ATOM 6069 O O . LEU B 1 340 ? 23.435 85.310 19.120 1.00 59.73 340 LEU B O 1
ATOM 6074 N N . SER B 1 341 ? 23.048 84.259 21.052 1.00 58.42 341 SER B N 1
ATOM 6075 C CA . SER B 1 341 ? 23.506 82.987 20.506 1.00 56.77 341 SER B CA 1
ATOM 6076 C C . SER B 1 341 ? 22.582 81.861 20.866 1.00 55.24 341 SER B C 1
ATOM 6077 O O . SER B 1 341 ? 21.876 81.921 21.863 1.00 55.36 341 SER B O 1
ATOM 6080 N N . GLU B 1 342 ? 22.576 80.833 20.042 1.00 53.98 342 GLU B N 1
ATOM 6081 C CA . GLU B 1 342 ? 21.734 79.684 20.291 1.00 53.13 342 GLU B CA 1
ATOM 6082 C C . GLU B 1 342 ? 22.427 78.738 21.289 1.00 52.11 342 GLU B C 1
ATOM 6083 O O . GLU B 1 342 ? 22.830 77.639 20.953 1.00 51.34 342 GLU B O 1
ATOM 6089 N N . SER B 1 343 ? 22.522 79.179 22.537 1.00 51.42 343 SER B N 1
ATOM 6090 C CA . SER B 1 343 ? 23.239 78.440 23.558 1.00 50.89 343 SER B CA 1
ATOM 6091 C C . SER B 1 343 ? 22.433 78.323 24.808 1.00 49.86 343 SER B C 1
ATOM 6092 O O . SER B 1 343 ? 21.455 79.034 24.980 1.00 49.74 343 SER B O 1
ATOM 6095 N N . PHE B 1 344 ? 22.854 77.404 25.683 1.00 49.19 344 PHE B N 1
ATOM 6096 C CA . PHE B 1 344 ? 22.240 77.243 26.998 1.00 47.09 344 PHE B CA 1
ATOM 6097 C C . PHE B 1 344 ? 23.239 76.801 28.045 1.00 47.29 344 PHE B C 1
ATOM 6098 O O . PHE B 1 344 ? 24.179 76.093 27.743 1.00 47.41 344 PHE B O 1
ATOM 6106 N N . ASP B 1 345 ? 23.026 77.225 29.281 1.00 47.23 345 ASP B N 1
ATOM 6107 C CA . ASP B 1 345 ? 23.586 76.527 30.438 1.00 46.66 345 ASP B CA 1
ATOM 6108 C C . ASP B 1 345 ? 22.441 75.869 31.194 1.00 46.43 345 ASP B C 1
ATOM 6109 O O . ASP B 1 345 ? 21.346 76.433 31.257 1.00 46.10 345 ASP B O 1
ATOM 6114 N N . LEU B 1 346 ? 22.676 74.673 31.739 1.00 45.59 346 LEU B N 1
ATOM 6115 C CA . LEU B 1 346 ? 21.754 74.130 32.729 1.00 45.59 346 LEU B CA 1
ATOM 6116 C C . LEU B 1 346 ? 22.322 74.325 34.116 1.00 45.62 346 LEU B C 1
ATOM 6117 O O . LEU B 1 346 ? 23.401 73.801 34.431 1.00 45.61 346 LEU B O 1
ATOM 6122 N N . ILE B 1 347 ? 21.580 75.079 34.933 1.00 45.50 347 ILE B N 1
ATOM 6123 C CA . ILE B 1 347 ? 21.912 75.316 36.336 1.00 44.69 347 ILE B CA 1
ATOM 6124 C C . ILE B 1 347 ? 21.080 74.475 37.282 1.00 45.25 347 ILE B C 1
ATOM 6125 O O . ILE B 1 347 ? 19.828 74.406 37.154 1.00 46.32 347 ILE B O 1
ATOM 6130 N N . TYR B 1 348 ? 21.762 73.870 38.249 1.00 44.40 348 TYR B N 1
ATOM 6131 C CA . TYR B 1 348 ? 21.122 73.341 39.452 1.00 44.70 348 TYR B CA 1
ATOM 6132 C C . TYR B 1 348 ? 21.445 74.181 40.679 1.00 44.42 348 TYR B C 1
ATOM 6133 O O . TYR B 1 348 ? 22.586 74.176 41.153 1.00 44.39 348 TYR B O 1
ATOM 6142 N N . LYS B 1 349 ? 20.423 74.852 41.210 1.00 45.32 349 LYS B N 1
ATOM 6143 C CA . LYS B 1 349 ? 20.545 75.928 42.223 1.00 46.10 349 LYS B CA 1
ATOM 6144 C C . LYS B 1 349 ? 21.521 77.048 41.843 1.00 46.69 349 LYS B C 1
ATOM 6145 O O . LYS B 1 349 ? 21.147 77.998 41.183 1.00 46.94 349 LYS B O 1
ATOM 6151 N N . PHE B 1 350 ? 22.786 76.935 42.229 1.00 48.66 350 PHE B N 1
ATOM 6152 C CA . PHE B 1 350 ? 23.790 77.898 41.786 1.00 49.93 350 PHE B CA 1
ATOM 6153 C C . PHE B 1 350 ? 24.992 77.217 41.136 1.00 49.89 350 PHE B C 1
ATOM 6154 O O . PHE B 1 350 ? 26.089 77.782 41.110 1.00 50.28 350 PHE B O 1
ATOM 6162 N N . LEU B 1 351 ? 24.808 76.017 40.609 1.00 49.51 351 LEU B N 1
ATOM 6163 C CA . LEU B 1 351 ? 25.930 75.324 39.970 1.00 49.01 351 LEU B CA 1
ATOM 6164 C C . LEU B 1 351 ? 25.632 75.026 38.504 1.00 48.53 351 LEU B C 1
ATOM 6165 O O . LEU B 1 351 ? 24.518 74.605 38.165 1.00 48.39 351 LEU B O 1
ATOM 6170 N N . GLU B 1 352 ? 26.604 75.268 37.630 1.00 47.63 352 GLU B N 1
ATOM 6171 C CA . GLU B 1 352 ? 26.432 74.955 36.209 1.00 47.53 352 GLU B CA 1
ATOM 6172 C C . GLU B 1 352 ? 26.703 73.469 36.005 1.00 46.80 352 GLU B C 1
ATOM 6173 O O . GLU B 1 352 ? 27.711 72.939 36.446 1.00 47.20 352 GLU B O 1
ATOM 6179 N N . ILE B 1 353 ? 25.784 72.784 35.369 1.00 45.72 353 ILE B N 1
ATOM 6180 C CA . ILE B 1 353 ? 25.881 71.343 35.318 1.00 45.91 353 ILE B CA 1
ATOM 6181 C C . ILE B 1 353 ? 26.170 70.936 33.892 1.00 45.31 353 ILE B C 1
ATOM 6182 O O . ILE B 1 353 ? 26.871 69.955 33.647 1.00 45.90 353 ILE B O 1
ATOM 6187 N N . VAL B 1 354 ? 25.639 71.710 32.948 1.00 44.33 354 VAL B N 1
ATOM 6188 C CA . VAL B 1 354 ? 25.733 71.376 31.541 1.00 43.42 354 VAL B CA 1
ATOM 6189 C C . VAL B 1 354 ? 25.892 72.681 30.787 1.00 43.88 354 VAL B C 1
ATOM 6190 O O . VAL B 1 354 ? 25.315 73.682 31.199 1.00 44.06 354 VAL B O 1
ATOM 6194 N N . SER B 1 355 ? 26.687 72.674 29.714 1.00 43.90 355 SER B N 1
ATOM 6195 C CA . SER B 1 355 ? 26.594 73.703 28.680 1.00 45.31 355 SER B CA 1
ATOM 6196 C C . SER B 1 355 ? 26.453 73.089 27.277 1.00 45.08 355 SER B C 1
ATOM 6197 O O . SER B 1 355 ? 27.045 72.049 26.996 1.00 45.83 355 SER B O 1
ATOM 6200 N N . GLY B 1 356 ? 25.635 73.697 26.418 1.00 45.07 356 GLY B N 1
ATOM 6201 C CA . GLY B 1 356 ? 25.598 73.325 25.015 1.00 45.33 356 GLY B CA 1
ATOM 6202 C C . GLY B 1 356 ? 25.097 74.394 24.042 1.00 46.09 356 GLY B C 1
ATOM 6203 O O . GLY B 1 356 ? 24.814 75.536 24.437 1.00 46.00 356 GLY B O 1
ATOM 6204 N N . SER B 1 357 ? 24.969 74.028 22.759 1.00 46.27 357 SER B N 1
ATOM 6205 C CA . SER B 1 357 ? 24.490 74.976 21.740 1.00 46.36 357 SER B CA 1
ATOM 6206 C C . SER B 1 357 ? 24.179 74.373 20.378 1.00 46.53 357 SER B C 1
ATOM 6207 O O . SER B 1 357 ? 24.352 73.190 20.144 1.00 46.33 357 SER B O 1
ATOM 6210 N N . THR B 1 358 ? 23.709 75.229 19.483 1.00 46.79 358 THR B N 1
ATOM 6211 C CA . THR B 1 358 ? 23.604 74.898 18.093 1.00 46.60 358 THR B CA 1
ATOM 6212 C C . THR B 1 358 ? 24.928 75.356 17.540 1.00 46.20 358 THR B C 1
ATOM 6213 O O . THR B 1 358 ? 25.416 76.416 17.909 1.00 46.36 358 THR B O 1
ATOM 6217 N N . ARG B 1 359 ? 25.500 74.578 16.635 1.00 45.91 359 ARG B N 1
ATOM 6218 C CA . ARG B 1 359 ? 26.839 74.910 16.159 1.00 45.95 359 ARG B CA 1
ATOM 6219 C C . ARG B 1 359 ? 26.755 75.556 14.786 1.00 45.98 359 ARG B C 1
ATOM 6220 O O . ARG B 1 359 ? 25.735 75.464 14.106 1.00 45.40 359 ARG B O 1
ATOM 6228 N N . ASN B 1 360 ? 27.835 76.199 14.372 1.00 46.25 360 ASN B N 1
ATOM 6229 C CA . ASN B 1 360 ? 27.987 76.578 12.981 1.00 46.89 360 ASN B CA 1
ATOM 6230 C C . ASN B 1 360 ? 28.308 75.365 12.109 1.00 47.37 360 ASN B C 1
ATOM 6231 O O . ASN B 1 360 ? 28.721 74.346 12.624 1.00 46.93 360 ASN B O 1
ATOM 6236 N N . HIS B 1 361 ? 28.078 75.466 10.801 1.00 49.83 361 HIS B N 1
ATOM 6237 C CA . HIS B 1 361 ? 28.358 74.358 9.877 1.00 52.65 361 HIS B CA 1
ATOM 6238 C C . HIS B 1 361 ? 28.854 74.815 8.514 1.00 53.49 361 HIS B C 1
ATOM 6239 O O . HIS B 1 361 ? 29.169 73.983 7.653 1.00 54.92 361 HIS B O 1
ATOM 6246 N N . LYS B 1 362 ? 28.951 76.121 8.321 1.00 53.98 362 LYS B N 1
ATOM 6247 C CA . LYS B 1 362 ? 29.598 76.664 7.133 1.00 54.85 362 LYS B CA 1
ATOM 6248 C C . LYS B 1 362 ? 30.963 77.238 7.516 1.00 54.81 362 LYS B C 1
ATOM 6249 O O . LYS B 1 362 ? 31.109 77.884 8.555 1.00 54.71 362 LYS B O 1
ATOM 6255 N N . ARG B 1 363 ? 31.954 76.979 6.675 1.00 54.87 363 ARG B N 1
ATOM 6256 C CA . ARG B 1 363 ? 33.309 77.504 6.843 1.00 55.37 363 ARG B CA 1
ATOM 6257 C C . ARG B 1 363 ? 33.342 79.042 6.988 1.00 55.23 363 ARG B C 1
ATOM 6258 O O . ARG B 1 363 ? 34.025 79.581 7.872 1.00 54.65 363 ARG B O 1
ATOM 6266 N N . GLU B 1 364 ? 32.569 79.732 6.149 1.00 55.42 364 GLU B N 1
ATOM 6267 C CA . GLU B 1 364 ? 32.504 81.203 6.155 1.00 55.61 364 GLU B CA 1
ATOM 6268 C C . GLU B 1 364 ? 31.973 81.791 7.470 1.00 55.72 364 GLU B C 1
ATOM 6269 O O . GLU B 1 364 ? 32.567 82.714 8.021 1.00 56.05 364 GLU B O 1
ATOM 6271 N N . VAL B 1 365 ? 30.857 81.278 7.981 1.00 55.35 365 VAL B N 1
ATOM 6272 C CA . VAL B 1 365 ? 30.361 81.787 9.263 1.00 54.74 365 VAL B CA 1
ATOM 6273 C C . VAL B 1 365 ? 31.343 81.444 10.400 1.00 54.33 365 VAL B C 1
ATOM 6274 O O . VAL B 1 365 ? 31.585 82.269 11.283 1.00 54.13 365 VAL B O 1
ATOM 6278 N N . LEU B 1 366 ? 31.917 80.242 10.368 1.00 54.18 366 LEU B N 1
ATOM 6279 C CA . LEU B 1 366 ? 32.969 79.903 11.326 1.00 54.11 366 LEU B CA 1
ATOM 6280 C C . LEU B 1 366 ? 34.135 80.895 11.226 1.00 54.82 366 LEU B C 1
ATOM 6281 O O . LEU B 1 366 ? 34.631 81.378 12.227 1.00 54.40 366 LEU B O 1
ATOM 6286 N N . GLU B 1 367 ? 34.544 81.208 10.005 1.00 56.45 367 GLU B N 1
ATOM 6287 C CA . GLU B 1 367 ? 35.717 82.052 9.797 1.00 58.23 367 GLU B CA 1
ATOM 6288 C C . GLU B 1 367 ? 35.474 83.485 10.219 1.00 58.95 367 GLU B C 1
ATOM 6289 O O . GLU B 1 367 ? 36.372 84.139 10.757 1.00 58.73 367 GLU B O 1
ATOM 6295 N N . GLU B 1 368 ? 34.250 83.951 9.986 1.00 60.25 368 GLU B N 1
ATOM 6296 C CA . GLU B 1 368 ? 33.818 85.266 10.441 1.00 61.74 368 GLU B CA 1
ATOM 6297 C C . GLU B 1 368 ? 33.843 85.312 11.977 1.00 61.75 368 GLU B C 1
ATOM 6298 O O . GLU B 1 368 ? 34.431 86.227 12.574 1.00 62.11 368 GLU B O 1
ATOM 6304 N N . ALA B 1 369 ? 33.271 84.295 12.613 1.00 61.87 369 ALA B N 1
ATOM 6305 C CA . ALA B 1 369 ? 33.203 84.252 14.077 1.00 62.10 369 ALA B CA 1
ATOM 6306 C C . ALA B 1 369 ? 34.586 84.360 14.706 1.00 62.42 369 ALA B C 1
ATOM 6307 O O . ALA B 1 369 ? 34.797 85.125 15.639 1.00 62.72 369 ALA B O 1
ATOM 6309 N N . LEU B 1 370 ? 35.530 83.599 14.173 1.00 62.87 370 LEU B N 1
ATOM 6310 C CA . LEU B 1 370 ? 36.929 83.710 14.567 1.00 63.60 370 LEU B CA 1
ATOM 6311 C C . LEU B 1 370 ? 37.494 85.127 14.433 1.00 64.42 370 LEU B C 1
ATOM 6312 O O . LEU B 1 370 ? 38.239 85.592 15.299 1.00 63.81 370 LEU B O 1
ATOM 6317 N N . LYS B 1 371 ? 37.149 85.814 13.354 1.00 65.96 371 LYS B N 1
ATOM 6318 C CA . LYS B 1 371 ? 37.629 87.183 13.204 1.00 68.35 371 LYS B CA 1
ATOM 6319 C C . LYS B 1 371 ? 37.004 88.094 14.277 1.00 69.16 371 LYS B C 1
ATOM 6320 O O . LYS B 1 371 ? 37.712 88.854 14.941 1.00 69.45 371 LYS B O 1
ATOM 6326 N N . LYS B 1 372 ? 35.691 87.968 14.467 1.00 69.86 372 LYS B N 1
ATOM 6327 C CA . LYS B 1 372 ? 34.948 88.757 15.437 1.00 70.84 372 LYS B CA 1
ATOM 6328 C C . LYS B 1 372 ? 35.464 88.595 16.872 1.00 71.27 372 LYS B C 1
ATOM 6329 O O . LYS B 1 372 ? 34.989 89.288 17.788 1.00 71.67 372 LYS B O 1
ATOM 6335 N N . LYS B 1 373 ? 36.411 87.679 17.070 1.00 71.19 373 LYS B N 1
ATOM 6336 C CA . LYS B 1 373 ? 37.015 87.432 18.381 1.00 71.41 373 LYS B CA 1
ATOM 6337 C C . LYS B 1 373 ? 38.519 87.733 18.341 1.00 71.75 373 LYS B C 1
ATOM 6338 O O . LYS B 1 373 ? 39.258 87.440 19.296 1.00 71.35 373 LYS B O 1
ATOM 6344 N N . GLY B 1 374 ? 38.958 88.307 17.218 1.00 72.05 374 GLY B N 1
ATOM 6345 C CA . GLY B 1 374 ? 40.343 88.695 17.009 1.00 72.51 374 GLY B CA 1
ATOM 6346 C C . GLY B 1 374 ? 41.320 87.541 16.843 1.00 73.17 374 GLY B C 1
ATOM 6347 O O . GLY B 1 374 ? 42.531 87.719 17.033 1.00 72.93 374 GLY B O 1
ATOM 6348 N N . LEU B 1 375 ? 40.810 86.359 16.492 1.00 73.14 375 LEU B N 1
ATOM 6349 C CA . LEU B 1 375 ? 41.686 85.237 16.207 1.00 73.40 375 LEU B CA 1
ATOM 6350 C C . LEU B 1 375 ? 42.047 85.160 14.718 1.00 73.67 375 LEU B C 1
ATOM 6351 O O . LEU B 1 375 ? 41.277 85.592 13.847 1.00 73.95 375 LEU B O 1
ATOM 6356 N N . LYS B 1 376 ? 43.231 84.623 14.432 1.00 73.50 376 LYS B N 1
ATOM 6357 C CA . LYS B 1 376 ? 43.661 84.419 13.054 1.00 73.24 376 LYS B CA 1
ATOM 6358 C C . LYS B 1 376 ? 43.004 83.139 12.514 1.00 72.75 376 LYS B C 1
ATOM 6359 O O . LYS B 1 376 ? 43.214 82.063 13.064 1.00 72.91 376 LYS B O 1
ATOM 6361 N N . PRO B 1 377 ? 42.186 83.263 11.467 1.00 71.88 377 PRO B N 1
ATOM 6362 C CA . PRO B 1 377 ? 41.508 82.103 10.887 1.00 70.97 377 PRO B CA 1
ATOM 6363 C C . PRO B 1 377 ? 42.496 80.986 10.470 1.00 70.55 377 PRO B C 1
ATOM 6364 O O . PRO B 1 377 ? 42.279 79.808 10.783 1.00 70.05 377 PRO B O 1
ATOM 6366 N N . GLU B 1 378 ? 43.586 81.371 9.798 1.00 69.93 378 GLU B N 1
ATOM 6367 C CA . GLU B 1 378 ? 44.604 80.431 9.287 1.00 69.15 378 GLU B CA 1
ATOM 6368 C C . GLU B 1 378 ? 45.226 79.516 10.351 1.00 68.23 378 GLU B C 1
ATOM 6369 O O . GLU B 1 378 ? 45.857 78.492 10.033 1.00 68.09 378 GLU B O 1
ATOM 6371 N N . SER B 1 379 ? 45.026 79.872 11.613 1.00 67.05 379 SER B N 1
ATOM 6372 C CA . SER B 1 379 ? 45.607 79.110 12.713 1.00 66.10 379 SER B CA 1
ATOM 6373 C C . SER B 1 379 ? 44.616 78.107 13.310 1.00 64.90 379 SER B C 1
ATOM 6374 O O . SER B 1 379 ? 44.956 77.370 14.238 1.00 64.74 379 SER B O 1
ATOM 6377 N N . PHE B 1 380 ? 43.398 78.094 12.762 1.00 63.73 380 PHE B N 1
ATOM 6378 C CA . PHE B 1 380 ? 42.361 77.106 13.103 1.00 62.57 380 PHE B CA 1
ATOM 6379 C C . PHE B 1 380 ? 41.954 76.270 11.912 1.00 61.52 380 PHE B C 1
ATOM 6380 O O . PHE B 1 380 ? 40.841 75.740 11.870 1.00 61.90 380 PHE B O 1
ATOM 6388 N N . GLU B 1 381 ? 42.873 76.146 10.952 1.00 59.90 381 GLU B N 1
ATOM 6389 C CA . GLU B 1 381 ? 42.658 75.355 9.739 1.00 58.35 381 GLU B CA 1
ATOM 6390 C C . GLU B 1 381 ? 42.301 73.913 10.098 1.00 57.58 381 GLU B C 1
ATOM 6391 O O . GLU B 1 381 ? 41.438 73.318 9.446 1.00 57.43 381 GLU B O 1
ATOM 6397 N N . PHE B 1 382 ? 42.947 73.384 11.146 1.00 55.98 382 PHE B N 1
ATOM 6398 C CA . PHE B 1 382 ? 42.671 72.046 11.672 1.00 55.05 382 PHE B CA 1
ATOM 6399 C C . PHE B 1 382 ? 41.190 71.821 12.058 1.00 54.06 382 PHE B C 1
ATOM 6400 O O . PHE B 1 382 ? 40.719 70.675 12.098 1.00 53.96 382 PHE B O 1
ATOM 6408 N N . PHE B 1 383 ? 40.478 72.912 12.331 1.00 52.56 383 PHE B N 1
ATOM 6409 C CA . PHE B 1 383 ? 39.062 72.858 12.659 1.00 52.09 383 PHE B CA 1
ATOM 6410 C C . PHE B 1 383 ? 38.193 73.222 11.451 1.00 51.26 383 PHE B C 1
ATOM 6411 O O . PHE B 1 383 ? 37.180 72.581 11.185 1.00 52.39 383 PHE B O 1
ATOM 6419 N N . LEU B 1 384 ? 38.588 74.261 10.732 1.00 50.08 384 LEU B N 1
ATOM 6420 C CA . LEU B 1 384 ? 37.858 74.747 9.566 1.00 48.51 384 LEU B CA 1
ATOM 6421 C C . LEU B 1 384 ? 37.735 73.778 8.395 1.00 48.43 384 LEU B C 1
ATOM 6422 O O . LEU B 1 384 ? 36.654 73.669 7.792 1.00 47.68 384 LEU B O 1
ATOM 6427 N N . LYS B 1 385 ? 38.819 73.059 8.104 1.00 48.08 385 LYS B N 1
ATOM 6428 C CA . LYS B 1 385 ? 38.927 72.240 6.888 1.00 48.50 385 LYS B CA 1
ATOM 6429 C C . LYS B 1 385 ? 37.802 71.238 6.698 1.00 48.09 385 LYS B C 1
ATOM 6430 O O . LYS B 1 385 ? 37.367 71.006 5.567 1.00 48.03 385 LYS B O 1
ATOM 6436 N N . TRP B 1 386 ? 37.372 70.618 7.799 1.00 47.40 386 TRP B N 1
ATOM 6437 C CA . TRP B 1 386 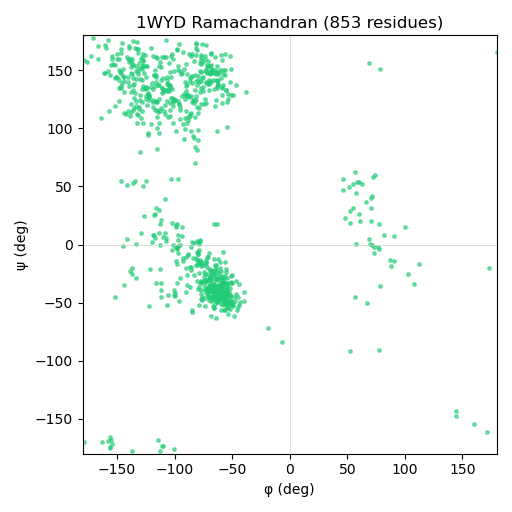? 36.401 69.535 7.746 1.00 47.26 386 TRP B CA 1
ATOM 6438 C C . TRP B 1 386 ? 35.066 70.007 7.191 1.00 46.75 386 TRP B C 1
ATOM 6439 O O . TRP B 1 386 ? 34.358 69.231 6.571 1.00 46.81 386 TRP B O 1
ATOM 6450 N N . PHE B 1 387 ? 34.777 71.294 7.376 1.00 46.12 387 PHE B N 1
ATOM 6451 C CA . PHE B 1 387 ? 33.519 71.932 6.928 1.00 45.88 387 PHE B CA 1
ATOM 6452 C C . PHE B 1 387 ? 33.456 72.275 5.431 1.00 45.93 387 PHE B C 1
ATOM 6453 O O . PHE B 1 387 ? 32.444 72.781 4.955 1.00 45.87 387 PHE B O 1
ATOM 6461 N N . ASP B 1 388 ? 34.520 71.966 4.692 1.00 45.49 388 ASP B N 1
ATOM 6462 C CA . ASP B 1 388 ? 34.465 72.070 3.235 1.00 45.39 388 ASP B CA 1
ATOM 6463 C C . ASP B 1 388 ? 33.712 70.910 2.602 1.00 44.86 388 ASP B C 1
ATOM 6464 O O . ASP B 1 388 ? 33.359 70.961 1.413 1.00 44.07 388 ASP B O 1
ATOM 6469 N N . TYR B 1 389 ? 33.486 69.851 3.369 1.00 44.81 389 TYR B N 1
ATOM 6470 C CA . TYR B 1 389 ? 32.951 68.638 2.768 1.00 45.43 389 TYR B CA 1
ATOM 6471 C C . TYR B 1 389 ? 31.669 68.115 3.418 1.00 45.10 389 TYR B C 1
ATOM 6472 O O . TYR B 1 389 ? 31.585 66.945 3.809 1.00 45.32 389 TYR B O 1
ATOM 6481 N N . GLY B 1 390 ? 30.673 68.995 3.493 1.00 45.16 390 GLY B N 1
ATOM 6482 C CA . GLY B 1 390 ? 29.326 68.650 3.926 1.00 44.96 390 GLY B CA 1
ATOM 6483 C C . GLY B 1 390 ? 29.162 68.401 5.416 1.00 45.47 390 GLY B C 1
ATOM 6484 O O . GLY B 1 390 ? 28.763 67.310 5.826 1.00 45.98 390 GLY B O 1
ATOM 6485 N N . MET B 1 391 ? 29.464 69.384 6.255 1.00 45.28 391 MET B N 1
ATOM 6486 C CA . MET B 1 391 ? 29.133 69.184 7.659 1.00 45.79 391 MET B CA 1
ATOM 6487 C C . MET B 1 391 ? 27.656 69.535 7.803 1.00 46.09 391 MET B C 1
ATOM 6488 O O . MET B 1 391 ? 27.233 70.561 7.283 1.00 47.34 391 MET B O 1
ATOM 6493 N N . PRO B 1 392 ? 26.861 68.708 8.478 1.00 46.25 392 PRO B N 1
ATOM 6494 C CA . PRO B 1 392 ? 25.433 68.996 8.627 1.00 46.06 392 PRO B CA 1
ATOM 6495 C C . PRO B 1 392 ? 25.183 69.986 9.761 1.00 46.07 392 PRO B C 1
ATOM 6496 O O . PRO B 1 392 ? 26.093 70.241 10.568 1.00 46.41 392 PRO B O 1
ATOM 6500 N N . PRO B 1 393 ? 23.968 70.514 9.866 1.00 45.62 393 PRO B N 1
ATOM 6501 C CA . PRO B 1 393 ? 23.612 71.279 11.050 1.00 45.30 393 PRO B CA 1
ATOM 6502 C C . PRO B 1 393 ? 23.618 70.301 12.196 1.00 45.09 393 PRO B C 1
ATOM 6503 O O . PRO B 1 393 ? 23.106 69.183 12.091 1.00 45.94 393 PRO B O 1
ATOM 6507 N N . HIS B 1 394 ? 24.232 70.704 13.289 1.00 44.46 394 HIS B N 1
ATOM 6508 C CA . HIS B 1 394 ? 24.284 69.855 14.456 1.00 43.58 394 HIS B CA 1
ATOM 6509 C C . HIS B 1 394 ? 24.237 70.698 15.721 1.00 42.78 394 HIS B C 1
ATOM 6510 O O . HIS B 1 394 ? 24.281 71.923 15.660 1.00 41.71 394 HIS B O 1
ATOM 6517 N N . ALA B 1 395 ? 24.142 70.018 16.865 1.00 42.78 395 ALA B N 1
ATOM 6518 C CA . ALA B 1 395 ? 24.050 70.660 18.174 1.00 42.73 395 ALA B CA 1
ATOM 6519 C C . ALA B 1 395 ? 24.498 69.657 19.198 1.00 42.87 395 ALA B C 1
ATOM 6520 O O . ALA B 1 395 ? 24.324 68.446 19.003 1.00 43.50 395 ALA B O 1
ATOM 6522 N N . GLY B 1 396 ? 25.081 70.144 20.292 1.00 42.68 396 GLY B N 1
ATOM 6523 C CA . GLY B 1 396 ? 25.506 69.236 21.332 1.00 41.70 396 GLY B CA 1
ATOM 6524 C C . GLY B 1 396 ? 25.655 69.877 22.676 1.00 41.70 396 GLY B C 1
ATOM 6525 O O . GLY B 1 396 ? 25.500 71.085 22.829 1.00 42.12 396 GLY B O 1
ATOM 6526 N N . PHE B 1 397 ? 25.961 69.050 23.662 1.00 41.43 397 PHE B N 1
ATOM 6527 C CA . PHE B 1 397 ? 26.244 69.544 25.004 1.00 41.39 397 PHE B CA 1
ATOM 6528 C C . PHE B 1 397 ? 27.297 68.695 25.732 1.00 40.14 397 PHE B C 1
ATOM 6529 O O . PHE B 1 397 ? 27.668 67.592 25.308 1.00 39.57 397 PHE B O 1
ATOM 6537 N N . GLY B 1 398 ? 27.761 69.243 26.843 1.00 39.43 398 GLY B N 1
ATOM 6538 C CA . GLY B 1 398 ? 28.675 68.563 27.738 1.00 37.59 398 GLY B CA 1
ATOM 6539 C C . GLY B 1 398 ? 28.156 68.842 29.133 1.00 36.88 398 GLY B C 1
ATOM 6540 O O . GLY B 1 398 ? 27.759 69.994 29.454 1.00 34.89 398 GLY B O 1
ATOM 6541 N N . MET B 1 399 ? 28.091 67.760 29.916 1.00 35.73 399 MET B N 1
ATOM 6542 C CA . MET B 1 399 ? 27.741 67.780 31.316 1.00 35.31 399 MET B CA 1
ATOM 6543 C C . MET B 1 399 ? 28.913 67.219 32.133 1.00 35.57 399 MET B C 1
ATOM 6544 O O . MET B 1 399 ? 29.495 66.198 31.772 1.00 34.55 399 MET B O 1
ATOM 6549 N N . GLY B 1 400 ? 29.188 67.850 33.273 1.00 35.57 400 GLY B N 1
ATOM 6550 C CA . GLY B 1 400 ? 30.211 67.370 34.152 1.00 36.39 400 GLY B CA 1
ATOM 6551 C C . GLY B 1 400 ? 29.661 66.314 35.051 1.00 36.93 400 GLY B C 1
ATOM 6552 O O . GLY B 1 400 ? 28.726 66.583 35.784 1.00 38.50 400 GLY B O 1
ATOM 6553 N N . LEU B 1 401 ? 30.258 65.121 35.027 1.00 36.17 401 LEU B N 1
ATOM 6554 C CA . LEU B 1 401 ? 29.827 64.079 35.898 1.00 35.86 401 LEU B CA 1
ATOM 6555 C C . LEU B 1 401 ? 29.808 64.502 37.371 1.00 36.86 401 LEU B C 1
ATOM 6556 O O . LEU B 1 401 ? 28.765 64.431 38.042 1.00 39.78 401 LEU B O 1
ATOM 6561 N N . ALA B 1 402 ? 30.906 64.990 37.888 1.00 37.08 402 ALA B N 1
ATOM 6562 C CA . ALA B 1 402 ? 30.917 65.223 39.310 1.00 36.93 402 ALA B CA 1
ATOM 6563 C C . ALA B 1 402 ? 30.010 66.393 39.736 1.00 37.21 402 ALA B C 1
ATOM 6564 O O . ALA B 1 402 ? 29.506 66.391 40.866 1.00 35.54 402 ALA B O 1
ATOM 6566 N N . ARG B 1 403 ? 29.816 67.374 38.844 1.00 37.39 403 ARG B N 1
ATOM 6567 C CA . ARG B 1 403 ? 28.869 68.420 39.117 1.00 38.78 403 ARG B CA 1
ATOM 6568 C C . ARG B 1 403 ? 27.458 67.815 39.155 1.00 39.08 403 ARG B C 1
ATOM 6569 O O . ARG B 1 403 ? 26.687 68.130 40.051 1.00 39.70 403 ARG B O 1
ATOM 6577 N N . LEU B 1 404 ? 27.142 66.925 38.208 1.00 39.56 404 LEU B N 1
ATOM 6578 C CA . LEU B 1 404 ? 25.839 66.226 38.177 1.00 39.71 404 LEU B CA 1
ATOM 6579 C C . LEU B 1 404 ? 25.701 65.438 39.453 1.00 40.00 404 LEU B C 1
ATOM 6580 O O . LEU B 1 404 ? 24.618 65.286 39.977 1.00 39.97 404 LEU B O 1
ATOM 6585 N N . MET B 1 405 ? 26.822 64.980 40.000 1.00 41.15 405 MET B N 1
ATOM 6586 C CA . MET B 1 405 ? 26.713 64.223 41.234 1.00 41.78 405 MET B CA 1
ATOM 6587 C C . MET B 1 405 ? 26.189 65.030 42.456 1.00 42.25 405 MET B C 1
ATOM 6588 O O . MET B 1 405 ? 25.530 64.452 43.328 1.00 42.07 405 MET B O 1
ATOM 6593 N N . VAL B 1 406 ? 26.462 66.346 42.485 1.00 41.95 406 VAL B N 1
ATOM 6594 C CA . VAL B 1 406 ? 25.937 67.241 43.517 1.00 42.34 406 VAL B CA 1
ATOM 6595 C C . VAL B 1 406 ? 24.410 67.218 43.522 1.00 43.92 406 VAL B C 1
ATOM 6596 O O . VAL B 1 406 ? 23.770 67.144 44.586 1.00 45.24 406 VAL B O 1
ATOM 6600 N N . MET B 1 407 ? 23.825 67.275 42.329 1.00 44.18 407 MET B N 1
ATOM 6601 C CA . MET B 1 407 ? 22.383 67.188 42.169 1.00 44.77 407 MET B CA 1
ATOM 6602 C C . MET B 1 407 ? 21.857 65.793 42.579 1.00 43.56 407 MET B C 1
ATOM 6603 O O . MET B 1 407 ? 20.700 65.634 42.980 1.00 44.93 407 MET B O 1
ATOM 6608 N N . LEU B 1 408 ? 22.695 64.776 42.498 1.00 42.00 408 LEU B N 1
ATOM 6609 C CA . LEU B 1 408 ? 22.238 63.431 42.839 1.00 41.00 408 LEU B CA 1
ATOM 6610 C C . LEU B 1 408 ? 22.579 62.930 44.238 1.00 41.12 408 LEU B C 1
ATOM 6611 O O . LEU B 1 408 ? 22.169 61.819 44.602 1.00 42.04 408 LEU B O 1
ATOM 6616 N N . THR B 1 409 ? 23.300 63.716 45.037 1.00 40.28 409 THR B N 1
ATOM 6617 C CA . THR B 1 409 ? 23.726 63.228 46.352 1.00 40.06 409 THR B CA 1
ATOM 6618 C C . THR B 1 409 ? 23.580 64.255 47.456 1.00 39.74 409 THR B C 1
ATOM 6619 O O . THR B 1 409 ? 23.471 63.911 48.623 1.00 38.02 409 THR B O 1
ATOM 6623 N N . GLY B 1 410 ? 23.614 65.532 47.081 1.00 41.28 410 GLY B N 1
ATOM 6624 C CA . GLY B 1 410 ? 23.656 66.588 48.068 1.00 42.28 410 GLY B CA 1
ATOM 6625 C C . GLY B 1 410 ? 25.064 67.015 48.476 1.00 43.79 410 GLY B C 1
ATOM 6626 O O . GLY B 1 410 ? 25.221 68.095 49.108 1.00 43.72 410 GLY B O 1
ATOM 6627 N N . ILE B 1 411 ? 26.080 66.217 48.131 1.00 43.71 411 ILE B N 1
ATOM 6628 C CA . ILE B 1 411 ? 27.458 66.600 48.509 1.00 44.07 411 ILE B CA 1
ATOM 6629 C C . ILE B 1 411 ? 27.878 67.880 47.825 1.00 44.44 411 ILE B C 1
ATOM 6630 O O . ILE B 1 411 ? 27.833 68.004 46.600 1.00 44.88 411 ILE B O 1
ATOM 6635 N N . GLN B 1 412 ? 28.280 68.834 48.647 1.00 45.72 412 GLN B N 1
ATOM 6636 C CA . GLN B 1 412 ? 28.678 70.161 48.206 1.00 47.64 412 GLN B CA 1
ATOM 6637 C C . GLN B 1 412 ? 30.196 70.282 47.970 1.00 48.34 412 GLN B C 1
ATOM 6638 O O . GLN B 1 412 ? 30.717 71.380 47.874 1.00 48.45 412 GLN B O 1
ATOM 6644 N N . SER B 1 413 ? 30.910 69.172 47.877 1.00 49.34 413 SER B N 1
ATOM 6645 C CA . SER B 1 413 ? 32.335 69.268 47.515 1.00 50.44 413 SER B CA 1
ATOM 6646 C C . SER B 1 413 ? 32.720 68.227 46.473 1.00 50.37 413 SER B C 1
ATOM 6647 O O . SER B 1 413 ? 32.481 67.026 46.637 1.00 50.72 413 SER B O 1
ATOM 6650 N N . VAL B 1 414 ? 33.307 68.710 45.391 1.00 50.44 414 VAL B N 1
ATOM 6651 C CA . VAL B 1 414 ? 33.819 67.853 44.326 1.00 50.40 414 VAL B CA 1
ATOM 6652 C C . VAL B 1 414 ? 34.951 66.925 44.787 1.00 50.18 414 VAL B C 1
ATOM 6653 O O . VAL B 1 414 ? 35.166 65.876 44.203 1.00 49.80 414 VAL B O 1
ATOM 6657 N N . LYS B 1 415 ? 35.652 67.294 45.849 1.00 50.32 415 LYS B N 1
ATOM 6658 C CA . LYS B 1 415 ? 36.742 66.442 46.331 1.00 51.02 415 LYS B CA 1
ATOM 6659 C C . LYS B 1 415 ? 36.152 65.392 47.221 1.00 50.32 415 LYS B C 1
ATOM 6660 O O . LYS B 1 415 ? 36.812 64.456 47.617 1.00 50.16 415 LYS B O 1
ATOM 6666 N N . GLU B 1 416 ? 34.897 65.585 47.572 1.00 50.09 416 GLU B N 1
ATOM 6667 C CA . GLU B 1 416 ? 34.174 64.557 48.275 1.00 49.27 416 GLU B CA 1
ATOM 6668 C C . GLU B 1 416 ? 33.439 63.595 47.318 1.00 48.35 416 GLU B C 1
ATOM 6669 O O . GLU B 1 416 ? 32.956 62.550 47.745 1.00 48.74 416 GLU B O 1
ATOM 6675 N N . ILE B 1 417 ? 33.360 63.932 46.035 1.00 46.57 417 ILE B N 1
ATOM 6676 C CA . ILE B 1 417 ? 32.699 63.052 45.069 1.00 45.00 417 ILE B CA 1
ATOM 6677 C C . ILE B 1 417 ? 33.732 62.224 44.289 1.00 44.43 417 ILE B C 1
ATOM 6678 O O . ILE B 1 417 ? 33.585 61.000 44.122 1.00 43.89 417 ILE B O 1
ATOM 6683 N N . VAL B 1 418 ? 34.809 62.888 43.859 1.00 42.34 418 VAL B N 1
ATOM 6684 C CA . VAL B 1 418 ? 35.789 62.219 43.030 1.00 40.94 418 VAL B CA 1
ATOM 6685 C C . VAL B 1 418 ? 36.738 61.451 43.957 1.00 39.78 418 VAL B C 1
ATOM 6686 O O . VAL B 1 418 ? 37.411 62.052 44.809 1.00 40.28 418 VAL B O 1
ATOM 6690 N N . PRO B 1 419 ? 36.839 60.133 43.772 1.00 38.02 419 PRO B N 1
ATOM 6691 C CA . PRO B 1 419 ? 37.574 59.313 44.721 1.00 37.10 419 PRO B CA 1
ATOM 6692 C C . PRO B 1 419 ? 39.062 59.711 44.668 1.00 36.73 419 PRO B C 1
ATOM 6693 O O . PRO B 1 419 ? 39.684 59.722 45.725 1.00 37.98 419 PRO B O 1
ATOM 6697 N N . PHE B 1 420 ? 39.603 60.100 43.517 1.00 35.36 420 PHE B N 1
ATOM 6698 C CA . PHE B 1 420 ? 41.024 60.524 43.483 1.00 35.10 420 PHE B CA 1
ATOM 6699 C C . PHE B 1 420 ? 41.224 61.842 42.794 1.00 34.55 420 PHE B C 1
ATOM 6700 O O . PHE B 1 420 ? 41.593 61.873 41.634 1.00 35.14 420 PHE B O 1
ATOM 6708 N N . PRO B 1 421 ? 40.959 62.928 43.508 1.00 33.70 421 PRO B N 1
ATOM 6709 C CA . PRO B 1 421 ? 40.911 64.262 42.893 1.00 34.92 421 PRO B CA 1
ATOM 6710 C C . PRO B 1 421 ? 42.283 64.741 42.403 1.00 37.03 421 PRO B C 1
ATOM 6711 O O . PRO B 1 421 ? 43.300 64.356 42.963 1.00 36.28 421 PRO B O 1
ATOM 6715 N N . ARG B 1 422 ? 42.270 65.539 41.342 1.00 39.10 422 ARG B N 1
ATOM 6716 C CA . ARG B 1 422 ? 43.437 66.209 40.837 1.00 40.90 422 ARG B CA 1
ATOM 6717 C C . ARG B 1 422 ? 43.152 67.692 40.825 1.00 42.11 422 ARG B C 1
ATOM 6718 O O . ARG B 1 422 ? 42.081 68.113 40.333 1.00 42.73 422 ARG B O 1
ATOM 6726 N N . ASP B 1 423 ? 44.072 68.469 41.421 1.00 43.32 423 ASP B N 1
ATOM 6727 C CA . ASP B 1 423 ? 44.178 69.932 41.216 1.00 44.07 423 ASP B CA 1
ATOM 6728 C C . ASP B 1 423 ? 45.597 70.475 41.514 1.00 45.18 423 ASP B C 1
ATOM 6729 O O . ASP B 1 423 ? 46.554 69.698 41.649 1.00 43.65 423 ASP B O 1
ATOM 6734 N N . LYS B 1 424 ? 45.708 71.804 41.640 1.00 46.70 424 LYS B N 1
ATOM 6735 C CA . LYS B 1 424 ? 47.000 72.474 41.766 1.00 48.44 424 LYS B CA 1
ATOM 6736 C C . LYS B 1 424 ? 47.826 72.041 42.973 1.00 48.59 424 LYS B C 1
ATOM 6737 O O . LYS B 1 424 ? 49.056 72.134 42.933 1.00 49.51 424 LYS B O 1
ATOM 6743 N N . LYS B 1 425 ? 47.175 71.511 44.005 1.00 47.36 425 LYS B N 1
ATOM 6744 C CA . LYS B 1 425 ? 47.884 71.079 45.207 1.00 46.53 425 LYS B CA 1
ATOM 6745 C C . LYS B 1 425 ? 47.730 69.602 45.471 1.00 46.17 425 LYS B C 1
ATOM 6746 O O . LYS B 1 425 ? 48.130 69.111 46.538 1.00 46.24 425 LYS B O 1
ATOM 6748 N N . ARG B 1 426 ? 47.141 68.895 44.508 1.00 45.33 426 ARG B N 1
ATOM 6749 C CA . ARG B 1 426 ? 46.719 67.512 44.700 1.00 45.07 426 ARG B CA 1
ATOM 6750 C C . ARG B 1 426 ? 47.001 66.672 43.462 1.00 44.07 426 ARG B C 1
ATOM 6751 O O . ARG B 1 426 ? 46.465 66.920 42.375 1.00 44.50 426 ARG B O 1
ATOM 6759 N N . LEU B 1 427 ? 47.897 65.715 43.645 1.00 42.58 427 LEU B N 1
ATOM 6760 C CA . LEU B 1 427 ? 48.393 64.890 42.587 1.00 41.87 427 LEU B CA 1
ATOM 6761 C C . LEU B 1 427 ? 48.478 63.494 43.132 1.00 41.65 427 LEU B C 1
ATOM 6762 O O . LEU B 1 427 ? 48.510 62.554 42.371 1.00 41.45 427 LEU B O 1
ATOM 6767 N N . THR B 1 428 ? 48.566 63.337 44.446 1.00 42.46 428 THR B N 1
ATOM 6768 C CA . THR B 1 428 ? 48.602 61.979 45.006 1.00 44.38 428 THR B CA 1
ATOM 6769 C C . THR B 1 428 ? 47.786 61.862 46.305 1.00 44.42 428 THR B C 1
ATOM 6770 O O . THR B 1 428 ? 47.825 62.775 47.112 1.00 44.01 428 THR B O 1
ATOM 6774 N N . PRO B 1 429 ? 47.043 60.762 46.500 1.00 44.97 429 PRO B N 1
ATOM 6775 C CA . PRO B 1 429 ? 47.081 59.600 45.615 1.00 44.83 429 PRO B CA 1
ATOM 6776 C C . PRO B 1 429 ? 46.381 59.961 44.315 1.00 45.31 429 PRO B C 1
ATOM 6777 O O . PRO B 1 429 ? 45.638 60.939 44.236 1.00 46.02 429 PRO B O 1
#

B-factor: mean 53.02, std 12.99, range [21.57, 101.24]

Secondary structure (DSSP, 8-state):
---SS-TTT--GGGTT-EEEEEEEEEEEEEETTEEEEEEEETTEEEEEEE-TTSTTHHHHTT--TT-EEEEEEEEEE-SSSGGGEEEEEEEEEEEEPPPSS-SS-SSS-----HHHHHHTHHHHHTSHHHHHHHHHHHHHHHHHHHHHHHTT-EE----SEESS-SSTT----EEEETTEEEEE-S--HHHHHHHHHHHSEEEEEEEEE------SSS--SEEEEEEEEEET--HHHHHHHHHHHHHHHHHHHHHHTHHHHHHHT--PPP--SSPEEEEHHHHHHHHHHSS----TTSPP-HHHHHHHHHHH--SEEEEE--BGGGS-TTBPBP----BBSEEEEEETTEEEEEEEEBP--HHHHHHHHHHTT--GGGGHHHHGGGGS-PPPEEEEEEEHHHHHHHHH----GGGTSSS--BTTB---/---S--GGG--GGGTT-EEEEEEEEEEEEEETTEEEEEEEETTEEEEEEE-TTSTTHHHHTT--TT-EEEEEEEEEE-SSSGGGEEEEEEEEEEEE---SS-SS-TTS---S-HHHHHTTHHHHHTSHHHHHHHHHHHHHHHHHHHHHHHTT-EE----SEESS-SSBTB---EEEETTEEEEE-S-SHHHHHHHHHHHSEEEEEEEEE------SSS--SEEEEEEEEEES--HHHHHHHHHHHHHHHHHHHHHHSHHHHHHHT--PPP--SSPEEEEHHHHHHHHHHTT----TT----HHHHHHHHHHHS-SEEEEE--BGGGS-TTBPBPSS-TTBBSEEEEEETTEEEEEEEEBP-SHHHHHHHHHTTT--GGGGHHHHGGGGS-PPPEEEEEEEHHHHHHHHH----TTTTSSS--BTTB---

Organism: Sulfurisphaera tokodaii (strain DSM 16993 / JCM 10545 / NBRC 100140 / 7) (NCBI:txid273063)

Radius of gyration: 29.25 Å; Cα contacts (8 Å, |Δi|>4): 1820; chains: 2; bounding box: 64×77×98 Å

InterPro domains:
  IPR002312 Aspartyl/Asparaginyl-tRNA synthetase, class IIb [PR01042] (184-196)
  IPR002312 Aspartyl/Asparaginyl-tRNA synthetase, class IIb [PR01042] (200-213)
  IPR002312 Aspartyl/Asparaginyl-tRNA synthetase, class IIb [PR01042] (344-360)
  IPR002312 Aspartyl/Asparaginyl-tRNA synthetase, class IIb [PR01042] (384-398)
  IPR004364 Aminoacyl-tRNA synthetase, class II (D/K/N) [PF00152] (114-423)
  IPR004365 OB-fold nucleic acid binding domain, AA-tRNA synthetase-type [PF01336] (20-95)
  IPR004523 Aspartate-tRNA synthetase, type 2 [MF_02075] (2-429)
  IPR004523 Aspartate-tRNA synthetase, type 2 [PTHR43450] (7-429)
  IPR004523 Aspartate-tRNA synthetase, type 2 [TIGR00458] (6-429)
  IPR006195 Aminoacyl-tRNA synthetase, class II [PS50862] (134-429)
  IPR012340 Nucleic acid-binding, OB-fold [G3DSA:2.40.50.140] (1-102)
  IPR012340 Nucleic acid-binding, OB-fold [SSF50249] (2-102)
  IPR045864 Class II Aminoacyl-tRNA synthetase/Biotinyl protein ligase (BPL) and lipoyl protein ligase (LPL) [G3DSA:3.30.930.10] (104-429)
  IPR045864 Class II Aminoacyl-tRNA synthetase/Biotinyl protein ligase (BPL) and lipoyl protein ligase (LPL) [SSF55681] (113-424)

Sequence (857 aa):
MYRSHFIADVTPEYDGKEVIWAGWVHLLRDLGGKKFIILRDKTGLGQVVVDKNSSAFGISQELTQESVIQVRGIVKADKRAPRGIELHAEEITLLSKAKAPLPLDVSGKVKADIDTRLRERVLDLRRQEMQAVIKIQSLALKAFRETLYKEGFIEIFTPKIIASATEGGAQLFPVIYFGKEAFLAQSPQLYKELMAGVVERVFEVAPAWRAEESDTPFHLAEFISMDVEMAFADYNDVMQLLEKILHNIVKTIKEEGKEELKILNYEPPEVKIPIKRLKYTEAIEILRSKGYNIKFGDDIGTPELRILNEELKEDLYFIVDWPSDARPFYTKSKSEPELSESFDLIYKFLEIVSGSTRNHKREVLEEALKKKGLKPESFEFFLKWFDYGMPPHAGFGMGLARLMVMLTGIQSVKEIVPFPRDKKRLTPMYRSHFIADVTPEYDGKEVIWAGWVHLLRDLGGKKFIILRDKTGLGQVVVDKNSSAFGISQELTQESVIQVRGIVKADKRAPRGIELHAEEITLLSKAKAPLPLDVSGKVKADIDTRLRERVLDLRRQEMQAVIKIQSLALKAFRETLYKEGFIEIFTPKIIASATEGGAQLFPVIYFGKEAFLAQSPQLYKELMAGVVERVFEVAPAWRAEESDTPFHLAEFISMDVEMAFADYNDVMQLLEKILHNIVKTIKEEGKEELKILNYEPPEVKIPIKRLKYTEAIEILRSKGYNIKFGDDIGTPELRILNEELKEDLYFIVDWPSDARPFYTKSKSENPELSESFDLIYKFLEIVSGSTRNHKREVLEEALKKKGLKPESFEFFLKWFDYGMPPHAGFGMGLARLMVMLTGIQSVKEIVPFPRDKKRLTP

Foldseek 3Di:
DQWPDEQVVDAQVQAFHKTKYKFWQQDWDDDPQKIWTFGADLVGTAIEIEHPPAPQVPVSVVAAGGFIKMFIFGWHACVVGPNRIHGHGRHMGGDGGDDPDDQFHQNDPTDDDLVSCQVVLVSVCSRLLNSLLVVLLVLLVVLLVVLQVVVPADEDDDDQKAADAQDPPFAFDWDCDVNDTITGAQDCVLVLLVVCQVVFKYKYWAKGAGADADPDFPDFRIFTKIKIKGFPDWLVVQLQSVLSSLQRSLVSCVVVSVVSCVVLVDHFDHSDVVAAEAELVVLQVVCVVPDDDDDQLDDQALVSLLVVLVVPVGQKYKHFFHQLLVDRLFFAADPVHSTTQKIFIGGNRDTFKIKGKTDLALVSSQVSCVVNPHHVVVNCVSSVVSVPDSGTMMMMMGTSLSSSCSSRVDRGSSSNDSQTHHPPGDHD/DLWDDEQVRDAQVQAFHKTKYKAWFQDWDDDPQKIWTFGADLVGTFIEIEHDPAPAPVVSVVAAGGFIKMFIFGWHADVVGVNRIYGYGRDMDGPGGDDPDDQDRLADPDDDDLVSCQVVLVSVCSRLLNSLLVVLLVLLVVLLVVLQVVVVAAEDDADQKAADAPDPVFAFDFDCDPNHTITGAQDCVLVQLLVCQPVFKYKYWDKGAGADADPDFPDFRIFIKIKIKGFPDWLVRVLVSVLVSLQSSLVSCVPVVVVSLVVLVDRFDHSDPPAAEDEVVRLQVLCVVVPDPGDQPDDQALVSLQVVLVPPVHQKYKHFFHFLLPDDLFFAADPVDNRTTQWIFIGGSRDTFKIKGWTDQALVSSQVSCVVNVHDSVVNCVRSVSSVPDRGGMMMMMGTSLSVSCSVRVDRHSSSNDSQTHDPVGDHD

Solvent-accessible surface area: 33428 Å² total; per-residue (Å²): 150,50,34,62,48,37,0,44,72,0,64,66,93,53,91,51,122,91,1,54,1,0,0,1,0,13,74,45,180,84,132,72,46,88,18,60,0,36,0,1,2,36,49,11,53,1,30,0,3,0,62,138,108,26,108,2,30,48,55,1,102,106,16,34,60,0,0,0,0,36,0,79,0,49,2,26,50,78,94,97,14,49,104,13,1,19,1,66,5,76,86,10,56,54,22,3,116,3,138,75,122,30,69,13,81,7,43,28,110,31,111,43,85,30,50,50,22,8,143,31,0,3,3,0,0,0,21,39,68,7,6,1,2,8,46,0,19,8,29,0,0,55,0,0,5,72,6,0,62,154,58,30,6,12,2,4,18,4,5,5,0,18,41,47,28,28,78,48,84,13,97,22,3,31,0,69,4,42,78,130,103,0,46,0,7,37,42,9,19,8,24,5,1,0,2,0,0,2,1,0,25,0,1,1,2,3,4,3,0,73,15,59,119,44,93,80,102,17,91,17,3,17,62,23,12,0,4,0,0,8,1,2,2,54,18,66,34,0,1,103,8,0,4,102,0,0,79,26,0,6,105,10,0,66,96,96,0,133,103,15,11,149,65,27,138,43,115,6,19,142,9,51,101,104,5,84,68,3,124,0,55,94,0,0,85,29,1,134,97,104,81,77,140,18,57,88,38,68,104,10,23,64,70,22,14,132,47,0,25,136,43,25,98,67,57,3,0,0,0,11,8,12,4,23,120,55,45,55,21,32,11,68,47,42,107,139,91,124,47,1,24,0,0,6,0,3,14,60,63,19,67,4,1,43,6,2,6,8,14,20,102,51,143,62,0,52,56,32,0,60,177,65,65,73,64,41,92,75,15,73,69,0,0,52,10,6,18,35,0,0,1,11,2,0,0,0,23,0,21,3,13,54,0,0,4,0,0,4,26,27,104,34,12,41,64,3,32,10,5,3,1,19,73,142,27,15,85,20,135,61,30,65,46,38,1,41,70,2,66,70,172,62,95,49,119,78,1,51,0,0,0,2,0,12,49,40,160,91,135,77,34,81,13,49,0,37,0,2,2,34,36,10,51,2,38,0,7,0,49,129,147,22,112,2,33,52,53,1,102,96,12,32,71,1,0,0,0,41,0,80,0,61,2,23,42,75,94,103,8,52,117,13,4,21,0,63,4,79,86,9,61,47,18,5,130,2,126,72,123,29,69,22,85,8,52,49,79,94,76,60,83,22,57,44,11,7,142,29,0,3,2,1,3,0,7,36,74,10,5,0,3,13,34,0,20,6,33,0,0,45,0,0,5,71,10,0,60,163,45,30,6,14,1,4,16,4,4,5,0,17,37,51,25,20,49,51,76,22,96,21,2,30,0,72,4,51,76,116,107,0,45,0,5,31,37,5,14,9,22,6,1,0,2,0,0,3,0,0,45,0,2,1,2,3,2,2,0,81,16,49,113,56,86,79,105,19,91,15,3,18,64,26,14,0,4,0,0,18,1,12,3,37,10,53,34,0,6,112,9,0,10,107,0,0,72,32,0,5,108,11,0,70,117,101,0,161,83,13,12,170,44,24,137,46,119,1,25,80,10,71,100,103,5,84,107,1,113,0,61,76,0,5,92,36,0,129,93,112,67,100,156,10,54,106,39,61,112,11,26,56,82,31,13,122,28,0,18,148,84,23,104,72,56,13,0,3,0,0,5,15,4,18,91,62,30,39,8,18,10,73,44,57,106,110,72,68,39,30,0,26,0,0,9,0,3,14,76,62,20,66,3,1,46,6,2,5,9,6,20,101,59,72,59,1,47,104,22,0,123,146,79,68,66,67,15,95,69,17,74,58,0,1,56,8,7,24,39,0,0,0,9,1,0,0,0,19,2,22,2,16,58,0,0,4,0,0,3,23,25,112,35,12,43,44,7,31,14,6,3,2,22,93,81,45,26,87,21